Protein 9A8G (pdb70)

Foldseek 3Di:
DCLVVLCVVLVVLLCVLVVQQVVVVVVVGSVPRSVVRSVVSVVVSVPPQFKKFKAFPVPRHTFGICVQWDDDDPVQQKTWGLDTDPQKDWAPDWDADPDPPFHRWIWIWIAGNPPRHTFGIATCDGDPVCVSRHNIDIGHNVRIDIDGDDQDDPDPVRHVVHVVVVVVVVVVVVVVVVVVVVVVVVVD/DDLQLKKFKAFPPPRHTWAIPVFFDDDCCPPQQWTKGLDTDPQKDWDPDWDADCDDPRHRWIWTFIAGNVPGHTFFIATDGDDPVCPVRHNITTGRQQRIWMQRRPVRDIGRSSPDPSDCVVVVVVVVVVVVVVVVVVVVVVVVVVVVVPDDD/DPPDDPPPDADPVLDDPPDDDDPVCCVVRRVVVPPVVVVVVVVVVVVVVVVPDD/DCLVVLCVVLVVLLCVLVVQQVVVVVVVGSVPRSVVRSVVSVVVSVVQLFKKFKAFPVPRHGFGICVQWDDADPVQQKTWGLDTDPQKDWAPDWDADPDPPFHGWIWIWIAGNVPRHTFGIATCDGDPVCVSRHNIDIGHNVRIDMDGDDQDDPDPVRHVVHVVVVVVVVVVVVVVVVVVVVVVVVVD/DVVVVVVVVVVVVVLVVVLVVLLVVLVVCLVVLLVVVVVLLVVVVVVCLFKKFKAFPVPRHTFGICVQWDDADPPQQKTWGLDTDPQKDWAPDWDQDPDVPFHRWIWIWIAGNPPRHTFGIATCDGDPVCVSRHRTDIGHNVRIDIDGDGVSVPVSVVSSVVSNVVSVVVSVVSVVVVVVVVVVVVVVVVD/DVVVVVVVVVVVVVLVVVLVVLLVCLLPCLVVVVVVVVVVCCVVLVVLHFKKFKAFPVPRHTWGISVQWDDADPPQQKTWGLDTDPQKDWAPDWDQDPDVPFHRWIWIWIAGNPPRHTFGIATCDGDPVCVSRHRTDIGHNVRIDIDGDDVPVPVVVVSSVVSNVVSVVVSVVSVVVVVVVVVVVVVVVVD/DDLQLKKFKAFPPPRHGWAIPVQFDDDCCPPQQWTKGLDTDPQKDWDPDWDADCDDPRHRWIWTFIAGNVPGHTFFIATDGDDPVCPVRHNITTGRQQRIWMQGGPVRDIGRSSPDPSDCVVVVVVVVVVVVVVVVVVVVVVVVVVVVVPDDD/DPPDDPQPDADPVLDDPPDDDDPVCCNVRRVVVDDVVVVVVVVVVVVVVVVPDD

Secondary structure (DSSP, 8-state):
--GGGGSHHHHHHHHHHHHHHHHHHHSTTHHHHHHHHHHHHHHHHH---PPEEEEETTT--EEEEGGGEEEEEGGGTEEEES---TTEEEEEEEEEE-STT-TT-EEEEEEETTT--EEEEEEEEEEGGGGGGBTSEEEEGGGEEEEE-----SSHHHHHHHHHHHHHHHHHHHHHHHHHHHHHHTT-/--GGG-EEEEETTT--EEEEGGGEEEEETTTTSEEEES---TTEEE-S--EEESSGGGBT-EEEEEEETTT--EEEEEEEEE-TTTGGGTTSEEEEGGGEEEEETTT--EEETTT-----TTHHHHHHHHHHHHHHHHHHHHHHHHHHTT---/--------EEEGGGSPTT-EEEGGGGGGGS----HHHHHHHHHHHHHHHHHH--/--GGGGSHHHHHHHHHHHHHHHHHHHSTTHHHHHHHHHHHHHHHHH---PPEEEEETTT--EEEEGGGEEEEEGGGTEEEES---TTEEEEEEEEEE-STT-TTEEEEEEEETTT--EEEEEEEEEEGGGGGGBTSEEEEGGGEEEEE-----SSHHHHHHHHHHHHHHHHHHHHHHHHHHHHHHTT-/-HHHHHHHHHHHHHHHHHHHHHHHHHHHHHHHHHHHHHHHHHHHHHH--PPEEEEETTT--EEEEGGGEEEEETTTTEEEES---TTEEEEEEEEE--STT-TT-EEEEEEETTT--EEEEEEEE--GGGGGGBTSEEEEGGGEEEEE---HHHHHHHHHHHHHHHHHHHHHHHHHHHHHHHHHHHHHHT-/-HHHHHHHHHHHHHHHHHHHHHHHHHHHHHHHHHHHHHHHHHHHHHH--PPEEEEETTT--EEEEGGGEEEEETTTTEEEES---TTEEEEEEEEE--STT-TT-EEEEEEETTT--EEEEEEEE--GGGGGGBTSEEEEGGGEEEEE---HHHHHHHHHHHHHHHHHHHHHHHHHHHHHHHHHHHHHHT-/--GGG-EEEEETTT--EEEEGGGEEEEEHHHHSEEEES---TTEEE-S--EEESSGGGBT-EEEEEEETTT--EEEEEEEEE-GGGGGGTTSEEEEGGGEEEEETTT--EEETTT-----TTHHHHHHHHHHHHHHHHHHHHHHHHHHTT---/-TT---SSEEEGGGSPTT-EEEGGGGGGGS----HHHHHHHHHHHHHHHHHH--

Structure (mmCIF, N/CA/C/O backbone):
data_9A8G
#
_entry.id   9A8G
#
loop_
_entity.id
_entity.type
_entity.pdbx_description
1 polymer 'Protein Mis18-alpha'
2 polymer 'Protein Mis18-beta'
3 polymer 'Mis18-binding protein 1'
#
loop_
_atom_site.group_PDB
_atom_site.id
_atom_site.type_symbol
_atom_site.label_atom_id
_atom_site.label_alt_id
_atom_site.label_comp_id
_atom_site.label_asym_id
_atom_site.label_entity_id
_atom_site.label_seq_id
_atom_site.pdbx_PDB_ins_code
_atom_site.Cartn_x
_atom_site.Cartn_y
_atom_site.Cartn_z
_atom_site.occupancy
_atom_site.B_iso_or_equiv
_atom_site.auth_seq_id
_atom_site.auth_comp_id
_atom_site.auth_asym_id
_atom_site.auth_atom_id
_atom_site.pdbx_PDB_model_num
ATOM 1 N N . LEU A 1 30 ? 214.613 203.122 225.904 1.000 0 32 LEU A N 1
ATOM 2 C CA . LEU A 1 30 ? 214.178 203.837 227.103 1.000 0 32 LEU A CA 1
ATOM 3 C C . LEU A 1 30 ? 213.408 205.095 226.739 1.000 0 32 LEU A C 1
ATOM 4 O O . LEU A 1 30 ? 212.775 205.714 227.599 1.000 0 32 LEU A O 1
ATOM 9 N N . LEU A 1 31 ? 213.657 205.650 225.603 1.000 0 33 LEU A N 1
ATOM 10 C CA . LEU A 1 31 ? 213.274 206.833 224.836 1.000 0 33 LEU A CA 1
ATOM 11 C C . LEU A 1 31 ? 211.793 206.797 224.489 1.000 0 33 LEU A C 1
ATOM 12 O O . LEU A 1 31 ? 211.308 207.655 223.754 1.000 0 33 LEU A O 1
ATOM 17 N N . GLY A 1 32 ? 211.366 205.607 224.334 1.000 0 34 GLY A N 1
ATOM 18 C CA . GLY A 1 32 ? 210.145 205.362 223.588 1.000 0 34 GLY A CA 1
ATOM 19 C C . GLY A 1 32 ? 208.939 206.085 224.159 1.000 0 34 GLY A C 1
ATOM 20 O O . GLY A 1 32 ? 207.888 206.159 223.517 1.000 0 34 GLY A O 1
ATOM 21 N N . LYS A 1 33 ? 208.822 205.872 225.448 1.000 0 35 LYS A N 1
ATOM 22 C CA . LYS A 1 33 ? 207.648 206.028 226.301 1.000 0 35 LYS A CA 1
ATOM 23 C C . LYS A 1 33 ? 207.244 207.498 226.412 1.000 0 35 LYS A C 1
ATOM 24 O O . LYS A 1 33 ? 206.426 207.851 227.257 1.000 0 35 LYS A O 1
ATOM 30 N N . ARG A 1 34 ? 208.039 208.261 225.846 1.000 0 36 ARG A N 1
ATOM 31 C CA . ARG A 1 34 ? 208.167 209.702 225.823 1.000 0 36 ARG A CA 1
ATOM 32 C C . ARG A 1 34 ? 206.899 210.363 225.277 1.000 0 36 ARG A C 1
ATOM 33 O O . ARG A 1 34 ? 206.824 211.591 225.160 1.000 0 36 ARG A O 1
ATOM 41 N N . LEU A 1 35 ? 206.351 209.684 224.505 1.000 0 37 LEU A N 1
ATOM 42 C CA . LEU A 1 35 ? 205.318 210.139 223.580 1.000 0 37 LEU A CA 1
ATOM 43 C C . LEU A 1 35 ? 204.056 210.558 224.328 1.000 0 37 LEU A C 1
ATOM 44 O O . LEU A 1 35 ? 203.204 211.262 223.779 1.000 0 37 LEU A O 1
ATOM 49 N N . SER A 1 36 ? 203.840 209.674 225.392 1.000 0 38 SER A N 1
ATOM 50 C CA . SER A 1 36 ? 202.490 209.750 225.938 1.000 0 38 SER A CA 1
ATOM 51 C C . SER A 1 36 ? 202.271 211.052 226.689 1.000 0 38 SER A C 1
ATOM 52 O O . SER A 1 36 ? 201.137 211.390 227.039 1.000 0 38 SER A O 1
ATOM 55 N N . GLU A 1 37 ? 203.344 211.407 227.320 1.000 0 39 GLU A N 1
ATOM 56 C CA . GLU A 1 37 ? 203.283 212.533 228.245 1.000 0 39 GLU A CA 1
ATOM 57 C C . GLU A 1 37 ? 202.762 213.782 227.550 1.000 0 39 GLU A C 1
ATOM 58 O O . GLU A 1 37 ? 202.233 214.681 228.202 1.000 0 39 GLU A O 1
ATOM 64 N N . ASP A 1 38 ? 203.328 213.769 226.469 1.000 0 40 ASP A N 1
ATOM 65 C CA . ASP A 1 38 ? 202.918 214.783 225.504 1.000 0 40 ASP A CA 1
ATOM 66 C C . ASP A 1 38 ? 201.405 214.749 225.273 1.000 0 40 ASP A C 1
ATOM 67 O O . ASP A 1 38 ? 200.834 215.679 224.701 1.000 0 40 ASP A O 1
ATOM 72 N N . SER A 1 39 ? 200.991 213.445 225.472 1.000 0 41 SER A N 1
ATOM 73 C CA . SER A 1 39 ? 199.551 213.316 225.288 1.000 0 41 SER A CA 1
ATOM 74 C C . SER A 1 39 ? 198.793 214.174 226.295 1.000 0 41 SER A C 1
ATOM 75 O O . SER A 1 39 ? 197.736 214.726 225.978 1.000 0 41 SER A O 1
ATOM 78 N N . SER A 1 40 ? 199.208 213.969 227.386 1.000 0 42 SER A N 1
ATOM 79 C CA . SER A 1 40 ? 198.561 214.769 228.418 1.000 0 42 SER A CA 1
ATOM 80 C C . SER A 1 40 ? 198.762 216.260 228.165 1.000 0 42 SER A C 1
ATOM 81 O O . SER A 1 40 ? 197.944 217.084 228.584 1.000 0 42 SER A O 1
ATOM 84 N N . ARG A 1 41 ? 200.002 216.414 227.701 1.000 0 43 ARG A N 1
ATOM 85 C CA . ARG A 1 41 ? 200.309 217.768 227.243 1.000 0 43 ARG A CA 1
ATOM 86 C C . ARG A 1 41 ? 199.312 218.227 226.184 1.000 0 43 ARG A C 1
ATOM 87 O O . ARG A 1 41 ? 198.863 219.374 226.203 1.000 0 43 ARG A O 1
ATOM 95 N N . HIS A 1 42 ? 199.223 217.301 225.255 1.000 0 44 HIS A N 1
ATOM 96 C CA . HIS A 1 42 ? 198.247 217.549 224.200 1.000 0 44 HIS A CA 1
ATOM 97 C C . HIS A 1 42 ? 196.829 217.603 224.763 1.000 0 44 HIS A C 1
ATOM 98 O O . HIS A 1 42 ? 196.005 218.398 224.307 1.000 0 44 HIS A O 1
ATOM 105 N N . GLN A 1 43 ? 196.538 216.735 225.701 1.000 0 45 GLN A N 1
ATOM 106 C CA . GLN A 1 43 ? 195.203 216.743 226.287 1.000 0 45 GLN A CA 1
ATOM 107 C C . GLN A 1 43 ? 194.979 217.993 227.139 1.000 0 45 GLN A C 1
ATOM 108 O O . GLN A 1 43 ? 193.875 218.544 227.169 1.000 0 45 GLN A O 1
ATOM 114 N N . LEU A 1 44 ? 196.013 218.135 227.999 1.000 0 46 LEU A N 1
ATOM 115 C CA . LEU A 1 44 ? 195.857 219.431 228.656 1.000 0 46 LEU A CA 1
ATOM 116 C C . LEU A 1 44 ? 195.746 220.552 227.628 1.000 0 46 LEU A C 1
ATOM 117 O O . LEU A 1 44 ? 194.948 221.476 227.795 1.000 0 46 LEU A O 1
ATOM 122 N N . LEU A 1 45 ? 196.738 220.456 226.539 1.000 0 47 LEU A N 1
ATOM 123 C CA . LEU A 1 45 ? 196.551 221.346 225.400 1.000 0 47 LEU A CA 1
ATOM 124 C C . LEU A 1 45 ? 195.182 221.126 224.761 1.000 0 47 LEU A C 1
ATOM 125 O O . LEU A 1 45 ? 194.493 222.088 224.412 1.000 0 47 LEU A O 1
ATOM 130 N N . GLN A 1 46 ? 194.781 219.881 224.587 1.000 0 48 GLN A N 1
ATOM 131 C CA . GLN A 1 46 ? 193.461 219.600 224.026 1.000 0 48 GLN A CA 1
ATOM 132 C C . GLN A 1 46 ? 192.357 219.939 225.028 1.000 0 48 GLN A C 1
ATOM 133 O O . GLN A 1 46 ? 191.310 220.473 224.649 1.000 0 48 GLN A O 1
ATOM 139 N N . LYS A 1 47 ? 192.486 219.408 226.335 1.000 0 49 LYS A N 1
ATOM 140 C CA . LYS A 1 47 ? 191.467 219.694 227.338 1.000 0 49 LYS A CA 1
ATOM 141 C C . LYS A 1 47 ? 191.499 221.167 227.747 1.000 0 49 LYS A C 1
ATOM 142 O O . LYS A 1 47 ? 190.453 221.769 228.006 1.000 0 49 LYS A O 1
ATOM 148 N N . TRP A 1 48 ? 192.631 221.654 227.936 1.000 0 50 TRP A N 1
ATOM 149 C CA . TRP A 1 48 ? 192.897 223.083 228.080 1.000 0 50 TRP A CA 1
ATOM 150 C C . TRP A 1 48 ? 192.372 223.855 226.874 1.000 0 50 TRP A C 1
ATOM 151 O O . TRP A 1 48 ? 191.747 224.908 227.031 1.000 0 50 TRP A O 1
ATOM 162 N N . ALA A 1 49 ? 192.715 223.295 225.742 1.000 0 51 ALA A N 1
ATOM 163 C CA . ALA A 1 49 ? 192.053 223.710 224.504 1.000 0 51 ALA A CA 1
ATOM 164 C C . ALA A 1 49 ? 190.540 223.580 224.624 1.000 0 51 ALA A C 1
ATOM 165 O O . ALA A 1 49 ? 189.794 224.426 224.121 1.000 0 51 ALA A O 1
ATOM 167 N N . SER A 1 50 ? 190.069 222.566 225.258 1.000 0 52 SER A N 1
ATOM 168 C CA . SER A 1 50 ? 188.626 222.392 225.429 1.000 0 52 SER A CA 1
ATOM 169 C C . SER A 1 50 ? 188.076 223.361 226.468 1.000 0 52 SER A C 1
ATOM 170 O O . SER A 1 50 ? 186.925 223.790 226.375 1.000 0 52 SER A O 1
ATOM 173 N N . MET A 1 51 ? 188.695 223.482 227.592 1.000 0 53 MET A N 1
ATOM 174 C CA . MET A 1 51 ? 188.231 224.532 228.494 1.000 0 53 MET A CA 1
ATOM 175 C C . MET A 1 51 ? 188.193 225.882 227.783 1.000 0 53 MET A C 1
ATOM 176 O O . MET A 1 51 ? 187.266 226.667 227.984 1.000 0 53 MET A O 1
ATOM 181 N N . TRP A 1 52 ? 189.214 226.147 227.075 1.000 0 54 TRP A N 1
ATOM 182 C CA . TRP A 1 52 ? 189.140 227.272 226.149 1.000 0 54 TRP A CA 1
ATOM 183 C C . TRP A 1 52 ? 187.967 227.113 225.188 1.000 0 54 TRP A C 1
ATOM 184 O O . TRP A 1 52 ? 187.300 228.094 224.854 1.000 0 54 TRP A O 1
ATOM 195 N N . SER A 1 53 ? 187.700 226.168 224.521 1.000 0 55 SER A N 1
ATOM 196 C CA . SER A 1 53 ? 186.553 225.908 223.657 1.000 0 55 SER A CA 1
ATOM 197 C C . SER A 1 53 ? 185.244 226.029 224.427 1.000 0 55 SER A C 1
ATOM 198 O O . SER A 1 53 ? 184.249 226.531 223.898 1.000 0 55 SER A O 1
ATOM 201 N N . SER A 1 54 ? 184.941 225.425 225.425 1.000 0 56 SER A N 1
ATOM 202 C CA . SER A 1 54 ? 183.667 225.551 226.127 1.000 0 56 SER A CA 1
ATOM 203 C C . SER A 1 54 ? 183.472 226.968 226.662 1.000 0 56 SER A C 1
ATOM 204 O O . SER A 1 54 ? 182.334 227.411 226.850 1.000 0 56 SER A O 1
ATOM 207 N N . MET A 1 55 ? 184.139 227.584 227.315 1.000 0 57 MET A N 1
ATOM 208 C CA . MET A 1 55 ? 183.923 229.011 227.537 1.000 0 57 MET A CA 1
ATOM 209 C C . MET A 1 55 ? 183.803 229.753 226.209 1.000 0 57 MET A C 1
ATOM 210 O O . MET A 1 55 ? 183.124 230.779 226.125 1.000 0 57 MET A O 1
ATOM 215 N N . SER A 1 56 ? 184.455 229.623 225.123 1.000 0 58 SER A N 1
ATOM 216 C CA . SER A 1 56 ? 183.872 229.834 223.808 1.000 0 58 SER A CA 1
ATOM 217 C C . SER A 1 56 ? 182.775 228.810 223.516 1.000 0 58 SER A C 1
ATOM 218 O O . SER A 1 56 ? 182.896 227.643 223.894 1.000 0 58 SER A O 1
ATOM 221 N N . GLU A 1 57 ? 181.427 228.907 223.134 1.000 0 59 GLU A N 1
ATOM 222 C CA . GLU A 1 57 ? 180.505 227.878 222.650 1.000 0 59 GLU A CA 1
ATOM 223 C C . GLU A 1 57 ? 181.268 226.712 222.029 1.000 0 59 GLU A C 1
ATOM 224 O O . GLU A 1 57 ? 180.949 225.548 222.287 1.000 0 59 GLU A O 1
ATOM 230 N N . ASP A 1 58 ? 181.979 226.812 220.753 1.000 0 60 ASP A N 1
ATOM 231 C CA . ASP A 1 58 ? 182.503 225.911 219.729 1.000 0 60 ASP A CA 1
ATOM 232 C C . ASP A 1 58 ? 183.768 225.197 220.231 1.000 0 60 ASP A C 1
ATOM 233 O O . ASP A 1 58 ? 184.375 224.426 219.486 1.000 0 60 ASP A O 1
ATOM 238 N N . ALA A 1 59 ? 184.310 225.422 220.966 1.000 0 61 ALA A N 1
ATOM 239 C CA . ALA A 1 59 ? 185.603 224.820 221.290 1.000 0 61 ALA A CA 1
ATOM 240 C C . ALA A 1 59 ? 185.430 223.402 221.820 1.000 0 61 ALA A C 1
ATOM 241 O O . ALA A 1 59 ? 186.396 222.779 222.275 1.000 0 61 ALA A O 1
ATOM 243 N N . SER A 1 60 ? 184.415 222.893 222.337 1.000 0 62 SER A N 1
ATOM 244 C CA . SER A 1 60 ? 184.127 221.476 222.527 1.000 0 62 SER A CA 1
ATOM 245 C C . SER A 1 60 ? 184.747 220.631 221.417 1.000 0 62 SER A C 1
ATOM 246 O O . SER A 1 60 ? 185.069 219.459 221.627 1.000 0 62 SER A O 1
ATOM 249 N N . VAL A 1 61 ? 184.431 220.911 220.121 1.000 0 63 VAL A N 1
ATOM 250 C CA . VAL A 1 61 ? 184.770 220.044 219.000 1.000 0 63 VAL A CA 1
ATOM 251 C C . VAL A 1 61 ? 186.291 219.881 218.919 1.000 0 63 VAL A C 1
ATOM 252 O O . VAL A 1 61 ? 186.786 218.800 218.594 1.000 0 63 VAL A O 1
ATOM 256 N N . ALA A 1 62 ? 187.109 220.924 219.142 1.000 0 64 ALA A N 1
ATOM 257 C CA . ALA A 1 62 ? 188.501 220.746 218.743 1.000 0 64 ALA A CA 1
ATOM 258 C C . ALA A 1 62 ? 189.291 220.009 219.819 1.000 0 64 ALA A C 1
ATOM 259 O O . ALA A 1 62 ? 190.280 219.334 219.518 1.000 0 64 ALA A O 1
ATOM 261 N N . ASP A 1 63 ? 189.153 220.160 220.932 1.000 0 65 ASP A N 1
ATOM 262 C CA . ASP A 1 63 ? 190.004 219.377 221.826 1.000 0 65 ASP A CA 1
ATOM 263 C C . ASP A 1 63 ? 189.585 217.906 221.840 1.000 0 65 ASP A C 1
ATOM 264 O O . ASP A 1 63 ? 190.407 217.019 222.078 1.000 0 65 ASP A O 1
ATOM 269 N N . MET A 1 64 ? 188.513 217.614 221.780 1.000 0 66 MET A N 1
ATOM 270 C CA . MET A 1 64 ? 188.166 216.226 221.496 1.000 0 66 MET A CA 1
ATOM 271 C C . MET A 1 64 ? 188.782 215.764 220.173 1.000 0 66 MET A C 1
ATOM 272 O O . MET A 1 64 ? 189.143 214.596 220.025 1.000 0 66 MET A O 1
ATOM 277 N N . GLU A 1 65 ? 188.864 216.551 219.205 1.000 0 67 GLU A N 1
ATOM 278 C CA . GLU A 1 65 ? 189.569 216.182 217.984 1.000 0 67 GLU A CA 1
ATOM 279 C C . GLU A 1 65 ? 191.079 216.199 218.184 1.000 0 67 GLU A C 1
ATOM 280 O O . GLU A 1 65 ? 191.798 215.371 217.621 1.000 0 67 GLU A O 1
ATOM 286 N N . ARG A 1 66 ? 191.606 216.945 218.941 1.000 0 68 ARG A N 1
ATOM 287 C CA . ARG A 1 66 ? 193.050 216.952 219.128 1.000 0 68 ARG A CA 1
ATOM 288 C C . ARG A 1 66 ? 193.482 215.876 220.117 1.000 0 68 ARG A C 1
ATOM 289 O O . ARG A 1 66 ? 194.536 215.250 219.950 1.000 0 68 ARG A O 1
ATOM 297 N N . ALA A 1 67 ? 192.872 215.663 221.103 1.000 0 69 ALA A N 1
ATOM 298 C CA . ALA A 1 67 ? 193.129 214.437 221.843 1.000 0 69 ALA A CA 1
ATOM 299 C C . ALA A 1 67 ? 192.916 213.200 220.964 1.000 0 69 ALA A C 1
ATOM 300 O O . ALA A 1 67 ? 193.545 212.171 221.165 1.000 0 69 ALA A O 1
ATOM 302 N N . GLN A 1 68 ? 192.090 213.203 220.201 1.000 0 70 GLN A N 1
ATOM 303 C CA . GLN A 1 68 ? 192.017 212.146 219.187 1.000 0 70 GLN A CA 1
ATOM 304 C C . GLN A 1 68 ? 193.259 212.164 218.304 1.000 0 70 GLN A C 1
ATOM 305 O O . GLN A 1 68 ? 193.748 211.100 217.897 1.000 0 70 GLN A O 1
ATOM 311 N N . LEU A 1 69 ? 193.585 213.330 218.008 1.000 0 71 LEU A N 1
ATOM 312 C CA . LEU A 1 69 ? 194.768 213.383 217.165 1.000 0 71 LEU A CA 1
ATOM 313 C C . LEU A 1 69 ? 196.030 213.099 217.978 1.000 0 71 LEU A C 1
ATOM 314 O O . LEU A 1 69 ? 196.964 212.478 217.490 1.000 0 71 LEU A O 1
ATOM 319 N N . GLU A 1 70 ? 196.056 213.534 219.142 1.000 0 72 GLU A N 1
ATOM 320 C CA . GLU A 1 70 ? 197.257 213.148 219.888 1.000 0 72 GLU A CA 1
ATOM 321 C C . GLU A 1 70 ? 197.241 211.668 220.248 1.000 0 72 GLU A C 1
ATOM 322 O O . GLU A 1 70 ? 198.293 211.024 220.310 1.000 0 72 GLU A O 1
ATOM 328 N N . GLU A 1 71 ? 196.214 211.289 220.621 1.000 0 73 GLU A N 1
ATOM 329 C CA . GLU A 1 71 ? 196.105 209.840 220.737 1.000 0 73 GLU A CA 1
ATOM 330 C C . GLU A 1 71 ? 196.417 209.161 219.412 1.000 0 73 GLU A C 1
ATOM 331 O O . GLU A 1 71 ? 197.058 208.110 219.385 1.000 0 73 GLU A O 1
ATOM 337 N N . GLU A 1 72 ? 195.977 209.610 218.445 1.000 0 74 GLU A N 1
ATOM 338 C CA . GLU A 1 72 ? 196.326 208.995 217.171 1.000 0 74 GLU A CA 1
ATOM 339 C C . GLU A 1 72 ? 197.818 209.128 216.876 1.000 0 74 GLU A C 1
ATOM 340 O O . GLU A 1 72 ? 198.444 208.205 216.347 1.000 0 74 GLU A O 1
ATOM 346 N N . ALA A 1 73 ? 198.405 210.204 217.337 1.000 0 75 ALA A N 1
ATOM 347 C CA . ALA A 1 73 ? 199.832 210.298 217.033 1.000 0 75 ALA A CA 1
ATOM 348 C C . ALA A 1 73 ? 200.662 209.476 218.020 1.000 0 75 ALA A C 1
ATOM 349 O O . ALA A 1 73 ? 201.705 208.922 217.657 1.000 0 75 ALA A O 1
ATOM 351 N N . ALA A 1 74 ? 200.220 209.366 219.285 1.000 0 76 ALA A N 1
ATOM 352 C CA . ALA A 1 74 ? 201.036 208.501 220.128 1.000 0 76 ALA A CA 1
ATOM 353 C C . ALA A 1 74 ? 200.811 207.030 219.776 1.000 0 76 ALA A C 1
ATOM 354 O O . ALA A 1 74 ? 201.617 206.168 220.131 1.000 0 76 ALA A O 1
ATOM 356 N N . ALA A 1 75 ? 199.720 206.713 219.380 1.000 0 77 ALA A N 1
ATOM 357 C CA . ALA A 1 75 ? 199.626 205.312 218.955 1.000 0 77 ALA A CA 1
ATOM 358 C C . ALA A 1 75 ? 200.472 205.054 217.708 1.000 0 77 ALA A C 1
ATOM 359 O O . ALA A 1 75 ? 200.913 203.933 217.471 1.000 0 77 ALA A O 1
ATOM 361 N N . ALA A 1 76 ? 200.666 206.061 216.824 1.000 0 78 ALA A N 1
ATOM 362 C CA . ALA A 1 76 ? 201.417 205.700 215.627 1.000 0 78 ALA A CA 1
ATOM 363 C C . ALA A 1 76 ? 202.891 205.499 215.947 1.000 0 78 ALA A C 1
ATOM 364 O O . ALA A 1 76 ? 203.651 205.023 215.101 1.000 0 78 ALA A O 1
ATOM 366 N N . GLU A 1 77 ? 203.375 205.557 217.104 1.000 0 79 GLU A N 1
ATOM 367 C CA . GLU A 1 77 ? 204.577 204.749 217.192 1.000 0 79 GLU A CA 1
ATOM 368 C C . GLU A 1 77 ? 204.242 203.294 217.504 1.000 0 79 GLU A C 1
ATOM 369 O O . GLU A 1 77 ? 203.341 203.011 218.294 1.000 0 79 GLU A O 1
ATOM 375 N N . GLU A 1 78 ? 206.679 201.844 211.397 1.000 0 80 GLU A N 1
ATOM 376 C CA . GLU A 1 78 ? 206.738 200.374 211.540 1.000 0 80 GLU A CA 1
ATOM 377 C C . GLU A 1 78 ? 208.133 199.968 212.008 1.000 0 80 GLU A C 1
ATOM 378 O O . GLU A 1 78 ? 209.075 200.701 211.714 1.000 0 80 GLU A O 1
ATOM 384 N N . ARG A 1 79 ? 208.281 198.894 212.798 1.000 0 81 ARG A N 1
ATOM 385 C CA . ARG A 1 79 ? 209.603 198.468 213.295 1.000 0 81 ARG A CA 1
ATOM 386 C C . ARG A 1 79 ? 210.303 197.620 212.222 1.000 0 81 ARG A C 1
ATOM 387 O O . ARG A 1 79 ? 209.646 196.742 211.671 1.000 0 81 ARG A O 1
ATOM 395 N N . PRO A 1 80 ? 211.592 197.851 211.916 1.000 0 82 PRO A N 1
ATOM 396 C CA . PRO A 1 80 ? 212.277 197.102 210.868 1.000 0 82 PRO A CA 1
ATOM 397 C C . PRO A 1 80 ? 212.311 195.591 211.125 1.000 0 82 PRO A C 1
ATOM 398 O O . PRO A 1 80 ? 212.472 195.152 212.268 1.000 0 82 PRO A O 1
ATOM 402 N N . LEU A 1 81 ? 212.204 194.817 210.046 1.000 0 83 LEU A N 1
ATOM 403 C CA . LEU A 1 81 ? 212.327 193.361 210.050 1.000 0 83 LEU A CA 1
ATOM 404 C C . LEU A 1 81 ? 213.727 192.960 209.597 1.000 0 83 LEU A C 1
ATOM 405 O O . LEU A 1 81 ? 214.225 193.481 208.601 1.000 0 83 LEU A O 1
ATOM 410 N N . VAL A 1 82 ? 214.331 191.989 210.275 1.000 0 84 VAL A N 1
ATOM 411 C CA . VAL A 1 82 ? 215.503 191.258 209.779 1.000 0 84 VAL A CA 1
ATOM 412 C C . VAL A 1 82 ? 215.030 189.910 209.257 1.000 0 84 VAL A C 1
ATOM 413 O O . VAL A 1 82 ? 214.451 189.133 210.013 1.000 0 84 VAL A O 1
ATOM 417 N N . PHE A 1 83 ? 215.285 189.621 207.983 1.000 0 85 PHE A N 1
ATOM 418 C CA . PHE A 1 83 ? 214.981 188.333 207.369 1.000 0 85 PHE A CA 1
ATOM 419 C C . PHE A 1 83 ? 216.133 187.360 207.615 1.000 0 85 PHE A C 1
ATOM 420 O O . PHE A 1 83 ? 217.298 187.687 207.387 1.000 0 85 PHE A O 1
ATOM 428 N N . LEU A 1 84 ? 215.820 186.157 208.072 1.000 0 86 LEU A N 1
ATOM 429 C CA . LEU A 1 84 ? 216.766 185.113 208.448 1.000 0 86 LEU A CA 1
ATOM 430 C C . LEU A 1 84 ? 216.514 183.879 207.574 1.000 0 86 LEU A C 1
ATOM 431 O O . LEU A 1 84 ? 215.380 183.598 207.225 1.000 0 86 LEU A O 1
ATOM 436 N N . CYS A 1 85 ? 217.536 183.096 207.246 1.000 0 87 CYS A N 1
ATOM 437 C CA . CYS A 1 85 ? 217.337 181.803 206.582 1.000 0 87 CYS A CA 1
ATOM 438 C C . CYS A 1 85 ? 216.534 180.850 207.484 1.000 0 87 CYS A C 1
ATOM 439 O O . CYS A 1 85 ? 216.950 180.626 208.622 1.000 0 87 CYS A O 1
ATOM 442 N N . SER A 1 86 ? 215.457 180.229 206.992 1.000 0 88 SER A N 1
ATOM 443 C CA . SER A 1 86 ? 214.662 179.284 207.799 1.000 0 88 SER A CA 1
ATOM 444 C C . SER A 1 86 ? 215.461 178.039 208.211 1.000 0 88 SER A C 1
ATOM 445 O O . SER A 1 86 ? 215.276 177.504 209.303 1.000 0 88 SER A O 1
ATOM 448 N N . GLY A 1 87 ? 216.445 177.634 207.399 1.000 0 89 GLY A N 1
ATOM 449 C CA . GLY A 1 87 ? 217.324 176.500 207.697 1.000 0 89 GLY A CA 1
ATOM 450 C C . GLY A 1 87 ? 218.344 176.777 208.806 1.000 0 89 GLY A C 1
ATOM 451 O O . GLY A 1 87 ? 218.440 176.033 209.779 1.000 0 89 GLY A O 1
ATOM 452 N N . CYS A 1 88 ? 219.144 177.843 208.675 1.000 0 90 CYS A N 1
ATOM 453 C CA . CYS A 1 88 ? 220.282 178.084 209.575 1.000 0 90 CYS A CA 1
ATOM 454 C C . CYS A 1 88 ? 220.222 179.400 210.366 1.000 0 90 CYS A C 1
ATOM 455 O O . CYS A 1 88 ? 221.147 179.707 211.121 1.000 0 90 CYS A O 1
ATOM 458 N N . ARG A 1 89 ? 219.159 180.190 210.208 1.000 0 91 ARG A N 1
ATOM 459 C CA . ARG A 1 89 ? 218.924 181.479 210.884 1.000 0 91 ARG A CA 1
ATOM 460 C C . ARG A 1 89 ? 219.998 182.550 210.651 1.000 0 91 ARG A C 1
ATOM 461 O O . ARG A 1 89 ? 220.079 183.508 211.408 1.000 0 91 ARG A O 1
ATOM 469 N N . ARG A 1 90 ? 220.843 182.413 209.618 1.000 0 92 ARG A N 1
ATOM 470 C CA . ARG A 1 90 ? 221.744 183.503 209.198 1.000 0 92 ARG A CA 1
ATOM 471 C C . ARG A 1 90 ? 220.909 184.668 208.656 1.000 0 92 ARG A C 1
ATOM 472 O O . ARG A 1 90 ? 220.033 184.394 207.834 1.000 0 92 ARG A O 1
ATOM 480 N N . PRO A 1 91 ? 221.185 185.923 209.050 1.000 0 93 PRO A N 1
ATOM 481 C CA . PRO A 1 91 ? 220.554 187.090 208.447 1.000 0 93 PRO A CA 1
ATOM 482 C C . PRO A 1 91 ? 220.807 187.137 206.946 1.000 0 93 PRO A C 1
ATOM 483 O O . PRO A 1 91 ? 221.949 187.018 206.511 1.000 0 93 PRO A O 1
ATOM 487 N N . LEU A 1 92 ? 219.744 187.265 206.162 1.000 0 94 LEU A N 1
ATOM 488 C CA . LEU A 1 92 ? 219.773 187.330 204.704 1.000 0 94 LEU A CA 1
ATOM 489 C C . LEU A 1 92 ? 219.664 188.765 204.213 1.000 0 94 LEU A C 1
ATOM 490 O O . LEU A 1 92 ? 220.322 189.104 203.240 1.000 0 94 LEU A O 1
ATOM 495 N N . GLY A 1 93 ? 218.891 189.593 204.903 1.000 0 95 GLY A N 1
ATOM 496 C CA . GLY A 1 93 ? 218.690 191.004 204.612 1.000 0 95 GLY A CA 1
ATOM 497 C C . GLY A 1 93 ? 217.685 191.595 205.590 1.000 0 95 GLY A C 1
ATOM 498 O O . GLY A 1 93 ? 217.320 190.953 206.575 1.000 0 95 GLY A O 1
ATOM 499 N N . ASP A 1 94 ? 217.209 192.803 205.321 1.000 0 96 ASP A N 1
ATOM 500 C CA . ASP A 1 94 ? 216.241 193.482 206.178 1.000 0 96 ASP A CA 1
ATOM 501 C C . ASP A 1 94 ? 215.275 194.358 205.377 1.000 0 96 ASP A C 1
ATOM 502 O O . ASP A 1 94 ? 215.466 194.624 204.185 1.000 0 96 ASP A O 1
ATOM 507 N N . SER A 1 95 ? 214.208 194.797 206.040 1.000 0 97 SER A N 1
ATOM 508 C CA . SER A 1 95 ? 213.131 195.569 205.418 1.000 0 97 SER A CA 1
ATOM 509 C C . SER A 1 95 ? 213.543 196.972 204.965 1.000 0 97 SER A C 1
ATOM 510 O O . SER A 1 95 ? 212.758 197.616 204.276 1.000 0 97 SER A O 1
ATOM 513 N N . LEU A 1 96 ? 214.749 197.468 205.283 1.000 0 98 LEU A N 1
ATOM 514 C CA . LEU A 1 96 ? 215.232 198.740 204.720 1.000 0 98 LEU A CA 1
ATOM 515 C C . LEU A 1 96 ? 215.552 198.616 203.226 1.000 0 98 LEU A C 1
ATOM 516 O O . LEU A 1 96 ? 215.567 199.615 202.511 1.000 0 98 LEU A O 1
ATOM 521 N N . SER A 1 97 ? 215.781 197.389 202.749 1.000 0 99 SER A N 1
ATOM 522 C CA . SER A 1 97 ? 215.979 197.078 201.331 1.000 0 99 SER A CA 1
ATOM 523 C C . SER A 1 97 ? 214.691 196.638 200.628 1.000 0 99 SER A C 1
ATOM 524 O O . SER A 1 97 ? 214.752 196.217 199.473 1.000 0 99 SER A O 1
ATOM 527 N N . TRP A 1 98 ? 213.540 196.703 201.306 1.000 0 100 TRP A N 1
ATOM 528 C CA . TRP A 1 98 ? 212.254 196.260 200.772 1.000 0 100 TRP A CA 1
ATOM 529 C C . TRP A 1 98 ? 211.829 197.074 199.547 1.000 0 100 TRP A C 1
ATOM 530 O O . TRP A 1 98 ? 211.843 198.305 199.571 1.000 0 100 TRP A O 1
ATOM 541 N N . VAL A 1 99 ? 211.421 196.382 198.480 1.000 0 101 VAL A N 1
ATOM 542 C CA . VAL A 1 99 ? 210.850 197.000 197.272 1.000 0 101 VAL A CA 1
ATOM 543 C C . VAL A 1 99 ? 209.366 196.702 197.159 1.000 0 101 VAL A C 1
ATOM 544 O O . VAL A 1 99 ? 208.570 197.621 196.996 1.000 0 101 VAL A O 1
ATOM 548 N N . ALA A 1 100 ? 209.004 195.421 197.222 1.000 0 102 ALA A N 1
ATOM 549 C CA . ALA A 1 100 ? 207.640 194.939 197.049 1.000 0 102 ALA A CA 1
ATOM 550 C C . ALA A 1 100 ? 207.495 193.507 197.591 1.000 0 102 ALA A C 1
ATOM 551 O O . ALA A 1 100 ? 208.487 192.810 197.803 1.000 0 102 ALA A O 1
ATOM 553 N N . SER A 1 101 ? 206.259 193.048 197.762 1.000 0 103 SER A N 1
ATOM 554 C CA . SER A 1 101 ? 205.905 191.641 197.974 1.000 0 103 SER A CA 1
ATOM 555 C C . SER A 1 101 ? 204.978 191.154 196.866 1.000 0 103 SER A C 1
ATOM 556 O O . SER A 1 101 ? 204.322 191.940 196.185 1.000 0 103 SER A O 1
ATOM 559 N N . GLN A 1 102 ? 204.938 189.842 196.692 1.000 0 104 GLN A N 1
ATOM 560 C CA . GLN A 1 102 ? 204.009 189.136 195.823 1.000 0 104 GLN A CA 1
ATOM 561 C C . GLN A 1 102 ? 203.358 188.016 196.627 1.000 0 104 GLN A C 1
ATOM 562 O O . GLN A 1 102 ? 203.950 186.951 196.811 1.000 0 104 GLN A O 1
ATOM 568 N N . GLU A 1 103 ? 202.160 188.279 197.139 1.000 0 105 GLU A N 1
ATOM 569 C CA . GLU A 1 103 ? 201.401 187.315 197.948 1.000 0 105 GLU A CA 1
ATOM 570 C C . GLU A 1 103 ? 200.952 186.096 197.133 1.000 0 105 GLU A C 1
ATOM 571 O O . GLU A 1 103 ? 200.912 184.989 197.651 1.000 0 105 GLU A O 1
ATOM 577 N N . ASP A 1 104 ? 200.691 186.266 195.835 1.000 0 106 ASP A N 1
ATOM 578 C CA . ASP A 1 104 ? 200.305 185.182 194.926 1.000 0 106 ASP A CA 1
ATOM 579 C C . ASP A 1 104 ? 201.411 184.132 194.735 1.000 0 106 ASP A C 1
ATOM 580 O O . ASP A 1 104 ? 201.124 182.955 194.525 1.000 0 106 ASP A O 1
ATOM 585 N N . THR A 1 105 ? 202.676 184.553 194.825 1.000 0 107 THR A N 1
ATOM 586 C CA . THR A 1 105 ? 203.858 183.683 194.702 1.000 0 107 THR A CA 1
ATOM 587 C C . THR A 1 105 ? 204.617 183.502 196.018 1.000 0 107 THR A C 1
ATOM 588 O O . THR A 1 105 ? 205.694 182.905 196.015 1.000 0 107 THR A O 1
ATOM 592 N N . ASN A 1 106 ? 204.073 183.993 197.140 1.000 0 108 ASN A N 1
ATOM 593 C CA . ASN A 1 106 ? 204.705 183.971 198.463 1.000 0 108 ASN A CA 1
ATOM 594 C C . ASN A 1 106 ? 206.172 184.428 198.422 1.000 0 108 ASN A C 1
ATOM 595 O O . ASN A 1 106 ? 207.062 183.754 198.947 1.000 0 108 ASN A O 1
ATOM 600 N N . CYS A 1 107 ? 206.444 185.557 197.766 1.000 0 109 CYS A N 1
ATOM 601 C CA . CYS A 1 107 ? 207.797 186.086 197.605 1.000 0 109 CYS A CA 1
ATOM 602 C C . CYS A 1 107 ? 207.904 187.547 198.057 1.000 0 109 CYS A C 1
ATOM 603 O O . CYS A 1 107 ? 206.980 188.342 197.891 1.000 0 109 CYS A O 1
ATOM 606 N N . ILE A 1 108 ? 209.070 187.923 198.577 1.000 0 110 ILE A N 1
ATOM 607 C CA . ILE A 1 108 ? 209.450 189.307 198.879 1.000 0 110 ILE A CA 1
ATOM 608 C C . ILE A 1 108 ? 210.586 189.741 197.950 1.000 0 110 ILE A C 1
ATOM 609 O O . ILE A 1 108 ? 211.441 188.935 197.582 1.000 0 110 ILE A O 1
ATOM 614 N N . LEU A 1 109 ? 210.600 191.011 197.561 1.000 0 111 LEU A N 1
ATOM 615 C CA . LEU A 1 109 ? 211.597 191.593 196.666 1.000 0 111 LEU A CA 1
ATOM 616 C C . LEU A 1 109 ? 212.470 192.575 197.448 1.000 0 111 LEU A C 1
ATOM 617 O O . LEU A 1 109 ? 211.980 193.597 197.937 1.000 0 111 LEU A O 1
ATOM 622 N N . LEU A 1 110 ? 213.768 192.280 197.532 1.000 0 112 LEU A N 1
ATOM 623 C CA . LEU A 1 110 ? 214.766 193.149 198.154 1.000 0 112 LEU A CA 1
ATOM 624 C C . LEU A 1 110 ? 215.718 193.735 197.103 1.000 0 112 LEU A C 1
ATOM 625 O O . LEU A 1 110 ? 216.145 193.045 196.177 1.000 0 112 LEU A O 1
ATOM 630 N N . ARG A 1 111 ? 216.090 195.008 197.277 1.000 0 113 ARG A N 1
ATOM 631 C CA . ARG A 1 111 ? 217.159 195.682 196.511 1.000 0 113 ARG A CA 1
ATOM 632 C C . ARG A 1 111 ? 218.542 195.141 196.853 1.000 0 113 ARG A C 1
ATOM 633 O O . ARG A 1 111 ? 219.363 194.960 195.960 1.000 0 113 ARG A O 1
ATOM 641 N N . CYS A 1 112 ? 218.778 194.893 198.139 1.000 0 114 CYS A N 1
ATOM 642 C CA . CYS A 1 112 ? 220.058 194.452 198.672 1.000 0 114 CYS A CA 1
ATOM 643 C C . CYS A 1 112 ? 219.868 193.282 199.635 1.000 0 114 CYS A C 1
ATOM 644 O O . CYS A 1 112 ? 218.872 193.201 200.357 1.000 0 114 CYS A O 1
ATOM 647 N N . VAL A 1 113 ? 220.865 192.404 199.667 1.000 0 115 VAL A N 1
ATOM 648 C CA . VAL A 1 113 ? 220.962 191.283 200.608 1.000 0 115 VAL A CA 1
ATOM 649 C C . VAL A 1 113 ? 222.363 191.225 201.214 1.000 0 115 VAL A C 1
ATOM 650 O O . VAL A 1 113 ? 223.307 191.870 200.758 1.000 0 115 VAL A O 1
ATOM 654 N N . SER A 1 114 ? 222.511 190.461 202.283 1.000 0 116 SER A N 1
ATOM 655 C CA . SER A 1 114 ? 223.790 190.204 202.932 1.000 0 116 SER A CA 1
ATOM 656 C C . SER A 1 114 ? 224.663 189.234 202.126 1.000 0 116 SER A C 1
ATOM 657 O O . SER A 1 114 ? 224.215 188.537 201.209 1.000 0 116 SER A O 1
ATOM 660 N N . CYS A 1 115 ? 225.922 189.095 202.543 1.000 0 117 CYS A N 1
ATOM 661 C CA . CYS A 1 115 ? 226.831 188.083 202.009 1.000 0 117 CYS A CA 1
ATOM 662 C C . CYS A 1 115 ? 226.363 186.632 202.251 1.000 0 117 CYS A C 1
ATOM 663 O O . CYS A 1 115 ? 226.862 185.732 201.575 1.000 0 117 CYS A O 1
ATOM 666 N N . ASN A 1 116 ? 225.378 186.401 203.134 1.000 0 118 ASN A N 1
ATOM 667 C CA . ASN A 1 116 ? 224.790 185.081 203.377 1.000 0 118 ASN A CA 1
ATOM 668 C C . ASN A 1 116 ? 223.861 184.603 202.245 1.000 0 118 ASN A C 1
ATOM 669 O O . ASN A 1 116 ? 223.367 183.477 202.316 1.000 0 118 ASN A O 1
ATOM 674 N N . VAL A 1 117 ? 223.620 185.420 201.213 1.000 0 119 VAL A N 1
ATOM 675 C CA . VAL A 1 117 ? 222.935 185.017 199.978 1.000 0 119 VAL A CA 1
ATOM 676 C C . VAL A 1 117 ? 223.969 184.800 198.872 1.000 0 119 VAL A C 1
ATOM 677 O O . VAL A 1 117 ? 224.758 185.693 198.554 1.000 0 119 VAL A O 1
ATOM 681 N N . SER A 1 118 ? 223.962 183.617 198.268 1.000 0 120 SER A N 1
ATOM 682 C CA . SER A 1 118 ? 224.776 183.241 197.109 1.000 0 120 SER A CA 1
ATOM 683 C C . SER A 1 118 ? 223.911 183.195 195.853 1.000 0 120 SER A C 1
ATOM 684 O O . SER A 1 118 ? 222.791 182.694 195.904 1.000 0 120 SER A O 1
ATOM 687 N N . VAL A 1 119 ? 224.440 183.696 194.735 1.000 0 121 VAL A N 1
ATOM 688 C CA . VAL A 1 119 ? 223.782 183.660 193.421 1.000 0 121 VAL A CA 1
ATOM 689 C C . VAL A 1 119 ? 224.459 182.584 192.576 1.000 0 121 VAL A C 1
ATOM 690 O O . VAL A 1 119 ? 225.667 182.658 192.339 1.000 0 121 VAL A O 1
ATOM 694 N N . ASP A 1 120 ? 223.699 181.582 192.149 1.000 0 122 ASP A N 1
ATOM 695 C CA . ASP A 1 120 ? 224.140 180.590 191.174 1.000 0 122 ASP A CA 1
ATOM 696 C C . ASP A 1 120 ? 224.181 181.232 189.782 1.000 0 122 ASP A C 1
ATOM 697 O O . ASP A 1 120 ? 223.145 181.636 189.253 1.000 0 122 ASP A O 1
ATOM 702 N N . LYS A 1 121 ? 225.384 181.333 189.202 1.000 0 123 LYS A N 1
ATOM 703 C CA . LYS A 1 121 ? 225.617 181.971 187.896 1.000 0 123 LYS A CA 1
ATOM 704 C C . LYS A 1 121 ? 225.051 181.166 186.718 1.000 0 123 LYS A C 1
ATOM 705 O O . LYS A 1 121 ? 225.066 181.664 185.592 1.000 0 123 LYS A O 1
ATOM 711 N N . GLU A 1 122 ? 224.589 179.930 186.923 1.000 0 124 GLU A N 1
ATOM 712 C CA . GLU A 1 122 ? 223.914 179.184 185.858 1.000 0 124 GLU A CA 1
ATOM 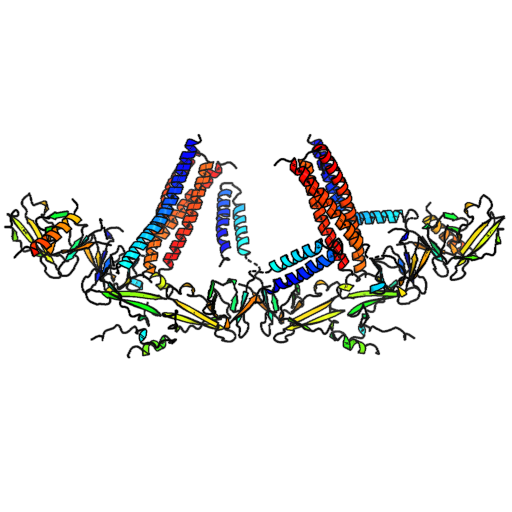713 C C . GLU A 1 122 ? 222.540 179.804 185.550 1.000 0 124 GLU A C 1
ATOM 714 O O . GLU A 1 122 ? 221.576 179.659 186.306 1.000 0 124 GLU A O 1
ATOM 720 N N . GLN A 1 123 ? 222.451 180.472 184.397 1.000 0 125 GLN A N 1
ATOM 721 C CA . GLN A 1 123 ? 221.217 181.065 183.894 1.000 0 125 GLN A CA 1
ATOM 722 C C . GLN A 1 123 ? 220.255 180.007 183.342 1.000 0 125 GLN A C 1
ATOM 723 O O . GLN A 1 123 ? 220.636 179.124 182.564 1.000 0 125 GLN A O 1
ATOM 729 N N . LYS A 1 124 ? 218.977 180.129 183.715 1.000 0 126 LYS A N 1
ATOM 730 C CA . LYS A 1 124 ? 217.906 179.188 183.357 1.000 0 126 LYS A CA 1
ATOM 731 C C . LYS A 1 124 ? 216.765 179.946 182.682 1.000 0 126 LYS A C 1
ATOM 732 O O . LYS A 1 124 ? 216.263 180.918 183.242 1.000 0 126 LYS A O 1
ATOM 738 N N . LEU A 1 125 ? 216.340 179.506 181.496 1.000 0 127 LEU A N 1
ATOM 739 C CA . LEU A 1 125 ? 215.173 180.073 180.812 1.000 0 127 LEU A CA 1
ATOM 740 C C . LEU A 1 125 ? 213.889 179.497 181.427 1.000 0 127 LEU A C 1
ATOM 741 O O . LEU A 1 125 ? 213.752 178.277 181.550 1.000 0 127 LEU A O 1
ATOM 746 N N . SER A 1 126 ? 212.950 180.365 181.796 1.000 0 128 SER A N 1
ATOM 747 C CA . SER A 1 126 ? 211.649 179.983 182.335 1.000 0 128 SER A CA 1
ATOM 748 C C . SER A 1 126 ? 210.626 179.805 181.213 1.000 0 128 SER A C 1
ATOM 749 O O . SER A 1 126 ? 210.359 180.726 180.435 1.000 0 128 SER A O 1
ATOM 752 N N . LYS A 1 127 ? 210.025 178.612 181.158 1.000 0 129 LYS A N 1
ATOM 753 C CA . LYS A 1 127 ? 208.745 178.353 180.479 1.000 0 129 LYS A CA 1
ATOM 754 C C . LYS A 1 127 ? 207.609 178.153 181.495 1.000 0 129 LYS A C 1
ATOM 755 O O . LYS A 1 127 ? 206.639 177.452 181.209 1.000 0 129 LYS A O 1
ATOM 761 N N . ARG A 1 128 ? 207.759 178.691 182.718 1.000 0 130 ARG A N 1
ATOM 762 C CA . ARG A 1 128 ? 206.695 178.685 183.731 1.000 0 130 ARG A CA 1
ATOM 763 C C . ARG A 1 128 ? 205.594 179.659 183.323 1.000 0 130 ARG A C 1
ATOM 764 O O . ARG A 1 128 ? 205.851 180.683 182.688 1.000 0 130 ARG A O 1
ATOM 772 N N . GLU A 1 129 ? 204.366 179.347 183.722 1.000 0 131 GLU A N 1
ATOM 773 C CA . GLU A 1 129 ? 203.212 180.203 183.465 1.000 0 131 GLU A CA 1
ATOM 774 C C . GLU A 1 129 ? 203.476 181.636 183.960 1.000 0 131 GLU A C 1
ATOM 775 O O . GLU A 1 129 ? 204.044 181.831 185.031 1.000 0 131 GLU A O 1
ATOM 781 N N . LYS A 1 130 ? 203.089 182.641 183.165 1.000 0 132 LYS A N 1
ATOM 782 C CA . LYS A 1 130 ? 203.313 184.080 183.421 1.000 0 132 LYS A CA 1
ATOM 783 C C . LYS A 1 130 ? 204.778 184.542 183.467 1.000 0 132 LYS A C 1
ATOM 784 O O . LYS A 1 130 ? 205.001 185.745 183.531 1.000 0 132 LYS A O 1
ATOM 790 N N . GLU A 1 131 ? 205.755 183.643 183.355 1.000 0 133 GLU A N 1
ATOM 791 C CA . GLU A 1 131 ? 207.198 183.946 183.335 1.000 0 133 GLU A CA 1
ATOM 792 C C . GLU A 1 131 ? 207.871 183.557 182.013 1.000 0 133 GLU A C 1
ATOM 793 O O . GLU A 1 131 ? 209.097 183.469 181.931 1.000 0 133 GLU A O 1
ATOM 799 N N . ASN A 1 132 ? 207.078 183.288 180.974 1.000 0 134 ASN A N 1
ATOM 800 C CA . ASN A 1 132 ? 207.584 182.856 179.678 1.000 0 134 ASN A CA 1
ATOM 801 C C . ASN A 1 132 ? 208.639 183.827 179.133 1.000 0 134 ASN A C 1
ATOM 802 O O . ASN A 1 132 ? 208.377 185.016 178.943 1.000 0 134 ASN A O 1
ATOM 807 N N . GLY A 1 133 ? 209.828 183.296 178.857 1.000 0 135 GLY A N 1
ATOM 808 C CA . GLY A 1 133 ? 210.944 184.072 178.319 1.000 0 135 GLY A CA 1
ATOM 809 C C . GLY A 1 133 ? 211.763 184.816 179.376 1.000 0 135 GLY A C 1
ATOM 810 O O . GLY A 1 133 ? 212.684 185.548 179.009 1.000 0 135 GLY A O 1
ATOM 811 N N . CYS A 1 134 ? 211.470 184.655 180.672 1.000 0 136 CYS A N 1
ATOM 812 C CA . CYS A 1 134 ? 212.345 185.144 181.732 1.000 0 136 CYS A CA 1
ATOM 813 C C . CYS A 1 134 ? 213.615 184.300 181.840 1.000 0 136 CYS A C 1
ATOM 814 O O . CYS A 1 134 ? 213.569 183.078 181.711 1.000 0 136 CYS A O 1
ATOM 817 N N . VAL A 1 135 ? 214.737 184.943 182.152 1.000 0 137 VAL A N 1
ATOM 818 C CA . VAL A 1 135 ? 215.993 184.257 182.486 1.000 0 137 VAL A CA 1
ATOM 819 C C . VAL A 1 135 ? 216.269 184.452 183.969 1.000 0 137 VAL A C 1
ATOM 820 O O . VAL A 1 135 ? 216.238 185.580 184.453 1.000 0 137 VAL A O 1
ATOM 824 N N . LEU A 1 136 ? 216.502 183.350 184.680 1.000 0 138 LEU A N 1
ATOM 825 C CA . LEU A 1 136 ? 216.583 183.288 186.136 1.000 0 138 LEU A CA 1
ATOM 826 C C . LEU A 1 136 ? 217.961 182.807 186.598 1.000 0 138 LEU A C 1
ATOM 827 O O . LEU A 1 136 ? 218.534 181.896 185.998 1.000 0 138 LEU A O 1
ATOM 832 N N . GLU A 1 137 ? 218.430 183.342 187.721 1.000 0 139 GLU A N 1
ATOM 833 C CA . GLU A 1 137 ? 219.564 182.828 188.502 1.000 0 139 GLU A CA 1
ATOM 834 C C . GLU A 1 137 ? 219.066 182.401 189.888 1.000 0 139 GLU A C 1
ATOM 835 O O . GLU A 1 137 ? 218.180 183.039 190.458 1.000 0 139 GLU A O 1
ATOM 841 N N . THR A 1 138 ? 219.581 181.290 190.426 1.000 0 140 THR A N 1
ATOM 842 C CA . THR A 1 138 ? 219.075 180.722 191.694 1.000 0 140 THR A CA 1
ATOM 843 C C . THR A 1 138 ? 219.745 181.386 192.895 1.000 0 140 THR A C 1
ATOM 844 O O . THR A 1 138 ? 220.963 181.556 192.912 1.000 0 140 THR A O 1
ATOM 848 N N . LEU A 1 139 ? 218.959 181.741 193.913 1.000 0 141 LEU A N 1
ATOM 849 C CA . LEU A 1 139 ? 219.452 182.251 195.190 1.000 0 141 LEU A CA 1
ATOM 850 C C . LEU A 1 139 ? 219.541 181.114 196.205 1.000 0 141 LEU A C 1
ATOM 851 O O . LEU A 1 139 ? 218.559 180.419 196.448 1.000 0 141 LEU A O 1
ATOM 856 N N . CYS A 1 140 ? 220.695 180.962 196.847 1.000 0 142 CYS A N 1
ATOM 857 C CA . CYS A 1 140 ? 220.920 179.955 197.883 1.000 0 142 CYS A CA 1
ATOM 858 C C . CYS A 1 140 ? 221.496 180.593 199.147 1.000 0 142 CYS A C 1
ATOM 859 O O . CYS A 1 140 ? 222.269 181.548 199.086 1.000 0 142 CYS A O 1
ATOM 862 N N . CYS A 1 141 ? 221.175 180.041 200.313 1.000 0 143 CYS A N 1
ATOM 863 C CA . CYS A 1 141 ? 221.817 180.445 201.555 1.000 0 143 CYS A CA 1
ATOM 864 C C . CYS A 1 141 ? 223.280 179.987 201.550 1.000 0 143 CYS A C 1
ATOM 865 O O . CYS A 1 141 ? 223.552 178.792 201.503 1.000 0 143 CYS A O 1
ATOM 868 N N . ALA A 1 142 ? 224.229 180.909 201.693 1.000 0 144 ALA A N 1
ATOM 869 C CA . ALA A 1 142 ? 225.657 180.596 201.766 1.000 0 144 ALA A CA 1
ATOM 870 C C . ALA A 1 142 ? 226.029 179.723 202.983 1.000 0 144 ALA A C 1
ATOM 871 O O . ALA A 1 142 ? 227.095 179.118 203.004 1.000 0 144 ALA A O 1
ATOM 873 N N . GLY A 1 143 ? 225.171 179.666 204.012 1.000 0 145 GLY A N 1
ATOM 874 C CA . GLY A 1 143 ? 225.431 178.906 205.237 1.000 0 145 GLY A CA 1
ATOM 875 C C . GLY A 1 143 ? 224.945 177.458 205.238 1.000 0 145 GLY A C 1
ATOM 876 O O . GLY A 1 143 ? 225.586 176.625 205.865 1.000 0 145 GLY A O 1
ATOM 877 N N . CYS A 1 144 ? 223.806 177.156 204.609 1.000 0 146 CYS A N 1
ATOM 878 C CA . CYS A 1 144 ? 223.223 175.803 204.600 1.000 0 146 CYS A CA 1
ATOM 879 C C . CYS A 1 144 ? 222.747 175.342 203.218 1.000 0 146 CYS A C 1
ATOM 880 O O . CYS A 1 144 ? 222.065 174.328 203.118 1.000 0 146 CYS A O 1
ATOM 883 N N . SER A 1 145 ? 223.056 176.105 202.168 1.000 0 147 SER A N 1
ATOM 884 C CA . SER A 1 145 ? 222.698 175.822 200.773 1.000 0 147 SER A CA 1
ATOM 885 C C . SER A 1 145 ? 221.196 175.682 200.499 1.000 0 147 SER A C 1
ATOM 886 O O . SER A 1 145 ? 220.813 175.215 199.432 1.000 0 147 SER A O 1
ATOM 889 N N . LEU A 1 146 ? 220.337 176.115 201.434 1.000 0 148 LEU A N 1
ATOM 890 C CA . LEU A 1 146 ? 218.887 176.159 201.240 1.000 0 148 LEU A CA 1
ATOM 891 C C . LEU A 1 146 ? 218.562 177.061 200.045 1.000 0 148 LEU A C 1
ATOM 892 O O . LEU A 1 146 ? 219.090 178.170 199.970 1.000 0 148 LEU A O 1
ATOM 897 N N . ASN A 1 147 ? 217.690 176.605 199.143 1.000 0 149 ASN A N 1
ATOM 898 C CA . ASN A 1 147 ? 217.169 177.438 198.062 1.000 0 149 ASN A CA 1
ATOM 899 C C . ASN A 1 147 ? 216.292 178.547 198.661 1.000 0 149 ASN A C 1
ATOM 900 O O . ASN A 1 147 ? 215.337 178.262 199.379 1.000 0 149 ASN A O 1
ATOM 905 N N . LEU A 1 148 ? 216.652 179.796 198.389 1.000 0 150 LEU A N 1
ATOM 906 C CA . LEU A 1 148 ? 215.989 180.983 198.913 1.000 0 150 LEU A CA 1
ATOM 907 C C . LEU A 1 148 ? 215.042 181.627 197.897 1.000 0 150 LEU A C 1
ATOM 908 O O . LEU A 1 148 ? 214.169 182.381 198.312 1.000 0 150 LEU A O 1
ATOM 913 N N . GLY A 1 149 ? 215.219 181.389 196.594 1.000 0 151 GLY A N 1
ATOM 914 C CA . GLY A 1 149 ? 214.449 182.048 195.538 1.000 0 151 GLY A CA 1
ATOM 915 C C . GLY A 1 149 ? 215.266 182.331 194.275 1.000 0 151 GLY A C 1
ATOM 916 O O . GLY A 1 149 ? 216.130 181.533 193.901 1.000 0 151 GLY A O 1
ATOM 917 N N . TYR A 1 150 ? 214.996 183.450 193.597 1.000 0 152 TYR A N 1
ATOM 918 C CA . TYR A 1 150 ? 215.567 183.751 192.275 1.000 0 152 TYR A CA 1
ATOM 919 C C . TYR A 1 150 ? 215.889 185.235 192.053 1.000 0 152 TYR A C 1
ATOM 920 O O . TYR A 1 150 ? 215.324 186.124 192.688 1.000 0 152 TYR A O 1
ATOM 929 N N . VAL A 1 151 ? 216.767 185.493 191.083 1.000 0 153 VAL A N 1
ATOM 930 C CA . VAL A 1 151 ? 216.966 186.801 190.441 1.000 0 153 VAL A CA 1
ATOM 931 C C . VAL A 1 151 ? 216.491 186.702 188.998 1.000 0 153 VAL A C 1
ATOM 932 O O . VAL A 1 151 ? 216.887 185.779 188.286 1.000 0 153 VAL A O 1
ATOM 936 N N . TYR A 1 152 ? 215.689 187.668 188.551 1.000 0 154 TYR A N 1
ATOM 937 C CA . TYR A 1 152 ? 215.235 187.767 187.163 1.000 0 154 TYR A CA 1
ATOM 938 C C . TYR A 1 152 ? 216.186 188.678 186.377 1.000 0 154 TYR A C 1
ATOM 939 O O . TYR A 1 152 ? 216.297 189.860 186.690 1.000 0 154 TYR A O 1
ATOM 948 N N . ARG A 1 153 ? 216.861 188.135 185.362 1.000 0 155 ARG A N 1
ATOM 949 C CA . ARG A 1 153 ? 217.846 188.836 184.514 1.000 0 155 ARG A CA 1
ATOM 950 C C . ARG A 1 153 ? 217.248 189.360 183.214 1.000 0 155 ARG A C 1
ATOM 951 O O . ARG A 1 153 ? 217.428 190.524 182.869 1.000 0 155 ARG A O 1
ATOM 959 N N . CYS A 1 154 ? 216.507 188.503 182.515 1.000 0 156 CYS A N 1
ATOM 960 C CA . CYS A 1 154 ? 215.688 188.905 181.375 1.000 0 156 CYS A CA 1
ATOM 961 C C . CYS A 1 154 ? 214.230 188.918 181.795 1.000 0 156 CYS A C 1
ATOM 962 O O . CYS A 1 154 ? 213.757 187.957 182.412 1.000 0 156 CYS A O 1
ATOM 965 N N . THR A 1 155 ? 213.516 189.970 181.418 1.000 0 157 THR A N 1
ATOM 966 C CA . THR A 1 155 ? 212.086 190.100 181.695 1.000 0 157 THR A CA 1
ATOM 967 C C . THR A 1 155 ? 211.345 190.689 180.496 1.000 0 157 THR A C 1
ATOM 968 O O . THR A 1 155 ? 211.863 191.583 179.812 1.000 0 157 THR A O 1
ATOM 972 N N . PRO A 1 156 ? 210.106 190.233 180.241 1.000 0 158 PRO A N 1
ATOM 973 C CA . PRO A 1 156 ? 209.149 191.007 179.466 1.000 0 158 PRO A CA 1
ATOM 974 C C . PRO A 1 156 ? 208.705 192.252 180.259 1.000 0 158 PRO A C 1
ATOM 975 O O . PRO A 1 156 ? 208.853 192.317 181.482 1.000 0 158 PRO A O 1
ATOM 979 N N . LYS A 1 157 ? 208.110 193.240 179.573 1.000 0 159 LYS A N 1
ATOM 980 C CA . LYS A 1 157 ? 207.748 194.555 180.156 1.000 0 159 LYS A CA 1
ATOM 981 C C . LYS A 1 157 ? 206.888 194.465 181.424 1.000 0 159 LYS A C 1
ATOM 982 O O . LYS A 1 157 ? 207.054 195.267 182.334 1.000 0 159 LYS A O 1
ATOM 988 N N . ASN A 1 158 ? 205.988 193.487 181.510 1.000 0 160 ASN A N 1
ATOM 989 C CA . ASN A 1 158 ? 205.109 193.272 182.666 1.000 0 160 ASN A CA 1
ATOM 990 C C . ASN A 1 158 ? 205.822 192.699 183.907 1.000 0 160 ASN A C 1
ATOM 991 O O . ASN A 1 158 ? 205.220 192.675 184.978 1.000 0 160 ASN A O 1
ATOM 996 N N . LEU A 1 159 ? 207.076 192.251 183.786 1.000 0 161 LEU A N 1
ATOM 997 C CA . LEU A 1 159 ? 207.888 191.715 184.883 1.000 0 161 LEU A CA 1
ATOM 998 C C . LEU A 1 159 ? 209.142 192.549 185.175 1.000 0 161 LEU A C 1
ATOM 999 O O . LEU A 1 159 ? 209.921 192.176 186.047 1.000 0 161 LEU A O 1
ATOM 1004 N N . ASP A 1 160 ? 209.317 193.696 184.512 1.000 0 162 ASP A N 1
ATOM 1005 C CA . ASP A 1 160 ? 210.464 194.588 184.738 1.000 0 162 ASP A CA 1
ATOM 1006 C C . ASP A 1 160 ? 210.582 195.037 186.205 1.000 0 162 ASP A C 1
ATOM 1007 O O . ASP A 1 160 ? 211.687 195.276 186.679 1.000 0 162 ASP A O 1
ATOM 1012 N N . TYR A 1 161 ? 209.476 195.062 186.960 1.000 0 163 TYR A N 1
ATOM 1013 C CA . TYR A 1 161 ? 209.483 195.371 188.395 1.000 0 163 TYR A CA 1
ATOM 1014 C C . TYR A 1 161 ? 210.212 194.326 189.261 1.000 0 163 TYR A C 1
ATOM 1015 O O . TYR A 1 161 ? 210.568 194.638 190.392 1.000 0 163 TYR A O 1
ATOM 1024 N N . LYS A 1 162 ? 210.417 193.096 188.760 1.000 0 164 LYS A N 1
ATOM 1025 C CA . LYS A 1 162 ? 211.202 192.042 189.431 1.000 0 164 LYS A CA 1
ATOM 1026 C C . LYS A 1 162 ? 212.663 192.008 188.983 1.000 0 164 LYS A C 1
ATOM 1027 O O . LYS A 1 162 ? 213.470 191.318 189.608 1.000 0 164 LYS A O 1
ATOM 1033 N N . ARG A 1 163 ? 212.980 192.650 187.857 1.000 0 165 ARG A N 1
ATOM 1034 C CA . ARG A 1 163 ? 214.282 192.517 187.201 1.000 0 165 ARG A CA 1
ATOM 1035 C C . ARG A 1 163 ? 215.386 193.050 188.111 1.000 0 165 ARG A C 1
ATOM 1036 O O . ARG A 1 163 ? 215.241 194.126 188.684 1.000 0 165 ARG A O 1
ATOM 1044 N N . ASP A 1 164 ? 216.466 192.283 188.230 1.000 0 166 ASP A N 1
ATOM 1045 C CA . ASP A 1 164 ? 217.639 192.597 189.053 1.000 0 166 ASP A CA 1
ATOM 1046 C C . ASP A 1 164 ? 217.310 192.925 190.527 1.000 0 166 ASP A C 1
ATOM 1047 O O . ASP A 1 164 ? 218.022 193.677 191.194 1.000 0 166 ASP A O 1
ATOM 1052 N N . LEU A 1 165 ? 216.251 192.312 191.064 1.000 0 167 LEU A N 1
ATOM 1053 C CA . LEU A 1 165 ? 215.942 192.281 192.493 1.000 0 167 LEU A CA 1
ATOM 1054 C C . LEU A 1 165 ? 216.133 190.872 193.059 1.000 0 167 LEU A C 1
ATOM 1055 O O . LEU A 1 165 ? 215.999 189.867 192.358 1.000 0 167 LEU A O 1
ATOM 1060 N N . PHE A 1 166 ? 216.399 190.794 194.362 1.000 0 168 PHE A N 1
ATOM 1061 C CA . PHE A 1 166 ? 216.441 189.528 195.086 1.000 0 168 PHE A CA 1
ATOM 1062 C C . PHE A 1 166 ? 215.017 189.105 195.447 1.000 0 168 PHE A C 1
ATOM 1063 O O . PHE A 1 166 ? 214.422 189.657 196.374 1.000 0 168 PHE A O 1
ATOM 1071 N N . CYS A 1 167 ? 214.469 188.137 194.713 1.000 0 169 CYS A N 1
ATOM 1072 C CA . CYS A 1 167 ? 213.154 187.558 194.975 1.000 0 169 CYS A CA 1
ATOM 1073 C C . CYS A 1 167 ? 213.312 186.372 195.934 1.000 0 169 CYS A C 1
ATOM 1074 O O . CYS A 1 167 ? 213.737 185.293 195.518 1.000 0 169 CYS A O 1
ATOM 1077 N N . LEU A 1 168 ? 213.022 186.584 197.220 1.000 0 170 LEU A N 1
ATOM 1078 C CA . LEU A 1 168 ? 213.137 185.577 198.278 1.000 0 170 LEU A CA 1
ATOM 1079 C C . LEU A 1 168 ? 211.767 184.958 198.582 1.000 0 170 LEU A C 1
ATOM 1080 O O . LEU A 1 168 ? 210.795 185.683 198.770 1.000 0 170 LEU A O 1
ATOM 1085 N N . SER A 1 169 ? 211.698 183.632 198.678 1.000 0 171 SER A N 1
ATOM 1086 C CA . SER A 1 169 ? 210.490 182.902 199.076 1.000 0 171 SER A CA 1
ATOM 1087 C C . SER A 1 169 ? 210.238 183.041 200.577 1.000 0 171 SER A C 1
ATOM 1088 O O . SER A 1 169 ? 211.144 182.815 201.383 1.000 0 171 SER A O 1
ATOM 1091 N N . VAL A 1 170 ? 208.997 183.354 200.951 1.000 0 172 VAL A N 1
ATOM 1092 C CA . VAL A 1 170 ? 208.543 183.470 202.345 1.000 0 172 VAL A CA 1
ATOM 1093 C C . VAL A 1 170 ? 208.714 182.148 203.102 1.000 0 172 VAL A C 1
ATOM 1094 O O . VAL A 1 170 ? 209.066 182.167 204.274 1.000 0 172 VAL A O 1
ATOM 1098 N N . GLU A 1 171 ? 208.571 180.996 202.441 1.000 0 173 GLU A N 1
ATOM 1099 C CA . GLU A 1 171 ? 208.774 179.675 203.066 1.000 0 173 GLU A CA 1
ATOM 1100 C C . GLU A 1 171 ? 210.250 179.395 203.419 1.000 0 173 GLU A C 1
ATOM 1101 O O . GLU A 1 171 ? 210.559 178.601 204.313 1.000 0 173 GLU A O 1
ATOM 1107 N N . ALA A 1 172 ? 211.189 180.048 202.727 1.000 0 174 ALA A N 1
ATOM 1108 C CA . ALA A 1 172 ? 212.627 179.867 202.928 1.000 0 174 ALA A CA 1
ATOM 1109 C C . ALA A 1 172 ? 213.231 180.843 203.955 1.000 0 174 ALA A C 1
ATOM 1110 O O . ALA A 1 172 ? 214.436 180.779 204.241 1.000 0 174 ALA A O 1
ATOM 1112 N N . ILE A 1 173 ? 212.422 181.751 204.508 1.000 0 175 ILE A N 1
ATOM 1113 C CA . ILE A 1 173 ? 212.873 182.805 205.417 1.000 0 175 ILE A CA 1
ATOM 1114 C C . ILE A 1 173 ? 212.034 182.856 206.696 1.000 0 175 ILE A C 1
ATOM 1115 O O . ILE A 1 173 ? 210.845 182.588 206.711 1.000 0 175 ILE A O 1
ATOM 1120 N N . GLU A 1 174 ? 212.685 183.242 207.779 1.000 0 176 GLU A N 1
ATOM 1121 C CA . GLU A 1 174 ? 212.078 183.649 209.044 1.000 0 176 GLU A CA 1
ATOM 1122 C C . GLU A 1 174 ? 212.269 185.161 209.209 1.000 0 176 GLU A C 1
ATOM 1123 O O . GLU A 1 174 ? 213.093 185.764 208.514 1.000 0 176 GLU A O 1
ATOM 1129 N N . SER A 1 175 ? 211.561 185.798 210.143 1.000 0 177 SER A N 1
ATOM 1130 C CA . SER A 1 175 ? 211.759 187.227 210.424 1.000 0 177 SER A CA 1
ATOM 1131 C C . SER A 1 175 ? 211.932 187.527 211.914 1.000 0 177 SER A C 1
ATOM 1132 O O . SER A 1 175 ? 211.384 186.841 212.775 1.000 0 177 SER A O 1
ATOM 1135 N N . TYR A 1 176 ? 212.719 188.556 212.222 1.000 0 178 TYR A N 1
ATOM 1136 C CA . TYR A 1 176 ? 212.831 189.151 213.553 1.000 0 178 TYR A CA 1
ATOM 1137 C C . TYR A 1 176 ? 212.399 190.616 213.502 1.000 0 178 TYR A C 1
ATOM 1138 O O . TYR A 1 176 ? 212.982 191.405 212.757 1.000 0 178 TYR A O 1
ATOM 1147 N N . VAL A 1 177 ? 211.402 190.982 214.312 1.000 0 179 VAL A N 1
ATOM 1148 C CA . VAL A 1 177 ? 210.934 192.367 214.461 1.000 0 179 VAL A CA 1
ATOM 1149 C C . VAL A 1 177 ? 211.801 193.067 215.502 1.000 0 179 VAL A C 1
ATOM 1150 O O . VAL A 1 177 ? 211.830 192.662 216.665 1.000 0 179 VAL A O 1
ATOM 1154 N N . LEU A 1 178 ? 212.480 194.144 215.121 1.000 0 180 LEU A N 1
ATOM 1155 C CA . LEU A 1 178 ? 213.289 194.919 216.059 1.000 0 180 LEU A CA 1
ATOM 1156 C C . LEU A 1 178 ? 212.433 195.450 217.232 1.000 0 180 LEU A C 1
ATOM 1157 O O . LEU A 1 178 ? 211.313 195.907 217.015 1.000 0 180 LEU A O 1
ATOM 1162 N N . GLY A 1 179 ? 212.926 195.396 218.473 1.000 0 181 GLY A N 1
ATOM 1163 C CA . GLY A 1 179 ? 212.221 195.862 219.676 1.000 0 181 GLY A CA 1
ATOM 1164 C C . GLY A 1 179 ? 211.096 194.942 220.173 1.000 0 181 GLY A C 1
ATOM 1165 O O . GLY A 1 179 ? 210.319 195.348 221.035 1.000 0 181 GLY A O 1
ATOM 1166 N N . PHE A 1 193 ? 204.174 238.340 239.202 1.000 0 195 PHE A N 1
ATOM 1167 C CA . PHE A 1 193 ? 202.756 238.170 239.656 1.000 0 195 PHE A CA 1
ATOM 1168 C C . PHE A 1 193 ? 202.025 239.509 239.756 1.000 0 195 PHE A C 1
ATOM 1169 O O . PHE A 1 193 ? 201.770 239.976 240.871 1.000 0 195 PHE A O 1
ATOM 1177 N N . ASN A 1 194 ? 201.711 240.114 238.598 1.000 0 196 ASN A N 1
ATOM 1178 C CA . ASN A 1 194 ? 200.971 241.403 238.505 1.000 0 196 ASN A CA 1
ATOM 1179 C C . ASN A 1 194 ? 199.531 241.152 238.123 1.000 0 196 ASN A C 1
ATOM 1180 O O . ASN A 1 194 ? 199.259 240.284 237.301 1.000 0 196 ASN A O 1
ATOM 1185 N N . LEU A 1 195 ? 198.624 241.928 238.717 1.000 0 197 LEU A N 1
ATOM 1186 C CA . LEU A 1 195 ? 197.172 241.746 238.567 1.000 0 197 LEU A CA 1
ATOM 1187 C C . LEU A 1 195 ? 196.476 243.071 238.145 1.000 0 197 LEU A C 1
ATOM 1188 O O . LEU A 1 195 ? 195.246 243.251 238.283 1.000 0 197 LEU A O 1
ATOM 1193 N N . GLU A 1 196 ? 197.281 243.962 237.561 1.000 0 198 GLU A N 1
ATOM 1194 C CA . GLU A 1 196 ? 196.869 245.327 237.245 1.000 0 198 GLU A CA 1
ATOM 1195 C C . GLU A 1 196 ? 196.089 245.380 235.928 1.000 0 198 GLU A C 1
ATOM 1196 O O . GLU A 1 196 ? 195.160 246.185 235.783 1.000 0 198 GLU A O 1
ATOM 1202 N N . SER A 1 197 ? 196.494 244.537 234.973 1.000 0 199 SER A N 1
ATOM 1203 C CA . SER A 1 197 ? 195.825 244.399 233.681 1.000 0 199 SER A CA 1
ATOM 1204 C C . SER A 1 197 ? 195.461 242.960 233.416 1.000 0 199 SER A C 1
ATOM 1205 O O . SER A 1 197 ? 196.058 242.062 233.986 1.000 0 199 SER A O 1
ATOM 1208 N N . ARG A 1 198 ? 194.480 242.762 232.534 1.000 0 200 ARG A N 1
ATOM 1209 C CA . ARG A 1 198 ? 194.054 241.426 232.059 1.000 0 200 ARG A CA 1
ATOM 1210 C C . ARG A 1 198 ? 195.219 240.635 231.506 1.000 0 200 ARG A C 1
ATOM 1211 O O . ARG A 1 198 ? 195.331 239.449 231.770 1.000 0 200 ARG A O 1
ATOM 1219 N N . VAL A 1 199 ? 196.043 241.309 230.706 1.000 0 201 VAL A N 1
ATOM 1220 C CA . VAL A 1 199 ? 197.265 240.746 230.156 1.000 0 201 VAL A CA 1
ATOM 1221 C C . VAL A 1 199 ? 198.070 240.090 231.270 1.000 0 201 VAL A C 1
ATOM 1222 O O . VAL A 1 199 ? 198.346 238.879 231.217 1.000 0 201 VAL A O 1
ATOM 1226 N N . GLU A 1 200 ? 198.428 240.904 232.267 1.000 0 202 GLU A N 1
ATOM 1227 C CA . GLU A 1 200 ? 199.298 240.463 233.344 1.000 0 202 GLU A CA 1
ATOM 1228 C C . GLU A 1 200 ? 198.670 239.323 234.095 1.000 0 202 GLU A C 1
ATOM 1229 O O . GLU A 1 200 ? 199.325 238.325 234.368 1.000 0 202 GLU A O 1
ATOM 1235 N N . ILE A 1 201 ? 197.385 239.433 234.357 1.000 0 203 ILE A N 1
ATOM 1236 C CA . ILE A 1 201 ? 196.688 238.358 235.009 1.000 0 203 ILE A CA 1
ATOM 1237 C C . ILE A 1 201 ? 196.808 237.080 234.193 1.000 0 203 ILE A C 1
ATOM 1238 O O . ILE A 1 201 ? 196.986 236.022 234.779 1.000 0 203 ILE A O 1
ATOM 1243 N N . GLU A 1 202 ? 196.721 237.173 232.861 1.000 0 204 GLU A N 1
ATOM 1244 C CA . GLU A 1 202 ? 196.760 235.990 232.002 1.000 0 204 GLU A CA 1
ATOM 1245 C C . GLU A 1 202 ? 198.133 235.287 232.119 1.000 0 204 GLU A C 1
ATOM 1246 O O . GLU A 1 202 ? 198.181 234.082 232.398 1.000 0 204 GLU A O 1
ATOM 1252 N N . LYS A 1 203 ? 199.226 236.042 231.977 1.000 0 205 LYS A N 1
ATOM 1253 C CA . LYS A 1 203 ? 200.562 235.505 232.247 1.000 0 205 LYS A CA 1
ATOM 1254 C C . LYS A 1 203 ? 200.509 234.790 233.581 1.000 0 205 LYS A C 1
ATOM 1255 O O . LYS A 1 203 ? 200.589 233.559 233.628 1.000 0 205 LYS A O 1
ATOM 1261 N N . SER A 1 204 ? 200.276 235.560 234.651 1.000 0 206 SER A N 1
ATOM 1262 C CA . SER A 1 204 ? 200.325 235.076 236.041 1.000 0 206 SER A CA 1
ATOM 1263 C C . SER A 1 204 ? 199.686 233.711 236.293 1.000 0 206 SER A C 1
ATOM 1264 O O . SER A 1 204 ? 200.167 232.939 237.115 1.000 0 206 SER A O 1
ATOM 1267 N N . LEU A 1 205 ? 198.601 233.432 235.588 1.000 0 207 LEU A N 1
ATOM 1268 C CA . LEU A 1 205 ? 197.855 232.204 235.771 1.000 0 207 LEU A CA 1
ATOM 1269 C C . LEU A 1 205 ? 198.498 231.052 235.059 1.000 0 207 LEU A C 1
ATOM 1270 O O . LEU A 1 205 ? 198.407 229.922 235.535 1.000 0 207 LEU A O 1
ATOM 1275 N N . THR A 1 206 ? 199.132 231.312 233.917 1.000 0 208 THR A N 1
ATOM 1276 C CA . THR A 1 206 ? 199.927 230.274 233.275 1.000 0 208 THR A CA 1
ATOM 1277 C C . THR A 1 206 ? 201.222 230.016 234.064 1.000 0 208 THR A C 1
ATOM 1278 O O . THR A 1 206 ? 201.598 228.865 234.251 1.000 0 208 THR A O 1
ATOM 1282 N N . GLN A 1 207 ? 201.886 231.057 234.563 1.000 0 209 GLN A N 1
ATOM 1283 C CA . GLN A 1 207 ? 203.012 230.833 235.500 1.000 0 209 GLN A CA 1
ATOM 1284 C C . GLN A 1 207 ? 202.568 229.913 236.654 1.000 0 209 GLN A C 1
ATOM 1285 O O . GLN A 1 207 ? 203.229 228.933 236.980 1.000 0 209 GLN A O 1
ATOM 1291 N N . MET A 1 208 ? 201.399 230.203 237.207 1.000 0 210 MET A N 1
ATOM 1292 C CA . MET A 1 208 ? 200.761 229.348 238.217 1.000 0 210 MET A CA 1
ATOM 1293 C C . MET A 1 208 ? 200.545 227.946 237.741 1.000 0 210 MET A C 1
ATOM 1294 O O . MET A 1 208 ? 200.776 227.027 238.482 1.000 0 210 MET A O 1
ATOM 1299 N N . GLU A 1 209 ? 200.074 227.781 236.518 1.000 0 211 GLU A N 1
ATOM 1300 C CA . GLU A 1 209 ? 199.809 226.441 235.998 1.000 0 211 GLU A CA 1
ATOM 1301 C C . GLU A 1 209 ? 201.104 225.652 235.816 1.000 0 211 GLU A C 1
ATOM 1302 O O . GLU A 1 209 ? 201.205 224.513 236.274 1.000 0 211 GLU A O 1
ATOM 1308 N N . ASP A 1 210 ? 202.096 226.269 235.176 1.000 0 212 ASP A N 1
ATOM 1309 C CA . ASP A 1 210 ? 203.419 225.655 235.016 1.000 0 212 ASP A CA 1
ATOM 1310 C C . ASP A 1 210 ? 204.017 225.162 236.338 1.000 0 212 ASP A C 1
ATOM 1311 O O . ASP A 1 210 ? 204.653 224.096 236.401 1.000 0 212 ASP A O 1
ATOM 1316 N N . VAL A 1 211 ? 203.792 225.954 237.373 1.000 0 213 VAL A N 1
ATOM 1317 C CA . VAL A 1 211 ? 204.187 225.618 238.722 1.000 0 213 VAL A CA 1
ATOM 1318 C C . VAL A 1 211 ? 203.421 224.409 239.307 1.000 0 213 VAL A C 1
ATOM 1319 O O . VAL A 1 211 ? 204.018 223.524 239.918 1.000 0 213 VAL A O 1
ATOM 1323 N N . LEU A 1 212 ? 202.117 224.357 239.145 1.000 0 214 LEU A N 1
ATOM 1324 C CA . LEU A 1 212 ? 201.383 223.217 239.665 1.000 0 214 LEU A CA 1
ATOM 1325 C C . LEU A 1 212 ? 201.722 221.990 238.898 1.000 0 214 LEU A C 1
ATOM 1326 O O . LEU A 1 212 ? 201.615 220.917 239.449 1.000 0 214 LEU A O 1
ATOM 1331 N N . LYS A 1 213 ? 202.050 222.137 237.616 1.000 0 215 LYS A N 1
ATOM 1332 C CA . LYS A 1 213 ? 202.377 220.980 236.771 1.000 0 215 LYS A CA 1
ATOM 1333 C C . LYS A 1 213 ? 203.691 220.389 237.243 1.000 0 215 LYS A C 1
ATOM 1334 O O . LYS A 1 213 ? 203.808 219.157 237.389 1.000 0 215 LYS A O 1
ATOM 1340 N N . ALA A 1 214 ? 204.669 221.275 237.469 1.000 0 216 ALA A N 1
ATOM 1341 C CA . ALA A 1 214 ? 205.911 220.939 238.183 1.000 0 216 ALA A CA 1
ATOM 1342 C C . ALA A 1 214 ? 205.655 220.336 239.584 1.000 0 216 ALA A C 1
ATOM 1343 O O . ALA A 1 214 ? 206.314 219.386 240.000 1.000 0 216 ALA A O 1
ATOM 1345 N N . LEU A 1 215 ? 204.694 220.870 240.304 1.000 0 217 LEU A N 1
ATOM 1346 C CA . LEU A 1 215 ? 204.246 220.198 241.520 1.000 0 217 LEU A CA 1
ATOM 1347 C C . LEU A 1 215 ? 203.681 218.794 241.296 1.000 0 217 LEU A C 1
ATOM 1348 O O . LEU A 1 215 ? 203.838 217.938 242.134 1.000 0 217 LEU A O 1
ATOM 1353 N N . GLN A 1 216 ? 203.020 218.548 240.189 1.000 0 218 GLN A N 1
ATOM 1354 C CA . GLN A 1 216 ? 202.467 217.204 239.944 1.000 0 218 GLN A CA 1
ATOM 1355 C C . GLN A 1 216 ? 203.608 216.187 239.854 1.000 0 218 GLN A C 1
ATOM 1356 O O . GLN A 1 216 ? 203.514 215.102 240.452 1.000 0 218 GLN A O 1
ATOM 1362 N N . MET A 1 217 ? 204.665 216.545 239.108 1.000 0 219 MET A N 1
ATOM 1363 C CA . MET A 1 217 ? 205.786 215.639 238.893 1.000 0 219 MET A CA 1
ATOM 1364 C C . MET A 1 217 ? 206.505 215.349 240.201 1.000 0 219 MET A C 1
ATOM 1365 O O . MET A 1 217 ? 206.897 214.210 240.475 1.000 0 219 MET A O 1
ATOM 1370 N N . LYS A 1 218 ? 206.635 216.387 241.020 1.000 0 220 LYS A N 1
ATOM 1371 C CA . LYS A 1 218 ? 207.359 216.293 242.282 1.000 0 220 LYS A CA 1
ATOM 1372 C C . LYS A 1 218 ? 206.631 215.392 243.273 1.000 0 220 LYS A C 1
ATOM 1373 O O . LYS A 1 218 ? 207.267 214.647 244.021 1.000 0 220 LYS A O 1
ATOM 1379 N N . LEU A 1 219 ? 205.303 215.424 243.231 1.000 0 221 LEU A N 1
ATOM 1380 C CA . LEU A 1 219 ? 204.495 214.510 244.015 1.000 0 221 LEU A CA 1
ATOM 1381 C C . LEU A 1 219 ? 204.723 213.123 243.604 1.000 0 221 LEU A C 1
ATOM 1382 O O . LEU A 1 219 ? 204.926 212.278 244.435 1.000 0 221 LEU A O 1
ATOM 1387 N N . TRP A 1 220 ? 204.621 212.877 242.302 1.000 0 222 TRP A N 1
ATOM 1388 C CA . TRP A 1 220 ? 204.766 211.533 241.771 1.000 0 222 TRP A CA 1
ATOM 1389 C C . TRP A 1 220 ? 206.111 210.910 242.099 1.000 0 222 TRP A C 1
ATOM 1390 O O . TRP A 1 220 ? 206.169 209.751 242.454 1.000 0 222 TRP A O 1
ATOM 1401 N N . GLU A 1 221 ? 207.171 211.693 241.948 1.000 0 223 GLU A N 1
ATOM 1402 C CA . GLU A 1 221 ? 208.502 211.321 242.409 1.000 0 223 GLU A CA 1
ATOM 1403 C C . GLU A 1 221 ? 208.509 210.847 243.870 1.000 0 223 GLU A C 1
ATOM 1404 O O . GLU A 1 221 ? 209.030 209.778 244.185 1.000 0 223 GLU A O 1
ATOM 1410 N N . ALA A 1 222 ? 207.891 211.608 244.750 1.000 0 224 ALA A N 1
ATOM 1411 C CA . ALA A 1 222 ? 207.659 211.135 246.122 1.000 0 224 ALA A CA 1
ATOM 1412 C C . ALA A 1 222 ? 206.849 209.846 246.217 1.000 0 224 ALA A C 1
ATOM 1413 O O . ALA A 1 222 ? 207.206 208.980 247.002 1.000 0 224 ALA A O 1
ATOM 1415 N N . GLU A 1 223 ? 205.779 209.699 245.436 1.000 0 225 GLU A N 1
ATOM 1416 C CA . GLU A 1 223 ? 204.999 208.442 245.446 1.000 0 225 GLU A CA 1
ATOM 1417 C C . GLU A 1 223 ? 205.923 207.247 245.191 1.000 0 225 GLU A C 1
ATOM 1418 O O . GLU A 1 223 ? 205.775 206.188 245.816 1.000 0 225 GLU A O 1
ATOM 1424 N N . SER A 1 224 ? 206.890 207.448 244.293 1.000 0 226 SER A N 1
ATOM 1425 C CA . SER A 1 224 ? 207.782 206.395 243.831 1.000 0 226 SER A CA 1
ATOM 1426 C C . SER A 1 224 ? 208.795 206.098 244.908 1.000 0 226 SER A C 1
ATOM 1427 O O . SER A 1 224 ? 208.786 205.004 245.478 1.000 0 226 SER A O 1
ATOM 1430 N N . LYS A 1 225 ? 209.628 207.084 245.238 1.000 0 227 LYS A N 1
ATOM 1431 C CA . LYS A 1 225 ? 210.606 206.925 246.322 1.000 0 227 LYS A CA 1
ATOM 1432 C C . LYS A 1 225 ? 210.028 206.135 247.482 1.000 0 227 LYS A C 1
ATOM 1433 O O . LYS A 1 225 ? 210.569 205.090 247.871 1.000 0 227 LYS A O 1
ATOM 1439 N N . LEU A 1 226 ? 208.904 206.631 247.995 1.000 0 228 LEU A N 1
ATOM 1440 C CA . LEU A 1 226 ? 208.174 205.948 249.086 1.000 0 228 LEU A CA 1
ATOM 1441 C C . LEU A 1 226 ? 207.740 204.490 248.821 1.000 0 228 LEU A C 1
ATOM 1442 O O . LEU A 1 226 ? 207.892 203.640 249.699 1.000 0 228 LEU A O 1
ATOM 1447 N N . SER A 1 227 ? 207.171 204.201 247.656 1.000 0 229 SER A N 1
ATOM 1448 C CA . SER A 1 227 ? 206.731 202.838 247.365 1.000 0 229 SER A CA 1
ATOM 1449 C C . SER A 1 227 ? 207.946 201.945 247.387 1.000 0 229 SER A C 1
ATOM 1450 O O . SER A 1 227 ? 207.932 200.860 247.964 1.000 0 229 SER A O 1
ATOM 1453 N N . PHE A 1 228 ? 209.023 202.456 246.814 1.000 0 230 PHE A N 1
ATOM 1454 C CA . PHE A 1 228 ? 210.274 201.731 246.725 1.000 0 230 PHE A CA 1
ATOM 1455 C C . PHE A 1 228 ? 211.066 201.654 248.029 1.000 0 230 PHE A C 1
ATOM 1456 O O . PHE A 1 228 ? 212.212 201.217 248.002 1.000 0 230 PHE A O 1
ATOM 1464 N N . ALA A 1 229 ? 210.497 202.104 249.157 1.000 0 231 ALA A N 1
ATOM 1465 C CA . ALA A 1 229 ? 211.028 201.816 250.494 1.000 0 231 ALA A CA 1
ATOM 1466 C C . ALA A 1 229 ? 209.932 201.180 251.338 1.000 0 231 ALA A C 1
ATOM 1467 O O . ALA A 1 229 ? 209.571 201.702 252.382 1.000 0 231 ALA A O 1
ATOM 1469 N N . THR A 1 230 ? 209.394 200.046 250.891 1.000 0 232 THR A N 1
ATOM 1470 C CA . THR A 1 230 ? 208.258 199.409 251.578 1.000 0 232 THR A CA 1
ATOM 1471 C C . THR A 1 230 ? 208.321 197.882 251.441 1.000 0 232 THR A C 1
ATOM 1472 O O . THR A 1 230 ? 209.018 197.218 252.213 1.000 0 232 THR A O 1
ATOM 1476 N N . LEU B 2 70 ? 213.015 218.130 162.012 1.000 0 72 LEU B N 1
ATOM 1477 C CA . LEU B 2 70 ? 213.495 217.319 160.901 1.000 0 72 LEU B CA 1
ATOM 1478 C C . LEU B 2 70 ? 213.692 218.190 159.660 1.000 0 72 LEU B C 1
ATOM 1479 O O . LEU B 2 70 ? 212.756 218.500 158.926 1.000 0 72 LEU B O 1
ATOM 1484 N N . GLN B 2 71 ? 214.943 218.565 159.412 1.000 0 73 GLN B N 1
ATOM 1485 C CA . GLN B 2 71 ? 215.309 219.303 158.208 1.000 0 73 GLN B CA 1
ATOM 1486 C C . GLN B 2 71 ? 215.142 218.426 156.948 1.000 0 73 GLN B C 1
ATOM 1487 O O . GLN B 2 71 ? 215.479 217.236 156.985 1.000 0 73 GLN B O 1
ATOM 1493 N N . PRO B 2 72 ? 214.677 218.979 155.808 1.000 0 74 PRO B N 1
ATOM 1494 C CA . PRO B 2 72 ? 214.553 218.243 154.543 1.000 0 74 PRO B CA 1
ATOM 1495 C C . PRO B 2 72 ? 215.856 217.571 154.078 1.000 0 74 PRO B C 1
ATOM 1496 O O . PRO B 2 72 ? 215.823 216.535 153.415 1.000 0 74 PRO B O 1
ATOM 1500 N N . GLU B 2 73 ? 217.007 218.136 154.446 1.000 0 75 GLU B N 1
ATOM 1501 C CA . GLU B 2 73 ? 218.353 217.617 154.179 1.000 0 75 GLU B CA 1
ATOM 1502 C C . GLU B 2 73 ? 218.622 216.278 154.874 1.000 0 75 GLU B C 1
ATOM 1503 O O . GLU B 2 73 ? 219.430 215.489 154.389 1.000 0 75 GLU B O 1
ATOM 1509 N N . ARG B 2 74 ? 217.927 216.014 155.986 1.000 0 76 ARG B N 1
ATOM 1510 C CA . ARG B 2 74 ? 218.057 214.795 156.798 1.000 0 76 ARG B CA 1
ATOM 1511 C C . ARG B 2 74 ? 216.935 213.792 156.551 1.000 0 76 ARG B C 1
ATOM 1512 O O . ARG B 2 74 ? 216.860 212.761 157.211 1.000 0 76 ARG B O 1
ATOM 1520 N N . CYS B 2 75 ? 216.053 214.095 155.605 1.000 0 77 CYS B N 1
ATOM 1521 C CA . CYS B 2 75 ? 214.980 213.196 155.235 1.000 0 77 CYS B CA 1
ATOM 1522 C C . CYS B 2 75 ? 215.510 212.046 154.383 1.000 0 77 CYS B C 1
ATOM 1523 O O . CYS B 2 75 ? 216.105 212.274 153.325 1.000 0 77 CYS B O 1
ATOM 1526 N N . ALA B 2 76 ? 215.234 210.817 154.810 1.000 0 78 ALA B N 1
ATOM 1527 C CA . ALA B 2 76 ? 215.581 209.619 154.065 1.000 0 78 ALA B CA 1
ATOM 1528 C C . ALA B 2 76 ? 214.448 208.598 154.053 1.000 0 78 ALA B C 1
ATOM 1529 O O . ALA B 2 76 ? 213.674 208.495 155.004 1.000 0 78 ALA B O 1
ATOM 1531 N N . VAL B 2 77 ? 214.380 207.826 152.975 1.000 0 79 VAL B N 1
ATOM 1532 C CA . VAL B 2 77 ? 213.482 206.679 152.821 1.000 0 79 VAL B CA 1
ATOM 1533 C C . VAL B 2 77 ? 214.313 205.405 152.826 1.000 0 79 VAL B C 1
ATOM 1534 O O . VAL B 2 77 ? 215.240 205.271 152.032 1.000 0 79 VAL B O 1
ATOM 1538 N N . PHE B 2 78 ? 213.958 204.461 153.689 1.000 0 80 PHE B N 1
ATOM 1539 C CA . PHE B 2 78 ? 214.603 203.159 153.806 1.000 0 80 PHE B CA 1
ATOM 1540 C C . PHE B 2 78 ? 213.827 202.146 152.977 1.000 0 80 PHE B C 1
ATOM 1541 O O . PHE B 2 78 ? 212.612 201.995 153.129 1.000 0 80 PHE B O 1
ATOM 1549 N N . GLN B 2 79 ? 214.514 201.439 152.091 1.000 0 81 GLN B N 1
ATOM 1550 C CA . GLN B 2 79 ? 213.930 200.449 151.199 1.000 0 81 GLN B CA 1
ATOM 1551 C C . GLN B 2 79 ? 214.628 199.102 151.366 1.000 0 81 GLN B C 1
ATOM 1552 O O . GLN B 2 79 ? 215.822 199.049 151.631 1.000 0 81 GLN B O 1
ATOM 1558 N N . CYS B 2 80 ? 213.908 198.005 151.147 1.000 0 82 CYS B N 1
ATOM 1559 C CA . CYS B 2 80 ? 214.487 196.667 151.096 1.000 0 82 CYS B CA 1
ATOM 1560 C C . CYS B 2 80 ? 215.602 196.610 150.041 1.000 0 82 CYS B C 1
ATOM 1561 O O . CYS B 2 80 ? 215.359 196.935 148.877 1.000 0 82 CYS B O 1
ATOM 1564 N N . ALA B 2 81 ? 216.798 196.153 150.417 1.000 0 83 ALA B N 1
ATOM 1565 C CA . ALA B 2 81 ? 217.953 196.106 149.520 1.000 0 83 ALA B CA 1
ATOM 1566 C C . ALA B 2 81 ? 217.746 195.184 148.303 1.000 0 83 ALA B C 1
ATOM 1567 O O . ALA B 2 81 ? 218.350 195.403 147.257 1.000 0 83 ALA B O 1
ATOM 1569 N N . GLN B 2 82 ? 216.868 194.177 148.413 1.000 0 84 GLN B N 1
ATOM 1570 C CA . GLN B 2 82 ? 216.613 193.216 147.336 1.000 0 84 GLN B CA 1
ATOM 1571 C C . GLN B 2 82 ? 215.532 193.673 146.344 1.000 0 84 GLN B C 1
ATOM 1572 O O . GLN B 2 82 ? 215.694 193.488 145.142 1.000 0 84 GLN B O 1
ATOM 1578 N N . CYS B 2 83 ? 214.410 194.224 146.821 1.000 0 85 CYS B N 1
ATOM 1579 C CA . CYS B 2 83 ? 213.261 194.557 145.960 1.000 0 85 CYS B CA 1
ATOM 1580 C C . CYS B 2 83 ? 212.855 196.038 145.969 1.000 0 85 CYS B C 1
ATOM 1581 O O . CYS B 2 83 ? 211.842 196.397 145.365 1.000 0 85 CYS B O 1
ATOM 1584 N N . HIS B 2 84 ? 213.596 196.891 146.680 1.000 0 86 HIS B N 1
ATOM 1585 C CA . HIS B 2 84 ? 213.356 198.331 146.804 1.000 0 86 HIS B CA 1
ATOM 1586 C C . HIS B 2 84 ? 211.968 198.720 147.348 1.000 0 86 HIS B C 1
ATOM 1587 O O . HIS B 2 84 ? 211.535 199.862 147.208 1.000 0 86 HIS B O 1
ATOM 1594 N N . ALA B 2 85 ? 211.245 197.799 147.996 1.000 0 87 ALA B N 1
ATOM 1595 C CA . ALA B 2 85 ? 210.018 198.143 148.712 1.000 0 87 ALA B CA 1
ATOM 1596 C C . ALA B 2 85 ? 210.349 199.099 149.865 1.000 0 87 ALA B C 1
ATOM 1597 O O . ALA B 2 85 ? 211.233 198.794 150.661 1.000 0 87 ALA B O 1
ATOM 1599 N N . VAL B 2 86 ? 209.651 200.234 149.966 1.000 0 88 VAL B N 1
ATOM 1600 C CA . VAL B 2 86 ? 209.828 201.182 151.078 1.000 0 88 VAL B CA 1
ATOM 1601 C C . VAL B 2 86 ? 209.433 200.497 152.380 1.000 0 88 VAL B C 1
ATOM 1602 O O . VAL B 2 86 ? 208.296 200.041 152.484 1.000 0 88 VAL B O 1
ATOM 1606 N N . LEU B 2 87 ? 210.352 200.397 153.339 1.000 0 89 LEU B N 1
ATOM 1607 C CA . LEU B 2 87 ? 210.155 199.756 154.643 1.000 0 89 LEU B CA 1
ATOM 1608 C C . LEU B 2 87 ? 209.901 200.776 155.751 1.000 0 89 LEU B C 1
ATOM 1609 O O . LEU B 2 87 ? 209.093 200.511 156.632 1.000 0 89 LEU B O 1
ATOM 1614 N N . ALA B 2 88 ? 210.575 201.922 155.709 1.000 0 90 ALA B N 1
ATOM 1615 C CA . ALA B 2 88 ? 210.452 202.984 156.702 1.000 0 90 ALA B CA 1
ATOM 1616 C C . ALA B 2 88 ? 210.982 204.308 156.130 1.000 0 90 ALA B C 1
ATOM 1617 O O . ALA B 2 88 ? 211.478 204.365 155.002 1.000 0 90 ALA B O 1
ATOM 1619 N N . ASP B 2 89 ? 210.924 205.374 156.919 1.000 0 91 ASP B N 1
ATOM 1620 C CA . ASP B 2 89 ? 211.570 206.649 156.626 1.000 0 91 ASP B CA 1
ATOM 1621 C C . ASP B 2 89 ? 212.098 207.302 157.914 1.000 0 91 ASP B C 1
ATOM 1622 O O . ASP B 2 89 ? 211.846 206.838 159.027 1.000 0 91 ASP B O 1
ATOM 1627 N N . SER B 2 90 ? 212.870 208.370 157.757 1.000 0 92 SER B N 1
ATOM 1628 C CA . SER B 2 90 ? 213.542 209.066 158.857 1.000 0 92 SER B CA 1
ATOM 1629 C C . SER B 2 90 ? 212.601 209.786 159.829 1.000 0 92 SER B C 1
ATOM 1630 O O . SER B 2 90 ? 213.062 210.194 160.892 1.000 0 92 SER B O 1
ATOM 1633 N N . VAL B 2 91 ? 211.313 209.977 159.504 1.000 0 93 VAL B N 1
ATOM 1634 C CA . VAL B 2 91 ? 210.353 210.642 160.409 1.000 0 93 VAL B CA 1
ATOM 1635 C C . VAL B 2 91 ? 210.117 209.797 161.659 1.000 0 93 VAL B C 1
ATOM 1636 O O . VAL B 2 91 ? 209.935 210.344 162.743 1.000 0 93 VAL B O 1
ATOM 1640 N N . HIS B 2 92 ? 210.167 208.471 161.509 1.000 0 94 HIS B N 1
ATOM 1641 C CA . HIS B 2 92 ? 209.916 207.497 162.575 1.000 0 94 HIS B CA 1
ATOM 1642 C C . HIS B 2 92 ? 211.185 206.773 163.032 1.000 0 94 HIS B C 1
ATOM 1643 O O . HIS B 2 92 ? 211.109 205.717 163.659 1.000 0 94 HIS B O 1
ATOM 1650 N N . LEU B 2 93 ? 212.364 207.303 162.703 1.000 0 95 LEU B N 1
ATOM 1651 C CA . LEU B 2 93 ? 213.627 206.751 163.175 1.000 0 95 LEU B CA 1
ATOM 1652 C C . LEU B 2 93 ? 213.800 207.070 164.662 1.000 0 95 LEU B C 1
ATOM 1653 O O . LEU B 2 93 ? 213.912 208.230 165.054 1.000 0 95 LEU B O 1
ATOM 1658 N N . ALA B 2 94 ? 213.838 206.026 165.483 1.000 0 96 ALA B N 1
ATOM 1659 C CA . ALA B 2 94 ? 213.996 206.142 166.926 1.000 0 96 ALA B CA 1
ATOM 1660 C C . ALA B 2 94 ? 215.476 206.122 167.327 1.000 0 96 ALA B C 1
ATOM 1661 O O . ALA B 2 94 ? 215.926 207.031 168.024 1.000 0 96 ALA B O 1
ATOM 1663 N N . TRP B 2 95 ? 216.234 205.126 166.847 1.000 0 97 TRP B N 1
ATOM 1664 C CA . TRP B 2 95 ? 217.645 204.928 167.198 1.000 0 97 TRP B CA 1
ATOM 1665 C C . TRP B 2 95 ? 218.433 204.390 166.005 1.000 0 97 TRP B C 1
ATOM 1666 O O . TRP B 2 95 ? 218.030 203.410 165.385 1.000 0 97 TRP B O 1
ATOM 1677 N N . ASP B 2 96 ? 219.582 204.988 165.702 1.000 0 98 ASP B N 1
ATOM 1678 C CA . ASP B 2 96 ? 220.547 204.377 164.788 1.000 0 98 ASP B CA 1
ATOM 1679 C C . ASP B 2 96 ? 221.551 203.550 165.595 1.000 0 98 ASP B C 1
ATOM 1680 O O . ASP B 2 96 ? 222.410 204.085 166.297 1.000 0 98 ASP B O 1
ATOM 1685 N N . LEU B 2 97 ? 221.390 202.231 165.504 1.000 0 99 LEU B N 1
ATOM 1686 C CA . LEU B 2 97 ? 222.168 201.222 166.219 1.000 0 99 LEU B CA 1
ATOM 1687 C C . LEU B 2 97 ? 222.898 200.322 165.212 1.000 0 99 LEU B C 1
ATOM 1688 O O . LEU B 2 97 ? 223.206 199.163 165.499 1.000 0 99 LEU B O 1
ATOM 1693 N N . SER B 2 98 ? 223.165 200.851 164.013 1.000 0 100 SER B N 1
ATOM 1694 C CA . SER B 2 98 ? 223.847 200.148 162.921 1.000 0 100 SER B CA 1
ATOM 1695 C C . SER B 2 98 ? 225.223 199.635 163.344 1.000 0 100 SER B C 1
ATOM 1696 O O . SER B 2 98 ? 225.605 198.525 162.988 1.000 0 100 SER B O 1
ATOM 1699 N N . ARG B 2 99 ? 225.944 200.397 164.174 1.000 0 101 ARG B N 1
ATOM 1700 C CA . ARG B 2 99 ? 227.272 200.019 164.680 1.000 0 101 ARG B CA 1
ATOM 1701 C C . ARG B 2 99 ? 227.232 199.001 165.822 1.000 0 101 ARG B C 1
ATOM 1702 O O . ARG B 2 99 ? 228.119 198.158 165.885 1.000 0 101 ARG B O 1
ATOM 1710 N N . SER B 2 100 ? 226.246 199.071 166.719 1.000 0 102 SER B N 1
ATOM 1711 C CA . SER B 2 100 ? 226.206 198.238 167.935 1.000 0 102 SER B CA 1
ATOM 1712 C C . SER B 2 100 ? 225.339 196.983 167.817 1.000 0 102 SER B C 1
ATOM 1713 O O . SER B 2 100 ? 225.714 195.934 168.340 1.000 0 102 SER B O 1
ATOM 1716 N N . LEU B 2 101 ? 224.200 197.058 167.121 1.000 0 103 LEU B N 1
ATOM 1717 C CA . LEU B 2 101 ? 223.308 195.914 166.886 1.000 0 103 LEU B CA 1
ATOM 1718 C C . LEU B 2 101 ? 223.159 195.529 165.410 1.000 0 103 LEU B C 1
ATOM 1719 O O . LEU B 2 101 ? 222.426 194.587 165.113 1.000 0 103 LEU B O 1
ATOM 1724 N N . GLY B 2 102 ? 223.798 196.246 164.479 1.000 0 104 GLY B N 1
ATOM 1725 C CA . GLY B 2 102 ? 223.577 196.025 163.046 1.000 0 104 GLY B CA 1
ATOM 1726 C C . GLY B 2 102 ? 222.159 196.392 162.602 1.000 0 104 GLY B C 1
ATOM 1727 O O . GLY B 2 102 ? 221.667 195.845 161.615 1.000 0 104 GLY B O 1
ATOM 1728 N N . ALA B 2 103 ? 221.467 197.262 163.348 1.000 0 105 ALA B N 1
ATOM 1729 C CA . ALA B 2 103 ? 220.060 197.570 163.124 1.000 0 105 ALA B CA 1
ATOM 1730 C C . ALA B 2 103 ? 219.759 199.068 163.258 1.000 0 105 ALA B C 1
ATOM 1731 O O . ALA B 2 103 ? 220.253 199.741 164.153 1.000 0 105 ALA B O 1
ATOM 1733 N N . VAL B 2 104 ? 218.886 199.579 162.400 1.000 0 106 VAL B N 1
ATOM 1734 C CA . VAL B 2 104 ? 218.252 200.891 162.550 1.000 0 106 VAL B CA 1
ATOM 1735 C C . VAL B 2 104 ? 216.861 200.663 163.123 1.000 0 106 VAL B C 1
ATOM 1736 O O . VAL B 2 104 ? 216.097 199.826 162.639 1.000 0 106 VAL B O 1
ATOM 1740 N N . VAL B 2 105 ? 216.545 201.375 164.195 1.000 0 107 VAL B N 1
ATOM 1741 C CA . VAL B 2 105 ? 215.337 201.162 164.985 1.000 0 107 VAL B CA 1
ATOM 1742 C C . VAL B 2 105 ? 214.305 202.220 164.640 1.000 0 107 VAL B C 1
ATOM 1743 O O . VAL B 2 105 ? 214.574 203.418 164.741 1.000 0 107 VAL B O 1
ATOM 1747 N N . PHE B 2 106 ? 213.109 201.771 164.281 1.000 0 108 PHE B N 1
ATOM 1748 C CA . PHE B 2 106 ? 211.986 202.625 163.907 1.000 0 108 PHE B CA 1
ATOM 1749 C C . PHE B 2 106 ? 210.812 202.434 164.866 1.000 0 108 PHE B C 1
ATOM 1750 O O . PHE B 2 106 ? 210.504 201.310 165.264 1.000 0 108 PHE B O 1
ATOM 1758 N N . SER B 2 107 ? 210.131 203.522 165.220 1.000 0 109 SER B N 1
ATOM 1759 C CA . SER B 2 107 ? 208.873 203.471 165.978 1.000 0 109 SER B CA 1
ATOM 1760 C C . SER B 2 107 ? 207.698 203.038 165.097 1.000 0 109 SER B C 1
ATOM 1761 O O . SER B 2 107 ? 206.782 202.365 165.569 1.000 0 109 SER B O 1
ATOM 1764 N N . ARG B 2 108 ? 207.747 203.370 163.800 1.000 0 110 ARG B N 1
ATOM 1765 C CA . ARG B 2 108 ? 206.774 202.955 162.785 1.000 0 110 ARG B CA 1
ATOM 1766 C C . ARG B 2 108 ? 207.458 202.533 161.497 1.000 0 110 ARG B C 1
ATOM 1767 O O . ARG B 2 108 ? 208.484 203.087 161.108 1.000 0 110 ARG B O 1
ATOM 1775 N N . VAL B 2 109 ? 206.846 201.577 160.815 1.000 0 111 VAL B N 1
ATOM 1776 C CA . VAL B 2 109 ? 207.286 201.051 159.516 1.000 0 111 VAL B CA 1
ATOM 1777 C C . VAL B 2 109 ? 206.118 201.052 158.531 1.000 0 111 VAL B C 1
ATOM 1778 O O . VAL B 2 109 ? 204.966 201.300 158.894 1.000 0 111 VAL B O 1
ATOM 1782 N N . THR B 2 110 ? 206.388 200.812 157.254 1.000 0 112 THR B N 1
ATOM 1783 C CA . THR B 2 110 ? 205.335 200.673 156.248 1.000 0 112 THR B CA 1
ATOM 1784 C C . THR B 2 110 ? 204.675 199.298 156.314 1.000 0 112 THR B C 1
ATOM 1785 O O . THR B 2 110 ? 205.185 198.340 156.901 1.000 0 112 THR B O 1
ATOM 1789 N N . ASN B 2 111 ? 203.572 199.157 155.581 1.000 0 113 ASN B N 1
ATOM 1790 C CA . ASN B 2 111 ? 202.877 197.886 155.403 1.000 0 113 ASN B CA 1
ATOM 1791 C C . ASN B 2 111 ? 203.739 196.786 154.754 1.000 0 113 ASN B C 1
ATOM 1792 O O . ASN B 2 111 ? 203.398 195.611 154.897 1.000 0 113 ASN B O 1
ATOM 1797 N N . ASN B 2 112 ? 204.872 197.139 154.131 1.000 0 114 ASN B N 1
ATOM 1798 C CA . ASN B 2 112 ? 205.829 196.197 153.544 1.000 0 114 ASN B CA 1
ATOM 1799 C C . ASN B 2 112 ? 206.699 195.471 154.580 1.000 0 114 ASN B C 1
ATOM 1800 O O . ASN B 2 112 ? 207.479 194.611 154.183 1.000 0 114 ASN B O 1
ATOM 1805 N N . VAL B 2 113 ? 206.601 195.791 155.872 1.000 0 115 VAL B N 1
ATOM 1806 C CA . VAL B 2 113 ? 207.230 195.008 156.943 1.000 0 115 VAL B CA 1
ATOM 1807 C C . VAL B 2 113 ? 206.189 194.075 157.561 1.000 0 115 VAL B C 1
ATOM 1808 O O . VAL B 2 113 ? 205.098 194.501 157.951 1.000 0 115 VAL B O 1
ATOM 1812 N N . VAL B 2 114 ? 206.513 192.787 157.632 1.000 0 116 VAL B N 1
ATOM 1813 C CA . VAL B 2 114 ? 205.649 191.732 158.180 1.000 0 116 VAL B CA 1
ATOM 1814 C C . VAL B 2 114 ? 206.354 191.099 159.373 1.000 0 116 VAL B C 1
ATOM 1815 O O . VAL B 2 114 ? 207.492 190.664 159.246 1.000 0 116 VAL B O 1
ATOM 1819 N N . LEU B 2 115 ? 205.693 191.074 160.530 1.000 0 117 LEU B N 1
ATOM 1820 C CA . LEU B 2 115 ? 206.175 190.372 161.717 1.000 0 117 LEU B CA 1
ATOM 1821 C C . LEU B 2 115 ? 205.672 188.929 161.676 1.000 0 117 LEU B C 1
ATOM 1822 O O . LEU B 2 115 ? 204.472 188.707 161.539 1.000 0 117 LEU B O 1
ATOM 1827 N N . GLU B 2 116 ? 206.582 187.971 161.803 1.000 0 118 GLU B N 1
ATOM 1828 C CA . GLU B 2 116 ? 206.230 186.553 161.898 1.000 0 118 GLU B CA 1
ATOM 1829 C C . GLU B 2 116 ? 205.948 186.157 163.350 1.000 0 118 GLU B C 1
ATOM 1830 O O . GLU B 2 116 ? 206.701 186.499 164.262 1.000 0 118 GLU B O 1
ATOM 1836 N N . ALA B 2 117 ? 204.867 185.406 163.560 1.000 0 119 ALA B N 1
ATOM 1837 C CA . ALA B 2 117 ? 204.357 185.044 164.882 1.000 0 119 ALA B CA 1
ATOM 1838 C C . ALA B 2 117 ? 205.301 184.224 165.796 1.000 0 119 ALA B C 1
ATOM 1839 O O . ALA B 2 117 ? 205.261 184.459 167.006 1.000 0 119 ALA B O 1
ATOM 1841 N N . PRO B 2 118 ? 206.119 183.260 165.317 1.000 0 120 PRO B N 1
ATOM 1842 C CA . PRO B 2 118 ? 206.900 182.421 166.220 1.000 0 120 PRO B CA 1
ATOM 1843 C C . PRO B 2 118 ? 207.939 183.235 166.989 1.000 0 120 PRO B C 1
ATOM 1844 O O . PRO B 2 118 ? 208.700 184.017 166.415 1.000 0 120 PRO B O 1
ATOM 1848 N N . PHE B 2 119 ? 207.981 183.004 168.300 1.000 0 121 PHE B N 1
ATOM 1849 C CA . PHE B 2 119 ? 209.049 183.505 169.147 1.000 0 121 PHE B CA 1
ATOM 1850 C C . PHE B 2 119 ? 210.306 182.656 168.969 1.000 0 121 PHE B C 1
ATOM 1851 O O . PHE B 2 119 ? 210.279 181.424 169.043 1.000 0 121 PHE B O 1
ATOM 1859 N N . LEU B 2 120 ? 211.420 183.344 168.773 1.000 0 122 LEU B N 1
ATOM 1860 C CA . LEU B 2 120 ? 212.762 182.790 168.761 1.000 0 122 LEU B CA 1
ATOM 1861 C C . LEU B 2 120 ? 213.478 183.217 170.034 1.000 0 122 LEU B C 1
ATOM 1862 O O . LEU B 2 120 ? 213.222 184.297 170.569 1.000 0 122 LEU B O 1
ATOM 1867 N N . VAL B 2 121 ? 214.399 182.377 170.493 1.000 0 123 VAL B N 1
ATOM 1868 C CA . VAL B 2 121 ? 215.307 182.707 171.593 1.000 0 123 VAL B CA 1
ATOM 1869 C C . VAL B 2 121 ? 216.720 182.747 171.038 1.000 0 123 VAL B C 1
ATOM 1870 O O . VAL B 2 121 ? 217.183 181.769 170.445 1.000 0 123 VAL B O 1
ATOM 1874 N N . GLY B 2 122 ? 217.408 183.872 171.235 1.000 0 124 GLY B N 1
ATOM 1875 C CA . GLY B 2 122 ? 218.809 183.995 170.853 1.000 0 124 GLY B CA 1
ATOM 1876 C C . GLY B 2 122 ? 219.675 183.094 171.729 1.000 0 124 GLY B C 1
ATOM 1877 O O . GLY B 2 122 ? 219.683 183.236 172.955 1.000 0 124 GLY B O 1
ATOM 1878 N N . ILE B 2 123 ? 220.413 182.173 171.116 1.000 0 125 ILE B N 1
ATOM 1879 C CA . ILE B 2 123 ? 221.380 181.309 171.819 1.000 0 125 ILE B CA 1
ATOM 1880 C C . ILE B 2 123 ? 222.796 181.907 171.811 1.000 0 125 ILE B C 1
ATOM 1881 O O . ILE B 2 123 ? 223.590 181.624 172.711 1.000 0 125 ILE B O 1
ATOM 1886 N N . GLU B 2 124 ? 223.082 182.796 170.857 1.000 0 126 GLU B N 1
ATOM 1887 C CA . GLU B 2 124 ? 224.370 183.468 170.679 1.000 0 126 GLU B CA 1
ATOM 1888 C C . GLU B 2 124 ? 224.195 184.908 170.141 1.000 0 126 GLU B C 1
ATOM 1889 O O . GLU B 2 124 ? 223.089 185.334 169.802 1.000 0 126 GLU B O 1
ATOM 1895 N N . GLY B 2 125 ? 225.282 185.686 170.112 1.000 0 127 GLY B N 1
ATOM 1896 C CA . GLY B 2 125 ? 225.306 187.065 169.612 1.000 0 127 GLY B CA 1
ATOM 1897 C C . GLY B 2 125 ? 224.669 188.097 170.552 1.000 0 127 GLY B C 1
ATOM 1898 O O . GLY B 2 125 ? 224.405 187.830 171.725 1.000 0 127 GLY B O 1
ATOM 1899 N N . SER B 2 126 ? 224.410 189.301 170.031 1.000 0 128 SER B N 1
ATOM 1900 C CA . SER B 2 126 ? 223.865 190.436 170.802 1.000 0 128 SER B CA 1
ATOM 1901 C C . SER B 2 126 ? 222.446 190.210 171.334 1.000 0 128 SER B C 1
ATOM 1902 O O . SER B 2 126 ? 222.000 190.941 172.211 1.000 0 128 SER B O 1
ATOM 1905 N N . LEU B 2 127 ? 221.730 189.208 170.812 1.000 0 129 LEU B N 1
ATOM 1906 C CA . LEU B 2 127 ? 220.377 188.839 171.241 1.000 0 129 LEU B CA 1
ATOM 1907 C C . LEU B 2 127 ? 220.354 187.602 172.150 1.000 0 129 LEU B C 1
ATOM 1908 O O . LEU B 2 127 ? 219.274 187.077 172.431 1.000 0 129 LEU B O 1
ATOM 1913 N N . LYS B 2 128 ? 221.513 187.124 172.616 1.000 0 130 LYS B N 1
ATOM 1914 C CA . LYS B 2 128 ? 221.594 185.973 173.521 1.000 0 130 LYS B CA 1
ATOM 1915 C C . LYS B 2 128 ? 220.691 186.172 174.743 1.000 0 130 LYS B C 1
ATOM 1916 O O . LYS B 2 128 ? 220.712 187.224 175.372 1.000 0 130 LYS B O 1
ATOM 1922 N N . GLY B 2 129 ? 219.870 185.171 175.049 1.000 0 131 GLY B N 1
ATOM 1923 C CA . GLY B 2 129 ? 218.907 185.209 176.156 1.000 0 131 GLY B CA 1
ATOM 1924 C C . GLY B 2 129 ? 217.678 186.092 175.914 1.000 0 131 GLY B C 1
ATOM 1925 O O . GLY B 2 129 ? 216.735 186.034 176.702 1.000 0 131 GLY B O 1
ATOM 1926 N N . SER B 2 130 ? 217.645 186.871 174.830 1.000 0 132 SER B N 1
ATOM 1927 C CA . SER B 2 130 ? 216.467 187.646 174.441 1.000 0 132 SER B CA 1
ATOM 1928 C C . SER B 2 130 ? 215.498 186.784 173.640 1.000 0 132 SER B C 1
ATOM 1929 O O . SER B 2 130 ? 215.897 185.922 172.855 1.000 0 132 SER B O 1
ATOM 1932 N N . THR B 2 131 ? 214.207 187.043 173.823 1.000 0 133 THR B N 1
ATOM 1933 C CA . THR B 2 131 ? 213.132 186.447 173.022 1.000 0 133 THR B CA 1
ATOM 1934 C C . THR B 2 131 ? 212.623 187.487 172.031 1.000 0 133 THR B C 1
ATOM 1935 O O . THR B 2 131 ? 212.362 188.625 172.431 1.000 0 133 THR B O 1
ATOM 1939 N N . TYR B 2 132 ? 212.493 187.131 170.756 1.000 0 134 TYR B N 1
ATOM 1940 C CA . TYR B 2 132 ? 212.130 188.064 169.685 1.000 0 134 TYR B CA 1
ATOM 1941 C C . TYR B 2 132 ? 211.370 187.379 168.544 1.000 0 134 TYR B C 1
ATOM 1942 O O . TYR B 2 132 ? 211.406 186.160 168.395 1.000 0 134 TYR B O 1
ATOM 1951 N N . ASN B 2 133 ? 210.697 188.180 167.723 1.000 0 135 ASN B N 1
ATOM 1952 C CA . ASN B 2 133 ? 210.110 187.767 166.449 1.000 0 135 ASN B CA 1
ATOM 1953 C C . ASN B 2 133 ? 210.963 188.284 165.289 1.000 0 135 ASN B C 1
ATOM 1954 O O . ASN B 2 133 ? 211.621 189.318 165.416 1.000 0 135 ASN B O 1
ATOM 1959 N N . LEU B 2 134 ? 210.928 187.609 164.140 1.000 0 136 LEU B N 1
ATOM 1960 C CA . LEU B 2 134 ? 211.572 188.102 162.920 1.000 0 136 LEU B CA 1
ATOM 1961 C C . LEU B 2 134 ? 210.645 189.036 162.137 1.000 0 136 LEU B C 1
ATOM 1962 O O . LEU B 2 134 ? 209.425 188.854 162.102 1.000 0 136 LEU B O 1
ATOM 1967 N N . LEU B 2 135 ? 211.249 190.022 161.480 1.000 0 137 LEU B N 1
ATOM 1968 C CA . LEU B 2 135 ? 210.597 190.922 160.536 1.000 0 137 LEU B CA 1
ATOM 1969 C C . LEU B 2 135 ? 211.024 190.555 159.115 1.000 0 137 LEU B C 1
ATOM 1970 O O . LEU B 2 135 ? 212.212 190.383 158.843 1.000 0 137 LEU B O 1
ATOM 1975 N N . PHE B 2 136 ? 210.067 190.497 158.194 1.000 0 138 PHE B N 1
ATOM 1976 C CA . PHE B 2 136 ? 210.273 190.155 156.791 1.000 0 138 PHE B CA 1
ATOM 1977 C C . PHE B 2 136 ? 209.798 191.272 155.868 1.000 0 138 PHE B C 1
ATOM 1978 O O . PHE B 2 136 ? 208.851 192.002 156.168 1.000 0 138 PHE B O 1
ATOM 1986 N N . CYS B 2 137 ? 210.436 191.392 154.705 1.000 0 139 CYS B N 1
ATOM 1987 C CA . CYS B 2 137 ? 209.918 192.223 153.628 1.000 0 139 CYS B CA 1
ATOM 1988 C C . CYS B 2 137 ? 208.705 191.533 152.988 1.000 0 139 CYS B C 1
ATOM 1989 O O . CYS B 2 137 ? 208.859 190.518 152.317 1.000 0 139 CYS B O 1
ATOM 1992 N N . GLY B 2 138 ? 207.518 192.120 153.100 1.000 0 140 GLY B N 1
ATOM 1993 C CA . GLY B 2 138 ? 206.281 191.610 152.505 1.000 0 140 GLY B CA 1
ATOM 1994 C C . GLY B 2 138 ? 206.289 191.541 150.973 1.000 0 140 GLY B C 1
ATOM 1995 O O . GLY B 2 138 ? 205.464 190.847 150.397 1.000 0 140 GLY B O 1
ATOM 1996 N N . SER B 2 139 ? 207.226 192.220 150.297 1.000 0 141 SER B N 1
ATOM 1997 C CA . SER B 2 139 ? 207.360 192.161 148.833 1.000 0 141 SER B CA 1
ATOM 1998 C C . SER B 2 139 ? 208.222 191.000 148.325 1.000 0 141 SER B C 1
ATOM 1999 O O . SER B 2 139 ? 207.919 190.456 147.269 1.000 0 141 SER B O 1
ATOM 2002 N N . CYS B 2 140 ? 209.314 190.640 149.009 1.000 0 142 CYS B N 1
ATOM 2003 C CA . CYS B 2 140 ? 210.242 189.601 148.527 1.000 0 142 CYS B CA 1
ATOM 2004 C C . CYS B 2 140 ? 210.529 188.477 149.528 1.000 0 142 CYS B C 1
ATOM 2005 O O . CYS B 2 140 ? 211.302 187.576 149.216 1.000 0 142 CYS B O 1
ATOM 2008 N N . GLY B 2 141 ? 209.941 188.530 150.723 1.000 0 143 GLY B N 1
ATOM 2009 C CA . GLY B 2 141 ? 210.001 187.470 151.728 1.000 0 143 GLY B CA 1
ATOM 2010 C C . GLY B 2 141 ? 211.343 187.300 152.443 1.000 0 143 GLY B C 1
ATOM 2011 O O . GLY B 2 141 ? 211.502 186.325 153.167 1.000 0 143 GLY B O 1
ATOM 2012 N N . ILE B 2 142 ? 212.319 188.200 152.264 1.000 0 144 ILE B N 1
ATOM 2013 C CA . ILE B 2 142 ? 213.596 188.108 152.994 1.000 0 144 ILE B CA 1
ATOM 2014 C C . ILE B 2 142 ? 213.454 188.635 154.425 1.000 0 144 ILE B C 1
ATOM 2015 O O . ILE B 2 142 ? 212.684 189.580 154.632 1.000 0 144 ILE B O 1
ATOM 2020 N N . PRO B 2 143 ? 214.207 188.096 155.399 1.000 0 145 PRO B N 1
ATOM 2021 C CA . PRO B 2 143 ? 214.301 188.696 156.722 1.000 0 145 PRO B CA 1
ATOM 2022 C C . PRO B 2 143 ? 214.991 190.060 156.616 1.000 0 145 PRO B C 1
ATOM 2023 O O . PRO B 2 143 ? 216.036 190.194 155.976 1.000 0 145 PRO B O 1
ATOM 2027 N N . VAL B 2 144 ? 214.383 191.073 157.227 1.000 0 146 VAL B N 1
ATOM 2028 C CA . VAL B 2 144 ? 214.854 192.465 157.246 1.000 0 146 VAL B CA 1
ATOM 2029 C C . VAL B 2 144 ? 215.085 192.995 158.656 1.000 0 146 VAL B C 1
ATOM 2030 O O . VAL B 2 144 ? 215.482 194.144 158.790 1.000 0 146 VAL B O 1
ATOM 2034 N N . GLY B 2 145 ? 214.821 192.213 159.706 1.000 0 147 GLY B N 1
ATOM 2035 C CA . GLY B 2 145 ? 214.994 192.672 161.081 1.000 0 147 GLY B CA 1
ATOM 2036 C C . GLY B 2 145 ? 214.353 191.768 162.128 1.000 0 147 GLY B C 1
ATOM 2037 O O . GLY B 2 145 ? 214.018 190.612 161.857 1.000 0 147 GLY B O 1
ATOM 2038 N N . PHE B 2 146 ? 214.148 192.314 163.322 1.000 0 148 PHE B N 1
ATOM 2039 C CA . PHE B 2 146 ? 213.509 191.640 164.450 1.000 0 148 PHE B CA 1
ATOM 2040 C C . PHE B 2 146 ? 212.728 192.618 165.342 1.000 0 148 PHE B C 1
ATOM 2041 O O . PHE B 2 146 ? 212.923 193.835 165.306 1.000 0 148 PHE B O 1
ATOM 2049 N N . HIS B 2 147 ? 211.842 192.066 166.165 1.000 0 149 HIS B N 1
ATOM 2050 C CA . HIS B 2 147 ? 211.096 192.775 167.199 1.000 0 149 HIS B CA 1
ATOM 2051 C C . HIS B 2 147 ? 211.294 192.082 168.552 1.000 0 149 HIS B C 1
ATOM 2052 O O . HIS B 2 147 ? 211.039 190.886 168.677 1.000 0 149 HIS B O 1
ATOM 2059 N N . LEU B 2 148 ? 211.758 192.824 169.560 1.000 0 150 LEU B N 1
ATOM 2060 C CA . LEU B 2 148 ? 212.128 192.287 170.875 1.000 0 150 LEU B CA 1
ATOM 2061 C C . LEU B 2 148 ? 210.916 192.140 171.807 1.000 0 150 LEU B C 1
ATOM 2062 O O . LEU B 2 148 ? 210.149 193.088 171.979 1.000 0 150 LEU B O 1
ATOM 2067 N N . TYR B 2 149 ? 210.811 190.989 172.480 1.000 0 151 TYR B N 1
ATOM 2068 C CA . TYR B 2 149 ? 209.746 190.665 173.440 1.000 0 151 TYR B CA 1
ATOM 2069 C C . TYR B 2 149 ? 210.232 190.607 174.896 1.000 0 151 TYR B C 1
ATOM 2070 O O . TYR B 2 149 ? 209.709 191.326 175.749 1.000 0 151 TYR B O 1
ATOM 2079 N N . SER B 2 150 ? 211.247 189.787 175.180 1.000 0 152 SER B N 1
ATOM 2080 C CA . SER B 2 150 ? 211.886 189.670 176.502 1.000 0 152 SER B CA 1
ATOM 2081 C C . SER B 2 150 ? 213.372 189.947 176.358 1.000 0 152 SER B C 1
ATOM 2082 O O . SER B 2 150 ? 213.995 189.439 175.424 1.000 0 152 SER B O 1
ATOM 2085 N N . THR B 2 151 ? 213.928 190.777 177.240 1.000 0 153 THR B N 1
ATOM 2086 C CA . THR B 2 151 ? 215.294 191.294 177.096 1.000 0 153 THR B CA 1
ATOM 2087 C C . THR B 2 151 ? 215.976 191.521 178.441 1.000 0 153 THR B C 1
ATOM 2088 O O . THR B 2 151 ? 215.309 191.698 179.465 1.000 0 153 THR B O 1
ATOM 2092 N N . HIS B 2 152 ? 217.308 191.616 178.410 1.000 0 154 HIS B N 1
ATOM 2093 C CA . HIS B 2 152 ? 218.099 192.265 179.461 1.000 0 154 HIS B CA 1
ATOM 2094 C C . HIS B 2 152 ? 217.758 193.763 179.579 1.000 0 154 HIS B C 1
ATOM 2095 O O . HIS B 2 152 ? 217.077 194.326 178.706 1.000 0 154 HIS B O 1
ATOM 2102 N N . ALA B 2 153 ? 218.234 194.413 180.646 1.000 0 155 ALA B N 1
ATOM 2103 C CA . ALA B 2 153 ? 217.972 195.825 180.913 1.000 0 155 ALA B CA 1
ATOM 2104 C C . ALA B 2 153 ? 218.497 196.745 179.796 1.000 0 155 ALA B C 1
ATOM 2105 O O . ALA B 2 153 ? 217.720 197.572 179.314 1.000 0 155 ALA B O 1
ATOM 2107 N N . ALA B 2 154 ? 219.716 196.526 179.284 1.000 0 156 ALA B N 1
ATOM 2108 C CA . ALA B 2 154 ? 220.271 197.292 178.155 1.000 0 156 ALA B CA 1
ATOM 2109 C C . ALA B 2 154 ? 219.361 197.334 176.912 1.000 0 156 ALA B C 1
ATOM 2110 O O . ALA B 2 154 ? 219.246 198.359 176.246 1.000 0 156 ALA B O 1
ATOM 2112 N N . LEU B 2 155 ? 218.680 196.231 176.599 1.000 0 157 LEU B N 1
ATOM 2113 C CA . LEU B 2 155 ? 217.820 196.100 175.416 1.000 0 157 LEU B CA 1
ATOM 2114 C C . LEU B 2 155 ? 216.357 196.490 175.683 1.000 0 157 LEU B C 1
ATOM 2115 O O . LEU B 2 155 ? 215.546 196.522 174.754 1.000 0 157 LEU B O 1
ATOM 2120 N N . ALA B 2 156 ? 215.996 196.795 176.932 1.000 0 158 ALA B N 1
ATOM 2121 C CA . ALA B 2 156 ? 214.607 197.010 177.334 1.000 0 158 ALA B CA 1
ATOM 2122 C C . ALA B 2 156 ? 213.943 198.188 176.611 1.000 0 158 ALA B C 1
ATOM 2123 O O . ALA B 2 156 ? 212.766 198.102 176.265 1.000 0 158 ALA B O 1
ATOM 2125 N N . ALA B 2 157 ? 214.703 199.250 176.333 1.000 0 159 ALA B N 1
ATOM 2126 C CA . ALA B 2 157 ? 214.213 200.435 175.634 1.000 0 159 ALA B CA 1
ATOM 2127 C C . ALA B 2 157 ? 213.873 200.182 174.152 1.000 0 159 ALA B C 1
ATOM 2128 O O . ALA B 2 157 ? 213.128 200.956 173.556 1.000 0 159 ALA B O 1
ATOM 2130 N N . LEU B 2 158 ? 214.380 199.095 173.559 1.000 0 160 LEU B N 1
ATOM 2131 C CA . LEU B 2 158 ? 214.069 198.728 172.177 1.000 0 160 LEU B CA 1
ATOM 2132 C C . LEU B 2 158 ? 212.773 197.926 172.038 1.000 0 160 LEU B C 1
ATOM 2133 O O . LEU B 2 158 ? 212.250 197.784 170.930 1.000 0 160 LEU B O 1
ATOM 2138 N N . ARG B 2 159 ? 212.226 197.399 173.139 1.000 0 161 ARG B N 1
ATOM 2139 C CA . ARG B 2 159 ? 210.928 196.715 173.109 1.000 0 161 ARG B CA 1
ATOM 2140 C C . ARG B 2 159 ? 209.850 197.679 172.614 1.000 0 161 ARG B C 1
ATOM 2141 O O . ARG B 2 159 ? 209.823 198.842 173.002 1.000 0 161 ARG B O 1
ATOM 2149 N N . GLY B 2 160 ? 208.963 197.198 171.747 1.000 0 162 GLY B N 1
ATOM 2150 C CA . GLY B 2 160 ? 207.931 198.027 171.106 1.000 0 162 GLY B CA 1
ATOM 2151 C C . GLY B 2 160 ? 208.345 198.669 169.774 1.000 0 162 GLY B C 1
ATOM 2152 O O . GLY B 2 160 ? 207.466 199.083 169.023 1.000 0 162 GLY B O 1
ATOM 2153 N N . HIS B 2 161 ? 209.638 198.684 169.445 1.000 0 163 HIS B N 1
ATOM 2154 C CA . HIS B 2 161 ? 210.150 199.220 168.185 1.000 0 163 HIS B CA 1
ATOM 2155 C C . HIS B 2 161 ? 210.425 198.117 167.148 1.000 0 163 HIS B C 1
ATOM 2156 O O . HIS B 2 161 ? 210.453 196.923 167.467 1.000 0 163 HIS B O 1
ATOM 2163 N N . PHE B 2 162 ? 210.645 198.521 165.899 1.000 0 164 PHE B N 1
ATOM 2164 C CA . PHE B 2 162 ? 211.083 197.651 164.808 1.000 0 164 PHE B CA 1
ATOM 2165 C C . PHE B 2 162 ? 212.584 197.824 164.591 1.000 0 164 PHE B C 1
ATOM 2166 O O . PHE B 2 162 ? 213.023 198.887 164.151 1.000 0 164 PHE B O 1
ATOM 2174 N N . CYS B 2 163 ? 213.372 196.790 164.867 1.000 0 165 CYS B N 1
ATOM 2175 C CA . CYS B 2 163 ? 214.810 196.807 164.624 1.000 0 165 CYS B CA 1
ATOM 2176 C C . CYS B 2 163 ? 215.077 196.246 163.223 1.000 0 165 CYS B C 1
ATOM 2177 O O . CYS B 2 163 ? 215.090 195.028 163.044 1.000 0 165 CYS B O 1
ATOM 2180 N N . LEU B 2 164 ? 215.254 197.112 162.224 1.000 0 166 LEU B N 1
ATOM 2181 C CA . LEU B 2 164 ? 215.530 196.706 160.843 1.000 0 166 LEU B CA 1
ATOM 2182 C C . LEU B 2 164 ? 217.038 196.617 160.597 1.000 0 166 LEU B C 1
ATOM 2183 O O . LEU B 2 164 ? 217.767 197.575 160.839 1.000 0 166 LEU B O 1
ATOM 2188 N N . SER B 2 165 ? 217.512 195.484 160.094 1.000 0 167 SER B N 1
ATOM 2189 C CA . SER B 2 165 ? 218.927 195.220 159.841 1.000 0 167 SER B CA 1
ATOM 2190 C C . SER B 2 165 ? 219.496 196.170 158.785 1.000 0 167 SER B C 1
ATOM 2191 O O . SER B 2 165 ? 218.966 196.287 157.676 1.000 0 167 SER B O 1
ATOM 2194 N N . SER B 2 166 ? 220.594 196.849 159.116 1.000 0 168 SER B N 1
ATOM 2195 C CA . SER B 2 166 ? 221.194 197.881 158.264 1.000 0 168 SER B CA 1
ATOM 2196 C C . SER B 2 166 ? 221.796 197.327 156.966 1.000 0 168 SER B C 1
ATOM 2197 O O . SER B 2 166 ? 221.895 198.053 155.985 1.000 0 168 SER B O 1
ATOM 2200 N N . ASP B 2 167 ? 222.156 196.043 156.923 1.000 0 169 ASP B N 1
ATOM 2201 C CA . ASP B 2 167 ? 222.646 195.346 155.723 1.000 0 169 ASP B CA 1
ATOM 2202 C C . ASP B 2 167 ? 221.512 194.870 154.787 1.000 0 169 ASP B C 1
ATOM 2203 O O . ASP B 2 167 ? 221.767 194.413 153.672 1.000 0 169 ASP B O 1
ATOM 2208 N N . LYS B 2 168 ? 220.246 194.951 155.230 1.000 0 170 LYS B N 1
ATOM 2209 C CA . LYS B 2 168 ? 219.055 194.567 154.446 1.000 0 170 LYS B CA 1
ATOM 2210 C C . LYS B 2 168 ? 218.320 195.759 153.846 1.000 0 170 LYS B C 1
ATOM 2211 O O . LYS B 2 168 ? 217.272 195.576 153.218 1.000 0 170 LYS B O 1
ATOM 2217 N N . MET B 2 169 ? 218.857 196.966 154.010 1.000 0 171 MET B N 1
ATOM 2218 C CA . MET B 2 169 ? 218.221 198.201 153.575 1.000 0 171 MET B CA 1
ATOM 2219 C C . MET B 2 169 ? 219.151 199.083 152.752 1.000 0 171 MET B C 1
ATOM 2220 O O . MET B 2 169 ? 220.331 199.222 153.047 1.000 0 171 MET B O 1
ATOM 2225 N N . VAL B 2 170 ? 218.580 199.749 151.753 1.000 0 172 VAL B N 1
ATOM 2226 C CA . VAL B 2 170 ? 219.190 200.886 151.059 1.000 0 172 VAL B CA 1
ATOM 2227 C C . VAL B 2 170 ? 218.405 202.150 151.393 1.000 0 172 VAL B C 1
ATOM 2228 O O . VAL B 2 170 ? 217.180 202.111 151.513 1.000 0 172 VAL B O 1
ATOM 2232 N N . CYS B 2 171 ? 219.097 203.271 151.535 1.000 0 173 CYS B N 1
ATOM 2233 C CA . CYS B 2 171 ? 218.518 204.554 151.904 1.000 0 173 CYS B CA 1
ATOM 2234 C C . CYS B 2 171 ? 218.543 205.513 150.725 1.000 0 173 CYS B C 1
ATOM 2235 O O . CYS B 2 171 ? 219.588 205.702 150.106 1.000 0 173 CYS B O 1
ATOM 2238 N N . TYR B 2 172 ? 217.421 206.172 150.459 1.000 0 174 TYR B N 1
ATOM 2239 C CA . TYR B 2 172 ? 217.339 207.311 149.553 1.000 0 174 TYR B CA 1
ATOM 2240 C C . TYR B 2 172 ? 217.270 208.610 150.349 1.000 0 174 TYR B C 1
ATOM 2241 O O . TYR B 2 172 ? 216.285 208.840 151.049 1.000 0 174 TYR B O 1
ATOM 2250 N N . LEU B 2 173 ? 218.291 209.456 150.229 1.000 0 175 LEU B N 1
ATOM 2251 C CA . LEU B 2 173 ? 218.327 210.776 150.854 1.000 0 175 LEU B CA 1
ATOM 2252 C C . LEU B 2 173 ? 217.653 211.797 149.936 1.000 0 175 LEU B C 1
ATOM 2253 O O . LEU B 2 173 ? 218.096 211.992 148.803 1.000 0 175 LEU B O 1
ATOM 2258 N N . LEU B 2 174 ? 216.612 212.478 150.426 1.000 0 176 LEU B N 1
ATOM 2259 C CA . LEU B 2 174 ? 215.785 213.366 149.602 1.000 0 176 LEU B CA 1
ATOM 2260 C C . LEU B 2 174 ? 216.609 214.506 148.996 1.000 0 176 LEU B C 1
ATOM 2261 O O . LEU B 2 174 ? 216.818 214.554 147.790 1.000 0 176 LEU B O 1
ATOM 2266 N N . LYS B 2 175 ? 217.136 215.442 149.792 1.000 0 177 LYS B N 1
ATOM 2267 C CA . LYS B 2 175 ? 217.766 216.660 149.246 1.000 0 177 LYS B CA 1
ATOM 2268 C C . LYS B 2 175 ? 218.860 216.371 148.208 1.000 0 177 LYS B C 1
ATOM 2269 O O . LYS B 2 175 ? 218.847 216.986 147.142 1.000 0 177 LYS B O 1
ATOM 2275 N N . THR B 2 176 ? 219.751 215.425 148.496 1.000 0 178 THR B N 1
ATOM 2276 C CA . THR B 2 176 ? 220.908 215.072 147.656 1.000 0 178 THR B CA 1
ATOM 2277 C C . THR B 2 176 ? 220.589 214.056 146.560 1.000 0 178 THR B C 1
ATOM 2278 O O . THR B 2 176 ? 221.411 213.871 145.665 1.000 0 178 THR B O 1
ATOM 2282 N N . LYS B 2 177 ? 219.417 213.407 146.602 1.000 0 179 LYS B N 1
ATOM 2283 C CA . LYS B 2 177 ? 219.016 212.314 145.698 1.000 0 179 LYS B CA 1
ATOM 2284 C C . LYS B 2 177 ? 219.951 211.092 145.761 1.000 0 179 LYS B C 1
ATOM 2285 O O . LYS B 2 177 ? 219.906 210.248 144.863 1.000 0 179 LYS B O 1
ATOM 2291 N N . ALA B 2 178 ? 220.804 211.013 146.786 1.000 0 180 ALA B N 1
ATOM 2292 C CA . ALA B 2 178 ? 221.809 209.969 146.941 1.000 0 180 ALA B CA 1
ATOM 2293 C C . ALA B 2 178 ? 221.174 208.658 147.419 1.000 0 180 ALA B C 1
ATOM 2294 O O . ALA B 2 178 ? 220.222 208.667 148.199 1.000 0 180 ALA B O 1
ATOM 2296 N N . ILE B 2 179 ? 221.722 207.533 146.954 1.000 0 181 ILE B N 1
ATOM 2297 C CA . ILE B 2 179 ? 221.324 206.188 147.377 1.000 0 181 ILE B CA 1
ATOM 2298 C C . ILE B 2 179 ? 222.538 205.533 148.016 1.000 0 181 ILE B C 1
ATOM 2299 O O . ILE B 2 179 ? 223.553 205.357 147.346 1.000 0 181 ILE B O 1
ATOM 2304 N N . VAL B 2 180 ? 222.433 205.196 149.296 1.000 0 182 VAL B N 1
ATOM 2305 C CA . VAL B 2 180 ? 223.519 204.605 150.091 1.000 0 182 VAL B CA 1
ATOM 2306 C C . VAL B 2 180 ? 223.026 203.350 150.797 1.000 0 182 VAL B C 1
ATOM 2307 O O . VAL B 2 180 ? 221.820 203.166 150.974 1.000 0 182 VAL B O 1
ATOM 2311 N N . ASN B 2 181 ? 223.937 202.472 151.204 1.000 0 183 ASN B N 1
ATOM 2312 C CA . ASN B 2 181 ? 223.565 201.354 152.066 1.000 0 183 ASN B CA 1
ATOM 2313 C C . ASN B 2 181 ? 223.151 201.888 153.444 1.000 0 183 ASN B C 1
ATOM 2314 O O . ASN B 2 181 ? 223.764 202.838 153.933 1.000 0 183 ASN B O 1
ATOM 2319 N N . ALA B 2 182 ? 222.145 201.303 154.095 1.000 0 184 ALA B N 1
ATOM 2320 C CA . ALA B 2 182 ? 221.726 201.805 155.408 1.000 0 184 ALA B CA 1
ATOM 2321 C C . ALA B 2 182 ? 222.828 201.644 156.468 1.000 0 184 ALA B C 1
ATOM 2322 O O . ALA B 2 182 ? 222.884 202.434 157.404 1.000 0 184 ALA B O 1
ATOM 2324 N N . SER B 2 183 ? 223.738 200.682 156.289 1.000 0 185 SER B N 1
ATOM 2325 C CA . SER B 2 183 ? 224.947 200.512 157.108 1.000 0 185 SER B CA 1
ATOM 2326 C C . SER B 2 183 ? 226.002 201.608 156.921 1.000 0 185 SER B C 1
ATOM 2327 O O . SER B 2 183 ? 226.868 201.767 157.773 1.000 0 185 SER B O 1
ATOM 2330 N N . GLU B 2 184 ? 225.965 202.330 155.801 1.000 0 186 GLU B N 1
ATOM 2331 C CA . GLU B 2 184 ? 226.906 203.408 155.459 1.000 0 186 GLU B CA 1
ATOM 2332 C C . GLU B 2 184 ? 226.293 204.793 155.676 1.000 0 186 GLU B C 1
ATOM 2333 O O . GLU B 2 184 ? 226.975 205.811 155.556 1.000 0 186 GLU B O 1
ATOM 2339 N N . MET B 2 185 ? 224.991 204.849 155.961 1.000 0 187 MET B N 1
ATOM 2340 C CA . MET B 2 185 ? 224.288 206.103 156.117 1.000 0 187 MET B CA 1
ATOM 2341 C C . MET B 2 185 ? 224.646 206.728 157.463 1.000 0 187 MET B C 1
ATOM 2342 O O . MET B 2 185 ? 224.244 206.238 158.515 1.000 0 187 MET B O 1
ATOM 2347 N N . ASP B 2 186 ? 225.325 207.869 157.424 1.000 0 188 ASP B N 1
ATOM 2348 C CA . ASP B 2 186 ? 225.426 208.738 158.589 1.000 0 188 ASP B CA 1
ATOM 2349 C C . ASP B 2 186 ? 224.127 209.544 158.718 1.000 0 188 ASP B C 1
ATOM 2350 O O . ASP B 2 186 ? 224.014 210.696 158.297 1.000 0 188 ASP B O 1
ATOM 2355 N N . ILE B 2 187 ? 223.081 208.879 159.218 1.000 0 189 ILE B N 1
ATOM 2356 C CA . ILE B 2 187 ? 221.800 209.533 159.521 1.000 0 189 ILE B CA 1
ATOM 2357 C C . ILE B 2 187 ? 221.970 210.471 160.719 1.000 0 189 ILE B C 1
ATOM 2358 O O . ILE B 2 187 ? 221.125 211.336 160.964 1.000 0 189 ILE B O 1
ATOM 2363 N N . GLN B 2 188 ? 223.009 210.243 161.532 1.000 0 190 GLN B N 1
ATOM 2364 C CA . GLN B 2 188 ? 223.105 210.815 162.857 1.000 0 190 GLN B CA 1
ATOM 2365 C C . GLN B 2 188 ? 223.283 212.332 162.780 1.000 0 190 GLN B C 1
ATOM 2366 O O . GLN B 2 188 ? 224.338 212.887 162.499 1.000 0 190 GLN B O 1
ATOM 2372 N N . VAL B 2 190 ? 224.454 210.911 169.839 1.000 0 192 VAL B N 1
ATOM 2373 C CA . VAL B 2 190 ? 225.437 211.880 170.420 1.000 0 192 VAL B CA 1
ATOM 2374 C C . VAL B 2 190 ? 224.907 213.328 170.270 1.000 0 192 VAL B C 1
ATOM 2375 O O . VAL B 2 190 ? 224.732 213.996 171.284 1.000 0 192 VAL B O 1
ATOM 2379 N N . PRO B 2 191 ? 224.591 213.800 169.044 1.000 0 193 PRO B N 1
ATOM 2380 C CA . PRO B 2 191 ? 223.817 215.058 168.988 1.000 0 193 PRO B CA 1
ATOM 2381 C C . PRO B 2 191 ? 222.412 215.067 169.621 1.000 0 193 PRO B C 1
ATOM 2382 O O . PRO B 2 191 ? 221.551 215.804 169.169 1.000 0 193 PRO B O 1
ATOM 2386 N N . LEU B 2 192 ? 222.162 214.210 170.604 1.000 0 194 LEU B N 1
ATOM 2387 C CA . LEU B 2 192 ? 221.282 214.531 171.719 1.000 0 194 LEU B CA 1
ATOM 2388 C C . LEU B 2 192 ? 222.147 214.826 172.946 1.000 0 194 LEU B C 1
ATOM 2389 O O . LEU B 2 192 ? 221.838 215.724 173.714 1.000 0 194 LEU B O 1
ATOM 2394 N N . SER B 2 193 ? 223.213 214.062 173.148 1.000 0 195 SER B N 1
ATOM 2395 C CA . SER B 2 193 ? 224.105 214.295 174.276 1.000 0 195 SER B CA 1
ATOM 2396 C C . SER B 2 193 ? 225.012 215.489 174.096 1.000 0 195 SER B C 1
ATOM 2397 O O . SER B 2 193 ? 225.648 215.895 175.044 1.000 0 195 SER B O 1
ATOM 2400 N N . GLU B 2 194 ? 225.142 216.018 172.887 1.000 0 196 GLU B N 1
ATOM 2401 C CA . GLU B 2 194 ? 225.840 217.277 172.716 1.000 0 196 GLU B CA 1
ATOM 2402 C C . GLU B 2 194 ? 224.824 218.345 173.001 1.000 0 196 GLU B C 1
ATOM 2403 O O . GLU B 2 194 ? 225.175 219.320 173.619 1.000 0 196 GLU B O 1
ATOM 2409 N N . LYS B 2 195 ? 223.569 218.166 172.575 1.000 0 197 LYS B N 1
ATOM 2410 C CA . LYS B 2 195 ? 222.502 219.115 172.940 1.000 0 197 LYS B CA 1
ATOM 2411 C C . LYS B 2 195 ? 222.393 219.324 174.471 1.000 0 197 LYS B C 1
ATOM 2412 O O . LYS B 2 195 ? 222.226 220.470 174.901 1.000 0 197 LYS B O 1
ATOM 2418 N N . ILE B 2 196 ? 222.536 218.257 175.280 1.000 0 198 ILE B N 1
ATOM 2419 C CA . ILE B 2 196 ? 222.449 218.357 176.770 1.000 0 198 ILE B CA 1
ATOM 2420 C C . ILE B 2 196 ? 223.605 219.143 177.411 1.000 0 198 ILE B C 1
ATOM 2421 O O . ILE B 2 196 ? 223.399 219.860 178.383 1.000 0 198 ILE B O 1
ATOM 2426 N N . ALA B 2 197 ? 224.817 218.997 176.874 1.000 0 199 ALA B N 1
ATOM 2427 C CA . ALA B 2 197 ? 226.004 219.652 177.433 1.000 0 199 ALA B CA 1
ATOM 2428 C C . ALA B 2 197 ? 225.972 221.140 177.122 1.000 0 199 ALA B C 1
ATOM 2429 O O . ALA B 2 197 ? 226.315 221.973 177.972 1.000 0 199 ALA B O 1
ATOM 2431 N N . GLU B 2 198 ? 225.556 221.434 175.889 1.000 0 200 GLU B N 1
ATOM 2432 C CA . GLU B 2 198 ? 225.297 222.775 175.397 1.000 0 200 GLU B CA 1
ATOM 2433 C C . GLU B 2 198 ? 224.280 223.478 176.269 1.000 0 200 GLU B C 1
ATOM 2434 O O . GLU B 2 198 ? 224.470 224.631 176.659 1.000 0 200 GLU B O 1
ATOM 2440 N N . LEU B 2 199 ? 223.194 222.789 176.566 1.000 0 201 LEU B N 1
ATOM 2441 C CA . LEU B 2 199 ? 222.150 223.360 177.415 1.000 0 201 LEU B CA 1
ATOM 2442 C C . LEU B 2 199 ? 222.583 223.497 178.887 1.000 0 201 LEU B C 1
ATOM 2443 O O . LEU B 2 199 ? 222.100 224.371 179.607 1.000 0 201 LEU B O 1
ATOM 2448 N N . LYS B 2 200 ? 223.467 222.619 179.337 1.000 0 202 LYS B N 1
ATOM 2449 C CA . LYS B 2 200 ? 223.949 222.659 180.705 1.000 0 202 LYS B CA 1
ATOM 2450 C C . LYS B 2 200 ? 224.674 223.974 180.890 1.000 0 202 LYS B C 1
ATOM 2451 O O . LYS B 2 200 ? 224.382 224.751 181.800 1.000 0 202 LYS B O 1
ATOM 2457 N N . GLU B 2 201 ? 225.597 224.215 179.970 1.000 0 203 GLU B N 1
ATOM 2458 C CA . GLU B 2 201 ? 226.410 225.415 179.959 1.000 0 203 GLU B CA 1
ATOM 2459 C C . GLU B 2 201 ? 225.493 226.613 180.013 1.000 0 203 GLU B C 1
ATOM 2460 O O . GLU B 2 201 ? 225.650 227.460 180.843 1.000 0 203 GLU B O 1
ATOM 2466 N N . LYS B 2 202 ? 224.492 226.648 179.166 1.000 0 204 LYS B N 1
ATOM 2467 C CA . LYS B 2 202 ? 223.604 227.799 179.134 1.000 0 204 LYS B CA 1
ATOM 2468 C C . LYS B 2 202 ? 222.931 228.049 180.481 1.000 0 204 LYS B C 1
ATOM 2469 O O . LYS B 2 202 ? 222.967 229.170 181.000 1.000 0 204 LYS B O 1
ATOM 2475 N N . ILE B 2 203 ? 222.357 226.997 181.064 1.000 0 205 ILE B N 1
ATOM 2476 C CA . ILE B 2 203 ? 221.645 227.128 182.330 1.000 0 205 ILE B CA 1
ATOM 2477 C C . ILE B 2 203 ? 222.585 227.630 183.402 1.000 0 205 ILE B C 1
ATOM 2478 O O . ILE B 2 203 ? 222.200 228.483 184.182 1.000 0 205 ILE B O 1
ATOM 2483 N N . VAL B 2 204 ? 223.812 227.119 183.426 1.000 0 206 VAL B N 1
ATOM 2484 C CA . VAL B 2 204 ? 224.836 227.633 184.335 1.000 0 206 VAL B CA 1
ATOM 2485 C C . VAL B 2 204 ? 225.056 229.150 184.121 1.000 0 206 VAL B C 1
ATOM 2486 O O . VAL B 2 204 ? 224.912 229.952 185.055 1.000 0 206 VAL B O 1
ATOM 2490 N N . LEU B 2 205 ? 225.397 229.544 182.900 1.000 0 207 LEU B N 1
ATOM 2491 C CA . LEU B 2 205 ? 225.701 230.957 182.607 1.000 0 207 LEU B CA 1
ATOM 2492 C C . LEU B 2 205 ? 224.558 231.845 182.997 1.000 0 207 LEU B C 1
ATOM 2493 O O . LEU B 2 205 ? 224.748 232.880 183.616 1.000 0 207 LEU B O 1
ATOM 2498 N N . THR B 2 206 ? 223.362 231.425 182.630 1.000 0 208 THR B N 1
ATOM 2499 C CA . THR B 2 206 ? 222.181 232.213 182.940 1.000 0 208 THR B CA 1
ATOM 2500 C C . THR B 2 206 ? 221.965 232.365 184.449 1.000 0 208 THR B C 1
ATOM 2501 O O . THR B 2 206 ? 221.565 233.421 184.914 1.000 0 208 THR B O 1
ATOM 2505 N N . HIS B 2 207 ? 222.233 231.290 185.181 1.000 0 209 HIS B N 1
ATOM 2506 C CA . HIS B 2 207 ? 222.188 231.252 186.658 1.000 0 209 HIS B CA 1
ATOM 2507 C C . HIS B 2 207 ? 223.223 232.207 187.277 1.000 0 209 HIS B C 1
ATOM 2508 O O . HIS B 2 207 ? 222.924 232.927 188.236 1.000 0 209 HIS B O 1
ATOM 2515 N N . ASN B 2 208 ? 224.421 232.235 186.695 1.000 0 210 ASN B N 1
ATOM 2516 C CA . ASN B 2 208 ? 225.433 233.195 187.089 1.000 0 210 ASN B CA 1
ATOM 2517 C C . ASN B 2 208 ? 224.996 234.623 186.846 1.000 0 210 ASN B C 1
ATOM 2518 O O . ASN B 2 208 ? 225.010 235.399 187.806 1.000 0 210 ASN B O 1
ATOM 2523 N N . ARG B 2 209 ? 224.572 234.973 185.622 1.000 0 211 ARG B N 1
ATOM 2524 C CA . ARG B 2 209 ? 224.005 236.316 185.365 1.000 0 211 ARG B CA 1
ATOM 2525 C C . ARG B 2 209 ? 223.005 236.664 186.486 1.000 0 211 ARG B C 1
ATOM 2526 O O . ARG B 2 209 ? 223.091 237.718 187.111 1.000 0 211 ARG B O 1
ATOM 2534 N N . LEU B 2 210 ? 222.091 235.746 186.755 1.000 0 212 LEU B N 1
ATOM 2535 C CA . LEU B 2 210 ? 221.077 235.929 187.784 1.000 0 212 LEU B CA 1
ATOM 2536 C C . LEU B 2 210 ? 221.670 236.102 189.196 1.000 0 212 LEU B C 1
ATOM 2537 O O . LEU B 2 210 ? 221.185 236.925 189.971 1.000 0 212 LEU B O 1
ATOM 2542 N N . LYS B 2 211 ? 222.699 235.327 189.534 1.000 0 213 LYS B N 1
ATOM 2543 C CA . LYS B 2 211 ? 223.321 235.439 190.861 1.000 0 213 LYS B CA 1
ATOM 2544 C C . LYS B 2 211 ? 223.956 236.839 191.064 1.000 0 213 LYS B C 1
ATOM 2545 O O . LYS B 2 211 ? 223.624 237.568 192.031 1.000 0 213 LYS B O 1
ATOM 2551 N N . SER B 2 212 ? 224.838 237.185 190.116 1.000 0 214 SER B N 1
ATOM 2552 C CA . SER B 2 212 ? 225.513 238.475 190.064 1.000 0 214 SER B CA 1
ATOM 2553 C C . SER B 2 212 ? 224.531 239.572 190.186 1.000 0 214 SER B C 1
ATOM 2554 O O . SER B 2 212 ? 224.707 240.500 190.966 1.000 0 214 SER B O 1
ATOM 2557 N N . LEU B 2 213 ? 223.493 239.460 189.388 1.000 0 215 LEU B N 1
ATOM 2558 C CA . LEU B 2 213 ? 222.428 240.451 189.374 1.000 0 215 LEU B CA 1
ATOM 2559 C C . LEU B 2 213 ? 221.733 240.526 190.717 1.000 0 215 LEU B C 1
ATOM 2560 O O . LEU B 2 213 ? 221.305 241.589 191.095 1.000 0 215 LEU B O 1
ATOM 2565 N N . MET B 2 214 ? 221.633 239.407 191.432 1.000 0 216 MET B N 1
ATOM 2566 C CA . MET B 2 214 ? 220.994 239.370 192.764 1.000 0 216 MET B CA 1
ATOM 2567 C C . MET B 2 214 ? 221.745 240.161 193.819 1.000 0 216 MET B C 1
ATOM 2568 O O . MET B 2 214 ? 221.124 240.791 194.673 1.000 0 216 MET B O 1
ATOM 2573 N N . LYS B 2 215 ? 223.072 240.073 193.766 1.000 0 217 LYS B N 1
ATOM 2574 C CA . LYS B 2 215 ? 223.940 240.829 194.659 1.000 0 217 LYS B CA 1
ATOM 2575 C C . LYS B 2 215 ? 223.621 242.299 194.465 1.000 0 217 LYS B C 1
ATOM 2576 O O . LYS B 2 215 ? 223.166 242.988 195.380 1.000 0 217 LYS B O 1
ATOM 2582 N N . ILE B 2 216 ? 223.824 242.737 193.237 1.000 0 218 ILE B N 1
ATOM 2583 C CA . ILE B 2 216 ? 223.556 244.097 192.838 1.000 0 218 ILE B CA 1
ATOM 2584 C C . ILE B 2 216 ? 222.216 244.567 193.422 1.000 0 218 ILE B C 1
ATOM 2585 O O . ILE B 2 216 ? 222.177 245.540 194.151 1.000 0 218 ILE B O 1
ATOM 2590 N N . LEU B 2 217 ? 221.132 243.846 193.165 1.000 0 219 LEU B N 1
ATOM 2591 C CA . LEU B 2 217 ? 219.841 244.246 193.717 1.000 0 219 LEU B CA 1
ATOM 2592 C C . LEU B 2 217 ? 219.893 244.342 195.249 1.000 0 219 LEU B C 1
ATOM 2593 O O . LEU B 2 217 ? 219.370 245.281 195.825 1.000 0 219 LEU B O 1
ATOM 2598 N N . SER B 2 218 ? 220.539 243.389 195.898 1.000 0 220 SER B N 1
ATOM 2599 C CA . SER B 2 218 ? 220.623 243.377 197.372 1.000 0 220 SER B CA 1
ATOM 2600 C C . SER B 2 218 ? 221.351 244.596 197.985 1.000 0 220 SER B C 1
ATOM 2601 O O . SER B 2 218 ? 220.954 245.086 199.048 1.000 0 220 SER B O 1
ATOM 2604 N N . GLU B 2 219 ? 222.388 245.088 197.306 1.000 0 221 GLU B N 1
ATOM 2605 C CA . GLU B 2 219 ? 223.068 246.322 197.724 1.000 0 221 GLU B CA 1
ATOM 2606 C C . GLU B 2 219 ? 222.146 247.568 197.786 1.000 0 221 GLU B C 1
ATOM 2607 O O . GLU B 2 219 ? 222.557 248.589 198.300 1.000 0 221 GLU B O 1
ATOM 2613 N N . VAL B 2 220 ? 220.926 247.501 197.263 1.000 0 222 VAL B N 1
ATOM 2614 C CA . VAL B 2 220 ? 219.996 248.637 197.294 1.000 0 222 VAL B CA 1
ATOM 2615 C C . VAL B 2 220 ? 218.609 248.350 197.892 1.000 0 222 VAL B C 1
ATOM 2616 O O . VAL B 2 220 ? 217.724 249.207 197.791 1.000 0 222 VAL B O 1
ATOM 2620 N N . THR B 2 221 ? 218.407 247.169 198.494 1.000 0 223 THR B N 1
ATOM 2621 C CA . THR B 2 221 ? 217.088 246.800 199.020 1.000 0 223 THR B CA 1
ATOM 2622 C C . THR B 2 221 ? 217.006 246.963 200.543 1.000 0 223 THR B C 1
ATOM 2623 O O . THR B 2 221 ? 218.027 246.919 201.232 1.000 0 223 THR B O 1
ATOM 2627 N N . PRO B 2 222 ? 215.784 247.174 201.065 1.000 0 224 PRO B N 1
ATOM 2628 C CA . PRO B 2 222 ? 215.511 247.255 202.505 1.000 0 224 PRO B CA 1
ATOM 2629 C C . PRO B 2 222 ? 215.254 245.871 203.140 1.000 0 224 PRO B C 1
ATOM 2630 O O . PRO B 2 222 ? 215.606 244.845 202.545 1.000 0 224 PRO B O 1
ATOM 2634 N N . ASP B 2 223 ? 214.670 245.855 204.344 1.000 0 225 ASP B N 1
ATOM 2635 C CA . ASP B 2 223 ? 214.321 244.614 205.059 1.000 0 225 ASP B CA 1
ATOM 2636 C C . ASP B 2 223 ? 213.355 243.727 204.260 1.000 0 225 ASP B C 1
ATOM 2637 O O . ASP B 2 223 ? 213.655 242.561 203.977 1.000 0 225 ASP B O 1
ATOM 2642 N N . GLN C 3 20 ? 213.353 172.217 150.537 1.000 22.840 1 GLN C N 1
ATOM 2643 C CA . GLN C 3 20 ? 213.865 173.541 150.115 1.000 22.840 1 GLN C CA 1
ATOM 2644 C C . GLN C 3 20 ? 214.241 174.457 151.279 1.000 22.840 1 GLN C C 1
ATOM 2645 O O . GLN C 3 20 ? 215.229 175.154 151.125 1.000 22.840 1 GLN C O 1
ATOM 2651 N N . ARG C 3 21 ? 213.508 174.455 152.412 1.000 25.330 2 ARG C N 1
ATOM 2652 C CA . ARG C 3 21 ? 213.724 175.292 153.624 1.000 25.330 2 ARG C CA 1
ATOM 2653 C C . ARG C 3 21 ? 215.094 175.124 154.342 1.000 25.330 2 ARG C C 1
ATOM 2654 O O . ARG C 3 21 ? 215.162 175.249 155.551 1.000 25.330 2 ARG C O 1
ATOM 2662 N N . ARG C 3 22 ? 216.169 174.764 153.631 1.000 28.560 3 ARG C N 1
ATOM 2663 C CA . ARG C 3 22 ? 217.436 174.288 154.210 1.000 28.560 3 ARG C CA 1
ATOM 2664 C C . ARG C 3 22 ? 218.293 175.406 154.817 1.000 28.560 3 ARG C C 1
ATOM 2665 O O . ARG C 3 22 ? 218.667 175.301 155.971 1.000 28.560 3 ARG C O 1
ATOM 2673 N N . ASN C 3 23 ? 218.625 176.442 154.040 1.000 33.480 4 ASN C N 1
ATOM 2674 C CA . ASN C 3 23 ? 219.711 177.386 154.361 1.000 33.480 4 ASN C CA 1
ATOM 2675 C C . ASN C 3 23 ? 219.264 178.599 155.200 1.000 33.480 4 ASN C C 1
ATOM 2676 O O . ASN C 3 23 ? 219.643 179.725 154.882 1.000 33.480 4 ASN C O 1
ATOM 2681 N N . LEU C 3 24 ? 218.459 178.428 156.251 1.000 40.450 5 LEU C N 1
ATOM 2682 C CA . LEU C 3 24 ? 218.458 179.485 157.271 1.000 40.450 5 LEU C CA 1
ATOM 2683 C C . LEU C 3 24 ? 219.786 179.365 158.042 1.000 40.450 5 LEU C C 1
ATOM 2684 O O . LEU C 3 24 ? 220.142 178.251 158.427 1.000 40.450 5 LEU C O 1
ATOM 2689 N N . PRO C 3 25 ? 220.532 180.456 158.273 1.000 42.540 6 PRO C N 1
ATOM 2690 C CA . PRO C 3 25 ? 221.615 180.450 159.249 1.000 42.540 6 PRO C CA 1
ATOM 2691 C C . PRO C 3 25 ? 220.977 180.292 160.641 1.000 42.540 6 PRO C C 1
ATOM 2692 O O . PRO C 3 25 ? 220.486 181.260 161.217 1.000 42.540 6 PRO C O 1
ATOM 2696 N N . MET C 3 26 ? 220.833 179.052 161.116 1.000 46.360 7 MET C N 1
ATOM 2697 C CA . MET C 3 26 ? 220.024 178.720 162.298 1.000 46.360 7 MET C CA 1
ATOM 2698 C C . MET C 3 26 ? 220.805 178.911 163.609 1.000 46.360 7 MET C C 1
ATOM 2699 O O . MET C 3 26 ? 220.928 177.968 164.381 1.000 46.360 7 MET C O 1
ATOM 2704 N N . ASP C 3 27 ? 221.292 180.114 163.917 1.000 66.300 8 ASP C N 1
ATOM 2705 C CA . ASP C 3 27 ? 221.876 180.429 165.242 1.000 66.300 8 ASP C CA 1
ATOM 2706 C C . ASP C 3 27 ? 220.786 180.701 166.310 1.000 66.300 8 ASP C C 1
ATOM 2707 O O . ASP C 3 27 ? 220.963 181.493 167.234 1.000 66.300 8 ASP C O 1
ATOM 2712 N N . ALA C 3 28 ? 219.609 180.087 166.168 1.000 72.670 9 ALA C N 1
ATOM 2713 C CA . ALA C 3 28 ? 218.467 180.178 167.075 1.000 72.670 9 ALA C CA 1
ATOM 2714 C C . ALA C 3 28 ? 217.660 178.873 167.018 1.000 72.670 9 ALA C C 1
ATOM 2715 O O . ALA C 3 28 ? 217.699 178.152 166.021 1.000 72.670 9 ALA C O 1
ATOM 2717 N N . ILE C 3 29 ? 216.900 178.589 168.077 1.000 81.180 10 ILE C N 1
ATOM 2718 C CA . ILE C 3 29 ? 215.969 177.453 168.136 1.000 81.180 10 ILE C CA 1
ATOM 2719 C C . ILE C 3 29 ? 214.526 177.949 168.274 1.000 81.180 10 ILE C C 1
ATOM 2720 O O . ILE C 3 29 ? 214.270 179.018 168.836 1.000 81.180 10 ILE C O 1
ATOM 2725 N N . PHE C 3 30 ? 213.568 177.162 167.779 1.000 78.070 11 PHE C N 1
ATOM 2726 C CA . PHE C 3 30 ? 212.148 177.449 167.968 1.000 78.070 11 PHE C CA 1
ATOM 2727 C C . PHE C 3 30 ? 211.750 177.245 169.432 1.000 78.070 11 PHE C C 1
ATOM 2728 O O . PHE C 3 30 ? 212.039 176.206 170.026 1.000 78.070 11 PHE C O 1
ATOM 2736 N N . PHE C 3 31 ? 211.044 178.223 170.008 1.000 79.240 12 PHE C N 1
ATOM 2737 C CA . PHE C 3 31 ? 210.605 178.152 171.402 1.000 79.240 12 PHE C CA 1
ATOM 2738 C C . PHE C 3 31 ? 209.693 176.943 171.667 1.000 79.240 12 PHE C C 1
ATOM 2739 O O . PHE C 3 31 ? 209.796 176.322 172.727 1.000 79.240 12 PHE C O 1
ATOM 2747 N N . ASP C 3 32 ? 208.853 176.567 170.699 1.000 80.050 13 ASP C N 1
ATOM 2748 C CA . ASP C 3 32 ? 207.893 175.457 170.809 1.000 80.050 13 ASP C CA 1
ATOM 2749 C C . ASP C 3 32 ? 208.541 174.065 170.763 1.000 80.050 13 ASP C C 1
ATOM 2750 O O . ASP C 3 32 ? 207.936 173.098 171.220 1.000 80.050 13 ASP C O 1
ATOM 2755 N N . SER C 3 33 ? 209.792 173.953 170.303 1.000 78.470 14 SER C N 1
ATOM 2756 C CA . SER C 3 33 ? 210.552 172.694 170.352 1.000 78.470 14 SER C CA 1
ATOM 2757 C C . SER C 3 33 ? 210.987 172.319 171.776 1.000 78.470 14 SER C C 1
ATOM 2758 O O . SER C 3 33 ? 211.347 171.172 172.037 1.000 78.470 14 SER C O 1
ATOM 2761 N N . ILE C 3 34 ? 210.960 173.273 172.715 1.000 81.330 15 ILE C N 1
ATOM 2762 C CA . ILE C 3 34 ? 211.313 173.051 174.122 1.000 81.330 15 ILE C CA 1
ATOM 2763 C C . ILE C 3 34 ? 210.057 172.575 174.881 1.000 81.330 15 ILE C C 1
ATOM 2764 O O . ILE C 3 34 ? 209.048 173.289 174.849 1.000 81.330 15 ILE C O 1
ATOM 2769 N N . PRO C 3 35 ? 210.093 171.440 175.609 1.000 80.570 16 PRO C N 1
ATOM 2770 C CA . PRO C 3 35 ? 208.949 170.927 176.370 1.000 80.570 16 PRO C CA 1
ATOM 2771 C C . PRO C 3 35 ? 208.320 171.977 177.298 1.000 80.570 16 PRO C C 1
ATOM 2772 O O . PRO C 3 35 ? 209.012 172.806 177.885 1.000 80.570 16 PRO C O 1
ATOM 2776 N N . SER C 3 36 ? 206.993 171.963 177.429 1.000 78.110 17 SER C N 1
ATOM 2777 C CA . SER C 3 36 ? 206.279 172.930 178.276 1.000 78.110 17 SER C CA 1
ATOM 2778 C C . SER C 3 36 ? 206.470 172.632 179.771 1.000 78.110 17 SER C C 1
ATOM 2779 O O . SER C 3 36 ? 206.627 171.475 180.156 1.000 78.110 17 SER C O 1
ATOM 2782 N N . GLY C 3 37 ? 206.455 173.665 180.625 1.000 78.300 18 GLY C N 1
ATOM 2783 C CA . GLY C 3 37 ? 206.600 173.529 182.084 1.000 78.300 18 GLY C CA 1
ATOM 2784 C C . GLY C 3 37 ? 208.021 173.237 182.592 1.000 78.300 18 GLY C C 1
ATOM 2785 O O . GLY C 3 37 ? 208.199 173.001 183.787 1.000 78.300 18 GLY C O 1
ATOM 2786 N N . THR C 3 38 ? 209.040 173.254 181.728 1.000 79.190 19 THR C N 1
ATOM 2787 C CA . THR C 3 38 ? 210.433 172.975 182.112 1.000 79.190 19 THR C CA 1
ATOM 2788 C C . THR C 3 38 ? 211.238 174.248 182.386 1.000 79.190 19 THR C C 1
ATOM 2789 O O . THR C 3 38 ? 210.970 175.314 181.830 1.000 79.190 19 THR C O 1
ATOM 2793 N N . LEU C 3 39 ? 212.275 174.130 183.226 1.000 79.670 20 LEU C N 1
ATOM 2794 C CA . LEU C 3 39 ? 213.440 175.018 183.166 1.000 79.670 20 LEU C CA 1
ATOM 2795 C C . LEU C 3 39 ? 214.559 174.279 182.447 1.000 79.670 20 LEU C C 1
ATOM 2796 O O . LEU C 3 39 ? 215.000 173.228 182.909 1.000 79.670 20 LEU C O 1
ATOM 2801 N N . THR C 3 40 ? 215.029 174.845 181.343 1.000 78.510 21 THR C N 1
ATOM 2802 C CA . THR C 3 40 ? 216.071 174.234 180.516 1.000 78.510 21 THR C CA 1
ATOM 2803 C C . THR C 3 40 ? 217.364 175.048 180.652 1.000 78.510 21 THR C C 1
ATOM 2804 O O . THR C 3 40 ? 217.334 176.257 180.402 1.000 78.510 21 THR C O 1
ATOM 2808 N N . PRO C 3 41 ? 218.499 174.439 181.050 1.000 75.910 22 PRO C N 1
ATOM 2809 C CA . PRO C 3 41 ? 219.792 175.123 181.062 1.000 75.910 22 PRO C CA 1
ATOM 2810 C C . PRO C 3 41 ? 220.164 175.641 179.665 1.000 75.910 22 PRO C C 1
ATOM 2811 O O . PRO C 3 41 ? 220.034 174.915 178.681 1.000 75.910 22 PRO C O 1
ATOM 2815 N N . VAL C 3 42 ? 220.684 176.868 179.560 1.000 73.750 23 VAL C N 1
ATOM 2816 C CA . VAL C 3 42 ? 220.981 177.498 178.252 1.000 73.750 23 VAL C CA 1
ATOM 2817 C C . VAL C 3 42 ? 222.009 176.701 177.428 1.000 73.750 23 VAL C C 1
ATOM 2818 O O . VAL C 3 42 ? 221.868 176.582 176.214 1.000 73.750 23 VAL C O 1
ATOM 2822 N N . LYS C 3 43 ? 223.003 176.079 178.079 1.000 73.610 24 LYS C N 1
ATOM 2823 C CA . LYS C 3 43 ? 224.031 175.234 177.429 1.000 73.610 24 LYS C CA 1
ATOM 2824 C C . LYS C 3 43 ? 223.459 174.009 176.704 1.000 73.610 24 LYS C C 1
ATOM 2825 O O . LYS C 3 43 ? 224.069 173.486 175.778 1.000 73.610 24 LYS C O 1
ATOM 2831 N N . ASP C 3 44 ? 222.277 173.572 177.126 1.000 79.250 25 ASP C N 1
ATOM 2832 C CA . ASP C 3 44 ? 221.600 172.392 176.610 1.000 79.250 25 ASP C CA 1
ATOM 2833 C C . ASP C 3 44 ? 220.652 172.719 175.447 1.000 79.250 25 ASP C C 1
ATOM 2834 O O . ASP C 3 44 ? 220.097 171.804 174.842 1.000 79.250 25 ASP C O 1
ATOM 2839 N N . LEU C 3 45 ? 220.466 174.001 175.108 1.000 77.990 26 LEU C N 1
ATOM 2840 C CA . LEU C 3 45 ? 219.541 174.418 174.052 1.000 77.990 26 LEU C CA 1
ATOM 2841 C C . LEU C 3 45 ? 219.976 173.952 172.655 1.000 77.990 26 LEU C C 1
ATOM 2842 O O . LEU C 3 45 ? 219.124 173.692 171.812 1.000 77.990 26 LEU C O 1
ATOM 2847 N N . VAL C 3 46 ? 221.279 173.746 172.427 1.000 77.520 27 VAL C N 1
ATOM 2848 C CA . VAL C 3 46 ? 221.822 173.219 171.159 1.000 77.520 27 VAL C CA 1
ATOM 2849 C C . VAL C 3 46 ? 221.208 171.868 170.751 1.000 77.520 27 VAL C C 1
ATOM 2850 O O . VAL C 3 46 ? 221.110 171.550 169.569 1.000 77.520 27 VAL C O 1
ATOM 2854 N N . LYS C 3 47 ? 220.715 171.081 171.721 1.000 78.920 28 LYS C N 1
ATOM 2855 C CA . LYS C 3 47 ? 220.061 169.779 171.493 1.000 78.920 28 LYS C CA 1
ATOM 2856 C C . LYS C 3 47 ? 218.812 169.887 170.608 1.000 78.920 28 LYS C C 1
ATOM 2857 O O . LYS C 3 47 ? 218.461 168.911 169.952 1.000 78.920 28 LYS C O 1
ATOM 2863 N N . TYR C 3 48 ? 218.154 171.046 170.594 1.000 74.970 29 TYR C N 1
ATOM 2864 C CA . TYR C 3 48 ? 216.893 171.294 169.885 1.000 74.970 29 TYR C CA 1
ATOM 2865 C C . TYR C 3 48 ? 217.085 171.857 168.463 1.000 74.970 29 TYR C C 1
ATOM 2866 O O . TYR C 3 48 ? 216.134 172.368 167.878 1.000 74.970 29 TYR C O 1
ATOM 2875 N N . GLN C 3 49 ? 218.306 171.816 167.911 1.000 66.230 30 GLN C N 1
ATOM 2876 C CA . GLN C 3 49 ? 218.630 172.425 166.613 1.000 66.230 30 GLN C CA 1
ATOM 2877 C C . GLN C 3 49 ? 218.464 171.474 165.399 1.000 66.230 30 GLN C C 1
ATOM 2878 O O . GLN C 3 49 ? 218.139 171.949 164.317 1.000 66.230 30 GLN C O 1
ATOM 2884 N N . ASN C 3 50 ? 218.694 170.155 165.553 1.000 57.990 31 ASN C N 1
ATOM 2885 C CA . ASN C 3 50 ? 218.666 169.146 164.460 1.000 57.990 31 ASN C CA 1
ATOM 2886 C C . ASN C 3 50 ? 217.354 168.349 164.341 1.000 57.990 31 ASN C C 1
ATOM 2887 O O . ASN C 3 50 ? 217.167 167.608 163.370 1.000 57.990 31 ASN C O 1
ATOM 2892 N N . SER C 3 51 ? 216.509 168.405 165.363 1.000 45.640 32 SER C N 1
ATOM 2893 C CA . SER C 3 51 ? 215.148 167.823 165.336 1.000 45.640 32 SER C CA 1
ATOM 2894 C C . SER C 3 51 ? 214.177 168.461 164.283 1.000 45.640 32 SER C C 1
ATOM 2895 O O . SER C 3 51 ? 213.451 169.251 163.651 1.000 45.640 32 SER C O 1
ATOM 2899 N N . GLU C 3 109 ? 194.340 225.432 142.928 1.000 0 90 GLU C N 1
ATOM 2900 C CA . GLU C 3 109 ? 194.446 224.025 143.370 1.000 0 90 GLU C CA 1
ATOM 2901 C C . GLU C 3 109 ? 195.898 223.590 143.639 1.000 0 90 GLU C C 1
ATOM 2902 O O . GLU C 3 109 ? 196.829 224.031 142.975 1.000 0 90 GLU C O 1
ATOM 2908 N N . SER C 3 110 ? 196.096 222.707 144.624 1.000 0 91 SER C N 1
ATOM 2909 C CA . SER C 3 110 ? 197.412 222.239 145.104 1.000 0 91 SER C CA 1
ATOM 2910 C C . SER C 3 110 ? 198.019 221.090 144.271 1.000 0 91 SER C C 1
ATOM 2911 O O . SER C 3 110 ? 197.253 220.233 143.823 1.000 0 91 SER C O 1
ATOM 2914 N N . PRO C 3 111 ? 199.360 220.934 144.201 1.000 0 92 PRO C N 1
ATOM 2915 C CA . PRO C 3 111 ? 200.034 219.861 143.454 1.000 0 92 PRO C CA 1
ATOM 2916 C C . PRO C 3 111 ? 199.588 218.427 143.771 1.000 0 92 PRO C C 1
ATOM 2917 O O . PRO C 3 111 ? 199.365 217.653 142.845 1.000 0 92 PRO C O 1
ATOM 2921 N N . GLY C 3 112 ? 199.410 218.053 145.045 1.000 0 93 GLY C N 1
ATOM 2922 C CA . GLY C 3 112 ? 198.948 216.702 145.399 1.000 0 93 GLY C CA 1
ATOM 2923 C C . GLY C 3 112 ? 197.566 216.374 144.815 1.000 0 93 GLY C C 1
ATOM 2924 O O . GLY C 3 112 ? 197.353 215.295 144.266 1.000 0 93 GLY C O 1
ATOM 2925 N N . LYS C 3 113 ? 196.648 217.351 144.841 1.000 0 94 LYS C N 1
ATOM 2926 C CA . LYS C 3 113 ? 195.322 217.249 144.202 1.000 0 94 LYS C CA 1
ATOM 2927 C C . LYS C 3 113 ? 195.411 217.188 142.678 1.000 0 94 LYS C C 1
ATOM 2928 O O . LYS C 3 113 ? 194.638 216.468 142.051 1.000 0 94 LYS C O 1
ATOM 2934 N N . ILE C 3 114 ? 196.345 217.936 142.095 1.000 0 95 ILE C N 1
ATOM 2935 C CA . ILE C 3 114 ? 196.622 217.927 140.656 1.000 0 95 ILE C CA 1
ATOM 2936 C C . ILE C 3 114 ? 197.110 216.531 140.228 1.000 0 95 ILE C C 1
ATOM 2937 O O . ILE C 3 114 ? 196.534 215.920 139.332 1.000 0 95 ILE C O 1
ATOM 2942 N N . PHE C 3 115 ? 198.116 215.981 140.917 1.000 0 96 PHE C N 1
ATOM 2943 C CA . PHE C 3 115 ? 198.672 214.662 140.609 1.000 0 96 PHE C CA 1
ATOM 2944 C C . PHE C 3 115 ? 197.632 213.541 140.745 1.000 0 96 PHE C C 1
ATOM 2945 O O . PHE C 3 115 ? 197.523 212.705 139.847 1.000 0 96 PHE C O 1
ATOM 2953 N N . LEU C 3 116 ? 196.829 213.540 141.816 1.000 0 97 LEU C N 1
ATOM 2954 C CA . LEU C 3 116 ? 195.756 212.555 142.007 1.000 0 97 LEU C CA 1
ATOM 2955 C C . LEU C 3 116 ? 194.737 212.582 140.865 1.000 0 97 LEU C C 1
ATOM 2956 O O . LEU C 3 116 ? 194.417 211.536 140.308 1.000 0 97 LEU C O 1
ATOM 2961 N N . ARG C 3 117 ? 194.295 213.771 140.444 1.000 0 98 ARG C N 1
ATOM 2962 C CA . ARG C 3 117 ? 193.334 213.919 139.345 1.000 0 98 ARG C CA 1
ATOM 2963 C C . ARG C 3 117 ? 193.878 213.424 138.015 1.000 0 98 ARG C C 1
ATOM 2964 O O . ARG C 3 117 ? 193.149 212.762 137.275 1.000 0 98 ARG C O 1
ATOM 2972 N N . MET C 3 118 ? 195.145 213.715 137.713 1.000 0 99 MET C N 1
ATOM 2973 C CA . MET C 3 118 ? 195.801 213.155 136.527 1.000 0 99 MET C CA 1
ATOM 2974 C C . MET C 3 118 ? 195.808 211.627 136.585 1.000 0 99 MET C C 1
ATOM 2975 O O . MET C 3 118 ? 195.436 210.968 135.617 1.000 0 99 MET C O 1
ATOM 2980 N N . LYS C 3 119 ? 196.186 211.056 137.734 1.000 0 100 LYS C N 1
ATOM 2981 C CA . LYS C 3 119 ? 196.254 209.602 137.930 1.000 0 100 LYS C CA 1
ATOM 2982 C C . LYS C 3 119 ? 194.875 208.946 137.766 1.000 0 100 LYS C C 1
ATOM 2983 O O . LYS C 3 119 ? 194.757 207.940 137.071 1.000 0 100 LYS C O 1
ATOM 2989 N N . GLU C 3 120 ? 193.826 209.553 138.320 1.000 0 101 GLU C N 1
ATOM 2990 C CA . GLU C 3 120 ? 192.430 209.125 138.157 1.000 0 101 GLU C CA 1
ATOM 2991 C C . GLU C 3 120 ? 191.931 209.257 136.712 1.000 0 101 GLU C C 1
ATOM 2992 O O . GLU C 3 120 ? 191.187 208.401 136.235 1.000 0 101 GLU C O 1
ATOM 2998 N N . LYS C 3 121 ? 192.320 210.320 135.998 1.000 0 102 LYS C N 1
ATOM 2999 C CA . LYS C 3 121 ? 191.992 210.500 134.575 1.000 0 102 LYS C CA 1
ATOM 3000 C C . LYS C 3 121 ? 192.626 209.396 133.733 1.000 0 102 LYS C C 1
ATOM 3001 O O . LYS C 3 121 ? 191.928 208.735 132.979 1.000 0 102 LYS C O 1
ATOM 3007 N N . VAL C 3 122 ? 193.921 209.153 133.912 1.000 0 103 VAL C N 1
ATOM 3008 C CA . VAL C 3 122 ? 194.658 208.089 133.217 1.000 0 103 VAL C CA 1
ATOM 3009 C C . VAL C 3 122 ? 194.029 206.710 133.453 1.000 0 103 VAL C C 1
ATOM 3010 O O . VAL C 3 122 ? 193.914 205.913 132.523 1.000 0 103 VAL C O 1
ATOM 3014 N N . LEU C 3 123 ? 193.618 206.422 134.691 1.000 0 104 LEU C N 1
ATOM 3015 C CA . LEU C 3 123 ? 192.946 205.165 135.037 1.000 0 104 LEU C CA 1
ATOM 3016 C C . LEU C 3 123 ? 191.576 205.029 134.355 1.000 0 104 LEU C C 1
ATOM 3017 O O . LEU C 3 123 ? 191.247 203.935 133.902 1.000 0 104 LEU C O 1
ATOM 3022 N N . ARG C 3 124 ? 190.805 206.122 134.247 1.000 0 105 ARG C N 1
ATOM 3023 C CA . ARG C 3 124 ? 189.515 206.142 133.534 1.000 0 105 ARG C CA 1
ATOM 3024 C C . ARG C 3 124 ? 189.676 205.970 132.029 1.000 0 105 ARG C C 1
ATOM 3025 O O . ARG C 3 124 ? 189.018 205.110 131.452 1.000 0 105 ARG C O 1
ATOM 3033 N N . ASP C 3 125 ? 190.596 206.711 131.417 1.000 0 106 ASP C N 1
ATOM 3034 C CA . ASP C 3 125 ? 190.830 206.669 129.970 1.000 0 106 ASP C CA 1
ATOM 3035 C C . ASP C 3 125 ? 191.222 205.250 129.502 1.000 0 106 ASP C C 1
ATOM 3036 O O . ASP C 3 125 ? 190.861 204.827 128.407 1.000 0 106 ASP C O 1
ATOM 3041 N N . LYS C 3 126 ? 191.913 204.473 130.354 1.000 0 107 LYS C N 1
ATOM 3042 C CA . LYS C 3 126 ? 192.252 203.064 130.085 1.000 0 107 LYS C CA 1
ATOM 3043 C C . LYS C 3 126 ? 191.071 202.094 130.148 1.000 0 107 LYS C C 1
ATOM 3044 O O . LYS C 3 126 ? 191.177 201.019 129.572 1.000 0 107 LYS C O 1
ATOM 3050 N N . GLN C 3 127 ? 189.994 202.422 130.861 1.000 0 108 GLN C N 1
ATOM 3051 C CA . GLN C 3 127 ? 188.802 201.569 130.959 1.000 0 108 GLN C CA 1
ATOM 3052 C C . GLN C 3 127 ? 187.792 201.825 129.835 1.000 0 108 GLN C C 1
ATOM 3053 O O . GLN C 3 127 ? 187.035 200.921 129.498 1.000 0 108 GLN C O 1
ATOM 3059 N N . GLU C 3 128 ? 187.767 203.036 129.264 1.000 0 109 GLU C N 1
ATOM 3060 C CA . GLU C 3 128 ? 186.811 203.407 128.208 1.000 0 109 GLU C CA 1
ATOM 3061 C C . GLU C 3 128 ? 187.250 203.014 126.787 1.000 0 109 GLU C C 1
ATOM 3062 O O . GLU C 3 128 ? 186.415 203.030 125.882 1.000 0 109 GLU C O 1
ATOM 3068 N N . GLN C 3 129 ? 188.522 202.672 126.546 1.000 0 110 GLN C N 1
ATOM 3069 C CA . GLN C 3 129 ? 188.935 202.209 125.215 1.000 0 110 GLN C CA 1
ATOM 3070 C C . GLN C 3 129 ? 188.381 200.793 124.91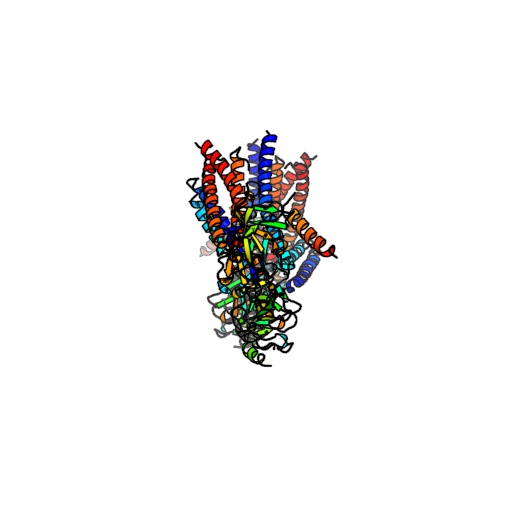7 1.000 0 110 GLN C C 1
ATOM 3071 O O . GLN C 3 129 ? 188.684 199.887 125.697 1.000 0 110 GLN C O 1
ATOM 3077 N N . PRO C 3 130 ? 187.585 200.600 123.831 1.000 0 111 PRO C N 1
ATOM 3078 C CA . PRO C 3 130 ? 186.959 199.315 123.486 1.000 0 111 PRO C CA 1
ATOM 3079 C C . PRO C 3 130 ? 187.906 198.187 123.056 1.000 0 111 PRO C C 1
ATOM 3080 O O . PRO C 3 130 ? 189.010 198.436 122.533 1.000 0 111 PRO C O 1
ATOM 3085 N N . LEU D 1 30 ? 229.601 194.516 213.596 1.000 0 32 LEU D N 1
ATOM 3086 C CA . LEU D 1 30 ? 230.933 194.665 213.014 1.000 0 32 LEU D CA 1
ATOM 3087 C C . LEU D 1 30 ? 230.848 195.058 211.549 1.000 0 32 LEU D C 1
ATOM 3088 O O . LEU D 1 30 ? 231.853 195.441 210.942 1.000 0 32 LEU D O 1
ATOM 3093 N N . LEU D 1 31 ? 229.791 194.720 210.892 1.000 0 33 LEU D N 1
ATOM 3094 C CA . LEU D 1 31 ? 229.259 194.786 209.533 1.000 0 33 LEU D CA 1
ATOM 3095 C C . LEU D 1 31 ? 229.062 196.232 209.099 1.000 0 33 LEU D C 1
ATOM 3096 O O . LEU D 1 31 ? 228.521 196.488 208.025 1.000 0 33 LEU D O 1
ATOM 3101 N N . GLY D 1 32 ? 228.768 196.990 210.078 1.000 0 34 GLY D N 1
ATOM 3102 C CA . GLY D 1 32 ? 228.120 198.268 209.843 1.000 0 34 GLY D CA 1
ATOM 3103 C C . GLY D 1 32 ? 228.913 199.182 208.929 1.000 0 34 GLY D C 1
ATOM 3104 O O . GLY D 1 32 ? 228.399 200.199 208.457 1.000 0 34 GLY D O 1
ATOM 3105 N N . LYS D 1 33 ? 230.159 199.288 209.327 1.000 0 35 LYS D N 1
ATOM 3106 C CA . LYS D 1 33 ? 231.139 200.322 209.008 1.000 0 35 LYS D CA 1
ATOM 3107 C C . LYS D 1 33 ? 231.517 200.280 207.527 1.000 0 35 LYS D C 1
ATOM 3108 O O . LYS D 1 33 ? 232.483 200.916 207.118 1.000 0 35 LYS D O 1
ATOM 3114 N N . ARG D 1 34 ? 230.998 199.329 206.924 1.000 0 36 ARG D N 1
ATOM 3115 C CA . ARG D 1 34 ? 231.186 198.792 205.593 1.000 0 36 ARG D CA 1
ATOM 3116 C C . ARG D 1 34 ? 230.880 199.844 204.524 1.000 0 36 ARG D C 1
ATOM 3117 O O . ARG D 1 34 ? 230.962 199.570 203.321 1.000 0 36 ARG D O 1
ATOM 3125 N N . LEU D 1 35 ? 230.071 200.605 204.879 1.000 0 37 LEU D N 1
ATOM 3126 C CA . LEU D 1 35 ? 229.334 201.510 204.001 1.000 0 37 LEU D CA 1
ATOM 3127 C C . LEU D 1 35 ? 230.261 202.557 203.391 1.000 0 37 LEU D C 1
ATOM 3128 O O . LEU D 1 35 ? 229.917 203.198 202.396 1.000 0 37 LEU D O 1
ATOM 3133 N N . SER D 1 36 ? 231.192 202.962 204.355 1.000 0 38 SER D N 1
ATOM 3134 C CA . SER D 1 36 ? 231.875 204.203 204.011 1.000 0 38 SER D CA 1
ATOM 3135 C C . SER D 1 36 ? 232.839 204.000 202.851 1.000 0 38 SER D C 1
ATOM 3136 O O . SER D 1 36 ? 233.348 204.968 202.283 1.000 0 38 SER D O 1
ATOM 3139 N N . GLU D 1 37 ? 233.405 202.837 202.924 1.000 0 39 GLU D N 1
ATOM 3140 C CA . GLU D 1 37 ? 234.495 202.523 202.006 1.000 0 39 GLU D CA 1
ATOM 3141 C C . GLU D 1 37 ? 234.057 202.700 200.559 1.000 0 39 GLU D C 1
ATOM 3142 O O . GLU D 1 37 ? 234.891 202.912 199.680 1.000 0 39 GLU D O 1
ATOM 3148 N N . ASP D 1 38 ? 232.936 202.219 200.535 1.000 0 40 ASP D N 1
ATOM 3149 C CA . ASP D 1 38 ? 232.186 202.370 199.293 1.000 0 40 ASP D CA 1
ATOM 3150 C C . ASP D 1 38 ? 232.106 203.837 198.869 1.000 0 40 ASP D C 1
ATOM 3151 O O . ASP D 1 38 ? 231.744 204.147 197.732 1.000 0 40 ASP D O 1
ATOM 3156 N N . SER D 1 39 ? 232.141 204.599 200.024 1.000 0 41 SER D N 1
ATOM 3157 C CA . SER D 1 39 ? 232.085 206.021 199.716 1.000 0 41 SER D CA 1
ATOM 3158 C C . SER D 1 39 ? 233.282 206.448 198.877 1.000 0 41 SER D C 1
ATOM 3159 O O . SER D 1 39 ? 233.163 207.316 198.009 1.000 0 41 SER D O 1
ATOM 3162 N N . SER D 1 40 ? 234.283 206.053 199.378 1.000 0 42 SER D N 1
ATOM 3163 C CA . SER D 1 40 ? 235.483 206.388 198.627 1.000 0 42 SER D CA 1
ATOM 3164 C C . SER D 1 40 ? 235.447 205.779 197.226 1.000 0 42 SER D C 1
ATOM 3165 O O . SER D 1 40 ? 236.069 206.303 196.299 1.000 0 42 SER D O 1
ATOM 3168 N N . ARG D 1 41 ? 234.891 204.574 197.340 1.000 0 43 ARG D N 1
ATOM 3169 C CA . ARG D 1 41 ? 234.618 203.914 196.063 1.000 0 43 ARG D CA 1
ATOM 3170 C C . ARG D 1 41 ? 233.749 204.792 195.169 1.000 0 43 ARG D C 1
ATOM 3171 O O . ARG D 1 41 ? 233.989 204.890 193.964 1.000 0 43 ARG D O 1
ATOM 3179 N N . HIS D 1 42 ? 232.701 205.192 195.855 1.000 0 44 HIS D N 1
ATOM 3180 C CA . HIS D 1 42 ? 231.801 206.109 195.166 1.000 0 44 HIS D CA 1
ATOM 3181 C C . HIS D 1 42 ? 232.506 207.420 194.825 1.000 0 44 HIS D C 1
ATOM 3182 O O . HIS D 1 42 ? 232.263 208.003 193.767 1.000 0 44 HIS D O 1
ATOM 3189 N N . GLN D 1 43 ? 233.322 207.899 195.732 1.000 0 45 GLN D N 1
ATOM 3190 C CA . GLN D 1 43 ? 234.032 209.142 195.463 1.000 0 45 GLN D CA 1
ATOM 3191 C C . GLN D 1 43 ? 235.085 208.953 194.370 1.000 0 45 GLN D C 1
ATOM 3192 O O . GLN D 1 43 ? 235.311 209.848 193.551 1.000 0 45 GLN D O 1
ATOM 3198 N N . LEU D 1 44 ? 235.851 207.878 194.671 1.000 0 46 LEU D N 1
ATOM 3199 C CA . LEU D 1 44 ? 236.712 207.620 193.520 1.000 0 46 LEU D CA 1
ATOM 3200 C C . LEU D 1 44 ? 235.886 207.458 192.247 1.000 0 46 LEU D C 1
ATOM 3201 O O . LEU D 1 44 ? 236.274 207.946 191.185 1.000 0 46 LEU D O 1
ATOM 3206 N N . LEU D 1 45 ? 234.702 206.593 192.419 1.000 0 47 LEU D N 1
ATOM 3207 C CA . LEU D 1 45 ? 233.738 206.576 191.324 1.000 0 47 LEU D CA 1
ATOM 3208 C C . LEU D 1 45 ? 233.213 207.982 191.043 1.000 0 47 LEU D C 1
ATOM 3209 O O . LEU D 1 45 ? 233.088 208.383 189.883 1.000 0 47 LEU D O 1
ATOM 3214 N N . GLN D 1 46 ? 232.891 208.732 192.079 1.000 0 48 GLN D N 1
ATOM 3215 C CA . GLN D 1 46 ? 232.428 210.105 191.883 1.000 0 48 GLN D CA 1
ATOM 3216 C C . GLN D 1 46 ? 233.575 211.011 191.436 1.000 0 48 GLN D C 1
ATOM 3217 O O . GLN D 1 46 ? 233.391 211.879 190.577 1.000 0 48 GLN D O 1
ATOM 3223 N N . LYS D 1 47 ? 234.766 210.972 192.205 1.000 0 49 LYS D N 1
ATOM 3224 C CA . LYS D 1 47 ? 235.898 211.812 191.832 1.000 0 49 LYS D CA 1
ATOM 3225 C C . LYS D 1 47 ? 236.523 211.336 190.522 1.000 0 49 LYS D C 1
ATOM 3226 O O . LYS D 1 47 ? 236.976 212.149 189.711 1.000 0 49 LYS D O 1
ATOM 3232 N N . TRP D 1 48 ? 236.672 210.104 190.406 1.000 0 50 TRP D N 1
ATOM 3233 C CA . TRP D 1 48 ? 237.007 209.432 189.153 1.000 0 50 TRP D CA 1
ATOM 3234 C C . TRP D 1 48 ? 235.995 209.774 188.066 1.000 0 50 TRP D C 1
ATOM 3235 O O . TRP D 1 48 ? 236.375 210.061 186.927 1.000 0 50 TRP D O 1
ATOM 3246 N N . ALA D 1 49 ? 234.761 209.666 188.489 1.000 0 51 ALA D N 1
ATOM 3247 C CA . ALA D 1 49 ? 233.675 210.245 187.696 1.000 0 51 ALA D CA 1
ATOM 3248 C C . ALA D 1 49 ? 233.925 211.723 187.426 1.000 0 51 ALA D C 1
ATOM 3249 O O . ALA D 1 49 ? 233.636 212.219 186.331 1.000 0 51 ALA D O 1
ATOM 3251 N N . SER D 1 50 ? 234.438 212.432 188.366 1.000 0 52 SER D N 1
ATOM 3252 C CA . SER D 1 50 ? 234.723 213.853 188.165 1.000 0 52 SER D CA 1
ATOM 3253 C C . SER D 1 50 ? 235.950 214.047 187.282 1.000 0 52 SER D C 1
ATOM 3254 O O . SER D 1 50 ? 236.040 215.028 186.544 1.000 0 52 SER D O 1
ATOM 3257 N N . MET D 1 51 ? 237.011 213.361 187.537 1.000 0 53 MET D N 1
ATOM 3258 C CA . MET D 1 51 ? 238.107 213.454 186.575 1.000 0 53 MET D CA 1
ATOM 3259 C C . MET D 1 51 ? 237.622 213.140 185.165 1.000 0 53 MET D C 1
ATOM 3260 O O . MET D 1 51 ? 238.033 213.789 184.203 1.000 0 53 MET D O 1
ATOM 3265 N N . TRP D 1 52 ? 236.865 212.125 185.069 1.000 0 54 TRP D N 1
ATOM 3266 C CA . TRP D 1 52 ? 236.135 211.920 183.821 1.000 0 54 TRP D CA 1
ATOM 3267 C C . TRP D 1 52 ? 235.284 213.138 183.479 1.000 0 54 TRP D C 1
ATOM 3268 O O . TRP D 1 52 ? 235.174 213.511 182.311 1.000 0 54 TRP D O 1
ATOM 3279 N N . SER D 1 53 ? 234.510 213.700 184.181 1.000 0 55 SER D N 1
ATOM 3280 C CA . SER D 1 53 ? 233.734 214.916 183.959 1.000 0 55 SER D CA 1
ATOM 3281 C C . SER D 1 53 ? 234.641 216.094 183.621 1.000 0 55 SER D C 1
ATOM 3282 O O . SER D 1 53 ? 234.298 216.930 182.780 1.000 0 55 SER D O 1
ATOM 3285 N N . SER D 1 54 ? 235.559 216.505 184.285 1.000 0 56 SER D N 1
ATOM 3286 C CA . SER D 1 54 ? 236.396 217.650 183.941 1.000 0 56 SER D CA 1
ATOM 3287 C C . SER D 1 54 ? 237.160 217.401 182.643 1.000 0 56 SER D C 1
ATOM 3288 O O . SER D 1 54 ? 237.528 218.353 181.945 1.000 0 56 SER D O 1
ATOM 3291 N N . MET D 1 55 ? 237.831 216.551 182.360 1.000 0 57 MET D N 1
ATOM 3292 C CA . MET D 1 55 ? 238.291 216.337 180.990 1.000 0 57 MET D CA 1
ATOM 3293 C C . MET D 1 55 ? 237.115 216.307 180.021 1.000 0 57 MET D C 1
ATOM 3294 O O . MET D 1 55 ? 237.259 216.667 178.850 1.000 0 57 MET D O 1
ATOM 3299 N N . SER D 1 56 ? 235.961 215.778 180.130 1.000 0 58 SER D N 1
ATOM 3300 C CA . SER D 1 56 ? 234.760 216.344 179.538 1.000 0 58 SER D CA 1
ATOM 3301 C C . SER D 1 56 ? 234.425 217.702 180.154 1.000 0 58 SER D C 1
ATOM 3302 O O . SER D 1 56 ? 234.602 217.902 181.357 1.000 0 58 SER D O 1
ATOM 3305 N N . GLU D 1 57 ? 234.199 218.984 179.625 1.000 0 59 GLU D N 1
ATOM 3306 C CA . GLU D 1 57 ? 233.656 220.188 180.259 1.000 0 59 GLU D CA 1
ATOM 3307 C C . GLU D 1 57 ? 232.788 219.825 181.461 1.000 0 59 GLU D C 1
ATOM 3308 O O . GLU D 1 57 ? 232.894 220.451 182.519 1.000 0 59 GLU D O 1
ATOM 3314 N N . ASP D 1 58 ? 231.479 219.182 181.335 1.000 0 60 ASP D N 1
ATOM 3315 C CA . ASP D 1 58 ? 230.280 218.994 182.150 1.000 0 60 ASP D CA 1
ATOM 3316 C C . ASP D 1 58 ? 230.537 217.964 183.261 1.000 0 60 ASP D C 1
ATOM 3317 O O . ASP D 1 58 ? 229.623 217.644 184.024 1.000 0 60 ASP D O 1
ATOM 3322 N N . ALA D 1 59 ? 231.239 217.342 183.327 1.000 0 61 ALA D N 1
ATOM 3323 C CA . ALA D 1 59 ? 231.336 216.262 184.307 1.000 0 61 ALA D CA 1
ATOM 3324 C C . ALA D 1 59 ? 231.654 216.807 185.694 1.000 0 61 ALA D C 1
ATOM 3325 O O . ALA D 1 59 ? 231.907 216.038 186.630 1.000 0 61 ALA D O 1
ATOM 3327 N N . SER D 1 60 ? 232.185 217.898 185.989 1.000 0 62 SER D N 1
ATOM 3328 C CA . SER D 1 60 ? 232.180 218.571 187.282 1.000 0 62 SER D CA 1
ATOM 3329 C C . SER D 1 60 ? 230.898 218.279 188.055 1.000 0 62 SER D C 1
ATOM 3330 O O . SER D 1 60 ? 230.889 218.296 189.288 1.000 0 62 SER D O 1
ATOM 3333 N N . VAL D 1 61 ? 229.698 218.566 187.473 1.000 0 63 VAL D N 1
ATOM 3334 C CA . VAL D 1 61 ? 228.428 218.552 188.188 1.000 0 63 VAL D CA 1
ATOM 3335 C C . VAL D 1 61 ? 228.170 217.148 188.746 1.000 0 63 VAL D C 1
ATOM 3336 O O . VAL D 1 61 ? 227.633 217.004 189.846 1.000 0 63 VAL D O 1
ATOM 3340 N N . ALA D 1 62 ? 228.469 216.054 188.023 1.000 0 64 ALA D N 1
ATOM 3341 C CA . ALA D 1 62 ? 227.910 214.794 188.503 1.000 0 64 ALA D CA 1
ATOM 3342 C C . ALA D 1 62 ? 228.774 214.194 189.607 1.000 0 64 ALA D C 1
ATOM 3343 O O . ALA D 1 62 ? 228.275 213.459 190.462 1.000 0 64 ALA D O 1
ATOM 3345 N N . ASP D 1 63 ? 229.906 214.225 189.624 1.000 0 65 ASP D N 1
ATOM 3346 C CA . ASP D 1 63 ? 230.576 213.589 190.757 1.000 0 65 ASP D CA 1
ATOM 3347 C C . ASP D 1 63 ? 230.406 214.413 192.033 1.000 0 65 ASP D C 1
ATOM 3348 O O . ASP D 1 63 ? 230.420 213.870 193.139 1.000 0 65 ASP D O 1
ATOM 3353 N N . MET D 1 64 ? 230.409 215.525 192.004 1.000 0 66 MET D N 1
ATOM 3354 C CA . MET D 1 64 ? 229.950 216.272 193.172 1.000 0 66 MET D CA 1
ATOM 3355 C C . MET D 1 64 ? 228.517 215.885 193.543 1.000 0 66 MET D C 1
ATOM 3356 O O . MET D 1 64 ? 228.152 215.882 194.720 1.000 0 66 MET D O 1
ATOM 3361 N N . GLU D 1 65 ? 227.678 215.630 192.650 1.000 0 67 GLU D N 1
ATOM 3362 C CA . GLU D 1 65 ? 226.351 215.125 192.977 1.000 0 67 GLU D CA 1
ATOM 3363 C C . GLU D 1 65 ? 226.398 213.666 193.410 1.000 0 67 GLU D C 1
ATOM 3364 O O . GLU D 1 65 ? 225.644 213.246 194.290 1.000 0 67 GLU D O 1
ATOM 3370 N N . ARG D 1 66 ? 227.205 212.909 192.984 1.000 0 68 ARG D N 1
ATOM 3371 C CA . ARG D 1 66 ? 227.245 211.515 193.407 1.000 0 68 ARG D CA 1
ATOM 3372 C C . ARG D 1 66 ? 228.006 211.361 194.717 1.000 0 68 ARG D C 1
ATOM 3373 O O . ARG D 1 66 ? 227.640 210.541 195.568 1.000 0 68 ARG D O 1
ATOM 3381 N N . ALA D 1 67 ? 229.005 211.953 194.925 1.000 0 69 ALA D N 1
ATOM 3382 C CA . ALA D 1 67 ? 229.516 212.022 196.286 1.000 0 69 ALA D CA 1
ATOM 3383 C C . ALA D 1 67 ? 228.482 212.626 197.241 1.000 0 69 ALA D C 1
ATOM 3384 O O . ALA D 1 67 ? 228.457 212.311 198.422 1.000 0 69 ALA D O 1
ATOM 3386 N N . GLN D 1 68 ? 227.816 213.456 196.876 1.000 0 70 GLN D N 1
ATOM 3387 C CA . GLN D 1 68 ? 226.663 213.883 197.676 1.000 0 70 GLN D CA 1
ATOM 3388 C C . GLN D 1 68 ? 225.672 212.736 197.844 1.000 0 70 GLN D C 1
ATOM 3389 O O . GLN D 1 68 ? 225.059 212.595 198.911 1.000 0 70 GLN D O 1
ATOM 3395 N N . LEU D 1 69 ? 225.530 212.105 196.779 1.000 0 71 LEU D N 1
ATOM 3396 C CA . LEU D 1 69 ? 224.591 211.001 196.903 1.000 0 71 LEU D CA 1
ATOM 3397 C C . LEU D 1 69 ? 225.220 209.835 197.662 1.000 0 71 LEU D C 1
ATOM 3398 O O . LEU D 1 69 ? 224.549 209.145 198.419 1.000 0 71 LEU D O 1
ATOM 3403 N N . GLU D 1 70 ? 226.428 209.623 197.465 1.000 0 72 GLU D N 1
ATOM 3404 C CA . GLU D 1 70 ? 226.981 208.547 198.292 1.000 0 72 GLU D CA 1
ATOM 3405 C C . GLU D 1 70 ? 227.107 208.969 199.749 1.000 0 72 GLU D C 1
ATOM 3406 O O . GLU D 1 70 ? 226.962 208.145 200.658 1.000 0 72 GLU D O 1
ATOM 3412 N N . GLU D 1 71 ? 227.518 210.041 199.892 1.000 0 73 GLU D N 1
ATOM 3413 C CA . GLU D 1 71 ? 227.418 210.556 201.251 1.000 0 73 GLU D CA 1
ATOM 3414 C C . GLU D 1 71 ? 225.979 210.521 201.745 1.000 0 73 GLU D C 1
ATOM 3415 O O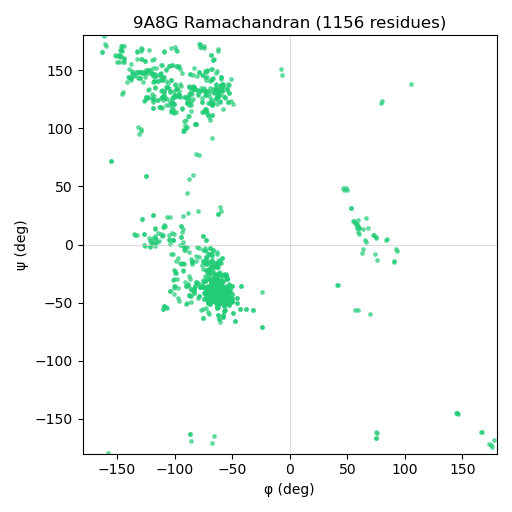 . GLU D 1 71 ? 225.726 210.212 202.910 1.000 0 73 GLU D O 1
ATOM 3421 N N . GLU D 1 72 ? 225.144 210.864 201.028 1.000 0 74 GLU D N 1
ATOM 3422 C CA . GLU D 1 72 ? 223.762 210.773 201.480 1.000 0 74 GLU D CA 1
ATOM 3423 C C . GLU D 1 72 ? 223.342 209.324 201.713 1.000 0 74 GLU D C 1
ATOM 3424 O O . GLU D 1 72 ? 222.617 209.018 202.663 1.000 0 74 GLU D O 1
ATOM 3430 N N . ALA D 1 73 ? 223.903 208.429 200.939 1.000 0 75 ALA D N 1
ATOM 3431 C CA . ALA D 1 73 ? 223.476 207.054 201.186 1.000 0 75 ALA D CA 1
ATOM 3432 C C . ALA D 1 73 ? 224.236 206.444 202.366 1.000 0 75 ALA D C 1
ATOM 3433 O O . ALA D 1 73 ? 223.688 205.626 203.112 1.000 0 75 ALA D O 1
ATOM 3435 N N . ALA D 1 74 ? 225.507 206.832 202.572 1.000 0 76 ALA D N 1
ATOM 3436 C CA . ALA D 1 74 ? 226.118 206.258 203.764 1.000 0 76 ALA D CA 1
ATOM 3437 C C . ALA D 1 74 ? 225.567 206.913 205.029 1.000 0 76 ALA D C 1
ATOM 3438 O O . ALA D 1 74 ? 225.702 206.371 206.129 1.000 0 76 ALA D O 1
ATOM 3440 N N . ALA D 1 75 ? 225.240 208.069 204.960 1.000 0 77 ALA D N 1
ATOM 3441 C CA . ALA D 1 75 ? 224.613 208.584 206.183 1.000 0 77 ALA D CA 1
ATOM 3442 C C . ALA D 1 75 ? 223.262 207.914 206.439 1.000 0 77 ALA D C 1
ATOM 3443 O O . ALA D 1 75 ? 222.812 207.827 207.578 1.000 0 77 ALA D O 1
ATOM 3445 N N . ALA D 1 76 ? 222.530 207.485 205.384 1.000 0 78 ALA D N 1
ATOM 3446 C CA . ALA D 1 76 ? 221.222 206.933 205.719 1.000 0 78 ALA D CA 1
ATOM 3447 C C . ALA D 1 76 ? 221.358 205.565 206.371 1.000 0 78 ALA D C 1
ATOM 3448 O O . ALA D 1 76 ? 220.377 205.018 206.879 1.000 0 78 ALA D O 1
ATOM 3450 N N . GLU D 1 77 ? 222.455 205.024 206.653 1.000 0 79 GLU D N 1
ATOM 3451 C CA . GLU D 1 77 ? 222.296 204.102 207.763 1.000 0 79 GLU D CA 1
ATOM 3452 C C . GLU D 1 77 ? 222.411 204.826 209.100 1.000 0 79 GLU D C 1
ATOM 3453 O O . GLU D 1 77 ? 223.235 205.727 209.260 1.000 0 79 GLU D O 1
ATOM 3459 N N . GLU D 1 78 ? 222.939 205.945 215.080 1.000 0 80 GLU D N 1
ATOM 3460 C CA . GLU D 1 78 ? 223.579 204.619 214.949 1.000 0 80 GLU D CA 1
ATOM 3461 C C . GLU D 1 78 ? 222.538 203.599 214.496 1.000 0 80 GLU D C 1
ATOM 3462 O O . GLU D 1 78 ? 221.363 203.806 214.794 1.000 0 80 GLU D O 1
ATOM 3468 N N . ARG D 1 79 ? 222.908 202.576 213.713 1.000 0 81 ARG D N 1
ATOM 3469 C CA . ARG D 1 79 ? 221.938 201.577 213.229 1.000 0 81 ARG D CA 1
ATOM 3470 C C . ARG D 1 79 ? 221.724 200.505 214.308 1.000 0 81 ARG D C 1
ATOM 3471 O O . ARG D 1 79 ? 222.719 200.053 214.868 1.000 0 81 ARG D O 1
ATOM 3479 N N . PRO D 1 80 ? 220.480 200.096 214.612 1.000 0 82 PRO D N 1
ATOM 3480 C CA . PRO D 1 80 ? 220.231 199.116 215.666 1.000 0 82 PRO D CA 1
ATOM 3481 C C . PRO D 1 80 ? 220.926 197.773 215.421 1.000 0 82 PRO D C 1
ATOM 3482 O O . PRO D 1 80 ? 220.997 197.302 214.283 1.000 0 82 PRO D O 1
ATOM 3486 N N . LEU D 1 81 ? 221.388 197.152 216.504 1.000 0 83 LEU D N 1
ATOM 3487 C CA . LEU D 1 81 ? 221.973 195.813 216.506 1.000 0 83 LEU D CA 1
ATOM 3488 C C . LEU D 1 81 ? 220.935 194.794 216.969 1.000 0 83 LEU D C 1
ATOM 3489 O O . LEU D 1 81 ? 220.242 195.031 217.957 1.000 0 83 LEU D O 1
ATOM 3494 N N . VAL D 1 82 ? 220.878 193.639 216.315 1.000 0 84 VAL D N 1
ATOM 3495 C CA . VAL D 1 82 ? 220.190 192.445 216.825 1.000 0 84 VAL D CA 1
ATOM 3496 C C . VAL D 1 82 ? 221.240 191.482 217.358 1.000 0 84 VAL D C 1
ATOM 3497 O O . VAL D 1 82 ? 222.121 191.065 216.608 1.000 0 84 VAL D O 1
ATOM 3501 N N . PHE D 1 83 ? 221.145 191.114 218.633 1.000 0 85 PHE D N 1
ATOM 3502 C CA . PHE D 1 83 ? 222.024 190.135 219.265 1.000 0 85 PHE D CA 1
ATOM 3503 C C . PHE D 1 83 ? 221.476 188.727 219.039 1.000 0 85 PHE D C 1
ATOM 3504 O O . PHE D 1 83 ? 220.299 188.450 219.281 1.000 0 85 PHE D O 1
ATOM 3512 N N . LEU D 1 84 ? 222.328 187.818 218.585 1.000 0 86 LEU D N 1
ATOM 3513 C CA . LEU D 1 84 ? 221.999 186.443 218.222 1.000 0 86 LEU D CA 1
ATOM 3514 C C . LEU D 1 84 ? 222.810 185.491 219.104 1.000 0 86 LEU D C 1
ATOM 3515 O O . LEU D 1 84 ? 223.946 185.784 219.439 1.000 0 86 LEU D O 1
ATOM 3520 N N . CYS D 1 85 ? 222.288 184.320 219.453 1.000 0 87 CYS D N 1
ATOM 3521 C CA . CYS D 1 85 ? 223.093 183.293 220.126 1.000 0 87 CYS D CA 1
ATOM 3522 C C . CYS D 1 85 ? 224.247 182.829 219.220 1.000 0 87 CYS D C 1
ATOM 3523 O O . CYS D 1 85 ? 223.977 182.418 218.092 1.000 0 87 CYS D O 1
ATOM 3526 N N . SER D 1 86 ? 225.494 182.798 219.702 1.000 0 88 SER D N 1
ATOM 3527 C CA . SER D 1 86 ? 226.636 182.329 218.895 1.000 0 88 SER D CA 1
ATOM 3528 C C . SER D 1 86 ? 226.520 180.849 218.501 1.000 0 88 SER D C 1
ATOM 3529 O O . SER D 1 86 ? 226.928 180.453 217.411 1.000 0 88 SER D O 1
ATOM 3532 N N . GLY D 1 87 ? 225.854 180.035 219.331 1.000 0 89 GLY D N 1
ATOM 3533 C CA . GLY D 1 87 ? 225.604 178.618 219.051 1.000 0 89 GLY D CA 1
ATOM 3534 C C . GLY D 1 87 ? 224.584 178.382 217.933 1.000 0 89 GLY D C 1
ATOM 3535 O O . GLY D 1 87 ? 224.876 177.719 216.941 1.000 0 89 GLY D O 1
ATOM 3536 N N . CYS D 1 88 ? 223.359 178.901 218.078 1.000 0 90 CYS D N 1
ATOM 3537 C CA . CYS D 1 88 ? 222.261 178.573 217.160 1.000 0 90 CYS D CA 1
ATOM 3538 C C . CYS D 1 88 ? 221.712 179.764 216.356 1.000 0 90 CYS D C 1
ATOM 3539 O O . CYS D 1 88 ? 220.759 179.599 215.597 1.000 0 90 CYS D O 1
ATOM 3542 N N . ARG D 1 89 ? 222.257 180.969 216.518 1.000 0 91 ARG D N 1
ATOM 3543 C CA . ARG D 1 89 ? 221.832 182.208 215.836 1.000 0 91 ARG D CA 1
ATOM 3544 C C . ARG D 1 89 ? 220.372 182.621 216.071 1.000 0 91 ARG D C 1
ATOM 3545 O O . ARG D 1 89 ? 219.804 183.360 215.277 1.000 0 91 ARG D O 1
ATOM 3553 N N . ARG D 1 90 ? 219.728 182.147 217.149 1.000 0 92 ARG D N 1
ATOM 3554 C CA . ARG D 1 90 ? 218.402 182.658 217.560 1.000 0 92 ARG D CA 1
ATOM 3555 C C . ARG D 1 90 ? 218.558 184.094 218.080 1.000 0 92 ARG D C 1
ATOM 3556 O O . ARG D 1 90 ? 219.459 184.295 218.893 1.000 0 92 ARG D O 1
ATOM 3564 N N . PRO D 1 91 ? 217.695 185.047 217.687 1.000 0 93 PRO D N 1
ATOM 3565 C CA . PRO D 1 91 ? 217.694 186.391 218.260 1.000 0 93 PRO D CA 1
ATOM 3566 C C . PRO D 1 91 ? 217.427 186.367 219.762 1.000 0 93 PRO D C 1
ATOM 3567 O O . PRO D 1 91 ? 216.418 185.819 220.209 1.000 0 93 PRO D O 1
ATOM 3571 N N . LEU D 1 92 ? 218.336 186.941 220.541 1.000 0 94 LEU D N 1
ATOM 3572 C CA . LEU D 1 92 ? 218.280 187.020 222.003 1.000 0 94 LEU D CA 1
ATOM 3573 C C . LEU D 1 92 ? 217.740 188.362 222.483 1.000 0 94 LEU D C 1
ATOM 3574 O O . LEU D 1 92 ? 217.129 188.424 223.540 1.000 0 94 LEU D O 1
ATOM 3579 N N . GLY D 1 93 ? 217.964 189.420 221.716 1.000 0 95 GLY D N 1
ATOM 3580 C CA . GLY D 1 93 ? 217.548 190.775 222.039 1.000 0 95 GLY D CA 1
ATOM 3581 C C . GLY D 1 93 ? 218.116 191.752 221.022 1.000 0 95 GLY D C 1
ATOM 3582 O O . GLY D 1 93 ? 218.718 191.347 220.029 1.000 0 95 GLY D O 1
ATOM 3583 N N . ASP D 1 94 ? 217.958 193.041 221.277 1.000 0 96 ASP D N 1
ATOM 3584 C CA . ASP D 1 94 ? 218.478 194.090 220.405 1.000 0 96 ASP D CA 1
ATOM 3585 C C . ASP D 1 94 ? 218.907 195.328 221.193 1.000 0 96 ASP D C 1
ATOM 3586 O O . ASP D 1 94 ? 218.626 195.478 222.387 1.000 0 96 ASP D O 1
ATOM 3591 N N . SER D 1 95 ? 219.624 196.223 220.515 1.000 0 97 SER D N 1
ATOM 3592 C CA . SER D 1 95 ? 220.206 197.418 221.125 1.000 0 97 SER D CA 1
ATOM 3593 C C . SER D 1 95 ? 219.172 198.453 221.580 1.000 0 97 SER D C 1
ATOM 3594 O O . SER D 1 95 ? 219.556 199.398 222.260 1.000 0 97 SER D O 1
ATOM 3597 N N . LEU D 1 96 ? 217.875 198.307 221.270 1.000 0 98 LEU D N 1
ATOM 3598 C CA . LEU D 1 96 ? 216.842 199.196 221.830 1.000 0 98 LEU D CA 1
ATOM 3599 C C . LEU D 1 96 ? 216.624 198.944 223.328 1.000 0 98 LEU D C 1
ATOM 3600 O O . LEU D 1 96 ? 216.147 199.824 224.038 1.000 0 98 LEU D O 1
ATOM 3605 N N . SER D 1 97 ? 217.002 197.757 223.811 1.000 0 99 SER D N 1
ATOM 3606 C CA . SER D 1 97 ? 216.989 197.404 225.234 1.000 0 99 SER D CA 1
ATOM 3607 C C . SER D 1 97 ? 218.337 197.630 225.923 1.000 0 99 SER D C 1
ATOM 3608 O O . SER D 1 97 ? 218.493 197.240 227.081 1.000 0 99 SER D O 1
ATOM 3611 N N . TRP D 1 98 ? 219.316 198.226 225.234 1.000 0 100 TRP D N 1
ATOM 3612 C CA . TRP D 1 98 ? 220.658 198.458 225.763 1.000 0 100 TRP D CA 1
ATOM 3613 C C . TRP D 1 98 ? 220.645 199.387 226.979 1.000 0 100 TRP D C 1
ATOM 3614 O O . TRP D 1 98 ? 220.046 200.462 226.947 1.000 0 100 TRP D O 1
ATOM 3625 N N . VAL D 1 99 ? 221.336 198.982 228.048 1.000 0 101 VAL D N 1
ATOM 3626 C CA . VAL D 1 99 ? 221.550 199.811 229.244 1.000 0 101 VAL D CA 1
ATOM 3627 C C . VAL D 1 99 ? 222.997 200.262 229.343 1.000 0 101 VAL D C 1
ATOM 3628 O O . VAL D 1 99 ? 223.255 201.449 229.499 1.000 0 101 VAL D O 1
ATOM 3632 N N . ALA D 1 100 ? 223.930 199.311 229.280 1.000 0 102 ALA D N 1
ATOM 3633 C CA . ALA D 1 100 ? 225.360 199.547 229.437 1.000 0 102 ALA D CA 1
ATOM 3634 C C . ALA D 1 100 ? 226.173 198.353 228.910 1.000 0 102 ALA D C 1
ATOM 3635 O O . ALA D 1 100 ? 225.640 197.257 228.733 1.000 0 102 ALA D O 1
ATOM 3637 N N . SER D 1 101 ? 227.474 198.546 228.714 1.000 0 103 SER D N 1
ATOM 3638 C CA . SER D 1 101 ? 228.461 197.479 228.511 1.000 0 103 SER D CA 1
ATOM 3639 C C . SER D 1 101 ? 229.503 197.496 229.625 1.000 0 103 SER D C 1
ATOM 3640 O O . SER D 1 101 ? 229.684 198.492 230.325 1.000 0 103 SER D O 1
ATOM 3643 N N . GLN D 1 102 ? 230.181 196.370 229.791 1.000 0 104 GLN D N 1
ATOM 3644 C CA . GLN D 1 102 ? 231.325 196.194 230.670 1.000 0 104 GLN D CA 1
ATOM 3645 C C . GLN D 1 102 ? 232.436 195.515 229.878 1.000 0 104 GLN D C 1
ATOM 3646 O O . GLN D 1 102 ? 232.441 194.294 229.727 1.000 0 104 GLN D O 1
ATOM 3652 N N . GLU D 1 103 ? 233.346 196.318 229.338 1.000 0 105 GLU D N 1
ATOM 3653 C CA . GLU D 1 103 ? 234.471 195.830 228.530 1.000 0 105 GLU D CA 1
ATOM 3654 C C . GLU D 1 103 ? 235.458 194.992 229.352 1.000 0 105 GLU D C 1
ATOM 3655 O O . GLU D 1 103 ? 236.028 194.035 228.846 1.000 0 105 GLU D O 1
ATOM 3661 N N . ASP D 1 104 ? 235.606 195.283 230.646 1.000 0 106 ASP D N 1
ATOM 3662 C CA . ASP D 1 104 ? 236.471 194.533 231.564 1.000 0 106 ASP D CA 1
ATOM 3663 C C . ASP D 1 104 ? 236.008 193.083 231.779 1.000 0 106 ASP D C 1
ATOM 3664 O O . ASP D 1 104 ? 236.830 192.194 231.998 1.000 0 106 ASP D O 1
ATOM 3669 N N . THR D 1 105 ? 234.697 192.841 231.703 1.000 0 107 THR D N 1
ATOM 3670 C CA . THR D 1 105 ? 234.085 191.510 231.851 1.000 0 107 THR D CA 1
ATOM 3671 C C . THR D 1 105 ? 233.502 190.967 230.546 1.000 0 107 THR D C 1
ATOM 3672 O O . THR D 1 105 ? 232.836 189.931 230.569 1.000 0 107 THR D O 1
ATOM 3676 N N . ASN D 1 106 ? 233.739 191.641 229.412 1.000 0 108 ASN D N 1
ATOM 3677 C CA . ASN D 1 106 ? 233.180 191.306 228.099 1.000 0 108 ASN D CA 1
ATOM 3678 C C . ASN D 1 106 ? 231.669 191.026 228.149 1.000 0 108 ASN D C 1
ATOM 3679 O O . ASN D 1 106 ? 231.190 190.030 227.606 1.000 0 108 ASN D O 1
ATOM 3684 N N . CYS D 1 107 ? 230.907 191.886 228.828 1.000 0 109 CYS D N 1
ATOM 3685 C CA . CYS D 1 107 ? 229.466 191.718 229.001 1.000 0 109 CYS D CA 1
ATOM 3686 C C . CYS D 1 107 ? 228.674 192.931 228.498 1.000 0 109 CYS D C 1
ATOM 3687 O O . CYS D 1 107 ? 229.102 194.075 228.635 1.000 0 109 CYS D O 1
ATOM 3690 N N . ILE D 1 108 ? 227.468 192.687 227.986 1.000 0 110 ILE D N 1
ATOM 3691 C CA . ILE D 1 108 ? 226.466 193.716 227.683 1.000 0 110 ILE D CA 1
ATOM 3692 C C . ILE D 1 108 ? 225.268 193.562 228.622 1.000 0 110 ILE D C 1
ATOM 3693 O O . ILE D 1 108 ? 224.918 192.451 229.018 1.000 0 110 ILE D O 1
ATOM 3698 N N . LEU D 1 109 ? 224.636 194.673 228.988 1.000 0 111 LEU D N 1
ATOM 3699 C CA . LEU D 1 109 ? 223.483 194.716 229.884 1.000 0 111 LEU D CA 1
ATOM 3700 C C . LEU D 1 109 ? 222.243 195.151 229.101 1.000 0 111 LEU D C 1
ATOM 3701 O O . LEU D 1 109 ? 222.187 196.276 228.592 1.000 0 111 LEU D O 1
ATOM 3706 N N . LEU D 1 110 ? 221.241 194.274 229.041 1.000 0 112 LEU D N 1
ATOM 3707 C CA . LEU D 1 110 ? 219.944 194.551 228.423 1.000 0 112 LEU D CA 1
ATOM 3708 C C . LEU D 1 110 ? 218.833 194.625 229.476 1.000 0 112 LEU D C 1
ATOM 3709 O O . LEU D 1 110 ? 218.797 193.830 230.415 1.000 0 112 LEU D O 1
ATOM 3714 N N . ARG D 1 111 ? 217.895 195.562 229.295 1.000 0 113 ARG D N 1
ATOM 3715 C CA . ARG D 1 111 ? 216.635 195.649 230.060 1.000 0 113 ARG D CA 1
ATOM 3716 C C . ARG D 1 111 ? 215.682 194.507 229.728 1.000 0 113 ARG D C 1
ATOM 3717 O O . ARG D 1 111 ? 215.068 193.947 230.628 1.000 0 113 ARG D O 1
ATOM 3725 N N . CYS D 1 112 ? 215.579 194.180 228.441 1.000 0 114 CYS D N 1
ATOM 3726 C CA . CYS D 1 112 ? 214.676 193.165 227.920 1.000 0 114 CYS D CA 1
ATOM 3727 C C . CYS D 1 112 ? 215.406 192.225 226.962 1.000 0 114 CYS D C 1
ATOM 3728 O O . CYS D 1 112 ? 216.324 192.626 226.243 1.000 0 114 CYS D O 1
ATOM 3731 N N . VAL D 1 113 ? 214.954 190.976 226.937 1.000 0 115 VAL D N 1
ATOM 3732 C CA . VAL D 1 113 ? 215.417 189.929 226.018 1.000 0 115 VAL D CA 1
ATOM 3733 C C . VAL D 1 113 ? 214.224 189.204 225.399 1.000 0 115 VAL D C 1
ATOM 3734 O O . VAL D 1 113 ? 213.079 189.346 225.830 1.000 0 115 VAL D O 1
ATOM 3738 N N . SER D 1 114 ? 214.475 188.428 224.356 1.000 0 116 SER D N 1
ATOM 3739 C CA . SER D 1 114 ? 213.459 187.616 223.700 1.000 0 116 SER D CA 1
ATOM 3740 C C . SER D 1 114 ? 213.134 186.356 224.511 1.000 0 116 SER D C 1
ATOM 3741 O O . SER D 1 114 ? 213.845 185.957 225.441 1.000 0 116 SER D O 1
ATOM 3744 N N . CYS D 1 115 ? 212.080 185.647 224.106 1.000 0 117 CYS D N 1
ATOM 3745 C CA . CYS D 1 115 ? 211.749 184.338 224.666 1.000 0 117 CYS D CA 1
ATOM 3746 C C . CYS D 1 115 ? 212.846 183.275 224.445 1.000 0 117 CYS D C 1
ATOM 3747 O O . CYS D 1 115 ? 212.816 182.242 225.113 1.000 0 117 CYS D O 1
ATOM 3750 N N . ASN D 1 116 ? 213.830 183.529 223.566 1.000 0 118 ASN D N 1
ATOM 3751 C CA . ASN D 1 116 ? 214.975 182.642 223.345 1.000 0 118 ASN D CA 1
ATOM 3752 C C . ASN D 1 116 ? 216.006 182.684 224.489 1.000 0 118 ASN D C 1
ATOM 3753 O O . ASN D 1 116 ? 216.955 181.904 224.454 1.000 0 118 ASN D O 1
ATOM 3758 N N . VAL D 1 117 ? 215.838 183.543 225.498 1.000 0 119 VAL D N 1
ATOM 3759 C CA . VAL D 1 117 ? 216.629 183.520 226.738 1.000 0 119 VAL D CA 1
ATOM 3760 C C . VAL D 1 117 ? 215.828 182.833 227.846 1.000 0 119 VAL D C 1
ATOM 3761 O O . VAL D 1 117 ? 214.688 183.204 228.136 1.000 0 119 VAL D O 1
ATOM 3765 N N . SER D 1 118 ? 216.423 181.824 228.477 1.000 0 120 SER D N 1
ATOM 3766 C CA . SER D 1 118 ? 215.895 181.119 229.650 1.000 0 120 SER D CA 1
ATOM 3767 C C . SER D 1 118 ? 216.685 181.506 230.895 1.000 0 120 SER D C 1
ATOM 3768 O O . SER D 1 118 ? 217.904 181.642 230.822 1.000 0 120 SER D O 1
ATOM 3771 N N . VAL D 1 119 ? 215.993 181.670 232.025 1.000 0 121 VAL D N 1
ATOM 3772 C CA . VAL D 1 119 ? 216.597 181.980 233.328 1.000 0 121 VAL D CA 1
ATOM 3773 C C . VAL D 1 119 ? 216.520 180.727 234.197 1.000 0 121 VAL D C 1
ATOM 3774 O O . VAL D 1 119 ? 215.424 180.223 234.452 1.000 0 121 VAL D O 1
ATOM 3778 N N . ASP D 1 120 ? 217.670 180.221 234.624 1.000 0 122 ASP D N 1
ATOM 3779 C CA . ASP D 1 120 ? 217.763 179.155 235.619 1.000 0 122 ASP D CA 1
ATOM 3780 C C . ASP D 1 120 ? 217.431 179.728 237.004 1.000 0 122 ASP D C 1
ATOM 3781 O O . ASP D 1 120 ? 218.135 180.607 237.500 1.000 0 122 ASP D O 1
ATOM 3786 N N . LYS D 1 121 ? 216.345 179.239 237.614 1.000 0 123 LYS D N 1
ATOM 3787 C CA . LYS D 1 121 ? 215.850 179.719 238.915 1.000 0 123 LYS D CA 1
ATOM 3788 C C . LYS D 1 121 ? 216.744 179.309 240.093 1.000 0 123 LYS D C 1
ATOM 3789 O O . LYS D 1 121 ? 216.497 179.758 241.211 1.000 0 123 LYS D O 1
ATOM 3795 N N . GLU D 1 122 ? 217.747 178.449 239.895 1.000 0 124 GLU D N 1
ATOM 3796 C CA . GLU D 1 122 ? 218.706 178.130 240.955 1.000 0 124 GLU D CA 1
ATOM 3797 C C . GLU D 1 122 ? 219.619 179.336 241.246 1.000 0 124 GLU D C 1
ATOM 3798 O O . GLU D 1 122 ? 220.508 179.684 240.465 1.000 0 124 GLU D O 1
ATOM 3804 N N . GLN D 1 123 ? 219.416 179.952 242.414 1.000 0 125 GLN D N 1
ATOM 3805 C CA . GLN D 1 123 ? 220.216 181.080 242.888 1.000 0 125 GLN D CA 1
ATOM 3806 C C . GLN D 1 123 ? 221.578 180.637 243.435 1.000 0 125 GLN D C 1
ATOM 3807 O O . GLN D 1 123 ? 221.677 179.707 244.243 1.000 0 125 GLN D O 1
ATOM 3813 N N . LYS D 1 124 ? 222.634 181.350 243.033 1.000 0 126 LYS D N 1
ATOM 3814 C CA . LYS D 1 124 ? 224.031 181.046 243.383 1.000 0 126 LYS D CA 1
ATOM 3815 C C . LYS D 1 124 ? 224.686 182.268 244.027 1.000 0 126 LYS D C 1
ATOM 3816 O O . LYS D 1 124 ? 224.660 183.351 243.447 1.000 0 126 LYS D O 1
ATOM 3822 N N . LEU D 1 125 ? 225.289 182.108 245.208 1.000 0 127 LEU D N 1
ATOM 3823 C CA . LEU D 1 125 ? 226.048 183.176 245.872 1.000 0 127 LEU D CA 1
ATOM 3824 C C . LEU D 1 125 ? 227.448 183.287 245.247 1.000 0 127 LEU D C 1
ATOM 3825 O O . LEU D 1 125 ? 228.168 182.289 245.151 1.000 0 127 LEU D O 1
ATOM 3830 N N . SER D 1 126 ? 227.841 184.493 244.846 1.000 0 128 SER D N 1
ATOM 3831 C CA . SER D 1 126 ? 229.162 184.784 244.294 1.000 0 128 SER D CA 1
ATOM 3832 C C . SER D 1 126 ? 230.151 185.144 245.405 1.000 0 128 SER D C 1
ATOM 3833 O O . SER D 1 126 ? 229.961 186.112 246.148 1.000 0 128 SER D O 1
ATOM 3836 N N . LYS D 1 127 ? 231.240 184.371 245.492 1.000 0 129 LYS D N 1
ATOM 3837 C CA . LYS D 1 127 ? 232.500 184.768 246.147 1.000 0 129 LYS D CA 1
ATOM 3838 C C . LYS D 1 127 ? 233.580 185.123 245.111 1.000 0 129 LYS D C 1
ATOM 3839 O O . LYS D 1 127 ? 234.772 184.976 245.390 1.000 0 129 LYS D O 1
ATOM 3845 N N . ARG D 1 128 ? 233.180 185.500 243.886 1.000 0 130 ARG D N 1
ATOM 3846 C CA . ARG D 1 128 ? 234.112 185.988 242.860 1.000 0 130 ARG D CA 1
ATOM 3847 C C . ARG D 1 128 ? 234.609 187.378 243.240 1.000 0 130 ARG D C 1
ATOM 3848 O O . ARG D 1 128 ? 233.903 188.156 243.882 1.000 0 130 ARG D O 1
ATOM 3856 N N . GLU D 1 129 ? 235.830 187.688 242.821 1.000 0 131 GLU D N 1
ATOM 3857 C CA . GLU D 1 129 ? 236.430 188.998 243.049 1.000 0 131 GLU D CA 1
ATOM 3858 C C . GLU D 1 129 ? 235.502 190.115 242.541 1.000 0 131 GLU D C 1
ATOM 3859 O O . GLU D 1 129 ? 234.881 189.980 241.490 1.000 0 131 GLU D O 1
ATOM 3865 N N . LYS D 1 130 ? 235.374 191.205 243.308 1.000 0 132 LYS D N 1
ATOM 3866 C CA . LYS D 1 130 ? 234.478 192.351 243.038 1.000 0 132 LYS D CA 1
ATOM 3867 C C . LYS D 1 130 ? 232.970 192.049 243.023 1.000 0 132 LYS D C 1
ATOM 3868 O O . LYS D 1 130 ? 232.195 192.996 243.018 1.000 0 132 LYS D O 1
ATOM 3874 N N . GLU D 1 131 ? 232.548 190.789 243.106 1.000 0 133 GLU D N 1
ATOM 3875 C CA . GLU D 1 131 ? 231.140 190.360 243.160 1.000 0 133 GLU D CA 1
ATOM 3876 C C . GLU D 1 131 ? 230.743 189.757 244.515 1.000 0 133 GLU D C 1
ATOM 3877 O O . GLU D 1 131 ? 229.656 189.193 244.650 1.000 0 133 GLU D O 1
ATOM 3883 N N . ASN D 1 132 ? 231.612 189.859 245.523 1.000 0 134 ASN D N 1
ATOM 3884 C CA . ASN D 1 132 ? 231.384 189.285 246.848 1.000 0 134 ASN D CA 1
ATOM 3885 C C . ASN D 1 132 ? 230.002 189.655 247.408 1.000 0 134 ASN D C 1
ATOM 3886 O O . ASN D 1 132 ? 229.682 190.832 247.593 1.000 0 134 ASN D O 1
ATOM 3891 N N . GLY D 1 133 ? 229.203 188.630 247.704 1.000 0 135 GLY D N 1
ATOM 3892 C CA . GLY D 1 133 ? 227.859 188.786 248.260 1.000 0 135 GLY D CA 1
ATOM 3893 C C . GLY D 1 133 ? 226.763 189.019 247.215 1.000 0 135 GLY D C 1
ATOM 3894 O O . GLY D 1 133 ? 225.617 189.256 247.600 1.000 0 135 GLY D O 1
ATOM 3895 N N . CYS D 1 134 ? 227.069 188.960 245.915 1.000 0 136 CYS D N 1
ATOM 3896 C CA . CYS D 1 134 ? 226.042 188.967 244.871 1.000 0 136 CYS D CA 1
ATOM 3897 C C . CYS D 1 134 ? 225.340 187.613 244.785 1.000 0 136 CYS D C 1
ATOM 3898 O O . CYS D 1 134 ? 225.974 186.569 244.932 1.000 0 136 CYS D O 1
ATOM 3901 N N . VAL D 1 135 ? 224.050 187.626 244.465 1.000 0 137 VAL D N 1
ATOM 3902 C CA . VAL D 1 135 ? 223.283 186.408 244.159 1.000 0 137 VAL D CA 1
ATOM 3903 C C . VAL D 1 135 ? 222.926 186.420 242.680 1.000 0 137 VAL D C 1
ATOM 3904 O O . VAL D 1 135 ? 222.388 187.412 242.192 1.000 0 137 VAL D O 1
ATOM 3908 N N . LEU D 1 136 ? 223.250 185.336 241.980 1.000 0 138 LEU D N 1
ATOM 3909 C CA . LEU D 1 136 ? 223.185 185.218 240.526 1.000 0 138 LEU D CA 1
ATOM 3910 C C . LEU D 1 136 ? 222.202 184.125 240.095 1.000 0 138 LEU D C 1
ATOM 3911 O O . LEU D 1 136 ? 222.136 183.071 240.728 1.000 0 138 LEU D O 1
ATOM 3916 N N . GLU D 1 137 ? 221.530 184.340 238.968 1.000 0 139 GLU D N 1
ATOM 3917 C CA . GLU D 1 137 ? 220.777 183.326 238.212 1.000 0 139 GLU D CA 1
ATOM 3918 C C . GLU D 1 137 ? 221.403 183.173 236.819 1.000 0 139 GLU D C 1
ATOM 3919 O O . GLU D 1 137 ? 221.852 184.155 236.226 1.000 0 139 GLU D O 1
ATOM 3925 N N . THR D 1 138 ? 221.488 181.947 236.296 1.000 0 140 THR D N 1
ATOM 3926 C CA . THR D 1 138 ? 222.169 181.677 235.015 1.000 0 140 THR D CA 1
ATOM 3927 C C . THR D 1 138 ? 221.238 181.927 233.827 1.000 0 140 THR D C 1
ATOM 3928 O O . THR D 1 138 ? 220.084 181.504 233.832 1.000 0 140 THR D O 1
ATOM 3932 N N . LEU D 1 139 ? 221.750 182.589 232.788 1.000 0 141 LEU D N 1
ATOM 3933 C CA . LEU D 1 139 ? 221.060 182.781 231.515 1.000 0 141 LEU D CA 1
ATOM 3934 C C . LEU D 1 139 ? 221.509 181.723 230.509 1.000 0 141 LEU D C 1
ATOM 3935 O O . LEU D 1 139 ? 222.702 181.557 230.266 1.000 0 141 LEU D O 1
ATOM 3940 N N . CYS D 1 140 ? 220.556 181.050 229.869 1.000 0 142 CYS D N 1
ATOM 3941 C CA . CYS D 1 140 ? 220.818 180.043 228.843 1.000 0 142 CYS D CA 1
ATOM 3942 C C . CYS D 1 140 ? 220.003 180.312 227.576 1.000 0 142 CYS D C 1
ATOM 3943 O O . CYS D 1 140 ? 218.864 180.776 227.634 1.000 0 142 CYS D O 1
ATOM 3946 N N . CYS D 1 141 ? 220.553 179.971 226.414 1.000 0 143 CYS D N 1
ATOM 3947 C CA . CYS D 1 141 ? 219.803 179.987 225.164 1.000 0 143 CYS D CA 1
ATOM 3948 C C . CYS D 1 141 ? 218.731 178.891 225.198 1.000 0 143 CYS D C 1
ATOM 3949 O O . CYS D 1 141 ? 219.056 177.712 225.287 1.000 0 143 CYS D O 1
ATOM 3952 N N . ALA D 1 142 ? 217.458 179.248 225.044 1.000 0 144 ALA D N 1
ATOM 3953 C CA . ALA D 1 142 ? 216.347 178.296 224.983 1.000 0 144 ALA D CA 1
ATOM 3954 C C . ALA D 1 142 ? 216.436 177.338 223.776 1.000 0 144 ALA D C 1
ATOM 3955 O O . ALA D 1 142 ? 215.781 176.303 223.758 1.000 0 144 ALA D O 1
ATOM 3957 N N . GLY D 1 143 ? 217.218 177.690 222.746 1.000 0 145 GLY D N 1
ATOM 3958 C CA . GLY D 1 143 ? 217.356 176.888 221.531 1.000 0 145 GLY D CA 1
ATOM 3959 C C . GLY D 1 143 ? 218.471 175.841 221.552 1.000 0 145 GLY D C 1
ATOM 3960 O O . GLY D 1 143 ? 218.305 174.797 220.933 1.000 0 145 GLY D O 1
ATOM 3961 N N . CYS D 1 144 ? 219.611 176.122 222.190 1.000 0 146 CYS D N 1
ATOM 3962 C CA . CYS D 1 144 ? 220.769 175.214 222.210 1.000 0 146 CYS D CA 1
ATOM 3963 C C . CYS D 1 144 ? 221.413 175.059 223.592 1.000 0 146 CYS D C 1
ATOM 3964 O O . CYS D 1 144 ? 222.503 174.506 223.697 1.000 0 146 CYS D O 1
ATOM 3967 N N . SER D 1 145 ? 220.778 175.594 224.637 1.000 0 147 SER D N 1
ATOM 3968 C CA . SER D 1 145 ? 221.232 175.538 226.031 1.000 0 147 SER D CA 1
ATOM 3969 C C . SER D 1 145 ? 222.615 176.146 226.298 1.000 0 147 SER D C 1
ATOM 3970 O O . SER D 1 145 ? 223.170 175.951 227.374 1.000 0 147 SER D O 1
ATOM 3973 N N . LEU D 1 146 ? 223.164 176.920 225.351 1.000 0 148 LEU D N 1
ATOM 3974 C CA . LEU D 1 146 ? 224.420 177.651 225.533 1.000 0 148 LEU D CA 1
ATOM 3975 C C . LEU D 1 146 ? 224.290 178.612 226.721 1.000 0 148 LEU D C 1
ATOM 3976 O O . LEU D 1 146 ? 223.293 179.330 226.806 1.000 0 148 LEU D O 1
ATOM 3981 N N . ASN D 1 147 ? 225.287 178.644 227.607 1.000 0 149 ASN D N 1
ATOM 3982 C CA . ASN D 1 147 ? 225.358 179.636 228.676 1.000 0 149 ASN D CA 1
ATOM 3983 C C . ASN D 1 147 ? 225.593 181.025 228.063 1.000 0 149 ASN D C 1
ATOM 3984 O O . ASN D 1 147 ? 226.572 181.232 227.352 1.000 0 149 ASN D O 1
ATOM 3989 N N . LEU D 1 148 ? 224.667 181.945 228.314 1.000 0 150 LEU D N 1
ATOM 3990 C CA . LEU D 1 148 ? 224.678 183.298 227.775 1.000 0 150 LEU D CA 1
ATOM 3991 C C . LEU D 1 148 ? 225.216 184.324 228.773 1.000 0 150 LEU D C 1
ATOM 3992 O O . LEU D 1 148 ? 225.633 185.391 228.341 1.000 0 150 LEU D O 1
ATOM 3997 N N . GLY D 1 149 ? 225.179 184.048 230.080 1.000 0 151 GLY D N 1
ATOM 3998 C CA . GLY D 1 149 ? 225.544 185.012 231.119 1.000 0 151 GLY D CA 1
ATOM 3999 C C . GLY D 1 149 ? 224.707 184.874 232.392 1.000 0 151 GLY D C 1
ATOM 4000 O O . GLY D 1 149 ? 224.342 183.763 232.780 1.000 0 151 GLY D O 1
ATOM 4001 N N . TYR D 1 150 ? 224.413 185.993 233.065 1.000 0 152 TYR D N 1
ATOM 4002 C CA . TYR D 1 150 ? 223.765 185.989 234.385 1.000 0 152 TYR D CA 1
ATOM 4003 C C . TYR D 1 150 ? 222.777 187.145 234.597 1.000 0 152 TYR D C 1
ATOM 4004 O O . TYR D 1 150 ? 222.851 188.187 233.949 1.000 0 152 TYR D O 1
ATOM 4013 N N . VAL D 1 151 ? 221.889 186.965 235.571 1.000 0 153 VAL D N 1
ATOM 4014 C CA . VAL D 1 151 ? 221.093 188.027 236.204 1.000 0 153 VAL D CA 1
ATOM 4015 C C . VAL D 1 151 ? 221.574 188.197 237.638 1.000 0 153 VAL D C 1
ATOM 4016 O O . VAL D 1 151 ? 221.693 187.211 238.363 1.000 0 153 VAL D O 1
ATOM 4020 N N . TYR D 1 152 ? 221.804 189.437 238.061 1.000 0 154 TYR D N 1
ATOM 4021 C CA . TYR D 1 152 ? 222.172 189.768 239.438 1.000 0 154 TYR D CA 1
ATOM 4022 C C . TYR D 1 152 ? 220.913 190.117 240.238 1.000 0 154 TYR D C 1
ATOM 4023 O O . TYR D 1 152 ? 220.242 191.097 239.930 1.000 0 154 TYR D O 1
ATOM 4032 N N . ARG D 1 153 ? 220.597 189.328 241.268 1.000 0 155 ARG D N 1
ATOM 4033 C CA . ARG D 1 153 ? 219.404 189.477 242.122 1.000 0 155 ARG D CA 1
ATOM 4034 C C . ARG D 1 153 ? 219.679 190.232 243.416 1.000 0 155 ARG D C 1
ATOM 4035 O O . ARG D 1 153 ? 218.922 191.124 243.792 1.000 0 155 ARG D O 1
ATOM 4043 N N . CYS D 1 154 ? 220.771 189.877 244.089 1.000 0 156 CYS D N 1
ATOM 4044 C CA . CYS D 1 154 ? 221.308 190.645 245.211 1.000 0 156 CYS D CA 1
ATOM 4045 C C . CYS D 1 154 ? 222.579 191.341 244.767 1.000 0 156 CYS D C 1
ATOM 4046 O O . CYS D 1 154 ? 223.429 190.704 244.139 1.000 0 156 CYS D O 1
ATOM 4049 N N . THR D 1 155 ? 222.717 192.609 245.134 1.000 0 157 THR D N 1
ATOM 4050 C CA . THR D 1 155 ? 223.903 193.405 244.826 1.000 0 157 THR D CA 1
ATOM 4051 C C . THR D 1 155 ? 224.276 194.306 246.004 1.000 0 157 THR D C 1
ATOM 4052 O O . THR D 1 155 ? 223.394 194.850 246.686 1.000 0 157 THR D O 1
ATOM 4056 N N . PRO D 1 156 ? 225.582 194.519 246.242 1.000 0 158 PRO D N 1
ATOM 4057 C CA . PRO D 1 156 ? 226.049 195.676 246.991 1.000 0 158 PRO D CA 1
ATOM 4058 C C . PRO D 1 156 ? 225.819 196.969 246.183 1.000 0 158 PRO D C 1
ATOM 4059 O O . PRO D 1 156 ? 225.632 196.936 244.965 1.000 0 158 PRO D O 1
ATOM 4063 N N . LYS D 1 157 ? 225.873 198.133 246.849 1.000 0 159 LYS D N 1
ATOM 4064 C CA . LYS D 1 157 ? 225.543 199.448 246.249 1.000 0 159 LYS D CA 1
ATOM 4065 C C . LYS D 1 157 ? 226.331 199.765 244.970 1.000 0 159 LYS D C 1
ATOM 4066 O O . LYS D 1 157 ? 225.786 200.363 244.051 1.000 0 159 LYS D O 1
ATOM 4072 N N . ASN D 1 158 ? 227.593 199.346 244.884 1.000 0 160 ASN D N 1
ATOM 4073 C CA . ASN D 1 158 ? 228.456 199.562 243.714 1.000 0 160 ASN D CA 1
ATOM 4074 C C . ASN D 1 158 ? 228.096 198.694 242.494 1.000 0 160 ASN D C 1
ATOM 4075 O O . ASN D 1 158 ? 228.613 198.952 241.411 1.000 0 160 ASN D O 1
ATOM 4080 N N . LEU D 1 159 ? 227.224 197.692 242.645 1.000 0 161 LEU D N 1
ATOM 4081 C CA . LEU D 1 159 ? 226.770 196.802 241.570 1.000 0 161 LEU D CA 1
ATOM 4082 C C . LEU D 1 159 ? 225.268 196.915 241.284 1.000 0 161 LEU D C 1
ATOM 4083 O O . LEU D 1 159 ? 224.761 196.196 240.426 1.000 0 161 LEU D O 1
ATOM 4088 N N . ASP D 1 160 ? 224.561 197.844 241.938 1.000 0 162 ASP D N 1
ATOM 4089 C CA . ASP D 1 160 ? 223.125 198.064 241.718 1.000 0 162 ASP D CA 1
ATOM 4090 C C . ASP D 1 160 ? 222.793 198.375 240.247 1.000 0 162 ASP D C 1
ATOM 4091 O O . ASP D 1 160 ? 221.707 198.039 239.787 1.000 0 162 ASP D O 1
ATOM 4096 N N . TYR D 1 161 ? 223.742 198.922 239.478 1.000 0 163 TYR D N 1
ATOM 4097 C CA . TYR D 1 161 ? 223.583 199.162 238.039 1.000 0 163 TYR D CA 1
ATOM 4098 C C . TYR D 1 161 ? 223.447 197.881 237.197 1.000 0 163 TYR D C 1
ATOM 4099 O O . TYR D 1 161 ? 222.991 197.967 236.059 1.000 0 163 TYR D O 1
ATOM 4108 N N . LYS D 1 162 ? 223.849 196.711 237.718 1.000 0 164 LYS D N 1
ATOM 4109 C CA . LYS D 1 162 ? 223.659 195.399 237.069 1.000 0 164 LYS D CA 1
ATOM 4110 C C . LYS D 1 162 ? 222.401 194.673 237.548 1.000 0 164 LYS D C 1
ATOM 4111 O O . LYS D 1 162 ? 222.020 193.668 236.946 1.000 0 164 LYS D O 1
ATOM 4117 N N . ARG D 1 163 ? 221.819 195.103 238.672 1.000 0 165 ARG D N 1
ATOM 4118 C CA . ARG D 1 163 ? 220.745 194.370 239.347 1.000 0 165 ARG D CA 1
ATOM 4119 C C . ARG D 1 163 ? 219.512 194.291 238.454 1.000 0 165 ARG D C 1
ATOM 4120 O O . ARG D 1 163 ? 219.112 195.294 237.873 1.000 0 165 ARG D O 1
ATOM 4128 N N . ASP D 1 164 ? 218.927 193.100 238.368 1.000 0 166 ASP D N 1
ATOM 4129 C CA . ASP D 1 164 ? 217.733 192.801 237.571 1.000 0 166 ASP D CA 1
ATOM 4130 C C . ASP D 1 164 ? 217.850 193.225 236.086 1.000 0 166 ASP D C 1
ATOM 4131 O O . ASP D 1 164 ? 216.861 193.541 235.427 1.000 0 166 ASP D O 1
ATOM 4136 N N . LEU D 1 165 ? 219.071 193.179 235.534 1.000 0 167 LEU D N 1
ATOM 4137 C CA . LEU D 1 165 ? 219.344 193.286 234.098 1.000 0 167 LEU D CA 1
ATOM 4138 C C . LEU D 1 165 ? 219.856 191.955 233.541 1.000 0 167 LEU D C 1
ATOM 4139 O O . LEU D 1 165 ? 220.470 191.151 234.248 1.000 0 167 LEU D O 1
ATOM 4144 N N . PHE D 1 166 ? 219.652 191.742 232.242 1.000 0 168 PHE D N 1
ATOM 4145 C CA . PHE D 1 166 ? 220.219 190.605 231.527 1.000 0 168 PHE D CA 1
ATOM 4146 C C . PHE D 1 166 ? 221.669 190.913 231.151 1.000 0 168 PHE D C 1
ATOM 4147 O O . PHE D 1 166 ? 221.922 191.671 230.214 1.000 0 168 PHE D O 1
ATOM 4155 N N . CYS D 1 167 ? 222.620 190.333 231.883 1.000 0 169 CYS D N 1
ATOM 4156 C CA . CYS D 1 167 ? 224.049 190.466 231.614 1.000 0 169 CYS D CA 1
ATOM 4157 C C . CYS D 1 167 ? 224.487 189.337 230.672 1.000 0 169 CYS D C 1
ATOM 4158 O O . CYS D 1 167 ? 224.673 188.203 231.118 1.000 0 169 CYS D O 1
ATOM 4161 N N . LEU D 1 168 ? 224.621 189.633 229.378 1.000 0 170 LEU D N 1
ATOM 4162 C CA . LEU D 1 168 ? 225.015 188.674 228.341 1.000 0 170 LEU D CA 1
ATOM 4163 C C . LEU D 1 168 ? 226.516 188.785 228.042 1.000 0 170 LEU D C 1
ATOM 4164 O O . LEU D 1 168 ? 227.023 189.889 227.860 1.000 0 170 LEU D O 1
ATOM 4169 N N . SER D 1 169 ? 227.213 187.653 227.953 1.000 0 171 SER D N 1
ATOM 4170 C CA . SER D 1 169 ? 228.618 187.580 227.540 1.000 0 171 SER D CA 1
ATOM 4171 C C . SER D 1 169 ? 228.754 187.815 226.037 1.000 0 171 SER D C 1
ATOM 4172 O O . SER D 1 169 ? 228.060 187.173 225.245 1.000 0 171 SER D O 1
ATOM 4175 N N . VAL D 1 170 ? 229.687 188.685 225.648 1.000 0 172 VAL D N 1
ATOM 4176 C CA . VAL D 1 170 ? 230.023 188.990 224.248 1.000 0 172 VAL D CA 1
ATOM 4177 C C . VAL D 1 170 ? 230.502 187.736 223.509 1.000 0 172 VAL D C 1
ATOM 4178 O O . VAL D 1 170 ? 230.176 187.563 222.344 1.000 0 172 VAL D O 1
ATOM 4182 N N . GLU D 1 171 ? 231.183 186.804 224.181 1.000 0 173 GLU D N 1
ATOM 4183 C CA . GLU D 1 171 ? 231.631 185.537 223.573 1.000 0 173 GLU D CA 1
ATOM 4184 C C . GLU D 1 171 ? 230.466 184.583 223.236 1.000 0 173 GLU D C 1
ATOM 4185 O O . GLU D 1 171 ? 230.575 183.716 222.365 1.000 0 173 GLU D O 1
ATOM 4191 N N . ALA D 1 172 ? 229.329 184.724 223.923 1.000 0 174 ALA D N 1
ATOM 4192 C CA . ALA D 1 172 ? 228.154 183.870 223.741 1.000 0 174 ALA D CA 1
ATOM 4193 C C . ALA D 1 172 ? 227.149 184.424 222.712 1.000 0 174 ALA D C 1
ATOM 4194 O O . ALA D 1 172 ? 226.121 183.785 222.438 1.000 0 174 ALA D O 1
ATOM 4196 N N . ILE D 1 173 ? 227.422 185.601 222.143 1.000 0 175 ILE D N 1
ATOM 4197 C CA . ILE D 1 173 ? 226.523 186.301 221.229 1.000 0 175 ILE D CA 1
ATOM 4198 C C . ILE D 1 173 ? 227.235 186.735 219.947 1.000 0 175 ILE D C 1
ATOM 4199 O O . ILE D 1 173 ? 228.411 187.059 219.928 1.000 0 175 ILE D O 1
ATOM 4204 N N . GLU D 1 174 ? 226.478 186.762 218.863 1.000 0 176 GLU D N 1
ATOM 4205 C CA . GLU D 1 174 ? 226.822 187.400 217.594 1.000 0 176 GLU D CA 1
ATOM 4206 C C . GLU D 1 174 ? 225.933 188.636 217.418 1.000 0 176 GLU D C 1
ATOM 4207 O O . GLU D 1 174 ? 224.912 188.770 218.103 1.000 0 176 GLU D O 1
ATOM 4213 N N . SER D 1 175 ? 226.259 189.534 216.489 1.000 0 177 SER D N 1
ATOM 4214 C CA . SER D 1 175 ? 225.406 190.695 216.197 1.000 0 177 SER D CA 1
ATOM 4215 C C . SER D 1 175 ? 225.114 190.862 214.707 1.000 0 177 SER D C 1
ATOM 4216 O O . SER D 1 175 ? 225.922 190.508 213.851 1.000 0 177 SER D O 1
ATOM 4219 N N . TYR D 1 176 ? 223.934 191.395 214.393 1.000 0 178 TYR D N 1
ATOM 4220 C CA . TYR D 1 176 ? 223.554 191.852 213.057 1.000 0 178 TYR D CA 1
ATOM 4221 C C . TYR D 1 176 ? 223.240 193.347 213.093 1.000 0 178 TYR D C 1
ATOM 4222 O O . TYR D 1 176 ? 222.377 193.771 213.864 1.000 0 178 TYR D O 1
ATOM 4231 N N . VAL D 1 177 ? 223.915 194.134 212.250 1.000 0 179 VAL D N 1
ATOM 4232 C CA . VAL D 1 177 ? 223.677 195.576 212.103 1.000 0 179 VAL D CA 1
ATOM 4233 C C . VAL D 1 177 ? 222.580 195.787 211.066 1.000 0 179 VAL D C 1
ATOM 4234 O O . VAL D 1 177 ? 222.733 195.429 209.900 1.000 0 179 VAL D O 1
ATOM 4238 N N . LEU D 1 178 ? 221.475 196.410 211.460 1.000 0 180 LEU D N 1
ATOM 4239 C CA . LEU D 1 178 ? 220.390 196.700 210.528 1.000 0 180 LEU D CA 1
ATOM 4240 C C . LEU D 1 178 ? 220.886 197.561 209.343 1.000 0 180 LEU D C 1
ATOM 4241 O O . LEU D 1 178 ? 221.635 198.514 209.548 1.000 0 180 LEU D O 1
ATOM 4246 N N . GLY D 1 179 ? 220.487 197.251 208.107 1.000 0 181 GLY D N 1
ATOM 4247 C CA . GLY D 1 179 ? 220.880 197.982 206.896 1.000 0 181 GLY D CA 1
ATOM 4248 C C . GLY D 1 179 ? 222.306 197.712 206.400 1.000 0 181 GLY D C 1
ATOM 4249 O O . GLY D 1 179 ? 222.778 198.423 205.514 1.000 0 181 GLY D O 1
ATOM 4250 N N . PHE D 1 193 ? 206.091 238.875 186.396 1.000 0 195 PHE D N 1
ATOM 4251 C CA . PHE D 1 193 ? 207.415 239.443 185.980 1.000 0 195 PHE D CA 1
ATOM 4252 C C . PHE D 1 193 ? 207.366 240.966 185.854 1.000 0 195 PHE D C 1
ATOM 4253 O O . PHE D 1 193 ? 207.387 241.482 184.731 1.000 0 195 PHE D O 1
ATOM 4261 N N . ASN D 1 194 ? 207.287 241.665 187.000 1.000 0 196 ASN D N 1
ATOM 4262 C CA . ASN D 1 194 ? 207.265 243.153 187.070 1.000 0 196 ASN D CA 1
ATOM 4263 C C . ASN D 1 194 ? 208.618 243.677 187.493 1.000 0 196 ASN D C 1
ATOM 4264 O O . ASN D 1 194 ? 209.264 243.078 188.347 1.000 0 196 ASN D O 1
ATOM 4269 N N . LEU D 1 195 ? 209.026 244.796 186.895 1.000 0 197 LEU D N 1
ATOM 4270 C CA . LEU D 1 195 ? 210.363 245.381 187.084 1.000 0 197 LEU D CA 1
ATOM 4271 C C . LEU D 1 195 ? 210.271 246.882 187.480 1.000 0 197 LEU D C 1
ATOM 4272 O O . LEU D 1 195 ? 211.245 247.661 187.364 1.000 0 197 LEU D O 1
ATOM 4277 N N . GLU D 1 196 ? 209.106 247.249 188.018 1.000 0 198 GLU D N 1
ATOM 4278 C CA . GLU D 1 196 ? 208.755 248.636 188.300 1.000 0 198 GLU D CA 1
ATOM 4279 C C . GLU D 1 196 ? 209.353 249.100 189.632 1.000 0 198 GLU D C 1
ATOM 4280 O O . GLU D 1 196 ? 209.738 250.268 189.773 1.000 0 198 GLU D O 1
ATOM 4286 N N . SER D 1 197 ? 209.398 248.182 190.604 1.000 0 199 SER D N 1
ATOM 4287 C CA . SER D 1 197 ? 209.997 248.425 191.914 1.000 0 199 SER D CA 1
ATOM 4288 C C . SER D 1 197 ? 211.033 247.375 192.233 1.000 0 199 SER D C 1
ATOM 4289 O O . SER D 1 197 ? 210.995 246.289 191.678 1.000 0 199 SER D O 1
ATOM 4292 N N . ARG D 1 198 ? 211.946 247.717 193.142 1.000 0 200 ARG D N 1
ATOM 4293 C CA . ARG D 1 198 ? 212.976 246.792 193.670 1.000 0 200 ARG D CA 1
ATOM 4294 C C . ARG D 1 198 ? 212.356 245.528 194.220 1.000 0 200 ARG D C 1
ATOM 4295 O O . ARG D 1 198 ? 212.872 244.445 193.990 1.000 0 200 ARG D O 1
ATOM 4303 N N . VAL D 1 199 ? 211.276 245.700 194.978 1.000 0 201 VAL D N 1
ATOM 4304 C CA . VAL D 1 199 ? 210.490 244.602 195.518 1.000 0 201 VAL D CA 1
ATOM 4305 C C . VAL D 1 199 ? 210.170 243.611 194.408 1.000 0 201 VAL D C 1
ATOM 4306 O O . VAL D 1 199 ? 210.547 242.428 194.491 1.000 0 201 VAL D O 1
ATOM 4310 N N . GLU D 1 200 ? 209.485 244.113 193.377 1.000 0 202 GLU D N 1
ATOM 4311 C CA . GLU D 1 200 ? 208.998 243.274 192.295 1.000 0 202 GLU D CA 1
ATOM 4312 C C . GLU D 1 200 ? 210.146 242.602 191.594 1.000 0 202 GLU D C 1
ATOM 4313 O O . GLU D 1 200 ? 210.099 241.405 191.338 1.000 0 202 GLU D O 1
ATOM 4319 N N . ILE D 1 201 ? 211.205 243.346 191.360 1.000 0 203 ILE D N 1
ATOM 4320 C CA . ILE D 1 201 ? 212.373 242.765 190.756 1.000 0 203 ILE D CA 1
ATOM 4321 C C . ILE D 1 201 ? 212.890 241.618 191.609 1.000 0 203 ILE D C 1
ATOM 4322 O O . ILE D 1 201 ? 213.296 240.610 191.054 1.000 0 203 ILE D O 1
ATOM 4327 N N . GLU D 1 202 ? 212.871 241.762 192.941 1.000 0 204 GLU D N 1
ATOM 4328 C CA . GLU D 1 202 ? 213.407 240.739 193.834 1.000 0 204 GLU D CA 1
ATOM 4329 C C . GLU D 1 202 ? 212.588 239.431 193.707 1.000 0 204 GLU D C 1
ATOM 4330 O O . GLU D 1 202 ? 213.169 238.365 193.465 1.000 0 204 GLU D O 1
ATOM 4336 N N . LYS D 1 203 ? 211.260 239.526 193.802 1.000 0 205 LYS D N 1
ATOM 4337 C CA . LYS D 1 203 ? 210.392 238.381 193.516 1.000 0 205 LYS D CA 1
ATOM 4338 C C . LYS D 1 203 ? 210.850 237.771 192.208 1.000 0 205 LYS D C 1
ATOM 4339 O O . LYS D 1 203 ? 211.408 236.672 192.198 1.000 0 205 LYS D O 1
ATOM 4345 N N . SER D 1 204 ? 210.697 238.536 191.121 1.000 0 206 SER D N 1
ATOM 4346 C CA . SER D 1 204 ? 210.949 238.075 189.746 1.000 0 206 SER D CA 1
ATOM 4347 C C . SER D 1 204 ? 212.202 237.221 189.551 1.000 0 206 SER D C 1
ATOM 4348 O O . SER D 1 204 ? 212.210 236.298 188.743 1.000 0 206 SER D O 1
ATOM 4351 N N . LEU D 1 205 ? 213.254 237.545 190.289 1.000 0 207 LEU D N 1
ATOM 4352 C CA . LEU D 1 205 ? 214.525 236.864 190.161 1.000 0 207 LEU D CA 1
ATOM 4353 C C . LEU D 1 205 ? 214.532 235.557 190.894 1.000 0 207 LEU D C 1
ATOM 4354 O O . LEU D 1 205 ? 215.203 234.622 190.456 1.000 0 207 LEU D O 1
ATOM 4359 N N . THR D 1 206 ? 213.814 235.475 192.012 1.000 0 208 THR D N 1
ATOM 4360 C CA . THR D 1 206 ? 213.633 234.187 192.668 1.000 0 208 THR D CA 1
ATOM 4361 C C . THR D 1 206 ? 212.680 233.293 191.859 1.000 0 208 THR D C 1
ATOM 4362 O O . THR D 1 206 ? 212.948 232.107 191.699 1.000 0 208 THR D O 1
ATOM 4366 N N . GLN D 1 207 ? 211.597 233.843 191.313 1.000 0 209 GLN D N 1
ATOM 4367 C CA . GLN D 1 207 ? 210.774 233.063 190.357 1.000 0 209 GLN D CA 1
ATOM 4368 C C . GLN D 1 207 ? 211.667 232.480 189.242 1.000 0 209 GLN D C 1
ATOM 4369 O O . GLN D 1 207 ? 211.608 231.294 188.934 1.000 0 209 GLN D O 1
ATOM 4375 N N . MET D 1 208 ? 212.545 233.316 188.708 1.000 0 210 MET D N 1
ATOM 4376 C CA . MET D 1 208 ? 213.564 232.889 187.740 1.000 0 210 MET D CA 1
ATOM 4377 C C . MET D 1 208 ? 214.446 231.799 188.265 1.000 0 210 MET D C 1
ATOM 4378 O O . MET D 1 208 ? 214.742 230.879 187.548 1.000 0 210 MET D O 1
ATOM 4383 N N . GLU D 1 209 ? 214.892 231.916 189.503 1.000 0 211 GLU D N 1
ATOM 4384 C CA . GLU D 1 209 ? 215.783 230.906 190.070 1.000 0 211 GLU D CA 1
ATOM 4385 C C . GLU D 1 209 ? 215.063 229.572 190.248 1.000 0 211 GLU D C 1
ATOM 4386 O O . GLU D 1 209 ? 215.571 228.532 189.823 1.000 0 211 GLU D O 1
ATOM 4392 N N . ASP D 1 210 ? 213.873 229.607 190.845 1.000 0 212 ASP D N 1
ATOM 4393 C CA . ASP D 1 210 ? 213.041 228.408 190.994 1.000 0 212 ASP D CA 1
ATOM 4394 C C . ASP D 1 210 ? 212.824 227.659 189.675 1.000 0 212 ASP D C 1
ATOM 4395 O O . ASP D 1 210 ? 212.820 226.415 189.631 1.000 0 212 ASP D O 1
ATOM 4400 N N . VAL D 1 211 ? 212.652 228.439 188.621 1.000 0 213 VAL D N 1
ATOM 4401 C CA . VAL D 1 211 ? 212.531 227.928 187.274 1.000 0 213 VAL D CA 1
ATOM 4402 C C . VAL D 1 211 ? 213.825 227.269 186.745 1.000 0 213 VAL D C 1
ATOM 4403 O O . VAL D 1 211 ? 213.784 226.192 186.149 1.000 0 213 VAL D O 1
ATOM 4407 N N . LEU D 1 212 ? 214.968 227.890 186.940 1.000 0 214 LEU D N 1
ATOM 4408 C CA . LEU D 1 212 ? 216.197 227.275 186.473 1.000 0 214 LEU D CA 1
ATOM 4409 C C . LEU D 1 212 ? 216.502 226.057 187.268 1.000 0 214 LEU D C 1
ATOM 4410 O O . LEU D 1 212 ? 217.160 225.180 186.753 1.000 0 214 LEU D O 1
ATOM 4415 N N . LYS D 1 213 ? 216.100 226.038 188.538 1.000 0 215 LYS D N 1
ATOM 4416 C CA . LYS D 1 213 ? 216.376 224.888 189.411 1.000 0 215 LYS D CA 1
ATOM 4417 C C . LYS D 1 213 ? 215.562 223.702 188.927 1.000 0 215 LYS D C 1
ATOM 4418 O O . LYS D 1 213 ? 216.094 222.581 188.819 1.000 0 215 LYS D O 1
ATOM 4424 N N . ALA D 1 214 ? 214.278 223.963 188.652 1.000 0 216 ALA D N 1
ATOM 4425 C CA . ALA D 1 214 ? 213.406 223.031 187.920 1.000 0 216 ALA D CA 1
ATOM 4426 C C . ALA D 1 214 ? 213.984 222.622 186.544 1.000 0 216 ALA D C 1
ATOM 4427 O O . ALA D 1 214 ? 213.913 221.461 186.144 1.000 0 216 ALA D O 1
ATOM 4429 N N . LEU D 1 215 ? 214.564 223.558 185.831 1.000 0 217 LEU D N 1
ATOM 4430 C CA . LEU D 1 215 ? 215.335 223.191 184.648 1.000 0 217 LEU D CA 1
ATOM 4431 C C . LEU D 1 215 ? 216.526 222.274 184.928 1.000 0 217 LEU D C 1
ATOM 4432 O O . LEU D 1 215 ? 216.857 221.443 184.114 1.000 0 217 LEU D O 1
ATOM 4437 N N . GLN D 1 216 ? 217.181 222.415 186.057 1.000 0 218 GLN D N 1
ATOM 4438 C CA . GLN D 1 216 ? 218.332 221.544 186.356 1.000 0 218 GLN D CA 1
ATOM 4439 C C . GLN D 1 216 ? 217.864 220.089 186.452 1.000 0 218 GLN D C 1
ATOM 4440 O O . GLN D 1 216 ? 218.517 219.194 185.891 1.000 0 218 GLN D O 1
ATOM 4446 N N . MET D 1 217 ? 216.745 219.872 187.161 1.000 0 219 MET D N 1
ATOM 4447 C CA . MET D 1 217 ? 216.233 218.523 187.380 1.000 0 219 MET D CA 1
ATOM 4448 C C . MET D 1 217 ? 215.810 217.887 186.065 1.000 0 219 MET D C 1
ATOM 4449 O O . MET D 1 217 ? 216.062 216.703 185.819 1.000 0 219 MET D O 1
ATOM 4454 N N . LYS D 1 218 ? 215.200 218.703 185.211 1.000 0 220 LYS D N 1
ATOM 4455 C CA . LYS D 1 218 ? 214.669 218.232 183.936 1.000 0 220 LYS D CA 1
ATOM 4456 C C . LYS D 1 218 ? 215.790 217.814 182.993 1.000 0 220 LYS D C 1
ATOM 4457 O O . LYS D 1 218 ? 215.647 216.837 182.252 1.000 0 220 LYS D O 1
ATOM 4463 N N . LEU D 1 219 ? 216.914 218.518 183.063 1.000 0 221 LEU D N 1
ATOM 4464 C CA . LEU D 1 219 ? 218.102 218.131 182.327 1.000 0 221 LEU D CA 1
ATOM 4465 C C . LEU D 1 219 ? 218.595 216.826 182.776 1.000 0 221 LEU D C 1
ATOM 4466 O O . LEU D 1 219 ? 218.880 215.984 181.969 1.000 0 221 LEU D O 1
ATOM 4471 N N . TRP D 1 220 ? 218.761 216.687 184.086 1.000 0 222 TRP D N 1
ATOM 4472 C CA . TRP D 1 220 ? 219.302 215.464 184.655 1.000 0 222 TRP D CA 1
ATOM 4473 C C . TRP D 1 220 ? 218.473 214.239 184.317 1.000 0 222 TRP D C 1
ATOM 4474 O O . TRP D 1 220 ? 219.024 213.207 183.997 1.000 0 222 TRP D O 1
ATOM 4485 N N . GLU D 1 221 ? 217.157 214.376 184.420 1.000 0 223 GLU D N 1
ATOM 4486 C CA . GLU D 1 221 ? 216.217 213.371 183.939 1.000 0 223 GLU D CA 1
ATOM 4487 C C . GLU D 1 221 ? 216.505 212.936 182.494 1.000 0 223 GLU D C 1
ATOM 4488 O O . GLU D 1 221 ? 216.612 211.746 182.201 1.000 0 223 GLU D O 1
ATOM 4494 N N . ALA D 1 222 ? 216.681 213.893 181.606 1.000 0 224 ALA D N 1
ATOM 4495 C CA . ALA D 1 222 ? 217.171 213.583 180.255 1.000 0 224 ALA D CA 1
ATOM 4496 C C . ALA D 1 222 ? 218.526 212.885 180.218 1.000 0 224 ALA D C 1
ATOM 4497 O O . ALA D 1 222 ? 218.687 211.947 179.454 1.000 0 224 ALA D O 1
ATOM 4499 N N . GLU D 1 223 ? 219.493 213.315 181.029 1.000 0 225 GLU D N 1
ATOM 4500 C CA . GLU D 1 223 ? 220.804 212.629 181.075 1.000 0 225 GLU D CA 1
ATOM 4501 C C . GLU D 1 223 ? 220.606 211.135 181.346 1.000 0 225 GLU D C 1
ATOM 4502 O O . GLU D 1 223 ? 221.296 210.290 180.758 1.000 0 225 GLU D O 1
ATOM 4508 N N . SER D 1 224 ? 219.641 210.830 182.216 1.000 0 226 SER D N 1
ATOM 4509 C CA . SER D 1 224 ? 219.393 209.476 182.689 1.000 0 226 SER D CA 1
ATOM 4510 C C . SER D 1 224 ? 218.710 208.689 181.599 1.000 0 226 SER D C 1
ATOM 4511 O O . SER D 1 224 ? 219.294 207.744 181.066 1.000 0 226 SER D O 1
ATOM 4514 N N . LYS D 1 225 ? 217.504 209.108 181.221 1.000 0 227 LYS D N 1
ATOM 4515 C CA . LYS D 1 225 ? 216.782 208.456 180.120 1.000 0 227 LYS D CA 1
ATOM 4516 C C . LYS D 1 225 ? 217.722 208.054 178.998 1.000 0 227 LYS D C 1
ATOM 4517 O O . LYS D 1 225 ? 217.803 206.873 178.630 1.000 0 227 LYS D O 1
ATOM 4523 N N . LEU D 1 226 ? 218.456 209.044 178.495 1.000 0 228 LEU D N 1
ATOM 4524 C CA . LEU D 1 226 ? 219.469 208.811 177.444 1.000 0 228 LEU D CA 1
ATOM 4525 C C . LEU D 1 226 ? 220.575 207.782 177.763 1.000 0 228 LEU D C 1
ATOM 4526 O O . LEU D 1 226 ? 220.908 206.960 176.910 1.000 0 228 LEU D O 1
ATOM 4531 N N . SER D 1 227 ? 221.170 207.842 178.949 1.000 0 229 SER D N 1
ATOM 4532 C CA . SER D 1 227 ? 222.230 206.897 179.294 1.000 0 229 SER D CA 1
ATOM 4533 C C . SER D 1 227 ? 221.640 205.509 179.273 1.000 0 229 SER D C 1
ATOM 4534 O O . SER D 1 227 ? 222.225 204.574 178.730 1.000 0 229 SER D O 1
ATOM 4537 N N . PHE D 1 228 ? 220.433 205.410 179.805 1.000 0 230 PHE D N 1
ATOM 4538 C CA . PHE D 1 228 ? 219.722 204.149 179.888 1.000 0 230 PHE D CA 1
ATOM 4539 C C . PHE D 1 228 ? 219.127 203.660 178.568 1.000 0 230 PHE D C 1
ATOM 4540 O O . PHE D 1 228 ? 218.363 202.703 178.581 1.000 0 230 PHE D O 1
ATOM 4548 N N . ALA D 1 229 ? 219.428 204.319 177.441 1.000 0 231 ALA D N 1
ATOM 4549 C CA . ALA D 1 229 ? 219.166 203.782 176.101 1.000 0 231 ALA D CA 1
ATOM 4550 C C . ALA D 1 229 ? 220.462 203.779 175.302 1.000 0 231 ALA D C 1
ATOM 4551 O O . ALA D 1 229 ? 220.544 204.395 174.251 1.000 0 231 ALA D O 1
ATOM 4553 N N . THR D 1 230 ? 221.485 203.083 175.798 1.000 0 232 THR D N 1
ATOM 4554 C CA . THR D 1 230 ? 222.811 203.103 175.157 1.000 0 232 THR D CA 1
ATOM 4555 C C . THR D 1 230 ? 223.528 201.760 175.340 1.000 0 232 THR D C 1
ATOM 4556 O O . THR D 1 230 ? 223.294 200.823 174.573 1.000 0 232 THR D O 1
ATOM 4560 N N . LEU E 1 30 ? 205.127 255.721 234.965 1.000 0 32 LEU E N 1
ATOM 4561 C CA . LEU E 1 30 ? 204.367 254.514 234.631 1.000 0 32 LEU E CA 1
ATOM 4562 C C . LEU E 1 30 ? 205.283 253.297 234.555 1.000 0 32 LEU E C 1
ATOM 4563 O O . LEU E 1 30 ? 204.909 252.203 234.985 1.000 0 32 LEU E O 1
ATOM 4568 N N . LEU E 1 31 ? 206.636 253.381 234.171 1.000 0 33 LEU E N 1
ATOM 4569 C CA . LEU E 1 31 ? 207.695 252.371 234.211 1.000 0 33 LEU E CA 1
ATOM 4570 C C . LEU E 1 31 ? 208.004 251.961 235.647 1.000 0 33 LEU E C 1
ATOM 4571 O O . LEU E 1 31 ? 208.317 250.796 235.908 1.000 0 33 LEU E O 1
ATOM 4576 N N . GLY E 1 32 ? 207.894 252.766 236.639 1.000 0 34 GLY E N 1
ATOM 4577 C CA . GLY E 1 32 ? 208.235 252.440 238.012 1.000 0 34 GLY E CA 1
ATOM 4578 C C . GLY E 1 32 ? 207.280 251.465 238.658 1.000 0 34 GLY E C 1
ATOM 4579 O O . GLY E 1 32 ? 207.693 250.597 239.435 1.000 0 34 GLY E O 1
ATOM 4580 N N . LYS E 1 33 ? 205.936 251.617 238.483 1.000 0 35 LYS E N 1
ATOM 4581 C CA . LYS E 1 33 ? 204.950 250.693 239.023 1.000 0 35 LYS E CA 1
ATOM 4582 C C . LYS E 1 33 ? 205.030 249.340 238.326 1.000 0 35 LYS E C 1
ATOM 4583 O O . LYS E 1 33 ? 204.842 248.297 238.957 1.000 0 35 LYS E O 1
ATOM 4589 N N . ARG E 1 34 ? 205.263 249.272 236.925 1.000 0 36 ARG E N 1
ATOM 4590 C CA . ARG E 1 34 ? 205.498 247.999 236.239 1.000 0 36 ARG E CA 1
ATOM 4591 C C . ARG E 1 34 ? 206.764 247.329 236.763 1.000 0 36 ARG E C 1
ATOM 4592 O O . ARG E 1 34 ? 206.819 246.103 236.890 1.000 0 36 ARG E O 1
ATOM 4600 N N . LEU E 1 35 ? 207.830 248.160 237.102 1.000 0 37 LEU E N 1
ATOM 4601 C CA . LEU E 1 35 ? 209.070 247.624 237.642 1.000 0 37 LEU E CA 1
ATOM 4602 C C . LEU E 1 35 ? 208.851 247.036 239.033 1.000 0 37 LEU E C 1
ATOM 4603 O O . LEU E 1 35 ? 209.364 245.959 239.345 1.000 0 37 LEU E O 1
ATOM 4608 N N . SER E 1 36 ? 208.048 247.727 239.879 1.000 0 38 SER E N 1
ATOM 4609 C CA . SER E 1 36 ? 207.797 247.217 241.223 1.000 0 38 SER E CA 1
ATOM 4610 C C . SER E 1 36 ? 206.902 245.986 241.193 1.000 0 38 SER E C 1
ATOM 4611 O O . SER E 1 36 ? 207.146 245.015 241.915 1.000 0 38 SER E O 1
ATOM 4614 N N . GLU E 1 37 ? 205.847 245.993 240.364 1.000 0 39 GLU E N 1
ATOM 4615 C CA . GLU E 1 37 ? 204.989 244.812 240.237 1.000 0 39 GLU E CA 1
ATOM 4616 C C . GLU E 1 37 ? 205.758 243.634 239.653 1.000 0 39 GLU E C 1
ATOM 4617 O O . GLU E 1 37 ? 205.603 242.499 240.116 1.000 0 39 GLU E O 1
ATOM 4623 N N . ASP E 1 38 ? 206.625 243.914 238.524 1.000 0 40 ASP E N 1
ATOM 4624 C CA . ASP E 1 38 ? 207.523 242.894 237.985 1.000 0 40 ASP E CA 1
ATOM 4625 C C . ASP E 1 38 ? 208.580 242.497 239.014 1.000 0 40 ASP E C 1
ATOM 4626 O O . ASP E 1 38 ? 208.928 241.323 239.129 1.000 0 40 ASP E O 1
ATOM 4631 N N . SER E 1 39 ? 209.088 243.414 239.865 1.000 0 41 SER E N 1
ATOM 4632 C CA . SER E 1 39 ? 210.014 243.089 240.943 1.000 0 41 SER E CA 1
ATOM 4633 C C . SER E 1 39 ? 209.331 242.256 242.024 1.000 0 41 SER E C 1
ATOM 4634 O O . SER E 1 39 ? 209.927 241.324 242.569 1.000 0 41 SER E O 1
ATOM 4637 N N . SER E 1 40 ? 208.145 242.704 242.316 1.000 0 42 SER E N 1
ATOM 4638 C CA . SER E 1 40 ? 207.388 241.924 243.291 1.000 0 42 SER E CA 1
ATOM 4639 C C . SER E 1 40 ? 207.035 240.542 242.744 1.000 0 42 SER E C 1
ATOM 4640 O O . SER E 1 40 ? 207.128 239.541 243.457 1.000 0 42 SER E O 1
ATOM 4643 N N . ARG E 1 41 ? 206.681 240.569 241.497 1.000 0 43 ARG E N 1
ATOM 4644 C CA . ARG E 1 41 ? 206.445 239.285 240.825 1.000 0 43 ARG E CA 1
ATOM 4645 C C . ARG E 1 41 ? 207.735 238.478 240.733 1.000 0 43 ARG E C 1
ATOM 4646 O O . ARG E 1 41 ? 207.740 237.273 241.016 1.000 0 43 ARG E O 1
ATOM 4654 N N . HIS E 1 42 ? 208.825 239.112 240.306 1.000 0 44 HIS E N 1
ATOM 4655 C CA . HIS E 1 42 ? 210.123 238.450 240.264 1.000 0 44 HIS E CA 1
ATOM 4656 C C . HIS E 1 42 ? 210.575 238.032 241.661 1.000 0 44 HIS E C 1
ATOM 4657 O O . HIS E 1 42 ? 211.085 236.923 241.848 1.000 0 44 HIS E O 1
ATOM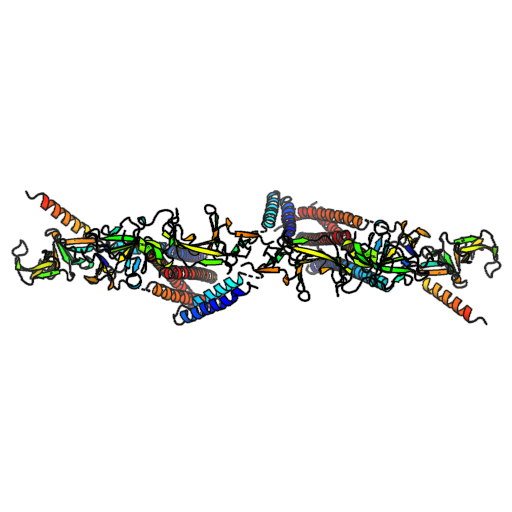 4664 N N . GLN E 1 43 ? 210.315 238.858 242.727 1.000 0 45 GLN E N 1
ATOM 4665 C CA . GLN E 1 43 ? 210.630 238.508 244.108 1.000 0 45 GLN E CA 1
ATOM 4666 C C . GLN E 1 43 ? 209.764 237.344 244.591 1.000 0 45 GLN E C 1
ATOM 4667 O O . GLN E 1 43 ? 210.252 236.448 245.279 1.000 0 45 GLN E O 1
ATOM 4673 N N . LEU E 1 44 ? 208.473 237.375 244.262 1.000 0 46 LEU E N 1
ATOM 4674 C CA . LEU E 1 44 ? 207.651 236.211 244.579 1.000 0 46 LEU E CA 1
ATOM 4675 C C . LEU E 1 44 ? 208.119 234.986 243.800 1.000 0 46 LEU E C 1
ATOM 4676 O O . LEU E 1 44 ? 208.229 233.891 244.361 1.000 0 46 LEU E O 1
ATOM 4681 N N . LEU E 1 45 ? 208.417 235.101 242.412 1.000 0 47 LEU E N 1
ATOM 4682 C CA . LEU E 1 45 ? 208.997 234.005 241.643 1.000 0 47 LEU E CA 1
ATOM 4683 C C . LEU E 1 45 ? 210.374 233.630 242.184 1.000 0 47 LEU E C 1
ATOM 4684 O O . LEU E 1 45 ? 210.698 232.450 242.305 1.000 0 47 LEU E O 1
ATOM 4689 N N . GLN E 1 46 ? 211.193 234.576 242.494 1.000 0 48 GLN E N 1
ATOM 4690 C CA . GLN E 1 46 ? 212.474 234.322 243.156 1.000 0 48 GLN E CA 1
ATOM 4691 C C . GLN E 1 46 ? 212.260 233.742 244.553 1.000 0 48 GLN E C 1
ATOM 4692 O O . GLN E 1 46 ? 212.981 232.833 244.974 1.000 0 48 GLN E O 1
ATOM 4698 N N . LYS E 1 47 ? 211.269 234.340 245.284 1.000 0 49 LYS E N 1
ATOM 4699 C CA . LYS E 1 47 ? 210.936 233.788 246.593 1.000 0 49 LYS E CA 1
ATOM 4700 C C . LYS E 1 47 ? 210.329 232.400 246.461 1.000 0 49 LYS E C 1
ATOM 4701 O O . LYS E 1 47 ? 210.666 231.493 247.229 1.000 0 49 LYS E O 1
ATOM 4707 N N . TRP E 1 48 ? 209.467 232.259 245.606 1.000 0 50 TRP E N 1
ATOM 4708 C CA . TRP E 1 48 ? 208.940 230.938 245.283 1.000 0 50 TRP E CA 1
ATOM 4709 C C . TRP E 1 48 ? 210.046 230.022 244.775 1.000 0 50 TRP E C 1
ATOM 4710 O O . TRP E 1 48 ? 210.136 228.858 245.189 1.000 0 50 TRP E O 1
ATOM 4721 N N . ALA E 1 49 ? 210.969 230.555 243.843 1.000 0 51 ALA E N 1
ATOM 4722 C CA . ALA E 1 49 ? 212.167 229.845 243.410 1.000 0 51 ALA E CA 1
ATOM 4723 C C . ALA E 1 49 ? 213.117 229.614 244.582 1.000 0 51 ALA E C 1
ATOM 4724 O O . ALA E 1 49 ? 213.684 228.524 244.727 1.000 0 51 ALA E O 1
ATOM 4726 N N . SER E 1 50 ? 213.250 230.690 245.369 1.000 0 52 SER E N 1
ATOM 4727 C CA . SER E 1 50 ? 214.071 230.516 246.566 1.000 0 52 SER E CA 1
ATOM 4728 C C . SER E 1 50 ? 213.411 229.565 247.553 1.000 0 52 SER E C 1
ATOM 4729 O O . SER E 1 50 ? 214.092 228.753 248.190 1.000 0 52 SER E O 1
ATOM 4732 N N . MET E 1 51 ? 212.105 229.841 247.807 1.000 0 53 MET E N 1
ATOM 4733 C CA . MET E 1 51 ? 211.395 228.866 248.630 1.000 0 53 MET E CA 1
ATOM 4734 C C . MET E 1 51 ? 211.542 227.457 248.059 1.000 0 53 MET E C 1
ATOM 4735 O O . MET E 1 51 ? 211.800 226.508 248.799 1.000 0 53 MET E O 1
ATOM 4740 N N . TRP E 1 52 ? 211.275 227.397 246.725 1.000 0 54 TRP E N 1
ATOM 4741 C CA . TRP E 1 52 ? 211.520 226.121 246.063 1.000 0 54 TRP E CA 1
ATOM 4742 C C . TRP E 1 52 ? 212.990 225.729 246.156 1.000 0 54 TRP E C 1
ATOM 4743 O O . TRP E 1 52 ? 213.315 224.577 246.438 1.000 0 54 TRP E O 1
ATOM 4754 N N . SER E 1 53 ? 213.840 226.680 245.846 1.000 0 55 SER E N 1
ATOM 4755 C CA . SER E 1 53 ? 215.266 226.423 246.042 1.000 0 55 SER E CA 1
ATOM 4756 C C . SER E 1 53 ? 215.584 226.154 247.508 1.000 0 55 SER E C 1
ATOM 4757 O O . SER E 1 53 ? 216.383 225.271 247.822 1.000 0 55 SER E O 1
ATOM 4760 N N . SER E 1 54 ? 215.041 227.071 248.357 1.000 0 56 SER E N 1
ATOM 4761 C CA . SER E 1 54 ? 215.267 226.808 249.775 1.000 0 56 SER E CA 1
ATOM 4762 C C . SER E 1 54 ? 214.579 225.518 250.212 1.000 0 56 SER E C 1
ATOM 4763 O O . SER E 1 54 ? 215.120 224.768 251.026 1.000 0 56 SER E O 1
ATOM 4766 N N . MET E 1 55 ? 213.354 225.288 249.868 1.000 0 57 MET E N 1
ATOM 4767 C CA . MET E 1 55 ? 212.746 223.972 250.044 1.000 0 57 MET E CA 1
ATOM 4768 C C . MET E 1 55 ? 213.543 222.899 249.306 1.000 0 57 MET E C 1
ATOM 4769 O O . MET E 1 55 ? 213.686 221.780 249.797 1.000 0 57 MET E O 1
ATOM 4774 N N . SER E 1 56 ? 213.910 223.341 248.080 1.000 0 58 SER E N 1
ATOM 4775 C CA . SER E 1 56 ? 214.914 222.480 247.470 1.000 0 58 SER E CA 1
ATOM 4776 C C . SER E 1 56 ? 216.246 222.570 248.208 1.000 0 58 SER E C 1
ATOM 4777 O O . SER E 1 56 ? 216.990 221.592 248.286 1.000 0 58 SER E O 1
ATOM 4780 N N . GLU E 1 57 ? 216.566 223.836 248.585 1.000 0 59 GLU E N 1
ATOM 4781 C CA . GLU E 1 57 ? 217.731 223.961 249.457 1.000 0 59 GLU E CA 1
ATOM 4782 C C . GLU E 1 57 ? 217.434 223.424 250.852 1.000 0 59 GLU E C 1
ATOM 4783 O O . GLU E 1 57 ? 218.278 222.771 251.462 1.000 0 59 GLU E O 1
ATOM 4789 N N . ASP E 1 58 ? 216.378 223.841 251.405 1.000 0 60 ASP E N 1
ATOM 4790 C CA . ASP E 1 58 ? 215.995 223.181 252.651 1.000 0 60 ASP E CA 1
ATOM 4791 C C . ASP E 1 58 ? 215.748 221.689 252.426 1.000 0 60 ASP E C 1
ATOM 4792 O O . ASP E 1 58 ? 216.132 220.862 253.246 1.000 0 60 ASP E O 1
ATOM 4797 N N . ALA E 1 59 ? 215.179 221.350 251.395 1.000 0 61 ALA E N 1
ATOM 4798 C CA . ALA E 1 59 ? 215.300 219.954 250.977 1.000 0 61 ALA E CA 1
ATOM 4799 C C . ALA E 1 59 ? 216.737 219.611 250.620 1.000 0 61 ALA E C 1
ATOM 4800 O O . ALA E 1 59 ? 217.216 218.519 250.937 1.000 0 61 ALA E O 1
ATOM 4802 N N . SER E 1 60 ? 217.373 220.571 250.056 1.000 0 62 SER E N 1
ATOM 4803 C CA . SER E 1 60 ? 218.829 220.441 250.030 1.000 0 62 SER E CA 1
ATOM 4804 C C . SER E 1 60 ? 219.430 220.646 251.424 1.000 0 62 SER E C 1
ATOM 4805 O O . SER E 1 60 ? 220.291 219.882 251.848 1.000 0 62 SER E O 1
ATOM 4808 N N . VAL E 1 61 ? 219.022 221.638 252.096 1.000 0 63 VAL E N 1
ATOM 4809 C CA . VAL E 1 61 ? 219.496 221.810 253.469 1.000 0 63 VAL E CA 1
ATOM 4810 C C . VAL E 1 61 ? 218.875 220.744 254.358 1.000 0 63 VAL E C 1
ATOM 4811 O O . VAL E 1 61 ? 219.577 220.133 255.178 1.000 0 63 VAL E O 1
ATOM 4815 N N . ALA E 1 62 ? 217.716 220.518 254.275 1.000 0 64 ALA E N 1
ATOM 4816 C CA . ALA E 1 62 ? 217.158 219.365 254.973 1.000 0 64 ALA E CA 1
ATOM 4817 C C . ALA E 1 62 ? 217.755 218.061 254.446 1.000 0 64 ALA E C 1
ATOM 4818 O O . ALA E 1 62 ? 218.054 217.147 255.217 1.000 0 64 ALA E O 1
ATOM 4820 N N . ASP E 1 63 ? 218.006 218.136 253.131 1.000 0 65 ASP E N 1
ATOM 4821 C CA . ASP E 1 63 ? 218.816 217.057 252.568 1.000 0 65 ASP E CA 1
ATOM 4822 C C . ASP E 1 63 ? 220.262 217.148 253.051 1.000 0 65 ASP E C 1
ATOM 4823 O O . ASP E 1 63 ? 220.873 216.133 253.390 1.000 0 65 ASP E O 1
ATOM 4828 N N . MET E 1 64 ? 220.581 218.354 253.092 1.000 0 66 MET E N 1
ATOM 4829 C CA . MET E 1 64 ? 221.903 218.519 253.698 1.000 0 66 MET E CA 1
ATOM 4830 C C . MET E 1 64 ? 221.837 218.311 255.202 1.000 0 66 MET E C 1
ATOM 4831 O O . MET E 1 64 ? 222.729 217.687 255.784 1.000 0 66 MET E O 1
ATOM 4836 N N . GLU E 1 65 ? 220.870 218.824 255.745 1.000 0 67 GLU E N 1
ATOM 4837 C CA . GLU E 1 65 ? 220.773 218.587 257.189 1.000 0 67 GLU E CA 1
ATOM 4838 C C . GLU E 1 65 ? 220.410 217.138 257.487 1.000 0 67 GLU E C 1
ATOM 4839 O O . GLU E 1 65 ? 220.958 216.535 258.412 1.000 0 67 GLU E O 1
ATOM 4845 N N . ARG E 1 66 ? 219.647 216.566 256.730 1.000 0 68 ARG E N 1
ATOM 4846 C CA . ARG E 1 66 ? 219.445 215.119 256.780 1.000 0 68 ARG E CA 1
ATOM 4847 C C . ARG E 1 66 ? 220.703 214.373 256.359 1.000 0 68 ARG E C 1
ATOM 4848 O O . ARG E 1 66 ? 221.070 213.369 256.982 1.000 0 68 ARG E O 1
ATOM 4856 N N . ALA E 1 67 ? 221.254 214.995 255.393 1.000 0 69 ALA E N 1
ATOM 4857 C CA . ALA E 1 67 ? 222.578 214.472 255.076 1.000 0 69 ALA E CA 1
ATOM 4858 C C . ALA E 1 67 ? 223.539 214.672 256.241 1.000 0 69 ALA E C 1
ATOM 4859 O O . ALA E 1 67 ? 224.308 213.774 256.573 1.000 0 69 ALA E O 1
ATOM 4861 N N . GLN E 1 68 ? 223.473 215.771 256.750 1.000 0 70 GLN E N 1
ATOM 4862 C CA . GLN E 1 68 ? 224.334 216.052 257.895 1.000 0 70 GLN E CA 1
ATOM 4863 C C . GLN E 1 68 ? 223.916 215.237 259.109 1.000 0 70 GLN E C 1
ATOM 4864 O O . GLN E 1 68 ? 224.768 214.692 259.824 1.000 0 70 GLN E O 1
ATOM 4870 N N . LEU E 1 69 ? 222.691 215.241 259.307 1.000 0 71 LEU E N 1
ATOM 4871 C CA . LEU E 1 69 ? 222.193 214.417 260.400 1.000 0 71 LEU E CA 1
ATOM 4872 C C . LEU E 1 69 ? 222.454 212.938 260.128 1.000 0 71 LEU E C 1
ATOM 4873 O O . LEU E 1 69 ? 222.800 212.191 261.036 1.000 0 71 LEU E O 1
ATOM 4878 N N . GLU E 1 70 ? 222.256 212.605 258.862 1.000 0 72 GLU E N 1
ATOM 4879 C CA . GLU E 1 70 ? 222.609 211.241 258.481 1.000 0 72 GLU E CA 1
ATOM 4880 C C . GLU E 1 70 ? 224.105 211.018 258.574 1.000 0 72 GLU E C 1
ATOM 4881 O O . GLU E 1 70 ? 224.553 209.962 259.040 1.000 0 72 GLU E O 1
ATOM 4887 N N . GLU E 1 71 ? 224.687 212.080 258.174 1.000 0 73 GLU E N 1
ATOM 4888 C CA . GLU E 1 71 ? 226.144 212.020 258.338 1.000 0 73 GLU E CA 1
ATOM 4889 C C . GLU E 1 71 ? 226.534 211.970 259.816 1.000 0 73 GLU E C 1
ATOM 4890 O O . GLU E 1 71 ? 227.408 211.197 260.201 1.000 0 73 GLU E O 1
ATOM 4896 N N . GLU E 1 72 ? 225.854 212.813 260.536 1.000 0 74 GLU E N 1
ATOM 4897 C CA . GLU E 1 72 ? 226.123 212.838 261.963 1.000 0 74 GLU E CA 1
ATOM 4898 C C . GLU E 1 72 ? 225.687 211.534 262.641 1.000 0 74 GLU E C 1
ATOM 4899 O O . GLU E 1 72 ? 226.398 210.987 263.469 1.000 0 74 GLU E O 1
ATOM 4905 N N . ALA E 1 73 ? 224.530 211.083 262.171 1.000 0 75 ALA E N 1
ATOM 4906 C CA . ALA E 1 73 ? 224.050 209.796 262.663 1.000 0 75 ALA E CA 1
ATOM 4907 C C . ALA E 1 73 ? 224.983 208.661 262.230 1.000 0 75 ALA E C 1
ATOM 4908 O O . ALA E 1 73 ? 225.266 207.754 262.999 1.000 0 75 ALA E O 1
ATOM 4910 N N . ALA E 1 74 ? 225.330 209.052 260.908 1.000 0 76 ALA E N 1
ATOM 4911 C CA . ALA E 1 74 ? 226.306 208.094 260.405 1.000 0 76 ALA E CA 1
ATOM 4912 C C . ALA E 1 74 ? 227.619 208.230 261.142 1.000 0 76 ALA E C 1
ATOM 4913 O O . ALA E 1 74 ? 228.308 207.223 261.410 1.000 0 76 ALA E O 1
ATOM 4915 N N . ALA E 1 75 ? 227.895 209.547 261.536 1.000 0 77 ALA E N 1
ATOM 4916 C CA . ALA E 1 75 ? 229.168 209.787 262.237 1.000 0 77 ALA E CA 1
ATOM 4917 C C . ALA E 1 75 ? 229.071 209.362 263.679 1.000 0 77 ALA E C 1
ATOM 4918 O O . ALA E 1 75 ? 230.087 208.999 264.286 1.000 0 77 ALA E O 1
ATOM 4920 N N . ALA E 1 76 ? 227.810 209.609 264.283 1.000 0 78 ALA E N 1
ATOM 4921 C CA . ALA E 1 76 ? 227.638 209.234 265.686 1.000 0 78 ALA E CA 1
ATOM 4922 C C . ALA E 1 76 ? 227.643 207.719 265.852 1.000 0 78 ALA E C 1
ATOM 4923 O O . ALA E 1 76 ? 227.731 207.213 266.969 1.000 0 78 ALA E O 1
ATOM 4925 N N . GLU E 1 77 ? 227.710 207.097 264.959 1.000 0 79 GLU E N 1
ATOM 4926 C CA . GLU E 1 77 ? 228.150 205.712 265.125 1.000 0 79 GLU E CA 1
ATOM 4927 C C . GLU E 1 77 ? 229.661 205.608 265.039 1.000 0 79 GLU E C 1
ATOM 4928 O O . GLU E 1 77 ? 230.319 206.450 264.426 1.000 0 79 GLU E O 1
ATOM 4934 N N . GLU E 1 78 ? 216.240 225.240 272.224 1.000 0 80 GLU E N 1
ATOM 4935 C CA . GLU E 1 78 ? 217.260 224.358 272.829 1.000 0 80 GLU E CA 1
ATOM 4936 C C . GLU E 1 78 ? 216.755 222.919 272.770 1.000 0 80 GLU E C 1
ATOM 4937 O O . GLU E 1 78 ? 215.554 222.719 272.951 1.000 0 80 GLU E O 1
ATOM 4943 N N . ARG E 1 79 ? 217.608 221.944 272.435 1.000 0 81 ARG E N 1
ATOM 4944 C CA . ARG E 1 79 ? 217.226 220.521 272.411 1.000 0 81 ARG E CA 1
ATOM 4945 C C . ARG E 1 79 ? 216.856 220.039 273.817 1.000 0 81 ARG E C 1
ATOM 4946 O O . ARG E 1 79 ? 217.579 220.357 274.762 1.000 0 81 ARG E O 1
ATOM 4954 N N . PRO E 1 80 ? 215.779 219.253 273.974 1.000 0 82 PRO E N 1
ATOM 4955 C CA . PRO E 1 80 ? 215.412 218.725 275.273 1.000 0 82 PRO E CA 1
ATOM 4956 C C . PRO E 1 80 ? 216.508 217.835 275.867 1.000 0 82 PRO E C 1
ATOM 4957 O O . PRO E 1 80 ? 217.059 216.966 275.192 1.000 0 82 PRO E O 1
ATOM 4961 N N . LEU E 1 81 ? 216.777 218.020 277.155 1.000 0 83 LEU E N 1
ATOM 4962 C CA . LEU E 1 81 ? 217.565 217.106 277.977 1.000 0 83 LEU E CA 1
ATOM 4963 C C . LEU E 1 81 ? 216.662 216.026 278.573 1.000 0 83 LEU E C 1
ATOM 4964 O O . LEU E 1 81 ? 215.594 216.351 279.100 1.000 0 83 LEU E O 1
ATOM 4969 N N . VAL E 1 82 ? 217.112 214.777 278.554 1.000 0 84 VAL E N 1
ATOM 4970 C CA . VAL E 1 82 ? 216.555 213.665 279.332 1.000 0 84 VAL E CA 1
ATOM 4971 C C . VAL E 1 82 ? 217.489 213.391 280.504 1.000 0 84 VAL E C 1
ATOM 4972 O O . VAL E 1 82 ? 218.672 213.126 280.305 1.000 0 84 VAL E O 1
ATOM 4976 N N . PHE E 1 83 ? 216.968 213.457 281.726 1.000 0 85 PHE E N 1
ATOM 4977 C CA . PHE E 1 83 ? 217.719 213.178 282.945 1.000 0 85 PHE E CA 1
ATOM 4978 C C . PHE E 1 83 ? 217.667 211.684 283.250 1.000 0 85 PHE E C 1
ATOM 4979 O O . PHE E 1 83 ? 216.592 211.081 283.274 1.000 0 85 PHE E O 1
ATOM 4987 N N . LEU E 1 84 ? 218.824 211.086 283.496 1.000 0 86 LEU E N 1
ATOM 4988 C CA . LEU E 1 84 ? 219.005 209.658 283.737 1.000 0 86 LEU E CA 1
ATOM 4989 C C . LEU E 1 84 ? 219.554 209.457 285.152 1.000 0 86 LEU E C 1
ATOM 4990 O O . LEU E 1 84 ? 220.333 210.270 285.634 1.000 0 86 LEU E O 1
ATOM 4995 N N . CYS E 1 85 ? 219.199 208.369 285.828 1.000 0 87 CYS E N 1
ATOM 4996 C CA . CYS E 1 85 ? 219.838 208.004 287.095 1.000 0 87 CYS E CA 1
ATOM 4997 C C . CYS E 1 85 ? 221.337 207.744 286.882 1.000 0 87 CYS E C 1
ATOM 4998 O O . CYS E 1 85 ? 221.675 206.899 286.054 1.000 0 87 CYS E O 1
ATOM 5001 N N . SER E 1 86 ? 222.228 208.355 287.668 1.000 0 88 SER E N 1
ATOM 5002 C CA . SER E 1 86 ? 223.677 208.107 287.530 1.000 0 88 SER E CA 1
ATOM 5003 C C . SER E 1 86 ? 224.073 206.659 287.861 1.000 0 88 SER E C 1
ATOM 5004 O O . SER E 1 86 ? 224.995 206.118 287.262 1.000 0 88 SER E O 1
ATOM 5007 N N . GLY E 1 87 ? 223.322 205.991 288.746 1.000 0 89 GLY E N 1
ATOM 5008 C CA . GLY E 1 87 ? 223.518 204.572 289.069 1.000 0 89 GLY E CA 1
ATOM 5009 C C . GLY E 1 87 ? 223.134 203.594 287.947 1.000 0 89 GLY E C 1
ATOM 5010 O O . GLY E 1 87 ? 223.966 202.816 287.493 1.000 0 89 GLY E O 1
ATOM 5011 N N . CYS E 1 88 ? 221.869 203.591 287.504 1.000 0 90 CYS E N 1
ATOM 5012 C CA . CYS E 1 88 ? 221.353 202.569 286.574 1.000 0 90 CYS E CA 1
ATOM 5013 C C . CYS E 1 88 ? 220.896 203.100 285.206 1.000 0 90 CYS E C 1
ATOM 5014 O O . CYS E 1 88 ? 220.279 202.358 284.443 1.000 0 90 CYS E O 1
ATOM 5017 N N . ARG E 1 89 ? 221.137 204.384 284.903 1.000 0 91 ARG E N 1
ATOM 5018 C CA . ARG E 1 89 ? 220.798 205.079 283.640 1.000 0 91 ARG E CA 1
ATOM 5019 C C . ARG E 1 89 ? 219.319 205.101 283.250 1.000 0 91 ARG E C 1
ATOM 5020 O O . ARG E 1 89 ? 218.969 205.513 282.144 1.000 0 91 ARG E O 1
ATOM 5028 N N . ARG E 1 90 ? 218.431 204.692 284.156 1.000 0 92 ARG E N 1
ATOM 5029 C CA . ARG E 1 90 ? 216.987 204.759 283.933 1.000 0 92 ARG E CA 1
ATOM 5030 C C . ARG E 1 90 ? 216.539 206.223 283.814 1.000 0 92 ARG E C 1
ATOM 5031 O O . ARG E 1 90 ? 216.944 207.021 284.662 1.000 0 92 ARG E O 1
ATOM 5039 N N . PRO E 1 91 ? 215.713 206.583 282.819 1.000 0 93 PRO E N 1
ATOM 5040 C CA . PRO E 1 91 ? 215.200 207.940 282.664 1.000 0 93 PRO E CA 1
ATOM 5041 C C . PRO E 1 91 ? 214.335 208.344 283.849 1.000 0 93 PRO E C 1
ATOM 5042 O O . PRO E 1 91 ? 213.398 207.630 284.205 1.000 0 93 PRO E O 1
ATOM 5046 N N . LEU E 1 92 ? 214.650 209.482 284.456 1.000 0 94 LEU E N 1
ATOM 5047 C CA . LEU E 1 92 ? 213.967 210.050 285.619 1.000 0 94 LEU E CA 1
ATOM 5048 C C . LEU E 1 92 ? 213.005 211.168 285.221 1.000 0 94 LEU E C 1
ATOM 5049 O O . LEU E 1 92 ? 211.997 211.382 285.885 1.000 0 94 LEU E O 1
ATOM 5054 N N . GLY E 1 93 ? 213.299 211.888 284.144 1.000 0 95 GLY E N 1
ATOM 5055 C CA . GLY E 1 93 ? 212.506 213.018 283.683 1.000 0 95 GLY E CA 1
ATOM 5056 C C . GLY E 1 93 ? 213.174 213.714 282.507 1.000 0 95 GLY E C 1
ATOM 5057 O O . GLY E 1 93 ? 214.187 213.251 281.991 1.000 0 95 GLY E O 1
ATOM 5058 N N . ASP E 1 94 ? 212.627 214.849 282.092 1.000 0 96 ASP E N 1
ATOM 5059 C CA . ASP E 1 94 ? 213.189 215.649 281.007 1.000 0 96 ASP E CA 1
ATOM 5060 C C . ASP E 1 94 ? 212.961 217.148 281.232 1.000 0 96 ASP E C 1
ATOM 5061 O O . ASP E 1 94 ? 212.116 217.574 282.025 1.000 0 96 ASP E O 1
ATOM 5066 N N . SER E 1 95 ? 213.740 217.955 280.518 1.000 0 97 SER E N 1
ATOM 5067 C CA . SER E 1 95 ? 213.709 219.421 280.577 1.000 0 97 SER E CA 1
ATOM 5068 C C . SER E 1 95 ? 212.370 220.049 280.175 1.000 0 97 SER E C 1
ATOM 5069 O O . SER E 1 95 ? 212.131 221.199 280.530 1.000 0 97 SER E O 1
ATOM 5072 N N . LEU E 1 96 ? 211.443 219.320 279.532 1.000 0 98 LEU E N 1
ATOM 5073 C CA . LEU E 1 96 ? 210.093 219.847 279.267 1.000 0 98 LEU E CA 1
ATOM 5074 C C . LEU E 1 96 ? 209.279 220.024 280.558 1.000 0 98 LEU E C 1
ATOM 5075 O O . LEU E 1 96 ? 208.220 220.649 280.548 1.000 0 98 LEU E O 1
ATOM 5080 N N . SER E 1 97 ? 209.740 219.440 281.667 1.000 0 99 SER E N 1
ATOM 5081 C CA . SER E 1 97 ? 209.179 219.624 283.008 1.000 0 99 SER E CA 1
ATOM 5082 C C . SER E 1 97 ? 210.039 220.522 283.904 1.000 0 99 SER E C 1
ATOM 5083 O O . SER E 1 97 ? 209.738 220.625 285.090 1.000 0 99 SER E O 1
ATOM 5086 N N . TRP E 1 98 ? 211.076 221.172 283.364 1.000 0 100 TRP E N 1
ATOM 5087 C CA . TRP E 1 98 ? 211.954 222.079 284.106 1.000 0 100 TRP E CA 1
ATOM 5088 C C . TRP E 1 98 ? 211.191 223.286 284.664 1.000 0 100 TRP E C 1
ATOM 5089 O O . TRP E 1 98 ? 210.464 223.963 283.937 1.000 0 100 TRP E O 1
ATOM 5100 N N . VAL E 1 99 ? 211.371 223.570 285.955 1.000 0 101 VAL E N 1
ATOM 5101 C CA . VAL E 1 99 ? 210.839 224.776 286.616 1.000 0 101 VAL E CA 1
ATOM 5102 C C . VAL E 1 99 ? 211.952 225.757 286.926 1.000 0 101 VAL E C 1
ATOM 5103 O O . VAL E 1 99 ? 211.861 226.926 286.569 1.000 0 101 VAL E O 1
ATOM 5107 N N . ALA E 1 100 ? 212.978 225.278 287.624 1.000 0 102 ALA E N 1
ATOM 5108 C CA . ALA E 1 100 ? 214.065 226.092 288.140 1.000 0 102 ALA E CA 1
ATOM 5109 C C . ALA E 1 100 ? 215.289 225.221 288.445 1.000 0 102 ALA E C 1
ATOM 5110 O O . ALA E 1 100 ? 215.211 223.991 288.466 1.000 0 102 ALA E O 1
ATOM 5112 N N . SER E 1 101 ? 216.407 225.870 288.746 1.000 0 103 SER E N 1
ATOM 5113 C CA . SER E 1 101 ? 217.617 225.256 289.282 1.000 0 103 SER E CA 1
ATOM 5114 C C . SER E 1 101 ? 218.135 226.051 290.474 1.000 0 103 SER E C 1
ATOM 5115 O O . SER E 1 101 ? 217.793 227.219 290.657 1.000 0 103 SER E O 1
ATOM 5118 N N . GLN E 1 102 ? 218.945 225.404 291.301 1.000 0 104 GLN E N 1
ATOM 5119 C CA . GLN E 1 102 ? 219.582 225.981 292.479 1.000 0 104 GLN E CA 1
ATOM 5120 C C . GLN E 1 102 ? 221.064 225.630 292.466 1.000 0 104 GLN E C 1
ATOM 5121 O O . GLN E 1 102 ? 221.444 224.503 292.782 1.000 0 104 GLN E O 1
ATOM 5127 N N . GLU E 1 103 ? 221.890 226.590 292.050 1.000 0 105 GLU E N 1
ATOM 5128 C CA . GLU E 1 103 ? 223.344 226.408 291.912 1.000 0 105 GLU E CA 1
ATOM 5129 C C . GLU E 1 103 ? 224.060 226.260 293.242 1.000 0 105 GLU E C 1
ATOM 5130 O O . GLU E 1 103 ? 225.061 225.559 293.341 1.000 0 105 GLU E O 1
ATOM 5136 N N . ASP E 1 104 ? 223.522 226.893 294.274 1.000 0 106 ASP E N 1
ATOM 5137 C CA . ASP E 1 104 ? 224.030 226.833 295.635 1.000 0 106 ASP E CA 1
ATOM 5138 C C . ASP E 1 104 ? 223.900 225.429 296.238 1.000 0 106 ASP E C 1
ATOM 5139 O O . ASP E 1 104 ? 224.804 224.970 296.935 1.000 0 106 ASP E O 1
ATOM 5144 N N . THR E 1 105 ? 222.803 224.730 295.935 1.000 0 107 THR E N 1
ATOM 5145 C CA . THR E 1 105 ? 222.518 223.377 296.446 1.000 0 107 THR E CA 1
ATOM 5146 C C . THR E 1 105 ? 222.723 222.269 295.414 1.000 0 107 THR E C 1
ATOM 5147 O O . THR E 1 105 ? 222.442 221.108 295.708 1.000 0 107 THR E O 1
ATOM 5151 N N . ASN E 1 106 ? 223.217 222.598 294.215 1.000 0 108 ASN E N 1
ATOM 5152 C CA . ASN E 1 106 ? 223.381 221.671 293.093 1.000 0 108 ASN E CA 1
ATOM 5153 C C . ASN E 1 106 ? 222.118 220.842 292.816 1.000 0 108 ASN E C 1
ATOM 5154 O O . ASN E 1 106 ? 222.175 219.616 292.704 1.000 0 108 ASN E O 1
ATOM 5159 N N . CYS E 1 107 ? 220.964 221.502 292.739 1.000 0 109 CYS E N 1
ATOM 5160 C CA . CYS E 1 107 ? 219.674 220.845 292.540 1.000 0 109 CYS E CA 1
ATOM 5161 C C . CYS E 1 107 ? 218.910 221.415 291.337 1.000 0 109 CYS E C 1
ATOM 5162 O O . CYS E 1 107 ? 218.967 222.612 291.050 1.000 0 109 CYS E O 1
ATOM 5165 N N . ILE E 1 108 ? 218.132 220.569 290.665 1.000 0 110 ILE E N 1
ATOM 5166 C CA . ILE E 1 108 ? 217.157 220.964 289.637 1.000 0 110 ILE E CA 1
ATOM 5167 C C . ILE E 1 108 ? 215.738 220.685 290.137 1.000 0 110 ILE E C 1
ATOM 5168 O O . ILE E 1 108 ? 215.521 219.725 290.875 1.000 0 110 ILE E O 1
ATOM 5173 N N . LEU E 1 109 ? 214.767 221.508 289.743 1.000 0 111 LEU E N 1
ATOM 5174 C CA . LEU E 1 109 ? 213.361 221.347 290.119 1.000 0 111 LEU E CA 1
ATOM 5175 C C . LEU E 1 109 ? 212.523 221.001 288.890 1.000 0 111 LEU E C 1
ATOM 5176 O O . LEU E 1 109 ? 212.420 221.804 287.958 1.000 0 111 LEU E O 1
ATOM 5181 N N . LEU E 1 110 ? 211.902 219.822 288.907 1.000 0 112 LEU E N 1
ATOM 5182 C CA . LEU E 1 110 ? 210.993 219.348 287.861 1.000 0 112 LEU E CA 1
ATOM 5183 C C . LEU E 1 110 ? 209.541 219.319 288.362 1.000 0 112 LEU E C 1
ATOM 5184 O O . LEU E 1 110 ? 209.284 218.973 289.515 1.000 0 112 LEU E O 1
ATOM 5189 N N . ARG E 1 111 ? 208.580 219.631 287.480 1.000 0 113 ARG E N 1
ATOM 5190 C CA . ARG E 1 111 ? 207.135 219.461 287.754 1.000 0 113 ARG E CA 1
ATOM 5191 C C . ARG E 1 111 ? 206.700 218.001 287.725 1.000 0 113 ARG E C 1
ATOM 5192 O O . ARG E 1 111 ? 205.839 217.608 288.497 1.000 0 113 ARG E O 1
ATOM 5200 N N . CYS E 1 112 ? 207.280 217.220 286.814 1.000 0 114 CYS E N 1
ATOM 5201 C CA . CYS E 1 112 ? 206.918 215.830 286.563 1.000 0 114 CYS E CA 1
ATOM 5202 C C . CYS E 1 112 ? 208.178 214.982 286.373 1.000 0 114 CYS E C 1
ATOM 5203 O O . CYS E 1 112 ? 209.143 215.426 285.746 1.000 0 114 CYS E O 1
ATOM 5206 N N . VAL E 1 113 ? 208.124 213.748 286.863 1.000 0 115 VAL E N 1
ATOM 5207 C CA . VAL E 1 113 ? 209.159 212.713 286.740 1.000 0 115 VAL E CA 1
ATOM 5208 C C . VAL E 1 113 ? 208.530 211.419 286.214 1.000 0 115 VAL E C 1
ATOM 5209 O O . VAL E 1 113 ? 207.306 211.296 286.166 1.000 0 115 VAL E O 1
ATOM 5213 N N . SER E 1 114 ? 209.351 210.470 285.779 1.000 0 116 SER E N 1
ATOM 5214 C CA . SER E 1 114 ? 208.905 209.146 285.342 1.000 0 116 SER E CA 1
ATOM 5215 C C . SER E 1 114 ? 208.585 208.234 286.534 1.000 0 116 SER E C 1
ATOM 5216 O O . SER E 1 114 ? 208.915 208.532 287.684 1.000 0 116 SER E O 1
ATOM 5219 N N . CYS E 1 115 ? 208.023 207.055 286.253 1.000 0 117 CYS E N 1
ATOM 5220 C CA . CYS E 1 115 ? 207.817 206.000 287.251 1.000 0 117 CYS E CA 1
ATOM 5221 C C . CYS E 1 115 ? 209.122 205.443 287.861 1.000 0 117 CYS E C 1
ATOM 5222 O O . CYS E 1 115 ? 209.066 204.683 288.825 1.000 0 117 CYS E O 1
ATOM 5225 N N . ASN E 1 116 ? 210.299 205.826 287.343 1.000 0 118 ASN E N 1
ATOM 5226 C CA . ASN E 1 116 ? 211.585 205.445 287.931 1.000 0 118 ASN E CA 1
ATOM 5227 C C . ASN E 1 116 ? 211.971 206.286 289.157 1.000 0 118 ASN E C 1
ATOM 5228 O O . ASN E 1 116 ? 213.013 206.021 289.753 1.000 0 118 ASN E O 1
ATOM 5233 N N . VAL E 1 117 ? 211.173 207.285 289.541 1.000 0 119 VAL E N 1
ATOM 5234 C CA . VAL E 1 117 ? 211.359 208.033 290.789 1.000 0 119 VAL E CA 1
ATOM 5235 C C . VAL E 1 117 ? 210.354 207.529 291.823 1.000 0 119 VAL E C 1
ATOM 5236 O O . VAL E 1 117 ? 209.147 207.680 291.662 1.000 0 119 VAL E O 1
ATOM 5240 N N . SER E 1 118 ? 210.857 206.921 292.894 1.000 0 120 SER E N 1
ATOM 5241 C CA . SER E 1 118 ? 210.076 206.510 294.063 1.000 0 120 SER E CA 1
ATOM 5242 C C . SER E 1 118 ? 210.141 207.581 295.146 1.000 0 120 SER E C 1
ATOM 5243 O O . SER E 1 118 ? 211.209 208.133 295.407 1.000 0 120 SER E O 1
ATOM 5246 N N . VAL E 1 119 ? 209.005 207.862 295.786 1.000 0 121 VAL E N 1
ATOM 5247 C CA . VAL E 1 119 ? 208.911 208.791 296.919 1.000 0 121 VAL E CA 1
ATOM 5248 C C . VAL E 1 119 ? 208.795 207.975 298.201 1.000 0 121 VAL E C 1
ATOM 5249 O O . VAL E 1 119 ? 207.814 207.252 298.391 1.000 0 121 VAL E O 1
ATOM 5253 N N . ASP E 1 120 ? 209.791 208.084 299.071 1.000 0 122 ASP E N 1
ATOM 5254 C CA . ASP E 1 120 ? 209.724 207.563 300.431 1.000 0 122 ASP E CA 1
ATOM 5255 C C . ASP E 1 120 ? 208.745 208.426 301.237 1.000 0 122 ASP E C 1
ATOM 5256 O O . ASP E 1 120 ? 208.999 209.609 301.477 1.000 0 122 ASP E O 1
ATOM 5261 N N . LYS E 1 121 ? 207.601 207.837 301.611 1.000 0 123 LYS E N 1
ATOM 5262 C CA . LYS E 1 121 ? 206.515 208.528 302.325 1.000 0 123 LYS E CA 1
ATOM 5263 C C . LYS E 1 121 ? 206.888 208.908 303.763 1.000 0 123 LYS E C 1
ATOM 5264 O O . LYS E 1 121 ? 206.111 209.611 304.409 1.000 0 123 LYS E O 1
ATOM 5270 N N . GLU E 1 122 ? 208.030 208.453 304.283 1.000 0 124 GLU E N 1
ATOM 5271 C CA . GLU E 1 122 ? 208.530 208.907 305.577 1.000 0 124 GLU E CA 1
ATOM 5272 C C . GLU E 1 122 ? 208.934 210.390 305.510 1.000 0 124 GLU E C 1
ATOM 5273 O O . GLU E 1 122 ? 209.912 210.781 304.862 1.000 0 124 GLU E O 1
ATOM 5279 N N . GLN E 1 123 ? 208.167 211.227 306.211 1.000 0 125 GLN E N 1
ATOM 5280 C CA . GLN E 1 123 ? 208.389 212.668 306.266 1.000 0 125 GLN E CA 1
ATOM 5281 C C . GLN E 1 123 ? 209.484 213.041 307.268 1.000 0 125 GLN E C 1
ATOM 5282 O O . GLN E 1 123 ? 209.479 212.609 308.420 1.000 0 125 GLN E O 1
ATOM 5288 N N . LYS E 1 124 ? 210.412 213.901 306.842 1.000 0 126 LYS E N 1
ATOM 5289 C CA . LYS E 1 124 ? 211.604 214.310 307.596 1.000 0 126 LYS E CA 1
ATOM 5290 C C . LYS E 1 124 ? 211.612 215.828 307.759 1.000 0 126 LYS E C 1
ATOM 5291 O O . LYS E 1 124 ? 211.525 216.560 306.776 1.000 0 126 LYS E O 1
ATOM 5297 N N . LEU E 1 125 ? 211.730 216.317 308.992 1.000 0 127 LEU E N 1
ATOM 5298 C CA . LEU E 1 125 ? 211.866 217.754 309.253 1.000 0 127 LEU E CA 1
ATOM 5299 C C . LEU E 1 125 ? 213.297 218.209 308.926 1.000 0 127 LEU E C 1
ATOM 5300 O O . LEU E 1 125 ? 214.259 217.706 309.510 1.000 0 127 LEU E O 1
ATOM 5305 N N . SER E 1 126 ? 213.448 219.176 308.024 1.000 0 128 SER E N 1
ATOM 5306 C CA . SER E 1 126 ? 214.749 219.756 307.691 1.000 0 128 SER E CA 1
ATOM 5307 C C . SER E 1 126 ? 215.252 220.654 308.822 1.000 0 128 SER E C 1
ATOM 5308 O O . SER E 1 126 ? 214.555 221.560 309.285 1.000 0 128 SER E O 1
ATOM 5311 N N . LYS E 1 127 ? 216.498 220.408 309.239 1.000 0 129 LYS E N 1
ATOM 5312 C CA . LYS E 1 127 ? 217.304 221.311 310.078 1.000 0 129 LYS E CA 1
ATOM 5313 C C . LYS E 1 127 ? 218.473 221.928 309.299 1.000 0 129 LYS E C 1
ATOM 5314 O O . LYS E 1 127 ? 219.429 222.408 309.904 1.000 0 129 LYS E O 1
ATOM 5320 N N . ARG E 1 128 ? 218.446 221.849 307.963 1.000 0 130 ARG E N 1
ATOM 5321 C CA . ARG E 1 128 ? 219.492 222.434 307.116 1.000 0 130 ARG E CA 1
ATOM 5322 C C . ARG E 1 128 ? 219.425 223.952 307.191 1.000 0 130 ARG E C 1
ATOM 5323 O O . ARG E 1 128 ? 218.359 224.536 307.399 1.000 0 130 ARG E O 1
ATOM 5331 N N . GLU E 1 129 ? 220.574 224.587 307.000 1.000 0 131 GLU E N 1
ATOM 5332 C CA . GLU E 1 129 ? 220.652 226.041 306.976 1.000 0 131 GLU E CA 1
ATOM 5333 C C . GLU E 1 129 ? 219.669 226.601 305.936 1.000 0 131 GLU E C 1
ATOM 5334 O O . GLU E 1 129 ? 219.578 226.094 304.822 1.000 0 131 GLU E O 1
ATOM 5340 N N . LYS E 1 130 ? 218.901 227.628 306.322 1.000 0 132 LYS E N 1
ATOM 5341 C CA . LYS E 1 130 ? 217.853 228.268 305.501 1.000 0 132 LYS E CA 1
ATOM 5342 C C . LYS E 1 130 ? 216.633 227.397 305.158 1.000 0 132 LYS E C 1
ATOM 5343 O O . LYS E 1 130 ? 215.724 227.908 304.513 1.000 0 132 LYS E O 1
ATOM 5349 N N . GLU E 1 131 ? 216.545 226.156 305.643 1.000 0 133 GLU E N 1
ATOM 5350 C CA . GLU E 1 131 ? 215.402 225.246 305.427 1.000 0 133 GLU E CA 1
ATOM 5351 C C . GLU E 1 131 ? 214.673 224.865 306.722 1.000 0 133 GLU E C 1
ATOM 5352 O O . GLU E 1 131 ? 213.865 223.935 306.742 1.000 0 133 GLU E O 1
ATOM 5358 N N . ASN E 1 132 ? 214.952 225.579 307.816 1.000 0 134 ASN E N 1
ATOM 5359 C CA . ASN E 1 132 ? 214.323 225.334 309.110 1.000 0 134 ASN E CA 1
ATOM 5360 C C . ASN E 1 132 ? 212.793 225.348 308.993 1.000 0 134 ASN E C 1
ATOM 5361 O O . ASN E 1 132 ? 212.194 226.342 308.583 1.000 0 134 ASN E O 1
ATOM 5366 N N . GLY E 1 133 ? 212.172 224.240 309.397 1.000 0 135 GLY E N 1
ATOM 5367 C CA . GLY E 1 133 ? 210.719 224.066 309.369 1.000 0 135 GLY E CA 1
ATOM 5368 C C . GLY E 1 133 ? 210.179 223.395 308.104 1.000 0 135 GLY E C 1
ATOM 5369 O O . GLY E 1 133 ? 208.991 223.088 308.059 1.000 0 135 GLY E O 1
ATOM 5370 N N . CYS E 1 134 ? 211.012 223.122 307.094 1.000 0 136 CYS E N 1
ATOM 5371 C CA . CYS E 1 134 ? 210.572 222.362 305.929 1.000 0 136 CYS E CA 1
ATOM 5372 C C . CYS E 1 134 ? 210.310 220.894 306.279 1.000 0 136 CYS E C 1
ATOM 5373 O O . CYS E 1 134 ? 211.104 220.278 306.987 1.000 0 136 CYS E O 1
ATOM 5376 N N . VAL E 1 135 ? 209.255 220.308 305.717 1.000 0 137 VAL E N 1
ATOM 5377 C CA . VAL E 1 135 ? 208.995 218.859 305.797 1.000 0 137 VAL E CA 1
ATOM 5378 C C . VAL E 1 135 ? 209.295 218.238 304.439 1.000 0 137 VAL E C 1
ATOM 5379 O O . VAL E 1 135 ? 208.770 218.697 303.424 1.000 0 137 VAL E O 1
ATOM 5383 N N . LEU E 1 136 ? 210.159 217.229 304.424 1.000 0 138 LEU E N 1
ATOM 5384 C CA . LEU E 1 136 ? 210.741 216.617 303.233 1.000 0 138 LEU E CA 1
ATOM 5385 C C . LEU E 1 136 ? 210.304 215.155 303.099 1.000 0 138 LEU E C 1
ATOM 5386 O O . LEU E 1 136 ? 210.249 214.442 304.096 1.000 0 138 LEU E O 1
ATOM 5391 N N . GLU E 1 137 ? 210.114 214.686 301.873 1.000 0 139 GLU E N 1
ATOM 5392 C CA . GLU E 1 137 ? 210.050 213.259 301.522 1.000 0 139 GLU E CA 1
ATOM 5393 C C . GLU E 1 137 ? 211.253 212.916 300.636 1.000 0 139 GLU E C 1
ATOM 5394 O O . GLU E 1 137 ? 211.669 213.734 299.810 1.000 0 139 GLU E O 1
ATOM 5400 N N . THR E 1 138 ? 211.862 211.741 300.827 1.000 0 140 THR E N 1
ATOM 5401 C CA . THR E 1 138 ? 213.091 211.364 300.098 1.000 0 140 THR E CA 1
ATOM 5402 C C . THR E 1 138 ? 212.744 210.805 298.721 1.000 0 140 THR E C 1
ATOM 5403 O O . THR E 1 138 ? 211.832 209.991 298.589 1.000 0 140 THR E O 1
ATOM 5407 N N . LEU E 1 139 ? 213.470 211.228 297.688 1.000 0 141 LEU E N 1
ATOM 5408 C CA . LEU E 1 139 ? 213.360 210.678 296.339 1.000 0 141 LEU E CA 1
ATOM 5409 C C . LEU E 1 139 ? 214.442 209.626 296.122 1.000 0 141 LEU E C 1
ATOM 5410 O O . LEU E 1 139 ? 215.624 209.914 296.298 1.000 0 141 LEU E O 1
ATOM 5415 N N . CYS E 1 140 ? 214.058 208.436 295.672 1.000 0 142 CYS E N 1
ATOM 5416 C CA . CYS E 1 140 ? 214.975 207.344 295.355 1.000 0 142 CYS E CA 1
ATOM 5417 C C . CYS E 1 140 ? 214.730 206.828 293.934 1.000 0 142 CYS E C 1
ATOM 5418 O O . CYS E 1 140 ? 213.603 206.832 293.438 1.000 0 142 CYS E O 1
ATOM 5421 N N . CYS E 1 141 ? 215.774 206.346 293.268 1.000 0 143 CYS E N 1
ATOM 5422 C CA . CYS E 1 141 ? 215.624 205.648 291.997 1.000 0 143 CYS E CA 1
ATOM 5423 C C . CYS E 1 141 ? 214.926 204.301 292.226 1.000 0 143 CYS E C 1
ATOM 5424 O O . CYS E 1 141 ? 215.441 203.461 292.956 1.000 0 143 CYS E O 1
ATOM 5427 N N . ALA E 1 142 ? 213.807 204.050 291.548 1.000 0 144 ALA E N 1
ATOM 5428 C CA . ALA E 1 142 ? 213.082 202.780 291.624 1.000 0 144 ALA E CA 1
ATOM 5429 C C . ALA E 1 142 ? 213.907 201.583 291.103 1.000 0 144 ALA E C 1
ATOM 5430 O O . ALA E 1 142 ? 213.594 200.437 291.403 1.000 0 144 ALA E O 1
ATOM 5432 N N . GLY E 1 143 ? 214.953 201.838 290.301 1.000 0 145 GLY E N 1
ATOM 5433 C CA . GLY E 1 143 ? 215.814 200.802 289.730 1.000 0 145 GLY E CA 1
ATOM 5434 C C . GLY E 1 143 ? 216.961 200.355 290.640 1.000 0 145 GLY E C 1
ATOM 5435 O O . GLY E 1 143 ? 217.167 199.161 290.807 1.000 0 145 GLY E O 1
ATOM 5436 N N . CYS E 1 144 ? 217.725 201.296 291.207 1.000 0 146 CYS E N 1
ATOM 5437 C CA . CYS E 1 144 ? 218.919 200.990 292.016 1.000 0 146 CYS E CA 1
ATOM 5438 C C . CYS E 1 144 ? 218.886 201.550 293.445 1.000 0 146 CYS E C 1
ATOM 5439 O O . CYS E 1 144 ? 219.885 201.462 294.150 1.000 0 146 CYS E O 1
ATOM 5442 N N . SER E 1 145 ? 217.768 202.142 293.874 1.000 0 147 SER E N 1
ATOM 5443 C CA . SER E 1 145 ? 217.595 202.768 295.195 1.000 0 147 SER E CA 1
ATOM 5444 C C . SER E 1 145 ? 218.558 203.924 295.507 1.000 0 147 SER E C 1
ATOM 5445 O O . SER E 1 145 ? 218.647 204.353 296.655 1.000 0 147 SER E O 1
ATOM 5448 N N . LEU E 1 146 ? 219.256 204.470 294.500 1.000 0 148 LEU E N 1
ATOM 5449 C CA . LEU E 1 146 ? 220.089 205.664 294.661 1.000 0 148 LEU E CA 1
ATOM 5450 C C . LEU E 1 146 ? 219.235 206.833 295.165 1.000 0 148 LEU E C 1
ATOM 5451 O O . LEU E 1 146 ? 218.180 207.104 294.591 1.000 0 148 LEU E O 1
ATOM 5456 N N . ASN E 1 147 ? 219.705 207.539 296.193 1.000 0 149 ASN E N 1
ATOM 5457 C CA . ASN E 1 147 ? 219.066 208.765 296.658 1.000 0 149 ASN E CA 1
ATOM 5458 C C . ASN E 1 147 ? 219.219 209.859 295.589 1.000 0 149 ASN E C 1
ATOM 5459 O O . ASN E 1 147 ? 220.333 210.214 295.208 1.000 0 149 ASN E O 1
ATOM 5464 N N . LEU E 1 148 ? 218.093 210.359 295.092 1.000 0 150 LEU E N 1
ATOM 5465 C CA . LEU E 1 148 ? 218.020 211.334 294.011 1.000 0 150 LEU E CA 1
ATOM 5466 C C . LEU E 1 148 ? 217.824 212.760 294.519 1.000 0 150 LEU E C 1
ATOM 5467 O O . LEU E 1 148 ? 218.151 213.693 293.794 1.000 0 150 LEU E O 1
ATOM 5472 N N . GLY E 1 149 ? 217.264 212.956 295.714 1.000 0 151 GLY E N 1
ATOM 5473 C CA . GLY E 1 149 ? 216.888 214.278 296.215 1.000 0 151 GLY E CA 1
ATOM 5474 C C . GLY E 1 149 ? 215.640 214.247 297.095 1.000 0 151 GLY E C 1
ATOM 5475 O O . GLY E 1 149 ? 215.429 213.289 297.837 1.000 0 151 GLY E O 1
ATOM 5476 N N . TYR E 1 150 ? 214.820 215.301 297.041 1.000 0 152 TYR E N 1
ATOM 5477 C CA . TYR E 1 150 ? 213.686 215.479 297.959 1.000 0 152 TYR E CA 1
ATOM 5478 C C . TYR E 1 150 ? 212.465 216.129 297.296 1.000 0 152 TYR E C 1
ATOM 5479 O O . TYR E 1 150 ? 212.589 216.873 296.321 1.000 0 152 TYR E O 1
ATOM 5488 N N . VAL E 1 151 ? 211.288 215.901 297.875 1.000 0 153 VAL E N 1
ATOM 5489 C CA . VAL E 1 151 ? 210.081 216.718 297.655 1.000 0 153 VAL E CA 1
ATOM 5490 C C . VAL E 1 151 ? 209.807 217.507 298.927 1.000 0 153 VAL E C 1
ATOM 5491 O O . VAL E 1 151 ? 209.751 216.931 300.014 1.000 0 153 VAL E O 1
ATOM 5495 N N . TYR E 1 152 ? 209.632 218.823 298.806 1.000 0 154 TYR E N 1
ATOM 5496 C CA . TYR E 1 152 ? 209.296 219.694 299.934 1.000 0 154 TYR E CA 1
ATOM 5497 C C . TYR E 1 152 ? 207.777 219.738 300.086 1.000 0 154 TYR E C 1
ATOM 5498 O O . TYR E 1 152 ? 207.092 220.309 299.241 1.000 0 154 TYR E O 1
ATOM 5507 N N . ARG E 1 153 ? 207.240 219.139 301.148 1.000 0 155 ARG E N 1
ATOM 5508 C CA . ARG E 1 153 ? 205.797 219.099 301.434 1.000 0 155 ARG E CA 1
ATOM 5509 C C . ARG E 1 153 ? 205.320 220.329 302.190 1.000 0 155 ARG E C 1
ATOM 5510 O O . ARG E 1 153 ? 204.307 220.921 301.840 1.000 0 155 ARG E O 1
ATOM 5518 N N . CYS E 1 154 ? 206.076 220.739 303.205 1.000 0 156 CYS E N 1
ATOM 5519 C CA . CYS E 1 154 ? 205.832 221.980 303.940 1.000 0 156 CYS E CA 1
ATOM 5520 C C . CYS E 1 154 ? 207.022 222.913 303.745 1.000 0 156 CYS E C 1
ATOM 5521 O O . CYS E 1 154 ? 208.166 222.470 303.847 1.000 0 156 CYS E O 1
ATOM 5524 N N . THR E 1 155 ? 206.754 224.191 303.485 1.000 0 157 THR E N 1
ATOM 5525 C CA . THR E 1 155 ? 207.768 225.221 303.245 1.000 0 157 THR E CA 1
ATOM 5526 C C . THR E 1 155 ? 207.379 226.517 303.950 1.000 0 157 THR E C 1
ATOM 5527 O O . THR E 1 155 ? 206.197 226.864 303.980 1.000 0 157 THR E O 1
ATOM 5531 N N . PRO E 1 156 ? 208.343 227.271 304.503 1.000 0 158 PRO E N 1
ATOM 5532 C CA . PRO E 1 156 ? 208.128 228.680 304.785 1.000 0 158 PRO E CA 1
ATOM 5533 C C . PRO E 1 156 ? 207.959 229.455 303.467 1.000 0 158 PRO E C 1
ATOM 5534 O O . PRO E 1 156 ? 208.426 229.024 302.413 1.000 0 158 PRO E O 1
ATOM 5538 N N . LYS E 1 157 ? 207.334 230.636 303.526 1.000 0 159 LYS E N 1
ATOM 5539 C CA . LYS E 1 157 ? 206.935 231.431 302.347 1.000 0 159 LYS E CA 1
ATOM 5540 C C . LYS E 1 157 ? 208.067 231.699 301.343 1.000 0 159 LYS E C 1
ATOM 5541 O O . LYS E 1 157 ? 207.826 231.750 300.142 1.000 0 159 LYS E O 1
ATOM 5547 N N . ASN E 1 158 ? 209.302 231.872 301.812 1.000 0 160 ASN E N 1
ATOM 5548 C CA . ASN E 1 158 ? 210.482 232.088 300.967 1.000 0 160 ASN E CA 1
ATOM 5549 C C . ASN E 1 158 ? 210.930 230.832 300.192 1.000 0 160 ASN E C 1
ATOM 5550 O O . ASN E 1 158 ? 211.732 230.949 299.271 1.000 0 160 ASN E O 1
ATOM 5555 N N . LEU E 1 159 ? 210.422 229.651 300.549 1.000 0 161 LEU E N 1
ATOM 5556 C CA . LEU E 1 159 ? 210.715 228.365 299.916 1.000 0 161 LEU E CA 1
ATOM 5557 C C . LEU E 1 159 ? 209.504 227.750 299.202 1.000 0 161 LEU E C 1
ATOM 5558 O O . LEU E 1 159 ? 209.633 226.671 298.629 1.000 0 161 LEU E O 1
ATOM 5563 N N . ASP E 1 160 ? 208.358 228.435 299.161 1.000 0 162 ASP E N 1
ATOM 5564 C CA . ASP E 1 160 ? 207.139 227.959 298.485 1.000 0 162 ASP E CA 1
ATOM 5565 C C . ASP E 1 160 ? 207.360 227.611 297.008 1.000 0 162 ASP E C 1
ATOM 5566 O O . ASP E 1 160 ? 206.684 226.736 296.478 1.000 0 162 ASP E O 1
ATOM 5571 N N . TYR E 1 161 ? 208.343 228.232 296.348 1.000 0 163 TYR E N 1
ATOM 5572 C CA . TYR E 1 161 ? 208.714 227.903 294.970 1.000 0 163 TYR E CA 1
ATOM 5573 C C . TYR E 1 161 ? 209.281 226.480 294.803 1.000 0 163 TYR E C 1
ATOM 5574 O O . TYR E 1 161 ? 209.314 225.989 293.678 1.000 0 163 TYR E O 1
ATOM 5583 N N . LYS E 1 162 ? 209.742 225.827 295.884 1.000 0 164 LYS E N 1
ATOM 5584 C CA . LYS E 1 162 ? 210.175 224.417 295.888 1.000 0 164 LYS E CA 1
ATOM 5585 C C . LYS E 1 162 ? 209.044 223.448 296.253 1.000 0 164 LYS E C 1
ATOM 5586 O O . LYS E 1 162 ? 209.213 222.241 296.066 1.000 0 164 LYS E O 1
ATOM 5592 N N . ARG E 1 163 ? 207.943 223.939 296.837 1.000 0 165 ARG E N 1
ATOM 5593 C CA . ARG E 1 163 ? 206.890 223.097 297.417 1.000 0 165 ARG E CA 1
ATOM 5594 C C . ARG E 1 163 ? 206.245 222.224 296.345 1.000 0 165 ARG E C 1
ATOM 5595 O O . ARG E 1 163 ? 205.912 222.712 295.269 1.000 0 165 ARG E O 1
ATOM 5603 N N . ASP E 1 164 ? 206.090 220.941 296.655 1.000 0 166 ASP E N 1
ATOM 5604 C CA . ASP E 1 164 ? 205.514 219.912 295.785 1.000 0 166 ASP E CA 1
ATOM 5605 C C . ASP E 1 164 ? 206.188 219.767 294.402 1.000 0 166 ASP E C 1
ATOM 5606 O O . ASP E 1 164 ? 205.612 219.191 293.481 1.000 0 166 ASP E O 1
ATOM 5611 N N . LEU E 1 165 ? 207.433 220.239 294.255 1.000 0 167 LEU E N 1
ATOM 5612 C CA . LEU E 1 165 ? 208.282 219.962 293.094 1.000 0 167 LEU E CA 1
ATOM 5613 C C . LEU E 1 165 ? 209.276 218.836 293.395 1.000 0 167 LEU E C 1
ATOM 5614 O O . LEU E 1 165 ? 209.700 218.638 294.537 1.000 0 167 LEU E O 1
ATOM 5619 N N . PHE E 1 166 ? 209.707 218.131 292.349 1.000 0 168 PHE E N 1
ATOM 5620 C CA . PHE E 1 166 ? 210.759 217.123 292.445 1.000 0 168 PHE E CA 1
ATOM 5621 C C . PHE E 1 166 ? 212.125 217.811 292.398 1.000 0 168 PHE E C 1
ATOM 5622 O O . PHE E 1 166 ? 212.568 218.240 291.330 1.000 0 168 PHE E O 1
ATOM 5630 N N . CYS E 1 167 ? 212.780 217.939 293.552 1.000 0 169 CYS E N 1
ATOM 5631 C CA . CYS E 1 167 ? 214.103 218.545 293.679 1.000 0 169 CYS E CA 1
ATOM 5632 C C . CYS E 1 167 ? 215.174 217.454 293.563 1.000 0 169 CYS E C 1
ATOM 5633 O O . CYS E 1 167 ? 215.430 216.734 294.531 1.000 0 169 CYS E O 1
ATOM 5636 N N . LEU E 1 168 ? 215.780 217.314 292.383 1.000 0 170 LEU E N 1
ATOM 5637 C CA . LEU E 1 168 ? 216.787 216.292 292.088 1.000 0 170 LEU E CA 1
ATOM 5638 C C . LEU E 1 168 ? 218.198 216.867 292.248 1.000 0 170 LEU E C 1
ATOM 5639 O O . LEU E 1 168 ? 218.499 217.930 291.706 1.000 0 170 LEU E O 1
ATOM 5644 N N . SER E 1 169 ? 219.067 216.147 292.949 1.000 0 171 SER E N 1
ATOM 5645 C CA . SER E 1 169 ? 220.490 216.452 293.052 1.000 0 171 SER E CA 1
ATOM 5646 C C . SER E 1 169 ? 221.161 216.221 291.706 1.000 0 171 SER E C 1
ATOM 5647 O O . SER E 1 169 ? 221.119 215.119 291.156 1.000 0 171 SER E O 1
ATOM 5650 N N . VAL E 1 170 ? 221.844 217.253 291.213 1.000 0 172 VAL E N 1
ATOM 5651 C CA . VAL E 1 170 ? 222.680 217.214 290.011 1.000 0 172 VAL E CA 1
ATOM 5652 C C . VAL E 1 170 ? 223.720 216.097 290.110 1.000 0 172 VAL E C 1
ATOM 5653 O O . VAL E 1 170 ? 224.121 215.536 289.098 1.000 0 172 VAL E O 1
ATOM 5657 N N . GLU E 1 171 ? 224.156 215.734 291.314 1.000 0 173 GLU E N 1
ATOM 5658 C CA . GLU E 1 171 ? 225.140 214.681 291.561 1.000 0 173 GLU E CA 1
ATOM 5659 C C . GLU E 1 171 ? 224.606 213.257 291.332 1.000 0 173 GLU E C 1
ATOM 5660 O O . GLU E 1 171 ? 225.363 212.371 290.937 1.000 0 173 GLU E O 1
ATOM 5666 N N . ALA E 1 172 ? 223.300 213.054 291.514 1.000 0 174 ALA E N 1
ATOM 5667 C CA . ALA E 1 172 ? 222.631 211.759 291.372 1.000 0 174 ALA E CA 1
ATOM 5668 C C . ALA E 1 172 ? 222.056 211.512 289.962 1.000 0 174 ALA E C 1
ATOM 5669 O O . ALA E 1 172 ? 221.466 210.459 289.700 1.000 0 174 ALA E O 1
ATOM 5671 N N . ILE E 1 173 ? 222.209 212.481 289.056 1.000 0 175 ILE E N 1
ATOM 5672 C CA . ILE E 1 173 ? 221.652 212.436 287.706 1.000 0 175 ILE E CA 1
ATOM 5673 C C . ILE E 1 173 ? 222.734 212.650 286.648 1.000 0 175 ILE E C 1
ATOM 5674 O O . ILE E 1 173 ? 223.657 213.443 286.812 1.000 0 175 ILE E O 1
ATOM 5679 N N . GLU E 1 174 ? 222.568 211.942 285.543 1.000 0 176 GLU E N 1
ATOM 5680 C CA . GLU E 1 174 ? 223.218 212.195 284.263 1.000 0 176 GLU E CA 1
ATOM 5681 C C . GLU E 1 174 ? 222.209 212.854 283.316 1.000 0 176 GLU E C 1
ATOM 5682 O O . GLU E 1 174 ? 221.003 212.881 283.590 1.000 0 176 GLU E O 1
ATOM 5688 N N . SER E 1 175 ? 222.669 213.370 282.181 1.000 0 177 SER E N 1
ATOM 5689 C CA . SER E 1 175 ? 221.782 213.939 281.161 1.000 0 177 SER E CA 1
ATOM 5690 C C . SER E 1 175 ? 222.134 213.462 279.760 1.000 0 177 SER E C 1
ATOM 5691 O O . SER E 1 175 ? 223.306 213.307 279.431 1.000 0 177 SER E O 1
ATOM 5694 N N . TYR E 1 176 ? 221.120 213.298 278.918 1.000 0 178 TYR E N 1
ATOM 5695 C CA . TYR E 1 176 ? 221.250 213.050 277.487 1.000 0 178 TYR E CA 1
ATOM 5696 C C . TYR E 1 176 ? 220.561 214.171 276.703 1.000 0 178 TYR E C 1
ATOM 5697 O O . TYR E 1 176 ? 219.409 214.496 276.988 1.000 0 178 TYR E O 1
ATOM 5706 N N . VAL E 1 177 ? 221.247 214.764 275.725 1.000 0 179 VAL E N 1
ATOM 5707 C CA . VAL E 1 177 ? 220.679 215.806 274.852 1.000 0 179 VAL E CA 1
ATOM 5708 C C . VAL E 1 177 ? 220.037 215.125 273.646 1.000 0 179 VAL E C 1
ATOM 5709 O O . VAL E 1 177 ? 220.716 214.438 272.890 1.000 0 179 VAL E O 1
ATOM 5713 N N . LEU E 1 178 ? 218.741 215.330 273.422 1.000 0 180 LEU E N 1
ATOM 5714 C CA . LEU E 1 178 ? 218.062 214.715 272.281 1.000 0 180 LEU E CA 1
ATOM 5715 C C . LEU E 1 178 ? 218.713 215.123 270.943 1.000 0 180 LEU E C 1
ATOM 5716 O O . LEU E 1 178 ? 218.998 216.302 270.728 1.000 0 180 LEU E O 1
ATOM 5721 N N . GLY E 1 179 ? 218.940 214.168 270.036 1.000 0 181 GLY E N 1
ATOM 5722 C CA . GLY E 1 179 ? 219.585 214.404 268.743 1.000 0 181 GLY E CA 1
ATOM 5723 C C . GLY E 1 179 ? 221.114 214.501 268.797 1.000 0 181 GLY E C 1
ATOM 5724 O O . GLY E 1 179 ? 221.723 214.825 267.777 1.000 0 181 GLY E O 1
ATOM 5725 N N . GLU E 1 191 ? 218.119 199.834 255.774 1.000 0 193 GLU E N 1
ATOM 5726 C CA . GLU E 1 191 ? 217.438 200.724 256.703 1.000 0 193 GLU E CA 1
ATOM 5727 C C . GLU E 1 191 ? 218.004 202.118 256.631 1.000 0 193 GLU E C 1
ATOM 5728 O O . GLU E 1 191 ? 217.242 203.073 256.736 1.000 0 193 GLU E O 1
ATOM 5734 N N . LEU E 1 192 ? 219.309 202.253 256.401 1.000 0 194 LEU E N 1
ATOM 5735 C CA . LEU E 1 192 ? 219.878 203.563 256.161 1.000 0 194 LEU E CA 1
ATOM 5736 C C . LEU E 1 192 ? 219.183 204.155 254.954 1.000 0 194 LEU E C 1
ATOM 5737 O O . LEU E 1 192 ? 218.688 205.283 254.972 1.000 0 194 LEU E O 1
ATOM 5742 N N . PHE E 1 193 ? 219.120 203.362 253.897 1.000 0 195 PHE E N 1
ATOM 5743 C CA . PHE E 1 193 ? 218.515 203.795 252.659 1.000 0 195 PHE E CA 1
ATOM 5744 C C . PHE E 1 193 ? 217.089 204.225 252.906 1.000 0 195 PHE E C 1
ATOM 5745 O O . PHE E 1 193 ? 216.746 205.331 252.549 1.000 0 195 PHE E O 1
ATOM 5753 N N . ASN E 1 194 ? 216.291 203.360 253.540 1.000 0 196 ASN E N 1
ATOM 5754 C CA . ASN E 1 194 ? 214.897 203.663 253.836 1.000 0 196 ASN E CA 1
ATOM 5755 C C . ASN E 1 194 ? 214.764 204.970 254.557 1.000 0 196 ASN E C 1
ATOM 5756 O O . ASN E 1 194 ? 213.990 205.811 254.149 1.000 0 196 ASN E O 1
ATOM 5761 N N . LEU E 1 195 ? 215.500 205.146 255.634 1.000 0 197 LEU E N 1
ATOM 5762 C CA . LEU E 1 195 ? 215.471 206.413 256.336 1.000 0 197 LEU E CA 1
ATOM 5763 C C . LEU E 1 195 ? 215.959 207.589 255.453 1.000 0 197 LEU E C 1
ATOM 5764 O O . LEU E 1 195 ? 215.329 208.668 255.436 1.000 0 197 LEU E O 1
ATOM 5769 N N . GLU E 1 196 ? 217.058 207.408 254.726 1.000 0 198 GLU E N 1
ATOM 5770 C CA . GLU E 1 196 ? 217.465 208.463 253.785 1.000 0 198 GLU E CA 1
ATOM 5771 C C . GLU E 1 196 ? 216.315 208.843 252.829 1.000 0 198 GLU E C 1
ATOM 5772 O O . GLU E 1 196 ? 216.139 210.006 252.481 1.000 0 198 GLU E O 1
ATOM 5778 N N . SER E 1 197 ? 215.562 207.842 252.403 1.000 0 199 SER E N 1
ATOM 5779 C CA . SER E 1 197 ? 214.409 208.084 251.586 1.000 0 199 SER E CA 1
ATOM 5780 C C . SER E 1 197 ? 213.456 208.926 252.389 1.000 0 199 SER E C 1
ATOM 5781 O O . SER E 1 197 ? 213.198 210.079 252.034 1.000 0 199 SER E O 1
ATOM 5784 N N . ARG E 1 198 ? 212.952 208.377 253.489 1.000 0 200 ARG E N 1
ATOM 5785 C CA . ARG E 1 198 ? 211.895 209.057 254.235 1.000 0 200 ARG E CA 1
ATOM 5786 C C . ARG E 1 198 ? 212.268 210.520 254.510 1.000 0 200 ARG E C 1
ATOM 5787 O O . ARG E 1 198 ? 211.413 211.385 254.436 1.000 0 200 ARG E O 1
ATOM 5795 N N . VAL E 1 199 ? 213.540 210.813 254.750 1.000 0 201 VAL E N 1
ATOM 5796 C CA . VAL E 1 199 ? 213.952 212.200 254.913 1.000 0 201 VAL E CA 1
ATOM 5797 C C . VAL E 1 199 ? 213.703 213.035 253.658 1.000 0 201 VAL E C 1
ATOM 5798 O O . VAL E 1 199 ? 212.950 214.002 253.741 1.000 0 201 VAL E O 1
ATOM 5802 N N . GLU E 1 200 ? 214.324 212.679 252.518 1.000 0 202 GLU E N 1
ATOM 5803 C CA . GLU E 1 200 ? 214.163 213.423 251.233 1.000 0 202 GLU E CA 1
ATOM 5804 C C . GLU E 1 200 ? 212.686 213.642 250.919 1.000 0 202 GLU E C 1
ATOM 5805 O O . GLU E 1 200 ? 212.294 214.727 250.496 1.000 0 202 GLU E O 1
ATOM 5811 N N . ILE E 1 201 ? 211.881 212.607 251.136 1.000 0 203 ILE E N 1
ATOM 5812 C CA . ILE E 1 201 ? 210.467 212.668 250.838 1.000 0 203 ILE E CA 1
ATOM 5813 C C . ILE E 1 201 ? 209.851 213.818 251.630 1.000 0 20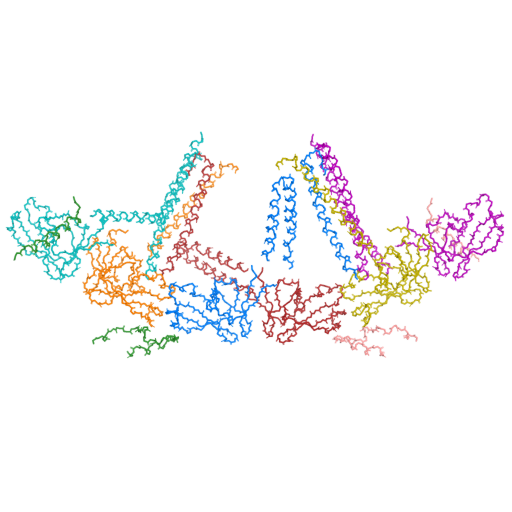3 ILE E C 1
ATOM 5814 O O . ILE E 1 201 ? 209.362 214.796 251.057 1.000 0 203 ILE E O 1
ATOM 5819 N N . GLU E 1 202 ? 209.915 213.699 252.946 1.000 0 204 GLU E N 1
ATOM 5820 C CA . GLU E 1 202 ? 209.334 214.665 253.865 1.000 0 204 GLU E CA 1
ATOM 5821 C C . GLU E 1 202 ? 209.881 216.092 253.686 1.000 0 204 GLU E C 1
ATOM 5822 O O . GLU E 1 202 ? 209.158 217.068 253.920 1.000 0 204 GLU E O 1
ATOM 5828 N N . LYS E 1 203 ? 211.141 216.214 253.275 1.000 0 205 LYS E N 1
ATOM 5829 C CA . LYS E 1 203 ? 211.722 217.525 252.971 1.000 0 205 LYS E CA 1
ATOM 5830 C C . LYS E 1 203 ? 211.070 218.096 251.731 1.000 0 205 LYS E C 1
ATOM 5831 O O . LYS E 1 203 ? 210.642 219.256 251.711 1.000 0 205 LYS E O 1
ATOM 5837 N N . SER E 1 204 ? 210.989 217.273 250.696 1.000 0 206 SER E N 1
ATOM 5838 C CA . SER E 1 204 ? 210.264 217.675 249.521 1.000 0 206 SER E CA 1
ATOM 5839 C C . SER E 1 204 ? 208.809 218.024 249.845 1.000 0 206 SER E C 1
ATOM 5840 O O . SER E 1 204 ? 208.379 219.086 249.447 1.000 0 206 SER E O 1
ATOM 5843 N N . LEU E 1 205 ? 208.065 217.160 250.542 1.000 0 207 LEU E N 1
ATOM 5844 C CA . LEU E 1 205 ? 206.632 217.424 250.799 1.000 0 207 LEU E CA 1
ATOM 5845 C C . LEU E 1 205 ? 206.413 218.804 251.353 1.000 0 207 LEU E C 1
ATOM 5846 O O . LEU E 1 205 ? 205.541 219.531 250.902 1.000 0 207 LEU E O 1
ATOM 5851 N N . THR E 1 206 ? 207.226 219.183 252.321 1.000 0 208 THR E N 1
ATOM 5852 C CA . THR E 1 206 ? 207.012 220.444 252.970 1.000 0 208 THR E CA 1
ATOM 5853 C C . THR E 1 206 ? 207.440 221.604 252.048 1.000 0 208 THR E C 1
ATOM 5854 O O . THR E 1 206 ? 206.775 222.609 252.025 1.000 0 208 THR E O 1
ATOM 5858 N N . GLN E 1 207 ? 208.498 221.473 251.258 1.000 0 209 GLN E N 1
ATOM 5859 C CA . GLN E 1 207 ? 208.772 222.488 250.230 1.000 0 209 GLN E CA 1
ATOM 5860 C C . GLN E 1 207 ? 207.542 222.683 249.329 1.000 0 209 GLN E C 1
ATOM 5861 O O . GLN E 1 207 ? 207.213 223.808 248.950 1.000 0 209 GLN E O 1
ATOM 5867 N N . MET E 1 208 ? 206.864 221.581 248.998 1.000 0 210 MET E N 1
ATOM 5868 C CA . MET E 1 208 ? 205.681 221.609 248.137 1.000 0 210 MET E CA 1
ATOM 5869 C C . MET E 1 208 ? 204.499 222.284 248.841 1.000 0 210 MET E C 1
ATOM 5870 O O . MET E 1 208 ? 203.860 223.146 248.235 1.000 0 210 MET E O 1
ATOM 5875 N N . GLU E 1 209 ? 204.235 221.924 250.108 1.000 0 211 GLU E N 1
ATOM 5876 C CA . GLU E 1 209 ? 203.254 222.633 250.991 1.000 0 211 GLU E CA 1
ATOM 5877 C C . GLU E 1 209 ? 203.419 224.141 250.927 1.000 0 211 GLU E C 1
ATOM 5878 O O . GLU E 1 209 ? 202.458 224.866 250.821 1.000 0 211 GLU E O 1
ATOM 5884 N N . ASP E 1 210 ? 204.666 224.589 251.008 1.000 0 212 ASP E N 1
ATOM 5885 C CA . ASP E 1 210 ? 205.010 225.989 250.999 1.000 0 212 ASP E CA 1
ATOM 5886 C C . ASP E 1 210 ? 204.764 226.652 249.665 1.000 0 212 ASP E C 1
ATOM 5887 O O . ASP E 1 210 ? 204.133 227.703 249.616 1.000 0 212 ASP E O 1
ATOM 5892 N N . VAL E 1 211 ? 205.272 226.069 248.588 1.000 0 213 VAL E N 1
ATOM 5893 C CA . VAL E 1 211 ? 205.102 226.672 247.258 1.000 0 213 VAL E CA 1
ATOM 5894 C C . VAL E 1 211 ? 203.621 226.789 246.914 1.000 0 213 VAL E C 1
ATOM 5895 O O . VAL E 1 211 ? 203.161 227.857 246.508 1.000 0 213 VAL E O 1
ATOM 5899 N N . LEU E 1 212 ? 202.889 225.698 247.086 1.000 0 214 LEU E N 1
ATOM 5900 C CA . LEU E 1 212 ? 201.419 225.710 246.942 1.000 0 214 LEU E CA 1
ATOM 5901 C C . LEU E 1 212 ? 200.707 226.806 247.772 1.000 0 214 LEU E C 1
ATOM 5902 O O . LEU E 1 212 ? 199.828 227.524 247.252 1.000 0 214 LEU E O 1
ATOM 5907 N N . LYS E 1 213 ? 201.075 226.943 249.051 1.000 0 215 LYS E N 1
ATOM 5908 C CA . LYS E 1 213 ? 200.406 227.929 249.923 1.000 0 215 LYS E CA 1
ATOM 5909 C C . LYS E 1 213 ? 200.629 229.356 249.417 1.000 0 215 LYS E C 1
ATOM 5910 O O . LYS E 1 213 ? 199.691 230.138 249.376 1.000 0 215 LYS E O 1
ATOM 5916 N N . ALA E 1 214 ? 201.844 229.667 248.978 1.000 0 216 ALA E N 1
ATOM 5917 C CA . ALA E 1 214 ? 202.115 230.976 248.419 1.000 0 216 ALA E CA 1
ATOM 5918 C C . ALA E 1 214 ? 201.291 231.147 247.178 1.000 0 216 ALA E C 1
ATOM 5919 O O . ALA E 1 214 ? 200.718 232.206 246.942 1.000 0 216 ALA E O 1
ATOM 5921 N N . LEU E 1 215 ? 201.260 230.086 246.379 1.000 0 217 LEU E N 1
ATOM 5922 C CA . LEU E 1 215 ? 200.507 230.061 245.135 1.000 0 217 LEU E CA 1
ATOM 5923 C C . LEU E 1 215 ? 199.036 230.311 245.359 1.000 0 217 LEU E C 1
ATOM 5924 O O . LEU E 1 215 ? 198.458 231.131 244.669 1.000 0 217 LEU E O 1
ATOM 5929 N N . GLN E 1 216 ? 198.429 229.624 246.315 1.000 0 218 GLN E N 1
ATOM 5930 C CA . GLN E 1 216 ? 197.003 229.804 246.556 1.000 0 218 GLN E CA 1
ATOM 5931 C C . GLN E 1 216 ? 196.649 231.217 247.021 1.000 0 218 GLN E C 1
ATOM 5932 O O . GLN E 1 216 ? 195.578 231.712 246.711 1.000 0 218 GLN E O 1
ATOM 5938 N N . MET E 1 217 ? 197.524 231.840 247.800 1.000 0 219 MET E N 1
ATOM 5939 C CA . MET E 1 217 ? 197.290 233.198 248.234 1.000 0 219 MET E CA 1
ATOM 5940 C C . MET E 1 217 ? 197.225 234.071 246.987 1.000 0 219 MET E C 1
ATOM 5941 O O . MET E 1 217 ? 196.275 234.831 246.846 1.000 0 219 MET E O 1
ATOM 5946 N N . LYS E 1 218 ? 198.191 233.960 246.071 1.000 0 220 LYS E N 1
ATOM 5947 C CA . LYS E 1 218 ? 198.119 234.753 244.816 1.000 0 220 LYS E CA 1
ATOM 5948 C C . LYS E 1 218 ? 196.928 234.370 243.916 1.000 0 220 LYS E C 1
ATOM 5949 O O . LYS E 1 218 ? 196.406 235.207 243.178 1.000 0 220 LYS E O 1
ATOM 5955 N N . LEU E 1 219 ? 196.488 233.124 243.983 1.000 0 221 LEU E N 1
ATOM 5956 C CA . LEU E 1 219 ? 195.295 232.724 243.256 1.000 0 221 LEU E CA 1
ATOM 5957 C C . LEU E 1 219 ? 194.121 233.529 243.763 1.000 0 221 LEU E C 1
ATOM 5958 O O . LEU E 1 219 ? 193.393 234.155 242.975 1.000 0 221 LEU E O 1
ATOM 5963 N N . TRP E 1 220 ? 193.985 233.523 245.085 1.000 0 222 TRP E N 1
ATOM 5964 C CA . TRP E 1 220 ? 192.934 234.254 245.772 1.000 0 222 TRP E CA 1
ATOM 5965 C C . TRP E 1 220 ? 192.920 235.731 245.334 1.000 0 222 TRP E C 1
ATOM 5966 O O . TRP E 1 220 ? 191.873 236.266 244.911 1.000 0 222 TRP E O 1
ATOM 5977 N N . GLU E 1 221 ? 194.069 236.391 245.364 1.000 0 223 GLU E N 1
ATOM 5978 C CA . GLU E 1 221 ? 194.086 237.787 244.920 1.000 0 223 GLU E CA 1
ATOM 5979 C C . GLU E 1 221 ? 193.475 237.942 243.538 1.000 0 223 GLU E C 1
ATOM 5980 O O . GLU E 1 221 ? 192.722 238.861 243.327 1.000 0 223 GLU E O 1
ATOM 5986 N N . ALA E 1 222 ? 193.763 237.029 242.615 1.000 0 224 ALA E N 1
ATOM 5987 C CA . ALA E 1 222 ? 193.214 237.120 241.255 1.000 0 224 ALA E CA 1
ATOM 5988 C C . ALA E 1 222 ? 191.737 236.790 241.230 1.000 0 224 ALA E C 1
ATOM 5989 O O . ALA E 1 222 ? 190.951 237.508 240.597 1.000 0 224 ALA E O 1
ATOM 5991 N N . GLU E 1 223 ? 191.338 235.739 241.929 1.000 0 225 GLU E N 1
ATOM 5992 C CA . GLU E 1 223 ? 189.897 235.466 242.027 1.000 0 225 GLU E CA 1
ATOM 5993 C C . GLU E 1 223 ? 189.195 236.736 242.500 1.000 0 225 GLU E C 1
ATOM 5994 O O . GLU E 1 223 ? 188.214 237.168 241.901 1.000 0 225 GLU E O 1
ATOM 6000 N N . SER E 1 224 ? 189.758 237.357 243.542 1.000 0 226 SER E N 1
ATOM 6001 C CA . SER E 1 224 ? 189.197 238.570 244.104 1.000 0 226 SER E CA 1
ATOM 6002 C C . SER E 1 224 ? 189.095 239.671 243.083 1.000 0 226 SER E C 1
ATOM 6003 O O . SER E 1 224 ? 188.072 240.297 243.009 1.000 0 226 SER E O 1
ATOM 6006 N N . LYS E 1 225 ? 190.146 239.862 242.297 1.000 0 227 LYS E N 1
ATOM 6007 C CA . LYS E 1 225 ? 190.186 240.868 241.222 1.000 0 227 LYS E CA 1
ATOM 6008 C C . LYS E 1 225 ? 189.176 240.641 240.093 1.000 0 227 LYS E C 1
ATOM 6009 O O . LYS E 1 225 ? 188.512 241.572 239.690 1.000 0 227 LYS E O 1
ATOM 6015 N N . LEU E 1 226 ? 189.062 239.425 239.584 1.000 0 228 LEU E N 1
ATOM 6016 C CA . LEU E 1 226 ? 188.114 239.167 238.488 1.000 0 228 LEU E CA 1
ATOM 6017 C C . LEU E 1 226 ? 186.667 239.117 238.926 1.000 0 228 LEU E C 1
ATOM 6018 O O . LEU E 1 226 ? 185.811 239.574 238.174 1.000 0 228 LEU E O 1
ATOM 6023 N N . SER E 1 227 ? 186.378 238.577 240.113 1.000 0 229 SER E N 1
ATOM 6024 C CA . SER E 1 227 ? 184.984 238.545 240.591 1.000 0 229 SER E CA 1
ATOM 6025 C C . SER E 1 227 ? 184.452 239.956 240.790 1.000 0 229 SER E C 1
ATOM 6026 O O . SER E 1 227 ? 183.256 240.187 240.611 1.000 0 229 SER E O 1
ATOM 6029 N N . PHE E 1 228 ? 185.339 240.893 241.121 1.000 0 230 PHE E N 1
ATOM 6030 C CA . PHE E 1 228 ? 184.939 242.274 241.329 1.000 0 230 PHE E CA 1
ATOM 6031 C C . PHE E 1 228 ? 184.756 242.965 239.992 1.000 0 230 PHE E C 1
ATOM 6032 O O . PHE E 1 228 ? 183.768 243.699 239.817 1.000 0 230 PHE E O 1
ATOM 6040 N N . ALA E 1 229 ? 185.698 242.736 239.067 1.000 0 231 ALA E N 1
ATOM 6041 C CA . ALA E 1 229 ? 185.700 243.386 237.736 1.000 0 231 ALA E CA 1
ATOM 6042 C C . ALA E 1 229 ? 184.520 242.950 236.875 1.000 0 231 ALA E C 1
ATOM 6043 O O . ALA E 1 229 ? 183.869 243.790 236.233 1.000 0 231 ALA E O 1
ATOM 6045 N N . THR E 1 230 ? 184.232 241.651 236.899 1.000 0 232 THR E N 1
ATOM 6046 C CA . THR E 1 230 ? 183.083 241.095 236.190 1.000 0 232 THR E CA 1
ATOM 6047 C C . THR E 1 230 ? 181.815 240.951 237.051 1.000 0 232 THR E C 1
ATOM 6048 O O . THR E 1 230 ? 180.922 240.220 236.672 1.000 0 232 THR E O 1
ATOM 6052 N N . CYS E 1 231 ? 181.764 241.611 238.209 1.000 0 233 CYS E N 1
ATOM 6053 C CA . CYS E 1 231 ? 180.505 242.021 238.845 1.000 0 233 CYS E CA 1
ATOM 6054 C C . CYS E 1 231 ? 179.558 240.869 239.221 1.000 0 233 CYS E C 1
ATOM 6055 O O . CYS E 1 231 ? 179.761 240.169 240.213 1.000 0 233 CYS E O 1
ATOM 6058 N N . LEU F 1 30 ? 198.515 253.921 190.959 1.000 0 32 LEU F N 1
ATOM 6059 C CA . LEU F 1 30 ? 199.756 253.228 191.314 1.000 0 32 LEU F CA 1
ATOM 6060 C C . LEU F 1 30 ? 199.535 251.721 191.400 1.000 0 32 LEU F C 1
ATOM 6061 O O . LEU F 1 30 ? 200.391 250.936 190.985 1.000 0 32 LEU F O 1
ATOM 6066 N N . LEU F 1 31 ? 198.300 251.150 191.774 1.000 0 33 LEU F N 1
ATOM 6067 C CA . LEU F 1 31 ? 197.854 249.757 191.741 1.000 0 33 LEU F CA 1
ATOM 6068 C C . LEU F 1 31 ? 197.796 249.238 190.308 1.000 0 33 LEU F C 1
ATOM 6069 O O . LEU F 1 31 ? 198.081 248.063 190.060 1.000 0 33 LEU F O 1
ATOM 6074 N N . GLY F 1 32 ? 197.518 249.988 189.307 1.000 0 34 GLY F N 1
ATOM 6075 C CA . GLY F 1 32 ? 197.390 249.527 187.936 1.000 0 34 GLY F CA 1
ATOM 6076 C C . GLY F 1 32 ? 198.703 249.123 187.308 1.000 0 34 GLY F C 1
ATOM 6077 O O . GLY F 1 32 ? 198.764 248.157 186.540 1.000 0 34 GLY F O 1
ATOM 6078 N N . LYS F 1 33 ? 199.809 249.901 187.489 1.000 0 35 LYS F N 1
ATOM 6079 C CA . LYS F 1 33 ? 201.122 249.557 186.966 1.000 0 35 LYS F CA 1
ATOM 6080 C C . LYS F 1 33 ? 201.692 248.336 187.680 1.000 0 35 LYS F C 1
ATOM 6081 O O . LYS F 1 33 ? 202.364 247.505 187.064 1.000 0 35 LYS F O 1
ATOM 6087 N N . ARG F 1 34 ? 201.503 248.176 189.081 1.000 0 36 ARG F N 1
ATOM 6088 C CA . ARG F 1 34 ? 201.899 246.954 189.782 1.000 0 36 ARG F CA 1
ATOM 6089 C C . ARG F 1 34 ? 201.113 245.754 189.258 1.000 0 36 ARG F C 1
ATOM 6090 O O . ARG F 1 34 ? 201.653 244.650 189.148 1.000 0 36 ARG F O 1
ATOM 6098 N N . LEU F 1 35 ? 199.783 245.971 188.904 1.000 0 37 LEU F N 1
ATOM 6099 C CA . LEU F 1 35 ? 198.958 244.902 188.362 1.000 0 37 LEU F CA 1
ATOM 6100 C C . LEU F 1 35 ? 199.447 244.479 186.980 1.000 0 37 LEU F C 1
ATOM 6101 O O . LEU F 1 35 ? 199.515 243.286 186.680 1.000 0 37 LEU F O 1
ATOM 6106 N N . SER F 1 36 ? 199.831 245.463 186.131 1.000 0 38 SER F N 1
ATOM 6107 C CA . SER F 1 36 ? 200.311 245.124 184.795 1.000 0 38 SER F CA 1
ATOM 6108 C C . SER F 1 36 ? 201.686 244.471 184.846 1.000 0 38 SER F C 1
ATOM 6109 O O . SER F 1 36 ? 201.944 243.497 184.134 1.000 0 38 SER F O 1
ATOM 6112 N N . GLU F 1 37 ? 202.599 244.989 185.681 1.000 0 39 GLU F N 1
ATOM 6113 C CA . GLU F 1 37 ? 203.916 244.365 185.828 1.000 0 39 GLU F CA 1
ATOM 6114 C C . GLU F 1 37 ? 203.798 242.967 186.422 1.000 0 39 GLU F C 1
ATOM 6115 O O . GLU F 1 37 ? 204.481 242.041 185.976 1.000 0 39 GLU F O 1
ATOM 6121 N N . ASP F 1 38 ? 202.889 242.807 187.542 1.000 0 40 ASP F N 1
ATOM 6122 C CA . ASP F 1 38 ? 202.583 241.486 188.089 1.000 0 40 ASP F CA 1
ATOM 6123 C C . ASP F 1 38 ? 201.857 240.624 187.059 1.000 0 40 ASP F C 1
ATOM 6124 O O . ASP F 1 38 ? 202.114 239.425 186.957 1.000 0 40 ASP F O 1
ATOM 6129 N N . SER F 1 39 ? 200.981 241.179 186.193 1.000 0 41 SER F N 1
ATOM 6130 C CA . SER F 1 39 ? 200.336 240.441 185.115 1.000 0 41 SER F CA 1
ATOM 6131 C C . SER F 1 39 ? 201.347 240.027 184.048 1.000 0 41 SER F C 1
ATOM 6132 O O . SER F 1 39 ? 201.275 238.919 183.512 1.000 0 41 SER F O 1
ATOM 6135 N N . SER F 1 40 ? 202.178 240.986 183.757 1.000 0 42 SER F N 1
ATOM 6136 C CA . SER F 1 40 ? 203.225 240.655 182.797 1.000 0 42 SER F CA 1
ATOM 6137 C C . SER F 1 40 ? 204.191 239.615 183.365 1.000 0 42 SER F C 1
ATOM 6138 O O . SER F 1 40 ? 204.596 238.686 182.664 1.000 0 42 SER F O 1
ATOM 6141 N N . ARG F 1 41 ? 204.474 239.819 184.613 1.000 0 43 ARG F N 1
ATOM 6142 C CA . ARG F 1 41 ? 205.288 238.810 185.302 1.000 0 43 ARG F CA 1
ATOM 6143 C C . ARG F 1 41 ? 204.541 237.484 185.397 1.000 0 43 ARG F C 1
ATOM 6144 O O . ARG F 1 41 ? 205.116 236.422 185.129 1.000 0 43 ARG F O 1
ATOM 6152 N N . HIS F 1 42 ? 203.276 237.524 185.809 1.000 0 44 HIS F N 1
ATOM 6153 C CA . HIS F 1 42 ? 202.452 236.321 185.852 1.000 0 44 HIS F CA 1
ATOM 6154 C C . HIS F 1 42 ? 202.272 235.726 184.458 1.000 0 44 HIS F C 1
ATOM 6155 O O . HIS F 1 42 ? 202.355 234.508 184.282 1.000 0 44 HIS F O 1
ATOM 6162 N N . GLN F 1 43 ? 202.116 236.568 183.383 1.000 0 45 GLN F N 1
ATOM 6163 C CA . GLN F 1 43 ? 202.023 236.097 182.005 1.000 0 45 GLN F CA 1
ATOM 6164 C C . GLN F 1 43 ? 203.346 235.486 181.542 1.000 0 45 GLN F C 1
ATOM 6165 O O . GLN F 1 43 ? 203.354 234.460 180.862 1.000 0 45 GLN F O 1
ATOM 6171 N N . LEU F 1 44 ? 204.460 236.133 181.878 1.000 0 46 LEU F N 1
ATOM 6172 C CA . LEU F 1 44 ? 205.742 235.502 181.581 1.000 0 46 LEU F CA 1
ATOM 6173 C C . LEU F 1 44 ? 205.910 234.209 182.372 1.000 0 46 LEU F C 1
ATOM 6174 O O . LEU F 1 44 ? 206.343 233.190 181.825 1.000 0 46 LEU F O 1
ATOM 6179 N N . LEU F 1 45 ? 205.576 234.180 183.757 1.000 0 47 LEU F N 1
ATOM 6180 C CA . LEU F 1 45 ? 205.583 232.945 184.537 1.000 0 47 LEU F CA 1
ATOM 6181 C C . LEU F 1 45 ? 204.559 231.954 183.992 1.000 0 47 LEU F C 1
ATOM 6182 O O . LEU F 1 45 ? 204.841 230.761 183.884 1.000 0 47 LEU F O 1
ATOM 6187 N N . GLN F 1 46 ? 203.391 232.389 183.665 1.000 0 48 GLN F N 1
ATOM 6188 C CA . GLN F 1 46 ? 202.396 231.548 182.999 1.000 0 48 GLN F CA 1
ATOM 6189 C C . GLN F 1 46 ? 202.877 231.128 181.611 1.000 0 48 GLN F C 1
ATOM 6190 O O . GLN F 1 46 ? 202.684 229.983 181.198 1.000 0 48 GLN F O 1
ATOM 6196 N N . LYS F 1 47 ? 203.469 232.122 180.878 1.000 0 49 LYS F N 1
ATOM 6197 C CA . LYS F 1 47 ? 204.041 231.786 179.578 1.000 0 49 LYS F CA 1
ATOM 6198 C C . LYS F 1 47 ? 205.236 230.859 179.732 1.000 0 49 LYS F C 1
ATOM 6199 O O . LYS F 1 47 ? 205.383 229.894 178.974 1.000 0 49 LYS F O 1
ATOM 6205 N N . TRP F 1 48 ? 206.051 231.154 180.594 1.000 0 50 TRP F N 1
ATOM 6206 C CA . TRP F 1 48 ? 207.142 230.250 180.937 1.000 0 50 TRP F CA 1
ATOM 6207 C C . TRP F 1 48 ? 206.603 228.920 181.449 1.000 0 50 TRP F C 1
ATOM 6208 O O . TRP F 1 48 ? 207.086 227.852 181.050 1.000 0 50 TRP F O 1
ATOM 6219 N N . ALA F 1 49 ? 205.527 228.955 182.370 1.000 0 51 ALA F N 1
ATOM 6220 C CA . ALA F 1 49 ? 204.810 227.761 182.804 1.000 0 51 ALA F CA 1
ATOM 6221 C C . ALA F 1 49 ? 204.100 227.094 181.629 1.000 0 51 ALA F C 1
ATOM 6222 O O . ALA F 1 49 ? 204.125 225.864 181.495 1.000 0 51 ALA F O 1
ATOM 6224 N N . SER F 1 50 ? 203.477 227.969 180.828 1.000 0 52 SER F N 1
ATOM 6225 C CA . SER F 1 50 ? 202.853 227.413 179.629 1.000 0 52 SER F CA 1
ATOM 6226 C C . SER F 1 50 ? 203.899 226.886 178.657 1.000 0 52 SER F C 1
ATOM 6227 O O . SER F 1 50 ? 203.697 225.841 178.027 1.000 0 52 SER F O 1
ATOM 6230 N N . MET F 1 51 ? 204.916 227.751 178.408 1.000 0 53 MET F N 1
ATOM 6231 C CA . MET F 1 51 ? 206.016 227.227 177.602 1.000 0 53 MET F CA 1
ATOM 6232 C C . MET F 1 51 ? 206.554 225.925 178.190 1.000 0 53 MET F C 1
ATOM 6233 O O . MET F 1 51 ? 206.790 224.961 177.461 1.000 0 53 MET F O 1
ATOM 6238 N N . TRP F 1 52 ? 206.802 226.011 179.526 1.000 0 54 TRP F N 1
ATOM 6239 C CA . TRP F 1 52 ? 207.190 224.779 180.203 1.000 0 54 TRP F CA 1
ATOM 6240 C C . TRP F 1 52 ? 206.088 223.731 180.107 1.000 0 54 TRP F C 1
ATOM 6241 O O . TRP F 1 52 ? 206.357 222.561 179.837 1.000 0 54 TRP F O 1
ATOM 6252 N N . SER F 1 53 ? 204.883 224.162 180.399 1.000 0 55 SER F N 1
ATOM 6253 C CA . SER F 1 53 ? 203.756 223.252 180.197 1.000 0 55 SER F CA 1
ATOM 6254 C C . SER F 1 53 ? 203.623 222.850 178.733 1.000 0 55 SER F C 1
ATOM 6255 O O . SER F 1 53 ? 203.347 221.691 178.426 1.000 0 55 SER F O 1
ATOM 6258 N N . SER F 1 54 ? 203.670 223.908 177.875 1.000 0 56 SER F N 1
ATOM 6259 C CA . SER F 1 54 ? 203.614 223.558 176.461 1.000 0 56 SER F CA 1
ATOM 6260 C C . SER F 1 54 ? 204.840 222.751 176.043 1.000 0 56 SER F C 1
ATOM 6261 O O . SER F 1 54 ? 204.733 221.827 175.236 1.000 0 56 SER F O 1
ATOM 6264 N N . MET F 1 55 ? 206.022 223.139 176.399 1.000 0 57 MET F N 1
ATOM 6265 C CA . MET F 1 55 ? 207.188 222.272 176.242 1.000 0 57 MET F CA 1
ATOM 6266 C C . MET F 1 55 ? 206.992 220.955 176.990 1.000 0 57 MET F C 1
ATOM 6267 O O . MET F 1 55 ? 207.408 219.900 176.513 1.000 0 57 MET F O 1
ATOM 6272 N N . SER F 1 56 ? 206.825 219.500 177.317 1.000 0 58 SER F N 1
ATOM 6273 C CA . SER F 1 56 ? 206.184 218.395 176.620 1.000 0 58 SER F CA 1
ATOM 6274 C C . SER F 1 56 ? 205.103 218.890 175.665 1.000 0 58 SER F C 1
ATOM 6275 O O . SER F 1 56 ? 204.872 218.294 174.613 1.000 0 58 SER F O 1
ATOM 6278 N N . GLU F 1 57 ? 204.356 219.903 176.179 1.000 0 59 GLU F N 1
ATOM 6279 C CA . GLU F 1 57 ? 203.434 220.547 175.245 1.000 0 59 GLU F CA 1
ATOM 6280 C C . GLU F 1 57 ? 204.187 221.379 174.214 1.000 0 59 GLU F C 1
ATOM 6281 O O . GLU F 1 57 ? 203.829 221.389 173.039 1.000 0 59 GLU F O 1
ATOM 6287 N N . ASP F 1 58 ? 205.052 222.184 174.662 1.000 0 60 ASP F N 1
ATOM 6288 C CA . ASP F 1 58 ? 205.905 222.833 173.670 1.000 0 60 ASP F CA 1
ATOM 6289 C C . ASP F 1 58 ? 206.711 221.803 172.879 1.000 0 60 ASP F C 1
ATOM 6290 O O . ASP F 1 58 ? 206.873 221.929 171.671 1.000 0 60 ASP F O 1
ATOM 6295 N N . ALA F 1 59 ? 207.165 220.841 173.488 1.000 0 61 ALA F N 1
ATOM 6296 C CA . ALA F 1 59 ? 207.567 219.670 172.711 1.000 0 61 ALA F CA 1
ATOM 6297 C C . ALA F 1 59 ? 206.369 219.023 172.033 1.000 0 61 ALA F C 1
ATOM 6298 O O . ALA F 1 59 ? 206.465 218.580 170.885 1.000 0 61 ALA F O 1
ATOM 6300 N N . SER F 1 60 ? 205.295 219.067 172.731 1.000 0 62 SER F N 1
ATOM 6301 C CA . SER F 1 60 ? 204.052 218.808 172.002 1.000 0 62 SER F CA 1
ATOM 6302 C C . SER F 1 60 ? 203.696 219.978 171.080 1.000 0 62 SER F C 1
ATOM 6303 O O . SER F 1 60 ? 203.335 219.772 169.926 1.000 0 62 SER F O 1
ATOM 6306 N N . VAL F 1 61 ? 203.766 221.146 171.564 1.000 0 63 VAL F N 1
ATOM 6307 C CA . VAL F 1 61 ? 203.531 222.294 170.688 1.000 0 63 VAL F CA 1
ATOM 6308 C C . VAL F 1 61 ? 204.699 222.447 169.726 1.000 0 63 VAL F C 1
ATOM 6309 O O . VAL F 1 61 ? 204.487 222.665 168.523 1.000 0 63 VAL F O 1
ATOM 6313 N N . ALA F 1 62 ? 205.807 222.375 170.137 1.000 0 64 ALA F N 1
ATOM 6314 C CA . ALA F 1 62 ? 206.919 222.315 169.196 1.000 0 64 ALA F CA 1
ATOM 6315 C C . ALA F 1 62 ? 206.841 221.058 168.329 1.000 0 64 ALA F C 1
ATOM 6316 O O . ALA F 1 62 ? 207.107 221.105 167.126 1.000 0 64 ALA F O 1
ATOM 6318 N N . ASP F 1 63 ? 206.339 220.023 169.017 1.000 0 65 ASP F N 1
ATOM 6319 C CA . ASP F 1 63 ? 205.970 218.847 168.231 1.000 0 65 ASP F CA 1
ATOM 6320 C C . ASP F 1 63 ? 204.739 219.128 167.370 1.000 0 65 ASP F C 1
ATOM 6321 O O . ASP F 1 63 ? 204.690 218.733 166.205 1.000 0 65 ASP F O 1
ATOM 6326 N N . MET F 1 64 ? 203.954 219.836 168.034 1.000 0 66 MET F N 1
ATOM 6327 C CA . MET F 1 64 ? 202.827 220.271 167.211 1.000 0 66 MET F CA 1
ATOM 6328 C C . MET F 1 64 ? 203.256 221.361 166.240 1.000 0 66 MET F C 1
ATOM 6329 O O . MET F 1 64 ? 202.837 221.361 165.080 1.000 0 66 MET F O 1
ATOM 6334 N N . GLU F 1 65 ? 204.000 222.204 166.719 1.000 0 67 GLU F N 1
ATOM 6335 C CA . GLU F 1 65 ? 204.458 223.230 165.777 1.000 0 67 GLU F CA 1
ATOM 6336 C C . GLU F 1 65 ? 205.446 222.655 164.771 1.000 0 67 GLU F C 1
ATOM 6337 O O . GLU F 1 65 ? 205.389 222.981 163.584 1.000 0 67 GLU F O 1
ATOM 6343 N N . ARG F 1 66 ? 206.221 221.797 165.152 1.000 0 68 ARG F N 1
ATOM 6344 C CA . ARG F 1 66 ? 207.021 221.006 164.216 1.000 0 68 ARG F CA 1
ATOM 6345 C C . ARG F 1 66 ? 206.141 220.091 163.378 1.000 0 68 ARG F C 1
ATOM 6346 O O . ARG F 1 66 ? 206.356 219.957 162.166 1.000 0 68 ARG F O 1
ATOM 6354 N N . ALA F 1 67 ? 205.208 219.624 164.108 1.000 0 69 ALA F N 1
ATOM 6355 C CA . ALA F 1 67 ? 204.195 218.915 163.335 1.000 0 69 ALA F CA 1
ATOM 6356 C C . ALA F 1 67 ? 203.476 219.859 162.379 1.000 0 69 ALA F C 1
ATOM 6357 O O . ALA F 1 67 ? 203.236 219.511 161.226 1.000 0 69 ALA F O 1
ATOM 6359 N N . GLN F 1 68 ? 203.169 220.922 162.876 1.000 0 70 GLN F N 1
ATOM 6360 C CA . GLN F 1 68 ? 202.501 221.909 162.032 1.000 0 70 GLN F CA 1
ATOM 6361 C C . GLN F 1 68 ? 203.444 222.446 160.966 1.000 0 70 GLN F C 1
ATOM 6362 O O . GLN F 1 68 ? 203.052 222.604 159.801 1.000 0 70 GLN F O 1
ATOM 6368 N N . LEU F 1 69 ? 204.566 222.742 161.406 1.000 0 71 LEU F N 1
ATOM 6369 C CA . LEU F 1 69 ? 205.562 223.186 160.439 1.000 0 71 LEU F CA 1
ATOM 6370 C C . LEU F 1 69 ? 205.902 222.068 159.457 1.000 0 71 LEU F C 1
ATOM 6371 O O . LEU F 1 69 ? 206.081 222.317 158.271 1.000 0 71 LEU F O 1
ATOM 6376 N N . GLU F 1 70 ? 205.980 220.882 160.038 1.000 0 72 GLU F N 1
ATOM 6377 C CA . GLU F 1 70 ? 206.171 219.734 159.157 1.000 0 72 GLU F CA 1
ATOM 6378 C C . GLU F 1 70 ? 204.955 219.512 158.279 1.000 0 72 GLU F C 1
ATOM 6379 O O . GLU F 1 70 ? 205.090 219.211 157.085 1.000 0 72 GLU F O 1
ATOM 6385 N N . GLU F 1 71 ? 203.916 219.752 158.978 1.000 0 73 GLU F N 1
ATOM 6386 C CA . GLU F 1 71 ? 202.680 219.687 158.190 1.000 0 73 GLU F CA 1
ATOM 6387 C C . GLU F 1 71 ? 202.632 220.797 157.138 1.000 0 73 GLU F C 1
ATOM 6388 O O . GLU F 1 71 ? 202.256 220.553 155.995 1.000 0 73 GLU F O 1
ATOM 6394 N N . GLU F 1 72 ? 203.016 221.946 157.615 1.000 0 74 GLU F N 1
ATOM 6395 C CA . GLU F 1 72 ? 203.035 223.073 156.699 1.000 0 74 GLU F CA 1
ATOM 6396 C C . GLU F 1 72 ? 204.101 222.896 155.610 1.000 0 74 GLU F C 1
ATOM 6397 O O . GLU F 1 72 ? 203.855 223.158 154.442 1.000 0 74 GLU F O 1
ATOM 6403 N N . ALA F 1 73 ? 205.227 222.382 156.085 1.000 0 75 ALA F N 1
ATOM 6404 C CA . ALA F 1 73 ? 206.289 222.069 155.134 1.000 0 75 ALA F CA 1
ATOM 6405 C C . ALA F 1 73 ? 205.859 220.951 154.180 1.000 0 75 ALA F C 1
ATOM 6406 O O . ALA F 1 73 ? 206.134 221.001 152.990 1.000 0 75 ALA F O 1
ATOM 6408 N N . ALA F 1 74 ? 205.137 220.086 155.045 1.000 0 76 ALA F N 1
ATOM 6409 C CA . ALA F 1 74 ? 204.580 219.011 154.234 1.000 0 76 ALA F CA 1
ATOM 6410 C C . ALA F 1 74 ? 203.496 219.535 153.320 1.000 0 76 ALA F C 1
ATOM 6411 O O . ALA F 1 74 ? 203.361 219.081 152.165 1.000 0 76 ALA F O 1
ATOM 6413 N N . ALA F 1 75 ? 202.771 220.596 153.880 1.000 0 77 ALA F N 1
ATOM 6414 C CA . ALA F 1 75 ? 201.673 221.159 153.076 1.000 0 77 ALA F CA 1
ATOM 6415 C C . ALA F 1 75 ? 202.209 222.073 152.004 1.000 0 77 ALA F C 1
ATOM 6416 O O . ALA F 1 75 ? 201.574 222.232 150.954 1.000 0 77 ALA F O 1
ATOM 6418 N N . ALA F 1 76 ? 203.337 222.840 152.396 1.000 0 78 ALA F N 1
ATOM 6419 C CA . ALA F 1 76 ? 203.911 223.762 151.416 1.000 0 78 ALA F CA 1
ATOM 6420 C C . ALA F 1 76 ? 204.578 223.001 150.275 1.000 0 78 ALA F C 1
ATOM 6421 O O . ALA F 1 76 ? 204.923 223.587 149.251 1.000 0 78 ALA F O 1
ATOM 6423 N N . GLU F 1 77 ? 204.612 221.912 150.326 1.000 0 79 GLU F N 1
ATOM 6424 C CA . GLU F 1 77 ? 204.838 221.180 149.080 1.000 0 79 GLU F CA 1
ATOM 6425 C C . GLU F 1 77 ? 203.524 220.884 148.378 1.000 0 79 GLU F C 1
ATOM 6426 O O . GLU F 1 77 ? 202.471 220.817 149.013 1.000 0 79 GLU F O 1
ATOM 6432 N N . GLU F 1 78 ? 203.603 220.882 153.402 1.000 0 80 GLU F N 1
ATOM 6433 C CA . GLU F 1 78 ? 203.212 219.598 152.787 1.000 0 80 GLU F CA 1
ATOM 6434 C C . GLU F 1 78 ? 204.381 218.623 152.920 1.000 0 80 GLU F C 1
ATOM 6435 O O . GLU F 1 78 ? 205.521 219.063 152.783 1.000 0 80 GLU F O 1
ATOM 6441 N N . ARG F 1 79 ? 204.135 217.352 153.263 1.000 0 81 ARG F N 1
ATOM 6442 C CA . ARG F 1 79 ? 205.191 216.327 153.342 1.000 0 81 ARG F CA 1
ATOM 6443 C C . ARG F 1 79 ? 205.812 216.091 151.960 1.000 0 81 ARG F C 1
ATOM 6444 O O . ARG F 1 79 ? 205.070 216.013 150.984 1.000 0 81 ARG F O 1
ATOM 6452 N N . PRO F 1 80 ? 207.145 215.950 151.861 1.000 0 82 PRO F N 1
ATOM 6453 C CA . PRO F 1 80 ? 207.787 215.647 150.594 1.000 0 82 PRO F CA 1
ATOM 6454 C C . PRO F 1 80 ? 207.292 214.327 149.991 1.000 0 82 PRO F C 1
ATOM 6455 O O . PRO F 1 80 ? 207.084 213.345 150.707 1.000 0 82 PRO F O 1
ATOM 6459 N N . LEU F 1 81 ? 207.153 214.303 148.669 1.000 0 83 LEU F N 1
ATOM 6460 C CA . LEU F 1 81 ? 206.879 213.101 147.888 1.000 0 83 LEU F CA 1
ATOM 6461 C C . LEU F 1 81 ? 208.191 212.579 147.314 1.000 0 83 LEU F C 1
ATOM 6462 O O . LEU F 1 81 ? 208.939 213.354 146.729 1.000 0 83 LEU F O 1
ATOM 6467 N N . VAL F 1 82 ? 208.444 211.282 147.420 1.000 0 84 VAL F N 1
ATOM 6468 C CA . VAL F 1 82 ? 209.509 210.588 146.688 1.000 0 84 VAL F CA 1
ATOM 6469 C C . VAL F 1 82 ? 208.885 209.875 145.498 1.000 0 84 VAL F C 1
ATOM 6470 O O . VAL F 1 82 ? 208.012 209.028 145.673 1.000 0 84 VAL F O 1
ATOM 6474 N N . PHE F 1 83 ? 209.325 210.205 144.289 1.000 0 85 PHE F N 1
ATOM 6475 C CA . PHE F 1 83 ? 208.879 209.566 143.055 1.000 0 85 PHE F CA 1
ATOM 6476 C C . PHE F 1 83 ? 209.696 208.301 142.802 1.000 0 85 PHE F C 1
ATOM 6477 O O . PHE F 1 83 ? 210.928 208.326 142.832 1.000 0 85 PHE F O 1
ATOM 6485 N N . LEU F 1 84 ? 209.016 207.193 142.536 1.000 0 86 LEU F N 1
ATOM 6486 C CA . LEU F 1 84 ? 209.594 205.865 142.348 1.000 0 86 LEU F CA 1
ATOM 6487 C C . LEU F 1 84 ? 209.278 205.380 140.928 1.000 0 86 LEU F C 1
ATOM 6488 O O . LEU F 1 84 ? 208.213 205.675 140.403 1.000 0 86 LEU F O 1
ATOM 6493 N N . CYS F 1 85 ? 210.160 204.607 140.299 1.000 0 87 CYS F N 1
ATOM 6494 C CA . CYS F 1 85 ? 209.841 203.940 139.032 1.000 0 87 CYS F CA 1
ATOM 6495 C C . CYS F 1 85 ? 208.667 202.966 139.223 1.000 0 87 CYS F C 1
ATOM 6496 O O . CYS F 1 85 ? 208.742 202.110 140.107 1.000 0 87 CYS F O 1
ATOM 6499 N N . SER F 1 86 ? 207.630 203.027 138.383 1.000 0 88 SER F N 1
ATOM 6500 C CA . SER F 1 86 ? 206.499 202.088 138.487 1.000 0 88 SER F CA 1
ATOM 6501 C C . SER F 1 86 ? 206.887 200.637 138.168 1.000 0 88 SER F C 1
ATOM 6502 O O . SER F 1 86 ? 206.255 199.710 138.664 1.000 0 88 SER F O 1
ATOM 6505 N N . GLY F 1 87 ? 207.972 200.423 137.413 1.000 0 89 GLY F N 1
ATOM 6506 C CA . GLY F 1 87 ? 208.496 199.091 137.097 1.000 0 89 GLY F CA 1
ATOM 6507 C C . GLY F 1 87 ? 209.281 198.443 138.245 1.000 0 89 GLY F C 1
ATOM 6508 O O . GLY F 1 87 ? 208.967 197.334 138.667 1.000 0 89 GLY F O 1
ATOM 6509 N N . CYS F 1 88 ? 210.322 199.112 138.755 1.000 0 90 CYS F N 1
ATOM 6510 C CA . CYS F 1 88 ? 211.259 198.518 139.728 1.000 0 90 CYS F CA 1
ATOM 6511 C C . CYS F 1 88 ? 211.321 199.222 141.091 1.000 0 90 CYS F C 1
ATOM 6512 O O . CYS F 1 88 ? 212.158 198.868 141.921 1.000 0 90 CYS F O 1
ATOM 6515 N N . ARG F 1 89 ? 210.465 200.226 141.330 1.000 0 91 ARG F N 1
ATOM 6516 C CA . ARG F 1 89 ? 210.355 201.019 142.574 1.000 0 91 ARG F CA 1
ATOM 6517 C C . ARG F 1 89 ? 211.606 201.791 142.995 1.000 0 91 ARG F C 1
ATOM 6518 O O . ARG F 1 89 ? 211.646 202.356 144.088 1.000 0 91 ARG F O 1
ATOM 6526 N N . ARG F 1 90 ? 212.623 201.855 142.138 1.000 0 92 ARG F N 1
ATOM 6527 C CA . ARG F 1 90 ? 213.818 202.658 142.391 1.000 0 92 ARG F CA 1
ATOM 6528 C C . ARG F 1 90 ? 213.457 204.149 142.465 1.000 0 92 ARG F C 1
ATOM 6529 O O . ARG F 1 90 ? 212.742 204.617 141.576 1.000 0 92 ARG F O 1
ATOM 6537 N N . PRO F 1 91 ? 213.943 204.899 143.468 1.000 0 93 PRO F N 1
ATOM 6538 C CA . PRO F 1 91 ? 213.696 206.333 143.584 1.000 0 93 PRO F CA 1
ATOM 6539 C C . PRO F 1 91 ? 214.284 207.101 142.408 1.000 0 93 PRO F C 1
ATOM 6540 O O . PRO F 1 91 ? 215.469 206.960 142.102 1.000 0 93 PRO F O 1
ATOM 6544 N N . LEU F 1 92 ? 213.460 207.917 141.759 1.000 0 94 LEU F N 1
ATOM 6545 C CA . LEU F 1 92 ? 213.803 208.734 140.595 1.000 0 94 LEU F CA 1
ATOM 6546 C C . LEU F 1 92 ? 214.053 210.193 140.980 1.000 0 94 LEU F C 1
ATOM 6547 O O . LEU F 1 92 ? 214.846 210.874 140.342 1.000 0 94 LEU F O 1
ATOM 6552 N N . GLY F 1 93 ? 213.386 210.687 142.017 1.000 0 95 GLY F N 1
ATOM 6553 C CA . GLY F 1 93 ? 213.432 212.083 142.429 1.000 0 95 GLY F CA 1
ATOM 6554 C C . GLY F 1 93 ? 212.468 212.338 143.580 1.000 0 95 GLY F C 1
ATOM 6555 O O . GLY F 1 93 ? 211.819 211.416 144.067 1.000 0 95 GLY F O 1
ATOM 6556 N N . ASP F 1 94 ? 212.325 213.595 143.978 1.000 0 96 ASP F N 1
ATOM 6557 C CA . ASP F 1 94 ? 211.371 214.000 145.008 1.000 0 96 ASP F CA 1
ATOM 6558 C C . ASP F 1 94 ? 210.816 215.403 144.746 1.000 0 96 ASP F C 1
ATOM 6559 O O . ASP F 1 94 ? 211.316 216.149 143.896 1.000 0 96 ASP F O 1
ATOM 6564 N N . SER F 1 95 ? 209.761 215.761 145.475 1.000 0 97 SER F N 1
ATOM 6565 C CA . SER F 1 95 ? 209.063 217.036 145.319 1.000 0 97 SER F CA 1
ATOM 6566 C C . SER F 1 95 ? 209.883 218.256 145.745 1.000 0 97 SER F C 1
ATOM 6567 O O . SER F 1 95 ? 209.483 219.370 145.415 1.000 0 97 SER F O 1
ATOM 6570 N N . LEU F 1 96 ? 211.047 218.100 146.396 1.000 0 98 LEU F N 1
ATOM 6571 C CA . LEU F 1 96 ? 211.939 219.240 146.657 1.000 0 98 LEU F CA 1
ATOM 6572 C C . LEU F 1 96 ? 212.556 219.782 145.357 1.000 0 98 LEU F C 1
ATOM 6573 O O . LEU F 1 96 ? 212.992 220.931 145.317 1.000 0 98 LEU F O 1
ATOM 6578 N N . SER F 1 97 ? 212.581 218.969 144.296 1.000 0 99 SER F N 1
ATOM 6579 C CA . SER F 1 97 ? 212.983 219.365 142.942 1.000 0 99 SER F CA 1
ATOM 6580 C C . SER F 1 97 ? 211.812 219.819 142.057 1.000 0 99 SER F C 1
ATOM 6581 O O . SER F 1 97 ? 212.039 220.086 140.875 1.000 0 99 SER F O 1
ATOM 6584 N N . TRP F 1 98 ? 210.576 219.859 142.566 1.000 0 100 TRP F N 1
ATOM 6585 C CA . TRP F 1 98 ? 209.380 220.159 141.769 1.000 0 100 TRP F CA 1
ATOM 6586 C C . TRP F 1 98 ? 209.423 221.571 141.171 1.000 0 100 TRP F C 1
ATOM 6587 O O . TRP F 1 98 ? 209.640 222.550 141.885 1.000 0 100 TRP F O 1
ATOM 6598 N N . VAL F 1 99 ? 209.193 221.685 139.860 1.000 0 101 VAL F N 1
ATOM 6599 C CA . VAL F 1 99 ? 209.064 222.974 139.157 1.000 0 101 VAL F CA 1
ATOM 6600 C C . VAL F 1 99 ? 207.622 223.246 138.779 1.000 0 101 VAL F C 1
ATOM 6601 O O . VAL F 1 99 ? 207.092 224.310 139.086 1.000 0 101 VAL F O 1
ATOM 6605 N N . ALA F 1 100 ? 207.009 222.299 138.073 1.000 0 102 ALA F N 1
ATOM 6606 C CA . ALA F 1 100 ? 205.685 222.445 137.489 1.000 0 102 ALA F CA 1
ATOM 6607 C C . ALA F 1 100 ? 205.080 221.068 137.183 1.000 0 102 ALA F C 1
ATOM 6608 O O . ALA F 1 100 ? 205.759 220.041 137.243 1.000 0 102 ALA F O 1
ATOM 6610 N N . SER F 1 101 ? 203.811 221.061 136.792 1.000 0 103 SER F N 1
ATOM 6611 C CA . SER F 1 101 ? 203.096 219.893 136.284 1.000 0 103 SER F CA 1
ATOM 6612 C C . SER F 1 101 ? 202.237 220.276 135.087 1.000 0 103 SER F C 1
ATOM 6613 O O . SER F 1 101 ? 201.849 221.432 134.940 1.000 0 103 SER F O 1
ATOM 6616 N N . GLN F 1 102 ? 201.941 219.302 134.236 1.000 0 104 GLN F N 1
ATOM 6617 C CA . GLN F 1 102 ? 201.128 219.453 133.035 1.000 0 104 GLN F CA 1
ATOM 6618 C C . GLN F 1 102 ? 200.038 218.384 133.028 1.000 0 104 GLN F C 1
ATOM 6619 O O . GLN F 1 102 ? 200.299 217.226 132.704 1.000 0 104 GLN F O 1
ATOM 6625 N N . GLU F 1 103 ? 198.826 218.772 133.433 1.000 0 105 GLU F N 1
ATOM 6626 C CA . GLU F 1 103 ? 197.669 217.862 133.541 1.000 0 105 GLU F CA 1
ATOM 6627 C C . GLU F 1 103 ? 197.166 217.381 132.188 1.000 0 105 GLU F C 1
ATOM 6628 O O . GLU F 1 103 ? 196.639 216.280 132.072 1.000 0 105 GLU F O 1
ATOM 6634 N N . ASP F 1 104 ? 197.366 218.185 131.149 1.000 0 106 ASP F N 1
ATOM 6635 C CA . ASP F 1 104 ? 197.000 217.870 129.774 1.000 0 106 ASP F CA 1
ATOM 6636 C C . ASP F 1 104 ? 197.842 216.725 129.195 1.000 0 106 ASP F C 1
ATOM 6637 O O . ASP F 1 104 ? 197.317 215.874 128.478 1.000 0 106 ASP F O 1
ATOM 6642 N N . THR F 1 105 ? 199.131 216.678 129.539 1.000 0 107 THR F N 1
ATOM 6643 C CA . THR F 1 105 ? 200.073 215.649 129.067 1.000 0 107 THR F CA 1
ATOM 6644 C C . THR F 1 105 ? 200.423 214.604 130.125 1.000 0 107 THR F C 1
ATOM 6645 O O . THR F 1 105 ? 201.254 213.736 129.863 1.000 0 107 THR F O 1
ATOM 6649 N N . ASN F 1 106 ? 199.805 214.664 131.309 1.000 0 108 ASN F N 1
ATOM 6650 C CA . ASN F 1 106 ? 200.108 213.805 132.458 1.000 0 108 ASN F CA 1
ATOM 6651 C C . ASN F 1 106 ? 201.609 213.752 132.787 1.000 0 108 ASN F C 1
ATOM 6652 O O . ASN F 1 106 ? 202.175 212.674 132.974 1.000 0 108 ASN F O 1
ATOM 6657 N N . CYS F 1 107 ? 202.269 214.911 132.836 1.000 0 109 CYS F N 1
ATOM 6658 C CA . CYS F 1 107 ? 203.703 215.012 133.108 1.000 0 109 CYS F CA 1
ATOM 6659 C C . CYS F 1 107 ? 204.009 215.892 134.330 1.000 0 109 CYS F C 1
ATOM 6660 O O . CYS F 1 107 ? 203.337 216.897 134.576 1.000 0 109 CYS F O 1
ATOM 6663 N N . ILE F 1 108 ? 205.076 215.571 135.061 1.000 0 110 ILE F N 1
ATOM 6664 C CA . ILE F 1 108 ? 205.671 216.428 136.099 1.000 0 110 ILE F CA 1
ATOM 6665 C C . ILE F 1 108 ? 207.054 216.910 135.652 1.000 0 110 ILE F C 1
ATOM 6666 O O . ILE F 1 108 ? 207.762 216.185 134.956 1.000 0 110 ILE F O 1
ATOM 6671 N N . LEU F 1 109 ? 207.457 218.118 136.050 1.000 0 111 LEU F N 1
ATOM 6672 C CA . LEU F 1 109 ? 208.766 218.687 135.722 1.000 0 111 LEU F CA 1
ATOM 6673 C C . LEU F 1 109 ? 209.613 218.840 136.985 1.000 0 111 LEU F C 1
ATOM 6674 O O . LEU F 1 109 ? 209.253 219.596 137.892 1.000 0 111 LEU F O 1
ATOM 6679 N N . LEU F 1 110 ? 210.754 218.150 137.024 1.000 0 112 LEU F N 1
ATOM 6680 C CA . LEU F 1 110 ? 211.731 218.221 138.113 1.000 0 112 LEU F CA 1
ATOM 6681 C C . LEU F 1 110 ? 213.021 218.920 137.657 1.000 0 112 LEU F C 1
ATOM 6682 O O . LEU F 1 110 ? 213.471 218.726 136.527 1.000 0 112 LEU F O 1
ATOM 6687 N N . ARG F 1 111 ? 213.655 219.692 138.552 1.000 0 113 ARG F N 1
ATOM 6688 C CA . ARG F 1 111 ? 214.997 220.278 138.321 1.000 0 113 ARG F CA 1
ATOM 6689 C C . ARG F 1 111 ? 216.116 219.246 138.410 1.000 0 113 ARG F C 1
ATOM 6690 O O . ARG F 1 111 ? 217.099 219.344 137.687 1.000 0 113 ARG F O 1
ATOM 6698 N N . CYS F 1 112 ? 215.989 218.289 139.329 1.000 0 114 CYS F N 1
ATOM 6699 C CA . CYS F 1 112 ? 217.012 217.284 139.607 1.000 0 114 CYS F CA 1
ATOM 6700 C C . CYS F 1 112 ? 216.367 215.922 139.879 1.000 0 114 CYS F C 1
ATOM 6701 O O . CYS F 1 112 ? 215.369 215.846 140.604 1.000 0 114 CYS F O 1
ATOM 6704 N N . VAL F 1 113 ? 216.990 214.871 139.350 1.000 0 115 VAL F N 1
ATOM 6705 C CA . VAL F 1 113 ? 216.628 213.453 139.500 1.000 0 115 VAL F CA 1
ATOM 6706 C C . VAL F 1 113 ? 217.809 212.669 140.088 1.000 0 115 VAL F C 1
ATOM 6707 O O . VAL F 1 113 ? 218.918 213.190 140.179 1.000 0 115 VAL F O 1
ATOM 6711 N N . SER F 1 114 ? 217.574 211.435 140.526 1.000 0 116 SER F N 1
ATOM 6712 C CA . SER F 1 114 ? 218.615 210.530 141.022 1.000 0 116 SER F CA 1
ATOM 6713 C C . SER F 1 114 ? 219.404 209.882 139.877 1.000 0 116 SER F C 1
ATOM 6714 O O . SER F 1 114 ? 219.019 209.952 138.708 1.000 0 116 SER F O 1
ATOM 6717 N N . CYS F 1 115 ? 220.470 209.152 140.216 1.000 0 117 CYS F N 1
ATOM 6718 C CA . CYS F 1 115 ? 221.224 208.327 139.266 1.000 0 117 CYS F CA 1
ATOM 6719 C C . CYS F 1 115 ? 220.413 207.168 138.647 1.000 0 117 CYS F C 1
ATOM 6720 O O . CYS F 1 115 ? 220.906 206.502 137.739 1.000 0 117 CYS F O 1
ATOM 6723 N N . ASN F 1 116 ? 219.174 206.922 139.098 1.000 0 118 ASN F N 1
ATOM 6724 C CA . ASN F 1 116 ? 218.288 205.929 138.490 1.000 0 118 ASN F CA 1
ATOM 6725 C C . ASN F 1 116 ? 217.582 206.432 137.222 1.000 0 118 ASN F C 1
ATOM 6726 O O . ASN F 1 116 ? 216.832 205.665 136.619 1.000 0 118 ASN F O 1
ATOM 6731 N N . VAL F 1 117 ? 217.786 207.686 136.818 1.000 0 119 VAL F N 1
ATOM 6732 C CA . VAL F 1 117 ? 217.293 208.221 135.545 1.000 0 119 VAL F CA 1
ATOM 6733 C C . VAL F 1 117 ? 218.451 208.291 134.550 1.000 0 119 VAL F C 1
ATOM 6734 O O . VAL F 1 117 ? 219.382 209.074 134.717 1.000 0 119 VAL F O 1
ATOM 6738 N N . SER F 1 118 ? 218.372 207.486 133.493 1.000 0 120 SER F N 1
ATOM 6739 C CA . SER F 1 118 ? 219.297 207.508 132.359 1.000 0 120 SER F CA 1
ATOM 6740 C C . SER F 1 118 ? 218.743 208.391 131.245 1.000 0 120 SER F C 1
ATOM 6741 O O . SER F 1 118 ? 217.563 208.293 130.907 1.000 0 120 SER F O 1
ATOM 6744 N N . VAL F 1 119 ? 219.599 209.221 130.647 1.000 0 121 VAL F N 1
ATOM 6745 C CA . VAL F 1 119 ? 219.259 210.046 129.480 1.000 0 121 VAL F CA 1
ATOM 6746 C C . VAL F 1 119 ? 219.826 209.380 128.229 1.000 0 121 VAL F C 1
ATOM 6747 O O . VAL F 1 119 ? 221.044 209.240 128.098 1.000 0 121 VAL F O 1
ATOM 6751 N N . ASP F 1 120 ? 218.951 208.967 127.320 1.000 0 122 ASP F N 1
ATOM 6752 C CA . ASP F 1 120 ? 219.333 208.534 125.979 1.000 0 122 ASP F CA 1
ATOM 6753 C C . ASP F 1 120 ? 219.769 209.762 125.169 1.000 0 122 ASP F C 1
ATOM 6754 O O . ASP F 1 120 ? 218.959 210.647 124.886 1.000 0 122 ASP F O 1
ATOM 6759 N N . LYS F 1 121 ? 221.064 209.827 124.831 1.000 0 123 LYS F N 1
ATOM 6760 C CA . LYS F 1 121 ? 221.677 210.961 124.122 1.000 0 123 LYS F CA 1
ATOM 6761 C C . LYS F 1 121 ? 221.220 211.081 122.663 1.000 0 123 LYS F C 1
ATOM 6762 O O . LYS F 1 121 ? 221.563 212.067 122.013 1.000 0 123 LYS F O 1
ATOM 6768 N N . GLU F 1 122 ? 220.483 210.104 122.129 1.000 0 124 GLU F N 1
ATOM 6769 C CA . GLU F 1 122 ? 219.875 210.222 120.806 1.000 0 124 GLU F CA 1
ATOM 6770 C C . GLU F 1 122 ? 218.774 211.297 120.808 1.000 0 124 GLU F C 1
ATOM 6771 O O . GLU F 1 122 ? 217.706 211.144 121.411 1.000 0 124 GLU F O 1
ATOM 6777 N N . GLN F 1 123 ? 219.037 212.397 120.100 1.000 0 125 GLN F N 1
ATOM 6778 C CA . GLN F 1 123 ? 218.117 213.523 119.986 1.000 0 125 GLN F CA 1
ATOM 6779 C C . GLN F 1 123 ? 217.024 213.274 118.942 1.000 0 125 GLN F C 1
ATOM 6780 O O . GLN F 1 123 ? 217.296 212.880 117.808 1.000 0 125 GLN F O 1
ATOM 6786 N N . LYS F 1 124 ? 215.773 213.558 119.312 1.000 0 126 LYS F N 1
ATOM 6787 C CA . LYS F 1 124 ? 214.570 213.292 118.509 1.000 0 126 LYS F CA 1
ATOM 6788 C C . LYS F 1 124 ? 213.795 214.590 118.295 1.000 0 126 LYS F C 1
ATOM 6789 O O . LYS F 1 124 ? 213.460 215.281 119.254 1.000 0 126 LYS F O 1
ATOM 6795 N N . LEU F 1 125 ? 213.490 214.929 117.041 1.000 0 127 LEU F N 1
ATOM 6796 C CA . LEU F 1 125 ? 212.652 216.089 116.724 1.000 0 127 LEU F CA 1
ATOM 6797 C C . LEU F 1 125 ? 211.176 215.757 117.000 1.000 0 127 LEU F C 1
ATOM 6798 O O . LEU F 1 125 ? 210.631 214.822 116.411 1.000 0 127 LEU F O 1
ATOM 6803 N N . SER F 1 126 ? 210.513 216.532 117.858 1.000 0 128 SER F N 1
ATOM 6804 C CA . SER F 1 126 ? 209.086 216.367 118.137 1.000 0 128 SER F CA 1
ATOM 6805 C C . SER F 1 126 ? 208.240 216.859 116.962 1.000 0 128 SER F C 1
ATOM 6806 O O . SER F 1 126 ? 208.383 217.994 116.497 1.000 0 128 SER F O 1
ATOM 6809 N N . LYS F 1 127 ? 207.325 215.998 116.509 1.000 0 129 LYS F N 1
ATOM 6810 C CA . LYS F 1 127 ? 206.203 216.341 115.619 1.000 0 129 LYS F CA 1
ATOM 6811 C C . LYS F 1 127 ? 204.852 216.278 116.344 1.000 0 129 LYS F C 1
ATOM 6812 O O . LYS F 1 127 ? 203.811 216.200 115.698 1.000 0 129 LYS F O 1
ATOM 6818 N N . ARG F 1 128 ? 204.862 216.238 117.684 1.000 0 130 ARG F N 1
ATOM 6819 C CA . ARG F 1 128 ? 203.630 216.222 118.483 1.000 0 130 ARG F CA 1
ATOM 6820 C C . ARG F 1 128 ? 202.914 217.558 118.348 1.000 0 130 ARG F C 1
ATOM 6821 O O . ARG F 1 128 ? 203.538 218.602 118.144 1.000 0 130 ARG F O 1
ATOM 6829 N N . GLU F 1 129 ? 201.593 217.519 118.479 1.000 0 131 GLU F N 1
ATOM 6830 C CA . GLU F 1 129 ? 200.782 218.728 118.438 1.000 0 131 GLU F CA 1
ATOM 6831 C C . GLU F 1 129 ? 201.298 219.738 119.476 1.000 0 131 GLU F C 1
ATOM 6832 O O . GLU F 1 129 ? 201.586 219.376 120.615 1.000 0 131 GLU F O 1
ATOM 6838 N N . LYS F 1 130 ? 201.454 221.002 119.067 1.000 0 132 LYS F N 1
ATOM 6839 C CA . LYS F 1 130 ? 201.990 222.108 119.888 1.000 0 132 LYS F CA 1
ATOM 6840 C C . LYS F 1 130 ? 203.465 221.988 120.308 1.000 0 132 LYS F C 1
ATOM 6841 O O . LYS F 1 130 ? 203.952 222.895 120.973 1.000 0 132 LYS F O 1
ATOM 6847 N N . GLU F 1 131 ? 204.197 220.963 119.867 1.000 0 133 GLU F N 1
ATOM 6848 C CA . GLU F 1 131 ? 205.633 220.781 120.155 1.000 0 133 GLU F CA 1
ATOM 6849 C C . GLU F 1 131 ? 206.531 220.866 118.913 1.000 0 133 GLU F C 1
ATOM 6850 O O . GLU F 1 131 ? 207.721 220.550 118.980 1.000 0 133 GLU F O 1
ATOM 6856 N N . ASN F 1 132 ? 205.977 221.295 117.776 1.000 0 134 ASN F N 1
ATOM 6857 C CA . ASN F 1 132 ? 206.713 221.414 116.522 1.000 0 134 ASN F CA 1
ATOM 6858 C C . ASN F 1 132 ? 208.015 222.206 116.704 1.000 0 134 ASN F C 1
ATOM 6859 O O . ASN F 1 132 ? 208.007 223.355 117.148 1.000 0 134 ASN F O 1
ATOM 6864 N N . GLY F 1 133 ? 209.131 221.576 116.334 1.000 0 135 GLY F N 1
ATOM 6865 C CA . GLY F 1 133 ? 210.467 222.166 116.435 1.000 0 135 GLY F CA 1
ATOM 6866 C C . GLY F 1 133 ? 211.204 221.867 117.742 1.000 0 135 GLY F C 1
ATOM 6867 O O . GLY F 1 133 ? 212.368 222.242 117.861 1.000 0 135 GLY F O 1
ATOM 6868 N N . CYS F 1 134 ? 210.587 221.180 118.710 1.000 0 136 CYS F N 1
ATOM 6869 C CA . CYS F 1 134 ? 211.299 220.769 119.919 1.000 0 136 CYS F CA 1
ATOM 6870 C C . CYS F 1 134 ? 212.282 219.633 119.631 1.000 0 136 CYS F C 1
ATOM 6871 O O . CYS F 1 134 ? 211.950 218.700 118.901 1.000 0 136 CYS F O 1
ATOM 6874 N N . VAL F 1 135 ? 213.452 219.660 120.266 1.000 0 137 VAL F N 1
ATOM 6875 C CA . VAL F 1 135 ? 214.415 218.547 120.244 1.000 0 137 VAL F CA 1
ATOM 6876 C C . VAL F 1 135 ? 214.417 217.880 121.612 1.000 0 137 VAL F C 1
ATOM 6877 O O . VAL F 1 135 ? 214.576 218.558 122.626 1.000 0 137 VAL F O 1
ATOM 6881 N N . LEU F 1 136 ? 214.205 216.568 121.636 1.000 0 138 LEU F N 1
ATOM 6882 C CA . LEU F 1 136 ? 213.962 215.760 122.829 1.000 0 138 LEU F CA 1
ATOM 6883 C C . LEU F 1 136 ? 215.072 214.722 123.025 1.000 0 138 LEU F C 1
ATOM 6884 O O . LEU F 1 136 ? 215.525 214.124 122.054 1.000 0 138 LEU F O 1
ATOM 6889 N N . GLU F 1 137 ? 215.419 214.429 124.273 1.000 0 139 GLU F N 1
ATOM 6890 C CA . GLU F 1 137 ? 216.190 213.243 124.677 1.000 0 139 GLU F CA 1
ATOM 6891 C C . GLU F 1 137 ? 215.299 212.342 125.542 1.000 0 139 GLU F C 1
ATOM 6892 O O . GLU F 1 137 ? 214.487 212.844 126.326 1.000 0 139 GLU F O 1
ATOM 6898 N N . THR F 1 138 ? 215.389 211.018 125.379 1.000 0 140 THR F N 1
ATOM 6899 C CA . THR F 1 138 ? 214.492 210.076 126.081 1.000 0 140 THR F CA 1
ATOM 6900 C C . THR F 1 138 ? 215.011 209.789 127.489 1.000 0 140 THR F C 1
ATOM 6901 O O . THR F 1 138 ? 216.201 209.545 127.673 1.000 0 140 THR F O 1
ATOM 6905 N N . LEU F 1 139 ? 214.127 209.801 128.485 1.000 0 141 LEU F N 1
ATOM 6906 C CA . LEU F 1 139 ? 214.440 209.402 129.856 1.000 0 141 LEU F CA 1
ATOM 6907 C C . LEU F 1 139 ? 214.033 207.948 130.077 1.000 0 141 LEU F C 1
ATOM 6908 O O . LEU F 1 139 ? 212.879 207.590 129.851 1.000 0 141 LEU F O 1
ATOM 6913 N N . CYS F 1 140 ? 214.949 207.126 130.580 1.000 0 142 CYS F N 1
ATOM 6914 C CA . CYS F 1 140 ? 214.697 205.724 130.906 1.000 0 142 CYS F CA 1
ATOM 6915 C C . CYS F 1 140 ? 215.120 205.423 132.345 1.000 0 142 CYS F C 1
ATOM 6916 O O . CYS F 1 140 ? 216.087 205.982 132.856 1.000 0 142 CYS F O 1
ATOM 6919 N N . CYS F 1 141 ? 214.429 204.504 133.012 1.000 0 143 CYS F N 1
ATOM 6920 C CA . CYS F 1 141 ? 214.854 204.018 134.320 1.000 0 143 CYS F CA 1
ATOM 6921 C C . CYS F 1 141 ? 216.132 203.180 134.175 1.000 0 143 CYS F C 1
ATOM 6922 O O . CYS F 1 141 ? 216.103 202.131 133.534 1.000 0 143 CYS F O 1
ATOM 6925 N N . ALA F 1 142 ? 217.217 203.554 134.850 1.000 0 144 ALA F N 1
ATOM 6926 C CA . ALA F 1 142 ? 218.485 202.823 134.827 1.000 0 144 ALA F CA 1
ATOM 6927 C C . ALA F 1 142 ? 218.365 201.373 135.345 1.000 0 144 ALA F C 1
ATOM 6928 O O . ALA F 1 142 ? 219.173 200.523 134.998 1.000 0 144 ALA F O 1
ATOM 6930 N N . GLY F 1 143 ? 217.359 201.086 136.185 1.000 0 145 GLY F N 1
ATOM 6931 C CA . GLY F 1 143 ? 217.135 199.749 136.745 1.000 0 145 GLY F CA 1
ATOM 6932 C C . GLY F 1 143 ? 216.369 198.757 135.857 1.000 0 145 GLY F C 1
ATOM 6933 O O . GLY F 1 143 ? 216.700 197.580 135.866 1.000 0 145 GLY F O 1
ATOM 6934 N N . CYS F 1 144 ? 215.326 199.190 135.135 1.000 0 146 CYS F N 1
ATOM 6935 C CA . CYS F 1 144 ? 214.452 198.292 134.355 1.000 0 146 CYS F CA 1
ATOM 6936 C C . CYS F 1 144 ? 214.177 198.777 132.924 1.000 0 146 CYS F C 1
ATOM 6937 O O . CYS F 1 144 ? 213.306 198.231 132.254 1.000 0 146 CYS F O 1
ATOM 6940 N N . SER F 1 145 ? 214.861 199.833 132.478 1.000 0 147 SER F N 1
ATOM 6941 C CA . SER F 1 145 ? 214.742 200.429 131.141 1.000 0 147 SER F CA 1
ATOM 6942 C C . SER F 1 145 ? 213.342 200.937 130.768 1.000 0 147 SER F C 1
ATOM 6943 O O . SER F 1 145 ? 213.086 201.214 129.600 1.000 0 147 SER F O 1
ATOM 6946 N N . LEU F 1 146 ? 212.440 201.100 131.748 1.000 0 148 LEU F N 1
ATOM 6947 C CA . LEU F 1 146 ? 211.119 201.695 131.532 1.000 0 148 LEU F CA 1
ATOM 6948 C C . LEU F 1 146 ? 211.283 203.125 131.007 1.000 0 148 LEU F C 1
ATOM 6949 O O . LEU F 1 146 ? 212.040 203.899 131.591 1.000 0 148 LEU F O 1
ATOM 6954 N N . ASN F 1 147 ? 210.557 203.477 129.946 1.000 0 149 ASN F N 1
ATOM 6955 C CA . ASN F 1 147 ? 210.506 204.849 129.456 1.000 0 149 ASN F CA 1
ATOM 6956 C C . ASN F 1 147 ? 209.778 205.731 130.483 1.000 0 149 ASN F C 1
ATOM 6957 O O . ASN F 1 147 ? 208.629 205.469 130.833 1.000 0 149 ASN F O 1
ATOM 6962 N N . LEU F 1 148 ? 210.473 206.750 130.981 1.000 0 150 LEU F N 1
ATOM 6963 C CA . LEU F 1 148 ? 210.000 207.649 132.027 1.000 0 150 LEU F CA 1
ATOM 6964 C C . LEU F 1 148 ? 209.467 208.969 131.473 1.000 0 150 LEU F C 1
ATOM 6965 O O . LEU F 1 148 ? 208.684 209.618 132.157 1.000 0 150 LEU F O 1
ATOM 6970 N N . GLY F 1 149 ? 209.898 209.400 130.287 1.000 0 151 GLY F N 1
ATOM 6971 C CA . GLY F 1 149 ? 209.570 210.717 129.741 1.000 0 151 GLY F CA 1
ATOM 6972 C C . GLY F 1 149 ? 210.703 211.320 128.911 1.000 0 151 GLY F C 1
ATOM 6973 O O . GLY F 1 149 ? 211.407 210.597 128.208 1.000 0 151 GLY F O 1
ATOM 6974 N N . TYR F 1 150 ? 210.872 212.644 128.964 1.000 0 152 TYR F N 1
ATOM 6975 C CA . TYR F 1 150 ? 211.793 213.371 128.078 1.000 0 152 TYR F CA 1
ATOM 6976 C C . TYR F 1 150 ? 212.485 214.562 128.752 1.000 0 152 TYR F C 1
ATOM 6977 O O . TYR F 1 150 ? 211.963 215.159 129.693 1.000 0 152 TYR F O 1
ATOM 6986 N N . VAL F 1 151 ? 213.637 214.955 128.206 1.000 0 153 VAL F N 1
ATOM 6987 C CA . VAL F 1 151 ? 214.249 216.277 128.427 1.000 0 153 VAL F CA 1
ATOM 6988 C C . VAL F 1 151 ? 214.138 217.073 127.132 1.000 0 153 VAL F C 1
ATOM 6989 O O . VAL F 1 151 ? 214.530 216.590 126.070 1.000 0 153 VAL F O 1
ATOM 6993 N N . TYR F 1 152 ? 213.602 218.291 127.208 1.000 0 154 TYR F N 1
ATOM 6994 C CA . TYR F 1 152 ? 213.488 219.195 126.061 1.000 0 154 TYR F CA 1
ATOM 6995 C C . TYR F 1 152 ? 214.775 220.017 125.952 1.000 0 154 TYR F C 1
ATOM 6996 O O . TYR F 1 152 ? 215.035 220.865 126.801 1.000 0 154 TYR F O 1
ATOM 7005 N N . ARG F 1 153 ? 215.581 219.773 124.920 1.000 0 155 ARG F N 1
ATOM 7006 C CA . ARG F 1 153 ? 216.853 220.476 124.675 1.000 0 155 ARG F CA 1
ATOM 7007 C C . ARG F 1 153 ? 216.661 221.770 123.895 1.000 0 155 ARG F C 1
ATOM 7008 O O . ARG F 1 153 ? 217.196 222.807 124.270 1.000 0 155 ARG F O 1
ATOM 7016 N N . CYS F 1 154 ? 215.844 221.721 122.847 1.000 0 156 CYS F N 1
ATOM 7017 C CA . CYS F 1 154 ? 215.452 222.898 122.072 1.000 0 156 CYS F CA 1
ATOM 7018 C C . CYS F 1 154 ? 213.947 223.102 122.202 1.000 0 156 CYS F C 1
ATOM 7019 O O . CYS F 1 154 ? 213.189 222.141 122.069 1.000 0 156 CYS F O 1
ATOM 7022 N N . THR F 1 155 ? 213.517 224.340 122.435 1.000 0 157 THR F N 1
ATOM 7023 C CA . THR F 1 155 ? 212.111 224.714 122.611 1.000 0 157 THR F CA 1
ATOM 7024 C C . THR F 1 155 ? 211.809 226.015 121.872 1.000 0 157 THR F C 1
ATOM 7025 O O . THR F 1 155 ? 212.646 226.919 121.860 1.000 0 157 THR F O 1
ATOM 7029 N N . PRO F 1 156 ? 210.619 226.160 121.267 1.000 0 158 PRO F N 1
ATOM 7030 C CA . PRO F 1 156 ? 210.093 227.475 120.938 1.000 0 158 PRO F CA 1
ATOM 7031 C C . PRO F 1 156 ? 209.782 228.252 122.228 1.000 0 158 PRO F C 1
ATOM 7032 O O . PRO F 1 156 ? 209.555 227.660 123.283 1.000 0 158 PRO F O 1
ATOM 7036 N N . LYS F 1 157 ? 209.711 229.586 122.140 1.000 0 159 LYS F N 1
ATOM 7037 C CA . LYS F 1 157 ? 209.591 230.495 123.300 1.000 0 159 LYS F CA 1
ATOM 7038 C C . LYS F 1 157 ? 208.442 230.157 124.264 1.000 0 159 LYS F C 1
ATOM 7039 O O . LYS F 1 157 ? 208.569 230.354 125.467 1.000 0 159 LYS F O 1
ATOM 7045 N N . ASN F 1 158 ? 207.319 229.648 123.757 1.000 0 160 ASN F N 1
ATOM 7046 C CA . ASN F 1 158 ? 206.162 229.236 124.560 1.000 0 160 ASN F CA 1
ATOM 7047 C C . ASN F 1 158 ? 206.385 227.936 125.360 1.000 0 160 ASN F C 1
ATOM 7048 O O . ASN F 1 158 ? 205.580 227.619 126.231 1.000 0 160 ASN F O 1
ATOM 7053 N N . LEU F 1 159 ? 207.455 227.191 125.076 1.000 0 161 LEU F N 1
ATOM 7054 C CA . LEU F 1 159 ? 207.835 225.945 125.744 1.000 0 161 LEU F CA 1
ATOM 7055 C C . LEU F 1 159 ? 209.162 226.048 126.510 1.000 0 161 LEU F C 1
ATOM 7056 O O . LEU F 1 159 ? 209.572 225.068 127.124 1.000 0 161 LEU F O 1
ATOM 7061 N N . ASP F 1 160 ? 209.801 227.222 126.548 1.000 0 162 ASP F N 1
ATOM 7062 C CA . ASP F 1 160 ? 211.063 227.449 127.271 1.000 0 162 ASP F CA 1
ATOM 7063 C C . ASP F 1 160 ? 210.995 227.067 128.756 1.000 0 162 ASP F C 1
ATOM 7064 O O . ASP F 1 160 ? 212.004 226.677 129.333 1.000 0 162 ASP F O 1
ATOM 7069 N N . TYR F 1 161 ? 209.807 227.102 129.368 1.000 0 163 TYR F N 1
ATOM 7070 C CA . TYR F 1 161 ? 209.606 226.660 130.750 1.000 0 163 TYR F CA 1
ATOM 7071 C C . TYR F 1 161 ? 209.852 225.155 130.963 1.000 0 163 TYR F C 1
ATOM 7072 O O . TYR F 1 161 ? 210.030 224.743 132.105 1.000 0 163 TYR F O 1
ATOM 7081 N N . LYS F 1 162 ? 209.845 224.335 129.898 1.000 0 164 LYS F N 1
ATOM 7082 C CA . LYS F 1 162 ? 210.193 222.902 129.943 1.000 0 164 LYS F CA 1
ATOM 7083 C C . LYS F 1 162 ? 211.670 222.633 129.636 1.000 0 164 LYS F C 1
ATOM 7084 O O . LYS F 1 162 ? 212.128 221.512 129.858 1.000 0 164 LYS F O 1
ATOM 7090 N N . ARG F 1 163 ? 212.386 223.608 129.061 1.000 0 165 ARG F N 1
ATOM 7091 C CA . ARG F 1 163 ? 213.740 223.409 128.533 1.000 0 165 ARG F CA 1
ATOM 7092 C C . ARG F 1 163 ? 214.698 222.997 129.648 1.000 0 165 ARG F C 1
ATOM 7093 O O . ARG F 1 163 ? 214.697 223.604 130.716 1.000 0 165 ARG F O 1
ATOM 7101 N N . ASP F 1 164 ? 215.492 221.965 129.386 1.000 0 166 ASP F N 1
ATOM 7102 C CA . ASP F 1 164 ? 216.476 221.382 130.304 1.000 0 166 ASP F CA 1
ATOM 7103 C C . ASP F 1 164 ? 215.916 220.929 131.671 1.000 0 166 ASP F C 1
ATOM 7104 O O . ASP F 1 164 ? 216.671 220.728 132.623 1.000 0 166 ASP F O 1
ATOM 7109 N N . LEU F 1 165 ? 214.600 220.710 131.776 1.000 0 167 LEU F N 1
ATOM 7110 C CA . LEU F 1 165 ? 213.964 220.055 132.921 1.000 0 167 LEU F CA 1
ATOM 7111 C C . LEU F 1 165 ? 213.697 218.573 132.631 1.000 0 167 LEU F C 1
ATOM 7112 O O . LEU F 1 165 ? 213.492 218.170 131.484 1.000 0 167 LEU F O 1
ATOM 7117 N N . PHE F 1 166 ? 213.640 217.762 133.687 1.000 0 168 PHE F N 1
ATOM 7118 C CA . PHE F 1 166 ? 213.251 216.355 133.591 1.000 0 168 PHE F CA 1
ATOM 7119 C C . PHE F 1 166 ? 211.724 216.252 133.581 1.000 0 168 PHE F C 1
ATOM 7120 O O . PHE F 1 166 ? 211.085 216.420 134.622 1.000 0 168 PHE F O 1
ATOM 7128 N N . CYS F 1 167 ? 211.141 216.004 132.406 1.000 0 169 CYS F N 1
ATOM 7129 C CA . CYS F 1 167 ? 209.703 215.835 132.224 1.000 0 169 CYS F CA 1
ATOM 7130 C C . CYS F 1 167 ? 209.350 214.347 132.365 1.000 0 169 CYS F C 1
ATOM 7131 O O . CYS F 1 167 ? 209.621 213.561 131.455 1.000 0 169 CYS F O 1
ATOM 7134 N N . LEU F 1 168 ? 208.792 213.950 133.509 1.000 0 170 LEU F N 1
ATOM 7135 C CA . LEU F 1 168 ? 208.447 212.560 133.824 1.000 0 170 LEU F CA 1
ATOM 7136 C C . LEU F 1 168 ? 206.948 212.320 133.626 1.000 0 170 LEU F C 1
ATOM 7137 O O . LEU F 1 168 ? 206.127 213.080 134.137 1.000 0 170 LEU F O 1
ATOM 7142 N N . SER F 1 169 ? 206.595 211.244 132.929 1.000 0 171 SER F N 1
ATOM 7143 C CA . SER F 1 169 ? 205.219 210.784 132.763 1.000 0 171 SER F CA 1
ATOM 7144 C C . SER F 1 169 ? 204.683 210.231 134.078 1.000 0 171 SER F C 1
ATOM 7145 O O . SER F 1 169 ? 205.272 209.330 134.680 1.000 0 171 SER F O 1
ATOM 7148 N N . VAL F 1 170 ? 203.518 210.728 134.487 1.000 0 172 VAL F N 1
ATOM 7149 C CA . VAL F 1 170 ? 202.779 210.276 135.669 1.000 0 172 VAL F CA 1
ATOM 7150 C C . VAL F 1 170 ? 202.433 208.785 135.572 1.000 0 172 VAL F C 1
ATOM 7151 O O . VAL F 1 170 ? 202.348 208.120 136.596 1.000 0 172 VAL F O 1
ATOM 7155 N N . GLU F 1 171 ? 202.293 208.209 134.376 1.000 0 173 GLU F N 1
ATOM 7156 C CA . GLU F 1 171 ? 202.082 206.760 134.203 1.000 0 173 GLU F CA 1
ATOM 7157 C C . GLU F 1 171 ? 203.301 205.906 134.567 1.000 0 173 GLU F C 1
ATOM 7158 O O . GLU F 1 171 ? 203.149 204.774 135.027 1.000 0 173 GLU F O 1
ATOM 7164 N N . ALA F 1 172 ? 204.507 206.437 134.372 1.000 0 174 ALA F N 1
ATOM 7165 C CA . ALA F 1 172 ? 205.755 205.703 134.571 1.000 0 174 ALA F CA 1
ATOM 7166 C C . ALA F 1 172 ? 206.305 205.809 136.006 1.000 0 174 ALA F C 1
ATOM 7167 O O . ALA F 1 172 ? 207.342 205.218 136.325 1.000 0 174 ALA F O 1
ATOM 7169 N N . ILE F 1 173 ? 205.627 206.568 136.872 1.000 0 175 ILE F N 1
ATOM 7170 C CA . ILE F 1 173 ? 206.077 206.857 138.233 1.000 0 175 ILE F CA 1
ATOM 7171 C C . ILE F 1 173 ? 205.002 206.536 139.272 1.000 0 175 ILE F C 1
ATOM 7172 O O . ILE F 1 173 ? 203.818 206.824 139.100 1.000 0 175 ILE F O 1
ATOM 7177 N N . GLU F 1 174 ? 205.441 205.974 140.386 1.000 0 176 GLU F N 1
ATOM 7178 C CA . GLU F 1 174 ? 204.709 205.911 141.646 1.000 0 176 GLU F CA 1
ATOM 7179 C C . GLU F 1 174 ? 205.217 207.005 142.591 1.000 0 176 GLU F C 1
ATOM 7180 O O . GLU F 1 174 ? 206.234 207.651 142.327 1.000 0 176 GLU F O 1
ATOM 7186 N N . SER F 1 175 ? 204.530 207.222 143.711 1.000 0 177 SER F N 1
ATOM 7187 C CA . SER F 1 175 ? 204.963 208.187 144.726 1.000 0 177 SER F CA 1
ATOM 7188 C C . SER F 1 175 ? 204.842 207.631 146.141 1.000 0 177 SER F C 1
ATOM 7189 O O . SER F 1 175 ? 203.883 206.930 146.446 1.000 0 177 SER F O 1
ATOM 7192 N N . TYR F 1 176 ? 205.772 207.999 147.018 1.000 0 178 TYR F N 1
ATOM 7193 C CA . TYR F 1 176 ? 205.720 207.757 148.459 1.000 0 178 TYR F CA 1
ATOM 7194 C C . TYR F 1 176 ? 205.704 209.091 149.210 1.000 0 178 TYR F C 1
ATOM 7195 O O . TYR F 1 176 ? 206.566 209.934 148.977 1.000 0 178 TYR F O 1
ATOM 7204 N N . VAL F 1 177 ? 204.747 209.291 150.119 1.000 0 179 VAL F N 1
ATOM 7205 C CA . VAL F 1 177 ? 204.694 210.485 150.981 1.000 0 179 VAL F CA 1
ATOM 7206 C C . VAL F 1 177 ? 205.557 210.235 152.216 1.000 0 179 VAL F C 1
ATOM 7207 O O . VAL F 1 177 ? 205.309 209.287 152.957 1.000 0 179 VAL F O 1
ATOM 7211 N N . LEU F 1 178 ? 206.546 211.085 152.483 1.000 0 180 LEU F N 1
ATOM 7212 C CA . LEU F 1 178 ? 207.390 210.929 153.671 1.000 0 180 LEU F CA 1
ATOM 7213 C C . LEU F 1 178 ? 206.560 210.996 154.969 1.000 0 180 LEU F C 1
ATOM 7214 O O . LEU F 1 178 ? 205.689 211.855 155.100 1.000 0 180 LEU F O 1
ATOM 7219 N N . GLY F 1 179 ? 206.815 210.109 155.931 1.000 0 181 GLY F N 1
ATOM 7220 C CA . GLY F 1 179 ? 206.074 210.006 157.191 1.000 0 181 GLY F CA 1
ATOM 7221 C C . GLY F 1 179 ? 204.728 209.279 157.088 1.000 0 181 GLY F C 1
ATOM 7222 O O . GLY F 1 179 ? 203.980 209.277 158.065 1.000 0 181 GLY F O 1
ATOM 7223 N N . GLU F 1 191 ? 214.259 198.385 170.724 1.000 0 193 GLU F N 1
ATOM 7224 C CA . GLU F 1 191 ? 214.428 199.482 169.784 1.000 0 193 GLU F CA 1
ATOM 7225 C C . GLU F 1 191 ? 213.229 200.397 169.800 1.000 0 193 GLU F C 1
ATOM 7226 O O . GLU F 1 191 ? 213.402 201.604 169.682 1.000 0 193 GLU F O 1
ATOM 7232 N N . LEU F 1 192 ? 212.029 199.850 169.994 1.000 0 194 LEU F N 1
ATOM 7233 C CA . LEU F 1 192 ? 210.865 200.692 170.179 1.000 0 194 LEU F CA 1
ATOM 7234 C C . LEU F 1 192 ? 211.119 201.574 171.383 1.000 0 194 LEU F C 1
ATOM 7235 O O . LEU F 1 192 ? 210.972 202.796 171.343 1.000 0 194 LEU F O 1
ATOM 7240 N N . PHE F 1 193 ? 211.539 200.939 172.468 1.000 0 195 PHE F N 1
ATOM 7241 C CA . PHE F 1 193 ? 211.794 201.640 173.703 1.000 0 195 PHE F CA 1
ATOM 7242 C C . PHE F 1 193 ? 212.811 202.731 173.478 1.000 0 195 PHE F C 1
ATOM 7243 O O . PHE F 1 193 ? 212.532 203.863 173.806 1.000 0 195 PHE F O 1
ATOM 7251 N N . ASN F 1 194 ? 213.960 202.383 172.888 1.000 0 196 ASN F N 1
ATOM 7252 C CA . ASN F 1 194 ? 215.017 203.349 172.615 1.000 0 196 ASN F CA 1
ATOM 7253 C C . ASN F 1 194 ? 214.493 204.531 171.856 1.000 0 196 ASN F C 1
ATOM 7254 O O . ASN F 1 194 ? 214.717 205.655 172.255 1.000 0 196 ASN F O 1
ATOM 7259 N N . LEU F 1 195 ? 213.807 204.291 170.758 1.000 0 197 LEU F N 1
ATOM 7260 C CA . LEU F 1 195 ? 213.214 205.386 170.016 1.000 0 197 LEU F CA 1
ATOM 7261 C C . LEU F 1 195 ? 212.166 206.163 170.851 1.000 0 197 LEU F C 1
ATOM 7262 O O . LEU F 1 195 ? 212.157 207.412 170.848 1.000 0 197 LEU F O 1
ATOM 7267 N N . GLU F 1 196 ? 211.285 205.458 171.560 1.000 0 198 GLU F N 1
ATOM 7268 C CA . GLU F 1 196 ? 210.364 206.174 172.456 1.000 0 198 GLU F CA 1
ATOM 7269 C C . GLU F 1 196 ? 211.127 207.102 173.426 1.000 0 198 GLU F C 1
ATOM 7270 O O . GLU F 1 196 ? 210.675 208.198 173.742 1.000 0 198 GLU F O 1
ATOM 7276 N N . SER F 1 197 ? 212.270 206.629 173.901 1.000 0 199 SER F N 1
ATOM 7277 C CA . SER F 1 197 ? 213.109 207.438 174.735 1.000 0 199 SER F CA 1
ATOM 7278 C C . SER F 1 197 ? 213.529 208.636 173.928 1.000 0 199 SER F C 1
ATOM 7279 O O . SER F 1 197 ? 213.152 209.764 174.253 1.000 0 199 SER F O 1
ATOM 7282 N N . ARG F 1 198 ? 214.281 208.402 172.858 1.000 0 200 ARG F N 1
ATOM 7283 C CA . ARG F 1 198 ? 214.871 209.514 172.115 1.000 0 200 ARG F CA 1
ATOM 7284 C C . ARG F 1 198 ? 213.816 210.578 171.786 1.000 0 200 ARG F C 1
ATOM 7285 O O . ARG F 1 198 ? 214.109 211.760 171.855 1.000 0 200 ARG F O 1
ATOM 7293 N N . VAL F 1 199 ? 212.581 210.179 171.508 1.000 0 201 VAL F N 1
ATOM 7294 C CA . VAL F 1 199 ? 211.528 211.162 171.293 1.000 0 201 VAL F CA 1
ATOM 7295 C C . VAL F 1 199 ? 211.273 212.026 172.526 1.000 0 201 VAL F C 1
ATOM 7296 O O . VAL F 1 199 ? 211.431 213.238 172.430 1.000 0 201 VAL F O 1
ATOM 7300 N N . GLU F 1 200 ? 210.880 211.420 173.661 1.000 0 202 GLU F N 1
ATOM 7301 C CA . GLU F 1 200 ? 210.594 212.163 174.926 1.000 0 202 GLU F CA 1
ATOM 7302 C C . GLU F 1 200 ? 211.742 213.107 175.267 1.000 0 202 GLU F C 1
ATOM 7303 O O . GLU F 1 200 ? 211.513 214.248 175.664 1.000 0 202 GLU F O 1
ATOM 7309 N N . ILE F 1 201 ? 212.968 212.624 175.101 1.000 0 203 ILE F N 1
ATOM 7310 C CA . ILE F 1 201 ? 214.144 213.400 175.429 1.000 0 203 ILE F CA 1
ATOM 7311 C C . ILE F 1 201 ? 214.117 214.691 174.615 1.000 0 203 ILE F C 1
ATOM 7312 O O . ILE F 1 201 ? 214.020 215.790 175.169 1.000 0 203 ILE F O 1
ATOM 7317 N N . GLU F 1 202 ? 214.170 214.535 173.303 1.000 0 204 GLU F N 1
ATOM 7318 C CA . GLU F 1 202 ? 214.210 215.650 172.369 1.000 0 204 GLU F CA 1
ATOM 7319 C C . GLU F 1 202 ? 213.009 216.602 172.490 1.000 0 204 GLU F C 1
ATOM 7320 O O . GLU F 1 202 ? 213.142 217.806 172.243 1.000 0 204 GLU F O 1
ATOM 7326 N N . LYS F 1 203 ? 211.849 216.072 172.867 1.000 0 205 LYS F N 1
ATOM 7327 C CA . LYS F 1 203 ? 210.671 216.908 173.117 1.000 0 205 LYS F CA 1
ATOM 7328 C C . LYS F 1 203 ? 210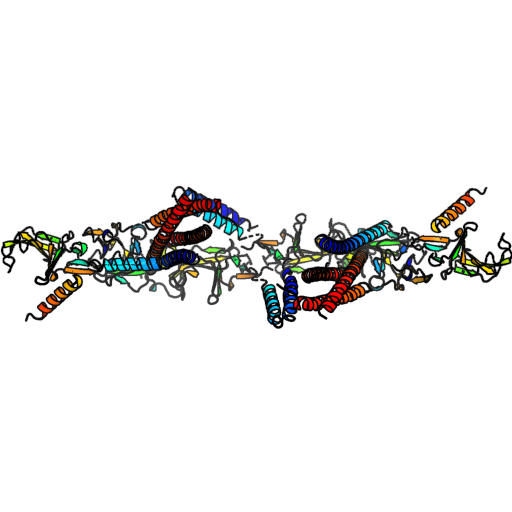.897 217.750 174.353 1.000 0 205 LYS F C 1
ATOM 7329 O O . LYS F 1 203 ? 210.674 218.967 174.348 1.000 0 205 LYS F O 1
ATOM 7335 N N . SER F 1 204 ? 211.347 217.100 175.415 1.000 0 206 SER F N 1
ATOM 7336 C CA . SER F 1 204 ? 211.726 217.832 176.594 1.000 0 206 SER F CA 1
ATOM 7337 C C . SER F 1 204 ? 212.811 218.870 176.293 1.000 0 206 SER F C 1
ATOM 7338 O O . SER F 1 204 ? 212.627 220.008 176.666 1.000 0 206 SER F O 1
ATOM 7341 N N . LEU F 1 205 ? 213.916 218.494 175.640 1.000 0 207 LEU F N 1
ATOM 7342 C CA . LEU F 1 205 ? 215.023 219.446 175.406 1.000 0 207 LEU F CA 1
ATOM 7343 C C . LEU F 1 205 ? 214.530 220.737 174.816 1.000 0 207 LEU F C 1
ATOM 7344 O O . LEU F 1 205 ? 214.896 221.814 175.264 1.000 0 207 LEU F O 1
ATOM 7349 N N . THR F 1 206 ? 213.674 220.634 173.817 1.000 0 208 THR F N 1
ATOM 7350 C CA . THR F 1 206 ? 213.240 221.818 173.135 1.000 0 208 THR F CA 1
ATOM 7351 C C . THR F 1 206 ? 212.248 222.613 174.011 1.000 0 208 THR F C 1
ATOM 7352 O O . THR F 1 206 ? 212.308 223.817 174.016 1.000 0 208 THR F O 1
ATOM 7356 N N . GLN F 1 207 ? 211.377 221.974 174.779 1.000 0 209 GLN F N 1
ATOM 7357 C CA . GLN F 1 207 ? 210.587 222.724 175.768 1.000 0 209 GLN F CA 1
ATOM 7358 C C . GLN F 1 207 ? 211.516 223.530 176.691 1.000 0 209 GLN F C 1
ATOM 7359 O O . GLN F 1 207 ? 211.212 224.672 177.042 1.000 0 209 GLN F O 1
ATOM 7365 N N . MET F 1 208 ? 212.646 222.933 177.072 1.000 0 210 MET F N 1
ATOM 7366 C CA . MET F 1 208 ? 213.619 223.573 177.958 1.000 0 210 MET F CA 1
ATOM 7367 C C . MET F 1 208 ? 214.319 224.746 177.260 1.000 0 210 MET F C 1
ATOM 7368 O O . MET F 1 208 ? 214.408 225.820 177.855 1.000 0 210 MET F O 1
ATOM 7373 N N . GLU F 1 209 ? 214.775 224.549 176.012 1.000 0 211 GLU F N 1
ATOM 7374 C CA . GLU F 1 209 ? 215.288 225.647 175.130 1.000 0 211 GLU F CA 1
ATOM 7375 C C . GLU F 1 209 ? 214.377 226.861 175.143 1.000 0 211 GLU F C 1
ATOM 7376 O O . GLU F 1 209 ? 214.833 227.974 175.248 1.000 0 211 GLU F O 1
ATOM 7382 N N . ASP F 1 210 ? 213.081 226.611 175.020 1.000 0 212 ASP F N 1
ATOM 7383 C CA . ASP F 1 210 ? 212.073 227.640 174.976 1.000 0 212 ASP F CA 1
ATOM 7384 C C . ASP F 1 210 ? 211.900 228.356 176.294 1.000 0 212 ASP F C 1
ATOM 7385 O O . ASP F 1 210 ? 211.906 229.584 176.325 1.000 0 212 ASP F O 1
ATOM 7390 N N . VAL F 1 211 ? 211.720 227.612 177.377 1.000 0 213 VAL F N 1
ATOM 7391 C CA . VAL F 1 211 ? 211.513 228.238 178.690 1.000 0 213 VAL F CA 1
ATOM 7392 C C . VAL F 1 211 ? 212.714 229.098 179.065 1.000 0 213 VAL F C 1
ATOM 7393 O O . VAL F 1 211 ? 212.553 230.258 179.449 1.000 0 213 VAL F O 1
ATOM 7397 N N . LEU F 1 212 ? 213.904 228.530 178.944 1.000 0 214 LEU F N 1
ATOM 7398 C CA . LEU F 1 212 ? 215.159 229.290 179.121 1.000 0 214 LEU F CA 1
ATOM 7399 C C . LEU F 1 212 ? 215.244 230.584 178.273 1.000 0 214 LEU F C 1
ATOM 7400 O O . LEU F 1 212 ? 215.616 231.656 178.790 1.000 0 214 LEU F O 1
ATOM 7405 N N . LYS F 1 213 ? 214.905 230.495 176.983 1.000 0 215 LYS F N 1
ATOM 7406 C CA . LYS F 1 213 ? 215.010 231.671 176.097 1.000 0 215 LYS F CA 1
ATOM 7407 C C . LYS F 1 213 ? 214.074 232.793 176.551 1.000 0 215 LYS F C 1
ATOM 7408 O O . LYS F 1 213 ? 214.482 233.944 176.589 1.000 0 215 LYS F O 1
ATOM 7414 N N . ALA F 1 214 ? 212.855 232.448 176.952 1.000 0 216 ALA F N 1
ATOM 7415 C CA . ALA F 1 214 ? 211.936 233.446 177.465 1.000 0 216 ALA F CA 1
ATOM 7416 C C . ALA F 1 214 ? 212.512 234.031 178.718 1.000 0 216 ALA F C 1
ATOM 7417 O O . ALA F 1 214 ? 212.460 235.236 178.933 1.000 0 216 ALA F O 1
ATOM 7419 N N . LEU F 1 215 ? 213.052 233.144 179.550 1.000 0 217 LEU F N 1
ATOM 7420 C CA . LEU F 1 215 ? 213.667 233.525 180.812 1.000 0 217 LEU F CA 1
ATOM 7421 C C . LEU F 1 215 ? 214.814 234.487 180.613 1.000 0 217 LEU F C 1
ATOM 7422 O O . LEU F 1 215 ? 214.869 235.497 181.291 1.000 0 217 LEU F O 1
ATOM 7427 N N . GLN F 1 216 ? 215.720 234.190 179.694 1.000 0 218 GLN F N 1
ATOM 7428 C CA . GLN F 1 216 ? 216.863 235.068 179.480 1.000 0 218 GLN F CA 1
ATOM 7429 C C . GLN F 1 216 ? 216.467 236.458 178.979 1.000 0 218 GLN F C 1
ATOM 7430 O O . GLN F 1 216 ? 217.125 237.433 179.298 1.000 0 218 GLN F O 1
ATOM 7436 N N . MET F 1 217 ? 215.425 236.535 178.162 1.000 0 219 MET F N 1
ATOM 7437 C CA . MET F 1 217 ? 214.951 237.816 177.690 1.000 0 219 MET F CA 1
ATOM 7438 C C . MET F 1 217 ? 214.517 238.621 178.911 1.000 0 219 MET F C 1
ATOM 7439 O O . MET F 1 217 ? 214.944 239.760 179.048 1.000 0 219 MET F O 1
ATOM 7444 N N . LYS F 1 218 ? 213.711 238.047 179.807 1.000 0 220 LYS F N 1
ATOM 7445 C CA . LYS F 1 218 ? 213.326 238.785 181.037 1.000 0 220 LYS F CA 1
ATOM 7446 C C . LYS F 1 218 ? 214.512 239.076 181.976 1.000 0 220 LYS F C 1
ATOM 7447 O O . LYS F 1 218 ? 214.510 240.073 182.699 1.000 0 220 LYS F O 1
ATOM 7453 N N . LEU F 1 219 ? 215.526 238.226 181.957 1.000 0 221 LEU F N 1
ATOM 7454 C CA . LEU F 1 219 ? 216.730 238.501 182.724 1.000 0 221 LEU F CA 1
ATOM 7455 C C . LEU F 1 219 ? 217.349 239.783 182.221 1.000 0 221 LEU F C 1
ATOM 7456 O O . LEU F 1 219 ? 217.631 240.706 183.004 1.000 0 221 LEU F O 1
ATOM 7461 N N . TRP F 1 220 ? 217.517 239.827 180.900 1.000 0 222 TRP F N 1
ATOM 7462 C CA . TRP F 1 220 ? 218.075 240.981 180.216 1.000 0 222 TRP F CA 1
ATOM 7463 C C . TRP F 1 220 ? 217.320 242.264 180.609 1.000 0 222 TRP F C 1
ATOM 7464 O O . TRP F 1 220 ? 217.933 243.265 181.038 1.000 0 222 TRP F O 1
ATOM 7475 N N . GLU F 1 221 ? 215.998 242.248 180.532 1.000 0 223 GLU F N 1
ATOM 7476 C CA . GLU F 1 221 ? 215.257 243.448 180.931 1.000 0 223 GLU F CA 1
ATOM 7477 C C . GLU F 1 221 ? 215.654 243.914 182.320 1.000 0 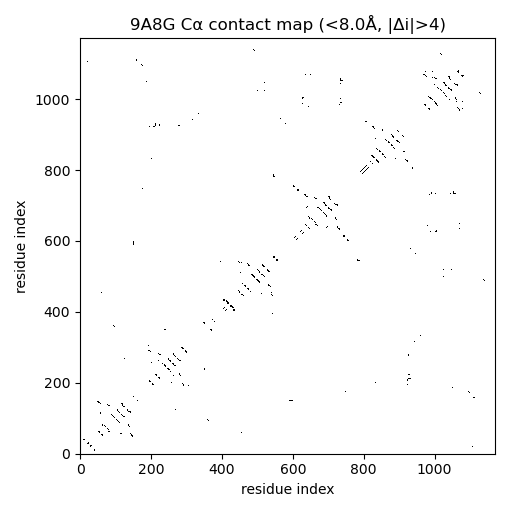223 GLU F C 1
ATOM 7478 O O . GLU F 1 221 ? 215.827 245.090 182.520 1.000 0 223 GLU F O 1
ATOM 7484 N N . ALA F 1 222 ? 215.838 242.995 183.266 1.000 0 224 ALA F N 1
ATOM 7485 C CA . ALA F 1 222 ? 216.214 243.374 184.633 1.000 0 224 ALA F CA 1
ATOM 7486 C C . ALA F 1 222 ? 217.652 243.842 184.702 1.000 0 224 ALA F C 1
ATOM 7487 O O . ALA F 1 222 ? 217.942 244.870 185.331 1.000 0 224 ALA F O 1
ATOM 7489 N N . GLU F 1 223 ? 218.556 243.129 184.047 1.000 0 225 GLU F N 1
ATOM 7490 C CA . GLU F 1 223 ? 219.938 243.627 183.991 1.000 0 225 GLU F CA 1
ATOM 7491 C C . GLU F 1 223 ? 219.913 245.069 183.495 1.000 0 225 GLU F C 1
ATOM 7492 O O . GLU F 1 223 ? 220.516 245.951 184.102 1.000 0 225 GLU F O 1
ATOM 7498 N N . SER F 1 224 ? 219.150 245.301 182.422 1.000 0 226 SER F N 1
ATOM 7499 C CA . SER F 1 224 ? 219.036 246.624 181.834 1.000 0 226 SER F CA 1
ATOM 7500 C C . SER F 1 224 ? 218.529 247.638 182.821 1.000 0 226 SER F C 1
ATOM 7501 O O . SER F 1 224 ? 219.086 248.698 182.900 1.000 0 226 SER F O 1
ATOM 7504 N N . LYS F 1 225 ? 217.498 247.279 183.577 1.000 0 227 LYS F N 1
ATOM 7505 C CA . LYS F 1 225 ? 216.914 248.141 184.620 1.000 0 227 LYS F CA 1
ATOM 7506 C C . LYS F 1 225 ? 217.858 248.477 185.777 1.000 0 227 LYS F C 1
ATOM 7507 O O . LYS F 1 225 ? 217.942 249.623 186.166 1.000 0 227 LYS F O 1
ATOM 7513 N N . LEU F 1 226 ? 218.556 247.497 186.326 1.000 0 228 LEU F N 1
ATOM 7514 C CA . LEU F 1 226 ? 219.464 247.773 187.452 1.000 0 228 LEU F CA 1
ATOM 7515 C C . LEU F 1 226 ? 220.750 248.461 187.048 1.000 0 228 LEU F C 1
ATOM 7516 O O . LEU F 1 226 ? 221.229 249.301 187.807 1.000 0 228 LEU F O 1
ATOM 7521 N N . SER F 1 227 ? 221.316 248.125 185.886 1.000 0 229 SER F N 1
ATOM 7522 C CA . SER F 1 227 ? 222.549 248.800 185.442 1.000 0 229 SER F CA 1
ATOM 7523 C C . SER F 1 227 ? 222.296 250.283 185.212 1.000 0 229 SER F C 1
ATOM 7524 O O . SER F 1 227 ? 223.200 251.092 185.411 1.000 0 229 SER F O 1
ATOM 7527 N N . PHE F 1 228 ? 221.069 250.632 184.831 1.000 0 230 PHE F N 1
ATOM 7528 C CA . PHE F 1 228 ? 220.718 252.021 184.588 1.000 0 230 PHE F CA 1
ATOM 7529 C C . PHE F 1 228 ? 220.476 252.728 185.908 1.000 0 230 PHE F C 1
ATOM 7530 O O . PHE F 1 228 ? 220.946 253.866 186.082 1.000 0 230 PHE F O 1
ATOM 7538 N N . ALA F 1 229 ? 219.749 252.066 186.816 1.000 0 231 ALA F N 1
ATOM 7539 C CA . ALA F 1 229 ? 219.370 252.645 188.126 1.000 0 231 ALA F CA 1
ATOM 7540 C C . ALA F 1 229 ? 220.575 252.884 189.028 1.000 0 231 ALA F C 1
ATOM 7541 O O . ALA F 1 229 ? 220.686 253.948 189.657 1.000 0 231 ALA F O 1
ATOM 7543 N N . THR F 1 230 ? 221.484 251.913 189.051 1.000 0 232 THR F N 1
ATOM 7544 C CA . THR F 1 230 ? 222.732 252.028 189.804 1.000 0 232 THR F CA 1
ATOM 7545 C C . THR F 1 230 ? 223.927 252.537 188.977 1.000 0 232 THR F C 1
ATOM 7546 O O . THR F 1 230 ? 225.052 252.370 189.397 1.000 0 232 THR F O 1
ATOM 7550 N N . CYS F 1 231 ? 223.675 253.114 187.799 1.000 0 233 CYS F N 1
ATOM 7551 C CA . CYS F 1 231 ? 224.572 254.099 187.180 1.000 0 233 CYS F CA 1
ATOM 7552 C C . CYS F 1 231 ? 225.986 253.583 186.863 1.000 0 233 CYS F C 1
ATOM 7553 O O . CYS F 1 231 ? 226.204 252.863 185.888 1.000 0 233 CYS F O 1
ATOM 7556 N N . LEU G 2 70 ? 209.383 217.874 264.097 1.000 0 72 LEU G N 1
ATOM 7557 C CA . LEU G 2 70 ? 209.402 216.961 265.234 1.000 0 72 LEU G CA 1
ATOM 7558 C C . LEU G 2 70 ? 208.812 217.647 266.467 1.000 0 72 LEU G C 1
ATOM 7559 O O . LEU G 2 70 ? 209.477 218.410 267.165 1.000 0 72 LEU G O 1
ATOM 7564 N N . GLN G 2 71 ? 207.546 217.347 266.742 1.000 0 73 GLN G N 1
ATOM 7565 C CA . GLN G 2 71 ? 206.870 217.837 267.939 1.000 0 73 GLN G CA 1
ATOM 7566 C C . GLN G 2 71 ? 207.467 217.195 269.209 1.000 0 73 GLN G C 1
ATOM 7567 O O . GLN G 2 71 ? 207.765 215.996 269.191 1.000 0 73 GLN G O 1
ATOM 7573 N N . PRO G 2 72 ? 207.608 217.936 270.328 1.000 0 74 PRO G N 1
ATOM 7574 C CA . PRO G 2 72 ? 208.152 217.407 271.584 1.000 0 74 PRO G CA 1
ATOM 7575 C C . PRO G 2 72 ? 207.425 216.165 272.119 1.000 0 74 PRO G C 1
ATOM 7576 O O . PRO G 2 72 ? 208.041 215.334 272.784 1.000 0 74 PRO G O 1
ATOM 7580 N N . GLU G 2 73 ? 206.132 216.019 271.823 1.000 0 75 GLU G N 1
ATOM 7581 C CA . GLU G 2 73 ? 205.289 214.875 272.197 1.000 0 75 GLU G CA 1
ATOM 7582 C C . GLU G 2 73 ? 205.683 213.583 271.470 1.000 0 75 GLU G C 1
ATOM 7583 O O . GLU G 2 73 ? 205.340 212.491 271.917 1.000 0 75 GLU G O 1
ATOM 7589 N N . ARG G 2 74 ? 206.405 213.708 270.355 1.000 0 76 ARG G N 1
ATOM 7590 C CA . ARG G 2 74 ? 206.888 212.595 269.525 1.000 0 76 ARG G CA 1
ATOM 7591 C C . ARG G 2 74 ? 208.369 212.315 269.714 1.000 0 76 ARG G C 1
ATOM 7592 O O . ARG G 2 74 ? 208.929 211.428 269.072 1.000 0 76 ARG G O 1
ATOM 7600 N N . CYS G 2 75 ? 209.019 213.077 270.583 1.000 0 77 CYS G N 1
ATOM 7601 C CA . CYS G 2 75 ? 210.402 212.833 270.908 1.000 0 77 CYS G CA 1
ATOM 7602 C C . CYS G 2 75 ? 210.527 211.585 271.778 1.000 0 77 CYS G C 1
ATOM 7603 O O . CYS G 2 75 ? 209.860 211.466 272.805 1.000 0 77 CYS G O 1
ATOM 7606 N N . ALA G 2 76 ? 211.427 210.679 271.410 1.000 0 78 ALA G N 1
ATOM 7607 C CA . ALA G 2 76 ? 211.725 209.498 272.204 1.000 0 78 ALA G CA 1
ATOM 7608 C C . ALA G 2 76 ? 213.221 209.200 272.231 1.000 0 78 ALA G C 1
ATOM 7609 O O . ALA G 2 76 ? 213.948 209.497 271.284 1.000 0 78 ALA G O 1
ATOM 7611 N N . VAL G 2 77 ? 213.664 208.587 273.324 1.000 0 79 VAL G N 1
ATOM 7612 C CA . VAL G 2 77 ? 215.018 208.055 273.490 1.000 0 79 VAL G CA 1
ATOM 7613 C C . VAL G 2 77 ? 214.935 206.540 273.547 1.000 0 79 VAL G C 1
ATOM 7614 O O . VAL G 2 77 ? 214.212 205.991 274.376 1.000 0 79 VAL G O 1
ATOM 7618 N N . PHE G 2 78 ? 215.700 205.868 272.696 1.000 0 80 PHE G N 1
ATOM 7619 C CA . PHE G 2 78 ? 215.778 204.415 272.631 1.000 0 80 PHE G CA 1
ATOM 7620 C C . PHE G 2 78 ? 216.973 203.955 273.447 1.000 0 80 PHE G C 1
ATOM 7621 O O . PHE G 2 78 ? 218.095 204.428 273.252 1.000 0 80 PHE G O 1
ATOM 7629 N N . GLN G 2 79 ? 216.750 203.021 274.359 1.000 0 81 GLN G N 1
ATOM 7630 C CA . GLN G 2 79 ? 217.775 202.484 275.238 1.000 0 81 GLN G CA 1
ATOM 7631 C C . GLN G 2 79 ? 217.834 200.966 275.121 1.000 0 81 GLN G C 1
ATOM 7632 O O . GLN G 2 79 ? 216.820 200.316 274.897 1.000 0 81 GLN G O 1
ATOM 7638 N N . CYS G 2 80 ? 219.012 200.381 275.333 1.000 0 82 CYS G N 1
ATOM 7639 C CA . CYS G 2 80 ? 219.178 198.935 275.429 1.000 0 82 CYS G CA 1
ATOM 7640 C C . CYS G 2 80 ? 218.260 198.371 276.523 1.000 0 82 CYS G C 1
ATOM 7641 O O . CYS G 2 80 ? 218.336 198.810 277.672 1.000 0 82 CYS G O 1
ATOM 7644 N N . ALA G 2 81 ? 217.435 197.375 276.196 1.000 0 83 ALA G N 1
ATOM 7645 C CA . ALA G 2 81 ? 216.476 196.789 277.133 1.000 0 83 ALA G CA 1
ATOM 7646 C C . ALA G 2 81 ? 217.144 196.138 278.362 1.000 0 83 ALA G C 1
ATOM 7647 O O . ALA G 2 81 ? 216.537 196.070 279.427 1.000 0 83 ALA G O 1
ATOM 7649 N N . GLN G 2 82 ? 218.404 195.702 278.239 1.000 0 84 GLN G N 1
ATOM 7650 C CA . GLN G 2 82 ? 219.131 195.039 279.326 1.000 0 84 GLN G CA 1
ATOM 7651 C C . GLN G 2 82 ? 219.866 196.007 280.264 1.000 0 84 GLN G C 1
ATOM 7652 O O . GLN G 2 82 ? 219.845 195.814 281.475 1.000 0 84 GLN G O 1
ATOM 7658 N N . CYS G 2 83 ? 220.557 197.024 279.733 1.000 0 85 CYS G N 1
ATOM 7659 C CA . CYS G 2 83 ? 221.408 197.915 280.544 1.000 0 85 CYS G CA 1
ATOM 7660 C C . CYS G 2 83 ? 221.020 199.399 280.496 1.000 0 85 CYS G C 1
ATOM 7661 O O . CYS G 2 83 ? 221.730 200.234 281.061 1.000 0 85 CYS G O 1
ATOM 7664 N N . HIS G 2 84 ? 219.939 199.745 279.796 1.000 0 86 HIS G N 1
ATOM 7665 C CA . HIS G 2 84 ? 219.427 201.108 279.638 1.000 0 86 HIS G CA 1
ATOM 7666 C C . HIS G 2 84 ? 220.431 202.119 279.048 1.000 0 86 HIS G C 1
ATOM 7667 O O . HIS G 2 84 ? 220.248 203.327 279.167 1.000 0 86 HIS G O 1
ATOM 7674 N N . ALA G 2 85 ? 221.503 201.657 278.392 1.000 0 87 ALA G N 1
ATOM 7675 C CA . ALA G 2 85 ? 222.369 202.543 277.618 1.000 0 87 ALA G CA 1
ATOM 7676 C C . ALA G 2 85 ? 221.559 203.169 276.479 1.000 0 87 ALA G C 1
ATOM 7677 O O . ALA G 2 85 ? 220.923 202.431 275.729 1.000 0 87 ALA G O 1
ATOM 7679 N N . VAL G 2 86 ? 221.578 204.497 276.343 1.000 0 88 VAL G N 1
ATOM 7680 C CA . VAL G 2 86 ? 220.942 205.181 275.208 1.000 0 88 VAL G CA 1
ATOM 7681 C C . VAL G 2 86 ? 221.611 204.700 273.928 1.000 0 88 VAL G C 1
ATOM 7682 O O . VAL G 2 86 ? 222.829 204.793 273.833 1.000 0 88 VAL G O 1
ATOM 7686 N N . LEU G 2 87 ? 220.838 204.147 272.996 1.000 0 89 LEU G N 1
ATOM 7687 C CA . LEU G 2 87 ? 221.304 203.635 271.710 1.000 0 89 LEU G CA 1
ATOM 7688 C C . LEU G 2 87 ? 221.031 204.628 270.589 1.000 0 89 LEU G C 1
ATOM 7689 O O . LEU G 2 87 ? 221.912 204.837 269.765 1.000 0 89 LEU G O 1
ATOM 7694 N N . ALA G 2 88 ? 219.853 205.246 270.579 1.000 0 90 ALA G N 1
ATOM 7695 C CA . ALA G 2 88 ? 219.422 206.198 269.562 1.000 0 90 ALA G CA 1
ATOM 7696 C C . ALA G 2 88 ? 218.304 207.097 270.114 1.000 0 90 ALA G C 1
ATOM 7697 O O . ALA G 2 88 ? 217.871 206.951 271.259 1.000 0 90 ALA G O 1
ATOM 7699 N N . ASP G 2 89 ? 217.808 208.003 269.284 1.000 0 91 ASP G N 1
ATOM 7700 C CA . ASP G 2 89 ? 216.694 208.889 269.596 1.000 0 91 ASP G CA 1
ATOM 7701 C C . ASP G 2 89 ? 215.848 209.144 268.335 1.000 0 91 ASP G C 1
ATOM 7702 O O . ASP G 2 89 ? 216.251 208.822 267.215 1.000 0 91 ASP G O 1
ATOM 7707 N N . SER G 2 90 ? 214.653 209.698 268.509 1.000 0 92 SER G N 1
ATOM 7708 C CA . SER G 2 90 ? 213.680 209.898 267.430 1.000 0 92 SER G CA 1
ATOM 7709 C C . SER G 2 90 ? 214.087 210.942 266.383 1.000 0 92 SER G C 1
ATOM 7710 O O . SER G 2 90 ? 213.465 210.986 265.327 1.000 0 92 SER G O 1
ATOM 7713 N N . VAL G 2 91 ? 215.083 211.801 266.644 1.000 0 93 VAL G N 1
ATOM 7714 C CA . VAL G 2 91 ? 215.551 212.813 265.672 1.000 0 93 VAL G CA 1
ATOM 7715 C C . VAL G 2 91 ? 216.166 212.140 264.446 1.000 0 93 VAL G C 1
ATOM 7716 O O . VAL G 2 91 ? 216.033 212.653 263.339 1.000 0 93 VAL G O 1
ATOM 7720 N N . HIS G 2 92 ? 216.790 210.977 264.644 1.000 0 94 HIS G N 1
ATOM 7721 C CA . HIS G 2 92 ? 217.478 210.208 263.601 1.000 0 94 HIS G CA 1
ATOM 7722 C C . HIS G 2 92 ? 216.728 208.932 263.206 1.000 0 94 HIS G C 1
ATOM 7723 O O . HIS G 2 92 ? 217.310 208.034 262.600 1.000 0 94 HIS G O 1
ATOM 7730 N N . LEU G 2 93 ? 215.447 208.820 263.566 1.000 0 95 LEU G N 1
ATOM 7731 C CA . LEU G 2 93 ? 214.610 207.699 263.149 1.000 0 95 LEU G CA 1
ATOM 7732 C C . LEU G 2 93 ? 214.280 207.837 261.661 1.000 0 95 LEU G C 1
ATOM 7733 O O . LEU G 2 93 ? 213.597 208.770 261.245 1.000 0 95 LEU G O 1
ATOM 7738 N N . ALA G 2 94 ? 214.764 206.890 260.863 1.000 0 96 ALA G N 1
ATOM 7739 C CA . ALA G 2 94 ? 214.555 206.870 259.422 1.000 0 96 ALA G CA 1
ATOM 7740 C C . ALA G 2 94 ? 213.277 206.107 259.054 1.000 0 96 ALA G C 1
ATOM 7741 O O . ALA G 2 94 ? 212.437 206.646 258.333 1.000 0 96 ALA G O 1
ATOM 7743 N N . TRP G 2 95 ? 213.111 204.888 259.584 1.000 0 97 TRP G N 1
ATOM 7744 C CA . TRP G 2 95 ? 211.977 204.007 259.285 1.000 0 97 TRP G CA 1
ATOM 7745 C C . TRP G 2 95 ? 211.592 203.193 260.519 1.000 0 97 TRP G C 1
ATOM 7746 O O . TRP G 2 95 ? 212.442 202.535 261.113 1.000 0 97 TRP G O 1
ATOM 7757 N N . ASP G 2 96 ? 210.314 203.183 260.896 1.000 0 98 ASP G N 1
ATOM 7758 C CA . ASP G 2 96 ? 209.813 202.186 261.844 1.000 0 98 ASP G CA 1
ATOM 7759 C C . ASP G 2 96 ? 209.315 200.967 261.064 1.000 0 98 ASP G C 1
ATOM 7760 O O . ASP G 2 96 ? 208.293 201.015 260.378 1.000 0 98 ASP G O 1
ATOM 7765 N N . LEU G 2 97 ? 210.099 199.898 261.162 1.000 0 99 LEU G N 1
ATOM 7766 C CA . LEU G 2 97 ? 209.902 198.619 260.496 1.000 0 99 LEU G CA 1
ATOM 7767 C C . LEU G 2 97 ? 209.729 197.497 261.531 1.000 0 99 LEU G C 1
ATOM 7768 O O . LEU G 2 97 ? 210.016 196.327 261.260 1.000 0 99 LEU G O 1
ATOM 7773 N N . SER G 2 98 ? 209.273 197.855 262.738 1.000 0 100 SER G N 1
ATOM 7774 C CA . SER G 2 98 ? 209.045 196.933 263.854 1.000 0 100 SER G CA 1
ATOM 7775 C C . SER G 2 98 ? 208.111 195.787 263.463 1.000 0 100 SER G C 1
ATOM 7776 O O . SER G 2 98 ? 208.365 194.640 263.815 1.000 0 100 SER G O 1
ATOM 7779 N N . ARG G 2 99 ? 207.078 196.069 262.660 1.000 0 101 ARG G N 1
ATOM 7780 C CA . ARG G 2 99 ? 206.100 195.066 262.216 1.000 0 101 ARG G CA 1
ATOM 7781 C C . ARG G 2 99 ? 206.607 194.143 261.106 1.000 0 101 ARG G C 1
ATOM 7782 O O . ARG G 2 99 ? 206.232 192.977 261.097 1.000 0 101 ARG G O 1
ATOM 7790 N N . SER G 2 100 ? 207.429 194.637 260.178 1.000 0 102 SER G N 1
ATOM 7791 C CA . SER G 2 100 ? 207.828 193.874 258.980 1.000 0 102 SER G CA 1
ATOM 7792 C C . SER G 2 100 ? 209.212 193.236 259.069 1.000 0 102 SER G C 1
ATOM 7793 O O . SER G 2 100 ? 209.408 192.125 258.575 1.000 0 102 SER G O 1
ATOM 7796 N N . LEU G 2 101 ? 210.173 193.899 259.719 1.000 0 103 LEU G N 1
ATOM 7797 C CA . LEU G 2 101 ? 211.524 193.368 259.934 1.000 0 103 LEU G CA 1
ATOM 7798 C C . LEU G 2 101 ? 211.899 193.197 261.411 1.000 0 103 LEU G C 1
ATOM 7799 O O . LEU G 2 101 ? 213.030 192.812 261.704 1.000 0 103 LEU G O 1
ATOM 7804 N N . GLY G 2 102 ? 210.994 193.499 262.348 1.000 0 104 GLY G N 1
ATOM 7805 C CA . GLY G 2 102 ? 211.313 193.460 263.777 1.000 0 104 GLY G CA 1
ATOM 7806 C C . GLY G 2 102 ? 212.298 194.549 264.206 1.000 0 104 GLY G C 1
ATOM 7807 O O . GLY G 2 102 ? 212.851 194.456 265.301 1.000 0 104 GLY G O 1
ATOM 7808 N N . ALA G 2 103 ? 212.540 195.568 263.375 1.000 0 105 ALA G N 1
ATOM 7809 C CA . ALA G 2 103 ? 213.608 196.543 263.573 1.000 0 105 ALA G CA 1
ATOM 7810 C C . ALA G 2 103 ? 213.127 197.990 263.407 1.000 0 105 ALA G C 1
ATOM 7811 O O . ALA G 2 103 ? 212.328 198.301 262.533 1.000 0 105 ALA G O 1
ATOM 7813 N N . VAL G 2 104 ? 213.668 198.896 264.212 1.000 0 106 VAL G N 1
ATOM 7814 C CA . VAL G 2 104 ? 213.559 200.342 264.018 1.000 0 106 VAL G CA 1
ATOM 7815 C C . VAL G 2 104 ? 214.865 200.821 263.398 1.000 0 106 VAL G C 1
ATOM 7816 O O . VAL G 2 104 ? 215.956 200.487 263.867 1.000 0 106 VAL G O 1
ATOM 7820 N N . VAL G 2 105 ? 214.759 201.560 262.304 1.000 0 107 VAL G N 1
ATOM 7821 C CA . VAL G 2 105 ? 215.892 201.955 261.476 1.000 0 107 VAL G CA 1
ATOM 7822 C C . VAL G 2 105 ? 216.272 203.393 261.777 1.000 0 107 VAL G C 1
ATOM 7823 O O . VAL G 2 105 ? 215.441 204.296 261.685 1.000 0 107 VAL G O 1
ATOM 7827 N N . PHE G 2 106 ? 217.548 203.607 262.089 1.000 0 108 PHE G N 1
ATOM 7828 C CA . PHE G 2 106 ? 218.110 204.914 262.409 1.000 0 108 PHE G CA 1
ATOM 7829 C C . PHE G 2 106 ? 219.197 205.303 261.410 1.000 0 108 PHE G C 1
ATOM 7830 O O . PHE G 2 106 ? 220.018 204.470 261.021 1.000 0 108 PHE G O 1
ATOM 7838 N N . SER G 2 107 ? 219.232 206.574 261.015 1.000 0 109 SER G N 1
ATOM 7839 C CA . SER G 2 107 ? 220.326 207.139 260.215 1.000 0 109 SER G CA 1
ATOM 7840 C C . SER G 2 107 ? 221.582 207.370 261.061 1.000 0 109 SER G C 1
ATOM 7841 O O . SER G 2 107 ? 222.701 207.198 260.577 1.000 0 109 SER G O 1
ATOM 7844 N N . ARG G 2 108 ? 221.401 207.696 262.347 1.000 0 110 ARG G N 1
ATOM 7845 C CA . ARG G 2 108 ? 222.473 207.857 263.332 1.000 0 110 ARG G CA 1
ATOM 7846 C C . ARG G 2 108 ? 222.123 207.186 264.648 1.000 0 110 ARG G C 1
ATOM 7847 O O . ARG G 2 108 ? 220.973 207.173 265.078 1.000 0 110 ARG G O 1
ATOM 7855 N N . VAL G 2 109 ? 223.150 206.674 265.311 1.000 0 111 VAL G N 1
ATOM 7856 C CA . VAL G 2 109 ? 223.066 206.061 266.639 1.000 0 111 VAL G CA 1
ATOM 7857 C C . VAL G 2 109 ? 224.107 206.685 267.566 1.000 0 111 VAL G C 1
ATOM 7858 O O . VAL G 2 109 ? 224.988 207.438 267.154 1.000 0 111 VAL G O 1
ATOM 7862 N N . THR G 2 110 ? 224.002 206.411 268.856 1.000 0 112 THR G N 1
ATOM 7863 C CA . THR G 2 110 ? 225.008 206.818 269.838 1.000 0 112 THR G CA 1
ATOM 7864 C C . THR G 2 110 ? 226.262 205.950 269.746 1.000 0 112 THR G C 1
ATOM 7865 O O . THR G 2 110 ? 226.285 204.871 269.146 1.000 0 112 THR G O 1
ATOM 7869 N N . ASN G 2 111 ? 227.316 206.375 270.436 1.000 0 113 ASN G N 1
ATOM 7870 C CA . ASN G 2 111 ? 228.535 205.593 270.595 1.000 0 113 ASN G CA 1
ATOM 7871 C C . ASN G 2 111 ? 228.342 204.246 271.322 1.000 0 113 ASN G C 1
ATOM 7872 O O . ASN G 2 111 ? 229.195 203.370 271.163 1.000 0 113 ASN G O 1
ATOM 7877 N N . ASN G 2 112 ? 227.218 204.041 272.023 1.000 0 114 ASN G N 1
ATOM 7878 C CA . ASN G 2 112 ? 226.859 202.774 272.670 1.000 0 114 ASN G CA 1
ATOM 7879 C C . ASN G 2 112 ? 226.441 201.669 271.689 1.000 0 114 ASN G C 1
ATOM 7880 O O . ASN G 2 112 ? 226.206 200.549 272.133 1.000 0 114 ASN G O 1
ATOM 7885 N N . VAL G 2 113 ? 226.329 201.944 270.388 1.000 0 115 VAL G N 1
ATOM 7886 C CA . VAL G 2 113 ? 226.156 200.907 269.363 1.000 0 115 VAL G CA 1
ATOM 7887 C C . VAL G 2 113 ? 227.515 200.592 268.739 1.000 0 115 VAL G C 1
ATOM 7888 O O . VAL G 2 113 ? 228.247 201.494 268.319 1.000 0 115 VAL G O 1
ATOM 7892 N N . VAL G 2 114 ? 227.868 199.311 268.695 1.000 0 116 VAL G N 1
ATOM 7893 C CA . VAL G 2 114 ? 229.130 198.797 268.141 1.000 0 116 VAL G CA 1
ATOM 7894 C C . VAL G 2 114 ? 228.806 197.857 266.986 1.000 0 116 VAL G C 1
ATOM 7895 O O . VAL G 2 114 ? 228.020 196.933 267.157 1.000 0 116 VAL G O 1
ATOM 7899 N N . LEU G 2 115 ? 229.389 198.104 265.813 1.000 0 117 LEU G N 1
ATOM 7900 C CA . LEU G 2 115 ? 229.286 197.214 264.659 1.000 0 117 LEU G CA 1
ATOM 7901 C C . LEU G 2 115 ? 230.435 196.208 264.706 1.000 0 117 LEU G C 1
ATOM 7902 O O . LEU G 2 115 ? 231.592 196.609 264.807 1.000 0 117 LEU G O 1
ATOM 7907 N N . GLU G 2 116 ? 230.115 194.922 264.627 1.000 0 118 GLU G N 1
ATOM 7908 C CA . GLU G 2 116 ? 231.116 193.858 264.548 1.000 0 118 GLU G CA 1
ATOM 7909 C C . GLU G 2 116 ? 231.523 193.598 263.095 1.000 0 118 GLU G C 1
ATOM 7910 O O . GLU G 2 116 ? 230.680 193.499 262.204 1.000 0 118 GLU G O 1
ATOM 7916 N N . ALA G 2 117 ? 232.828 193.457 262.863 1.000 0 119 ALA G N 1
ATOM 7917 C CA . ALA G 2 117 ? 233.419 193.342 261.530 1.000 0 119 ALA G CA 1
ATOM 7918 C C . ALA G 2 117 ? 232.980 192.131 260.669 1.000 0 119 ALA G C 1
ATOM 7919 O O . ALA G 2 117 ? 232.878 192.312 259.452 1.000 0 119 ALA G O 1
ATOM 7921 N N . PRO G 2 118 ? 232.749 190.908 261.197 1.000 0 120 PRO G N 1
ATOM 7922 C CA . PRO G 2 118 ? 232.464 189.762 260.339 1.000 0 120 PRO G CA 1
ATOM 7923 C C . PRO G 2 118 ? 231.146 189.931 259.585 1.000 0 120 PRO G C 1
ATOM 7924 O O . PRO G 2 118 ? 230.110 190.274 260.163 1.000 0 120 PRO G O 1
ATOM 7928 N N . PHE G 2 119 ? 231.198 189.650 258.285 1.000 0 121 PHE G N 1
ATOM 7929 C CA . PHE G 2 119 ? 230.007 189.536 257.460 1.000 0 121 PHE G CA 1
ATOM 7930 C C . PHE G 2 119 ? 229.331 188.186 257.686 1.000 0 121 PHE G C 1
ATOM 7931 O O . PHE G 2 119 ? 229.958 187.123 257.633 1.000 0 121 PHE G O 1
ATOM 7939 N N . LEU G 2 120 ? 228.024 188.244 257.897 1.000 0 122 LEU G N 1
ATOM 7940 C CA . LEU G 2 120 ? 227.129 187.101 257.950 1.000 0 122 LEU G CA 1
ATOM 7941 C C . LEU G 2 120 ? 226.280 187.083 256.687 1.000 0 122 LEU G C 1
ATOM 7942 O O . LEU G 2 120 ? 225.972 188.133 256.122 1.000 0 122 LEU G O 1
ATOM 7947 N N . VAL G 2 121 ? 225.875 185.888 256.272 1.000 0 123 VAL G N 1
ATOM 7948 C CA . VAL G 2 121 ? 224.907 185.698 255.189 1.000 0 123 VAL G CA 1
ATOM 7949 C C . VAL G 2 121 ? 223.664 185.056 255.780 1.000 0 123 VAL G C 1
ATOM 7950 O O . VAL G 2 121 ? 223.752 183.997 256.404 1.000 0 123 VAL G O 1
ATOM 7954 N N . GLY G 2 122 ? 222.510 185.690 255.578 1.000 0 124 GLY G N 1
ATOM 7955 C CA . GLY G 2 122 ? 221.235 185.117 255.994 1.000 0 124 GLY G CA 1
ATOM 7956 C C . GLY G 2 122 ? 220.909 183.885 255.153 1.000 0 124 GLY G C 1
ATOM 7957 O O . GLY G 2 122 ? 220.810 183.973 253.928 1.000 0 124 GLY G O 1
ATOM 7958 N N . ILE G 2 123 ? 220.732 182.735 255.799 1.000 0 125 ILE G N 1
ATOM 7959 C CA . ILE G 2 123 ? 220.299 181.491 255.139 1.000 0 125 ILE G CA 1
ATOM 7960 C C . ILE G 2 123 ? 218.773 181.322 255.179 1.000 0 125 ILE G C 1
ATOM 7961 O O . ILE G 2 123 ? 218.199 180.673 254.301 1.000 0 125 ILE G O 1
ATOM 7966 N N . GLU G 2 124 ? 218.109 181.979 256.134 1.000 0 126 GLU G N 1
ATOM 7967 C CA . GLU G 2 124 ? 216.661 181.941 256.344 1.000 0 126 GLU G CA 1
ATOM 7968 C C . GLU G 2 124 ? 216.122 183.294 256.860 1.000 0 126 GLU G C 1
ATOM 7969 O O . GLU G 2 124 ? 216.887 184.213 257.163 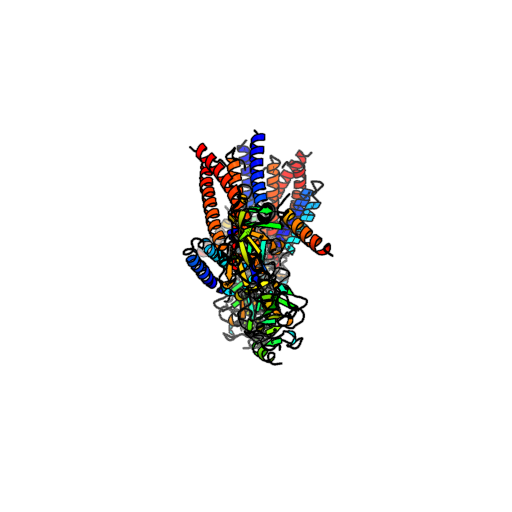1.000 0 126 GLU G O 1
ATOM 7975 N N . GLY G 2 125 ? 214.794 183.443 256.908 1.000 0 127 GLY G N 1
ATOM 7976 C CA . GLY G 2 125 ? 214.108 184.648 257.388 1.000 0 127 GLY G CA 1
ATOM 7977 C C . GLY G 2 125 ? 214.143 185.835 256.415 1.000 0 127 GLY G C 1
ATOM 7978 O O . GLY G 2 125 ? 214.490 185.700 255.241 1.000 0 127 GLY G O 1
ATOM 7979 N N . SER G 2 126 ? 213.786 187.025 256.909 1.000 0 128 SER G N 1
ATOM 7980 C CA . SER G 2 126 ? 213.688 188.256 256.102 1.000 0 128 SER G CA 1
ATOM 7981 C C . SER G 2 126 ? 215.027 188.738 255.533 1.000 0 128 SER G C 1
ATOM 7982 O O . SER G 2 126 ? 215.042 189.559 254.620 1.000 0 128 SER G O 1
ATOM 7985 N N . LEU G 2 127 ? 216.150 188.237 256.059 1.000 0 129 LEU G N 1
ATOM 7986 C CA . LEU G 2 127 ? 217.504 188.560 255.599 1.000 0 129 LEU G CA 1
ATOM 7987 C C . LEU G 2 127 ? 218.108 187.476 254.701 1.000 0 129 LEU G C 1
ATOM 7988 O O . LEU G 2 127 ? 219.298 187.543 254.387 1.000 0 129 LEU G O 1
ATOM 7993 N N . LYS G 2 128 ? 217.323 186.477 254.274 1.000 0 130 LYS G N 1
ATOM 7994 C CA . LYS G 2 128 ? 217.799 185.414 253.384 1.000 0 130 LYS G CA 1
ATOM 7995 C C . LYS G 2 128 ? 218.466 185.999 252.134 1.000 0 130 LYS G C 1
ATOM 7996 O O . LYS G 2 128 ? 217.923 186.894 251.494 1.000 0 130 LYS G O 1
ATOM 8002 N N . GLY G 2 129 ? 219.665 185.516 251.815 1.000 0 131 GLY G N 1
ATOM 8003 C CA . GLY G 2 129 ? 220.477 185.995 250.690 1.000 0 131 GLY G CA 1
ATOM 8004 C C . GLY G 2 129 ? 221.166 187.345 250.921 1.000 0 131 GLY G C 1
ATOM 8005 O O . GLY G 2 129 ? 222.091 187.684 250.184 1.000 0 131 GLY G O 1
ATOM 8006 N N . SER G 2 130 ? 220.783 188.097 251.957 1.000 0 132 SER G N 1
ATOM 8007 C CA . SER G 2 130 ? 221.436 189.356 252.303 1.000 0 132 SER G CA 1
ATOM 8008 C C . SER G 2 130 ? 222.717 189.106 253.093 1.000 0 132 SER G C 1
ATOM 8009 O O . SER G 2 130 ? 222.806 188.185 253.908 1.000 0 132 SER G O 1
ATOM 8012 N N . THR G 2 131 ? 223.711 189.958 252.863 1.000 0 133 THR G N 1
ATOM 8013 C CA . THR G 2 131 ? 224.955 189.989 253.639 1.000 0 133 THR G CA 1
ATOM 8014 C C . THR G 2 131 ? 224.914 191.178 254.591 1.000 0 133 THR G C 1
ATOM 8015 O O . THR G 2 131 ? 224.572 192.284 254.163 1.000 0 133 THR G O 1
ATOM 8019 N N . TYR G 2 132 ? 225.236 190.975 255.867 1.000 0 134 TYR G N 1
ATOM 8020 C CA . TYR G 2 132 ? 225.113 192.001 256.906 1.000 0 134 TYR G CA 1
ATOM 8021 C C . TYR G 2 132 ? 226.124 191.815 258.043 1.000 0 134 TYR G C 1
ATOM 8022 O O . TYR G 2 132 ? 226.697 190.740 258.216 1.000 0 134 TYR G O 1
ATOM 8031 N N . ASN G 2 133 ? 226.322 192.866 258.833 1.000 0 135 ASN G N 1
ATOM 8032 C CA . ASN G 2 133 ? 227.058 192.840 260.097 1.000 0 135 ASN G CA 1
ATOM 8033 C C . ASN G 2 133 ? 226.079 192.905 261.273 1.000 0 135 ASN G C 1
ATOM 8034 O O . ASN G 2 133 ? 224.993 193.473 261.145 1.000 0 135 ASN G O 1
ATOM 8039 N N . LEU G 2 134 ? 226.466 192.380 262.435 1.000 0 136 LEU G N 1
ATOM 8040 C CA . LEU G 2 134 ? 225.685 192.532 263.665 1.000 0 136 LEU G CA 1
ATOM 8041 C C . LEU G 2 134 ? 226.048 193.826 264.401 1.000 0 136 LEU G C 1
ATOM 8042 O O . LEU G 2 134 ? 227.197 194.270 264.394 1.000 0 136 LEU G O 1
ATOM 8047 N N . LEU G 2 135 ? 225.050 194.406 265.063 1.000 0 137 LEU G N 1
ATOM 8048 C CA . LEU G 2 135 ? 225.190 195.544 265.965 1.000 0 137 LEU G CA 1
ATOM 8049 C C . LEU G 2 135 ? 225.031 195.067 267.408 1.000 0 137 LEU G C 1
ATOM 8050 O O . LEU G 2 135 ? 224.094 194.333 267.722 1.000 0 137 LEU G O 1
ATOM 8055 N N . PHE G 2 136 ? 225.903 195.529 268.296 1.000 0 138 PHE G N 1
ATOM 8056 C CA . PHE G 2 136 ? 225.924 195.180 269.713 1.000 0 138 PHE G CA 1
ATOM 8057 C C . PHE G 2 136 ? 225.809 196.420 270.595 1.000 0 138 PHE G C 1
ATOM 8058 O O . PHE G 2 136 ? 226.260 197.511 270.239 1.000 0 138 PHE G O 1
ATOM 8066 N N . CYS G 2 137 ? 225.228 196.253 271.781 1.000 0 139 CYS G N 1
ATOM 8067 C CA . CYS G 2 137 ? 225.289 197.273 272.819 1.000 0 139 CYS G CA 1
ATOM 8068 C C . CYS G 2 137 ? 226.698 197.304 273.426 1.000 0 139 CYS G C 1
ATOM 8069 O O . CYS G 2 137 ? 227.093 196.368 274.113 1.000 0 139 CYS G O 1
ATOM 8072 N N . GLY G 2 138 ? 227.427 198.404 273.265 1.000 0 140 GLY G N 1
ATOM 8073 C CA . GLY G 2 138 ? 228.767 198.603 273.820 1.000 0 140 GLY G CA 1
ATOM 8074 C C . GLY G 2 138 ? 228.832 198.587 275.353 1.000 0 140 GLY G C 1
ATOM 8075 O O . GLY G 2 138 ? 229.905 198.406 275.907 1.000 0 140 GLY G O 1
ATOM 8076 N N . SER G 2 139 ? 227.697 198.736 276.051 1.000 0 141 SER G N 1
ATOM 8077 C CA . SER G 2 139 ? 227.644 198.661 277.520 1.000 0 141 SER G CA 1
ATOM 8078 C C . SER G 2 139 ? 227.496 197.239 278.071 1.000 0 141 SER G C 1
ATOM 8079 O O . SER G 2 139 ? 228.070 196.944 279.113 1.000 0 141 SER G O 1
ATOM 8082 N N . CYS G 2 140 ? 226.702 196.365 277.440 1.000 0 142 CYS G N 1
ATOM 8083 C CA . CYS G 2 140 ? 226.426 195.017 277.973 1.000 0 142 CYS G CA 1
ATOM 8084 C C . CYS G 2 140 ? 226.718 193.866 277.002 1.000 0 142 CYS G C 1
ATOM 8085 O O . CYS G 2 140 ? 226.512 192.711 277.361 1.000 0 142 CYS G O 1
ATOM 8088 N N . GLY G 2 141 ? 227.166 194.164 275.783 1.000 0 143 GLY G N 1
ATOM 8089 C CA . GLY G 2 141 ? 227.616 193.182 274.799 1.000 0 143 GLY G CA 1
ATOM 8090 C C . GLY G 2 141 ? 226.519 192.345 274.139 1.000 0 143 GLY G C 1
ATOM 8091 O O . GLY G 2 141 ? 226.849 191.397 273.435 1.000 0 143 GLY G O 1
ATOM 8092 N N . ILE G 2 142 ? 225.230 192.644 274.342 1.000 0 144 ILE G N 1
ATOM 8093 C CA . ILE G 2 142 ? 224.151 191.903 273.663 1.000 0 144 ILE G CA 1
ATOM 8094 C C . ILE G 2 142 ? 223.977 192.379 272.216 1.000 0 144 ILE G C 1
ATOM 8095 O O . ILE G 2 142 ? 224.170 193.573 271.962 1.000 0 144 ILE G O 1
ATOM 8100 N N . PRO G 2 143 ? 223.569 191.501 271.282 1.000 0 145 PRO G N 1
ATOM 8101 C CA . PRO G 2 143 ? 223.163 191.925 269.949 1.000 0 145 PRO G CA 1
ATOM 8102 C C . PRO G 2 143 ? 221.885 192.766 270.044 1.000 0 145 PRO G C 1
ATOM 8103 O O . PRO G 2 143 ? 220.919 192.377 270.704 1.000 0 145 PRO G O 1
ATOM 8107 N N . VAL G 2 144 ? 221.901 193.929 269.399 1.000 0 146 VAL G N 1
ATOM 8108 C CA . VAL G 2 144 ? 220.800 194.904 269.368 1.000 0 146 VAL G CA 1
ATOM 8109 C C . VAL G 2 144 ? 220.308 195.199 267.956 1.000 0 146 VAL G C 1
ATOM 8110 O O . VAL G 2 144 ? 219.397 196.000 267.811 1.000 0 146 VAL G O 1
ATOM 8114 N N . GLY G 2 145 ? 220.901 194.611 266.915 1.000 0 147 GLY G N 1
ATOM 8115 C CA . GLY G 2 145 ? 220.495 194.873 265.538 1.000 0 147 GLY G CA 1
ATOM 8116 C C . GLY G 2 145 ? 221.482 194.372 264.491 1.000 0 147 GLY G C 1
ATOM 8117 O O . GLY G 2 145 ? 222.350 193.545 264.775 1.000 0 147 GLY G O 1
ATOM 8118 N N . PHE G 2 146 ? 221.369 194.912 263.281 1.000 0 148 PHE G N 1
ATOM 8119 C CA . PHE G 2 146 ? 222.240 194.606 262.148 1.000 0 148 PHE G CA 1
ATOM 8120 C C . PHE G 2 146 ? 222.414 195.809 261.207 1.000 0 148 PHE G C 1
ATOM 8121 O O . PHE G 2 146 ? 221.650 196.778 261.230 1.000 0 148 PHE G O 1
ATOM 8129 N N . HIS G 2 147 ? 223.436 195.732 260.362 1.000 0 149 HIS G N 1
ATOM 8130 C CA . HIS G 2 147 ? 223.710 196.678 259.287 1.000 0 149 HIS G CA 1
ATOM 8131 C C . HIS G 2 147 ? 223.856 195.933 257.955 1.000 0 149 HIS G C 1
ATOM 8132 O O . HIS G 2 147 ? 224.676 195.025 257.841 1.000 0 149 HIS G O 1
ATOM 8139 N N . LEU G 2 148 ? 223.053 196.304 256.956 1.000 0 150 LEU G N 1
ATOM 8140 C CA . LEU G 2 148 ? 222.977 195.616 255.663 1.000 0 150 LEU G CA 1
ATOM 8141 C C . LEU G 2 148 ? 224.085 196.068 254.700 1.000 0 150 LEU G C 1
ATOM 8142 O O . LEU G 2 148 ? 224.270 197.266 254.491 1.000 0 150 LEU G O 1
ATOM 8147 N N . TYR G 2 149 ? 224.739 195.104 254.044 1.000 0 151 TYR G N 1
ATOM 8148 C CA . TYR G 2 149 ? 225.806 195.329 253.061 1.000 0 151 TYR G CA 1
ATOM 8149 C C . TYR G 2 149 ? 225.390 194.991 251.621 1.000 0 151 TYR G C 1
ATOM 8150 O O . TYR G 2 149 ? 225.465 195.848 250.740 1.000 0 151 TYR G O 1
ATOM 8159 N N . SER G 2 150 ? 224.915 193.766 251.382 1.000 0 152 SER G N 1
ATOM 8160 C CA . SER G 2 150 ? 224.394 193.309 250.081 1.000 0 152 SER G CA 1
ATOM 8161 C C . SER G 2 150 ? 222.964 192.832 250.257 1.000 0 152 SER G C 1
ATOM 8162 O O . SER G 2 150 ? 222.679 192.116 251.220 1.000 0 152 SER G O 1
ATOM 8165 N N . THR G 2 151 ? 222.067 193.248 249.363 1.000 0 153 THR G N 1
ATOM 8166 C CA . THR G 2 151 ? 220.630 193.001 249.513 1.000 0 153 THR G CA 1
ATOM 8167 C C . THR G 2 151 ? 219.913 192.827 248.178 1.000 0 153 THR G C 1
ATOM 8168 O O . THR G 2 151 ? 220.379 193.302 247.137 1.000 0 153 THR G O 1
ATOM 8172 N N . HIS G 2 152 ? 218.714 192.245 248.236 1.000 0 154 HIS G N 1
ATOM 8173 C CA . HIS G 2 152 ? 217.689 192.405 247.202 1.000 0 154 HIS G CA 1
ATOM 8174 C C . HIS G 2 152 ? 217.243 193.876 247.073 1.000 0 154 HIS G C 1
ATOM 8175 O O . HIS G 2 152 ? 217.514 194.701 247.958 1.000 0 154 HIS G O 1
ATOM 8182 N N . ALA G 2 153 ? 216.527 194.194 245.989 1.000 0 155 ALA G N 1
ATOM 8183 C CA . ALA G 2 153 ? 216.008 195.535 245.718 1.000 0 155 ALA G CA 1
ATOM 8184 C C . ALA G 2 153 ? 215.137 196.082 246.866 1.000 0 155 ALA G C 1
ATOM 8185 O O . ALA G 2 153 ? 215.354 197.215 247.292 1.000 0 155 ALA G O 1
ATOM 8187 N N . ALA G 2 154 ? 214.254 195.254 247.436 1.000 0 156 ALA G N 1
ATOM 8188 C CA . ALA G 2 154 ? 213.340 195.651 248.513 1.000 0 156 ALA G CA 1
ATOM 8189 C C . ALA G 2 154 ? 214.053 196.191 249.770 1.000 0 156 ALA G C 1
ATOM 8190 O O . ALA G 2 154 ? 213.582 197.135 250.395 1.000 0 156 ALA G O 1
ATOM 8192 N N . LEU G 2 155 ? 215.221 195.643 250.128 1.000 0 157 LEU G N 1
ATOM 8193 C CA . LEU G 2 155 ? 215.987 196.086 251.303 1.000 0 157 LEU G CA 1
ATOM 8194 C C . LEU G 2 155 ? 217.078 197.116 250.951 1.000 0 157 LEU G C 1
ATOM 8195 O O . LEU G 2 155 ? 217.800 197.575 251.834 1.000 0 157 LEU G O 1
ATOM 8200 N N . ALA G 2 156 ? 217.232 197.481 249.673 1.000 0 158 ALA G N 1
ATOM 8201 C CA . ALA G 2 156 ? 218.344 198.315 249.216 1.000 0 158 ALA G CA 1
ATOM 8202 C C . ALA G 2 156 ? 218.365 199.699 249.879 1.000 0 158 ALA G C 1
ATOM 8203 O O . ALA G 2 156 ? 219.443 200.211 250.183 1.000 0 158 ALA G O 1
ATOM 8205 N N . ALA G 2 157 ? 217.190 200.268 250.155 1.000 0 159 ALA G N 1
ATOM 8206 C CA . ALA G 2 157 ? 217.048 201.562 250.819 1.000 0 159 ALA G CA 1
ATOM 8207 C C . ALA G 2 157 ? 217.509 201.558 252.288 1.000 0 159 ALA G C 1
ATOM 8208 O O . ALA G 2 157 ? 217.792 202.617 252.843 1.000 0 159 ALA G O 1
ATOM 8210 N N . LEU G 2 158 ? 217.616 200.382 252.916 1.000 0 160 LEU G N 1
ATOM 8211 C CA . LEU G 2 158 ? 218.100 200.256 254.290 1.000 0 160 LEU G CA 1
ATOM 8212 C C . LEU G 2 158 ? 219.624 200.197 254.401 1.000 0 160 LEU G C 1
ATOM 8213 O O . LEU G 2 158 ? 220.171 200.363 255.494 1.000 0 160 LEU G O 1
ATOM 8218 N N . ARG G 2 159 ? 220.333 199.964 253.291 1.000 0 161 ARG G N 1
ATOM 8219 C CA . ARG G 2 159 ? 221.798 200.001 253.292 1.000 0 161 ARG G CA 1
ATOM 8220 C C . ARG G 2 159 ? 222.270 201.387 253.736 1.000 0 161 ARG G C 1
ATOM 8221 O O . ARG G 2 159 ? 221.718 202.400 253.324 1.000 0 161 ARG G O 1
ATOM 8229 N N . GLY G 2 160 ? 223.290 201.429 254.591 1.000 0 162 GLY G N 1
ATOM 8230 C CA . GLY G 2 160 ? 223.786 202.676 255.189 1.000 0 162 GLY G CA 1
ATOM 8231 C C . GLY G 2 160 ? 223.134 203.066 256.522 1.000 0 162 GLY G C 1
ATOM 8232 O O . GLY G 2 160 ? 223.714 203.868 257.249 1.000 0 162 GLY G O 1
ATOM 8233 N N . HIS G 2 161 ? 221.998 202.461 256.882 1.000 0 163 HIS G N 1
ATOM 8234 C CA . HIS G 2 161 ? 221.308 202.713 258.147 1.000 0 163 HIS G CA 1
ATOM 8235 C C . HIS G 2 161 ? 221.634 201.655 259.213 1.000 0 163 HIS G C 1
ATOM 8236 O O . HIS G 2 161 ? 222.164 200.576 258.919 1.000 0 163 HIS G O 1
ATOM 8243 N N . PHE G 2 162 ? 221.287 201.951 260.465 1.000 0 164 PHE G N 1
ATOM 8244 C CA . PHE G 2 162 ? 221.349 201.018 261.588 1.000 0 164 PHE G CA 1
ATOM 8245 C C . PHE G 2 162 ? 219.963 200.430 261.835 1.000 0 164 PHE G C 1
ATOM 8246 O O . PHE G 2 162 ? 219.052 201.153 262.236 1.000 0 164 PHE G O 1
ATOM 8254 N N . CYS G 2 163 ? 219.795 199.128 261.621 1.000 0 165 CYS G N 1
ATOM 8255 C CA . CYS G 2 163 ? 218.538 198.442 261.901 1.000 0 165 CYS G CA 1
ATOM 8256 C C . CYS G 2 163 ? 218.605 197.866 263.320 1.000 0 165 CYS G C 1
ATOM 8257 O O . CYS G 2 163 ? 219.212 196.815 263.523 1.000 0 165 CYS G O 1
ATOM 8260 N N . LEU G 2 164 ? 218.034 198.562 264.306 1.000 0 166 LEU G N 1
ATOM 8261 C CA . LEU G 2 164 ? 218.027 198.122 265.703 1.000 0 166 LEU G CA 1
ATOM 8262 C C . LEU G 2 164 ? 216.771 197.300 266.004 1.000 0 166 LEU G C 1
ATOM 8263 O O . LEU G 2 164 ? 215.656 197.749 265.761 1.000 0 166 LEU G O 1
ATOM 8268 N N . SER G 2 165 ? 216.943 196.103 266.552 1.000 0 167 SER G N 1
ATOM 8269 C CA . SER G 2 165 ? 215.855 195.184 266.878 1.000 0 167 SER G CA 1
ATOM 8270 C C . SER G 2 165 ? 214.934 195.772 267.950 1.000 0 167 SER G C 1
ATOM 8271 O O . SER G 2 165 ? 215.368 196.162 269.037 1.000 0 167 SER G O 1
ATOM 8274 N N . SER G 2 166 ? 213.643 195.823 267.640 1.000 0 168 SER G N 1
ATOM 8275 C CA . SER G 2 166 ? 212.603 196.418 268.484 1.000 0 168 SER G CA 1
ATOM 8276 C C . SER G 2 166 ? 212.394 195.676 269.814 1.000 0 168 SER G C 1
ATOM 8277 O O . SER G 2 166 ? 212.041 196.301 270.807 1.000 0 168 SER G O 1
ATOM 8280 N N . ASP G 2 167 ? 212.703 194.378 269.881 1.000 0 169 ASP G N 1
ATOM 8281 C CA . ASP G 2 167 ? 212.668 193.563 271.108 1.000 0 169 ASP G CA 1
ATOM 8282 C C . ASP G 2 167 ? 213.900 193.766 272.015 1.000 0 169 ASP G C 1
ATOM 8283 O O . ASP G 2 167 ? 213.935 193.282 273.148 1.000 0 169 ASP G O 1
ATOM 8288 N N . LYS G 2 168 ? 214.940 194.459 271.527 1.000 0 170 LYS G N 1
ATOM 8289 C CA . LYS G 2 168 ? 216.184 194.742 272.270 1.000 0 170 LYS G CA 1
ATOM 8290 C C . LYS G 2 168 ? 216.239 196.158 272.826 1.000 0 170 LYS G C 1
ATOM 8291 O O . LYS G 2 168 ? 217.255 196.541 273.418 1.000 0 170 LYS G O 1
ATOM 8297 N N . MET G 2 169 ? 215.169 196.931 272.660 1.000 0 171 MET G N 1
ATOM 8298 C CA . MET G 2 169 ? 215.116 198.331 273.049 1.000 0 171 MET G CA 1
ATOM 8299 C C . MET G 2 169 ? 213.885 198.658 273.888 1.000 0 171 MET G C 1
ATOM 8300 O O . MET G 2 169 ? 212.788 198.183 273.627 1.000 0 171 MET G O 1
ATOM 8305 N N . VAL G 2 170 ? 214.075 199.546 274.856 1.000 0 172 VAL G N 1
ATOM 8306 C CA . VAL G 2 170 ? 212.993 200.253 275.548 1.000 0 172 VAL G CA 1
ATOM 8307 C C . VAL G 2 170 ? 213.036 201.724 275.155 1.000 0 172 VAL G C 1
ATOM 8308 O O . VAL G 2 170 ? 214.115 202.300 274.999 1.000 0 172 VAL G O 1
ATOM 8312 N N . CYS G 2 171 ? 211.874 202.339 274.998 1.000 0 173 CYS G N 1
ATOM 8313 C CA . CYS G 2 171 ? 211.726 203.726 274.587 1.000 0 173 CYS G CA 1
ATOM 8314 C C . CYS G 2 171 ? 211.237 204.572 275.753 1.000 0 173 CYS G C 1
ATOM 8315 O O . CYS G 2 171 ? 210.240 204.235 276.385 1.000 0 173 CYS G O 1
ATOM 8318 N N . TYR G 2 172 ? 211.896 205.700 275.995 1.000 0 174 TYR G N 1
ATOM 8319 C CA . TYR G 2 172 ? 211.398 206.756 276.865 1.000 0 174 TYR G CA 1
ATOM 8320 C C . TYR G 2 172 ? 210.794 207.872 276.019 1.000 0 174 TYR G C 1
ATOM 8321 O O . TYR G 2 172 ? 211.523 208.540 275.281 1.000 0 174 TYR G O 1
ATOM 8330 N N . LEU G 2 173 ? 209.482 208.074 276.126 1.000 0 175 LEU G N 1
ATOM 8331 C CA . LEU G 2 173 ? 208.777 209.152 275.439 1.000 0 175 LEU G CA 1
ATOM 8332 C C . LEU G 2 173 ? 208.883 210.446 276.244 1.000 0 175 LEU G C 1
ATOM 8333 O O . LEU G 2 173 ? 208.506 210.518 277.421 1.000 0 175 LEU G O 1
ATOM 8338 N N . LEU G 2 174 ? 209.369 211.493 275.584 1.000 0 176 LEU G N 1
ATOM 8339 C CA . LEU G 2 174 ? 209.399 212.830 276.148 1.000 0 176 LEU G CA 1
ATOM 8340 C C . LEU G 2 174 ? 207.969 213.337 276.347 1.000 0 176 LEU G C 1
ATOM 8341 O O . LEU G 2 174 ? 207.004 212.844 275.768 1.000 0 176 LEU G O 1
ATOM 8346 N N . LYS G 2 175 ? 207.836 214.338 277.223 1.000 0 177 LYS G N 1
ATOM 8347 C CA . LYS G 2 175 ? 206.566 214.926 277.679 1.000 0 177 LYS G CA 1
ATOM 8348 C C . LYS G 2 175 ? 205.741 213.993 278.567 1.000 0 177 LYS G C 1
ATOM 8349 O O . LYS G 2 175 ? 205.532 214.372 279.720 1.000 0 177 LYS G O 1
ATOM 8355 N N . THR G 2 176 ? 205.344 212.813 278.091 1.000 0 178 THR G N 1
ATOM 8356 C CA . THR G 2 176 ? 204.527 211.842 278.849 1.000 0 178 THR G CA 1
ATOM 8357 C C . THR G 2 176 ? 205.318 211.101 279.923 1.000 0 178 THR G C 1
ATOM 8358 O O . THR G 2 176 ? 204.717 210.610 280.874 1.000 0 178 THR G O 1
ATOM 8362 N N . LYS G 2 177 ? 206.656 211.056 279.806 1.000 0 179 LYS G N 1
ATOM 8363 C CA . LYS G 2 177 ? 207.554 210.323 280.717 1.000 0 179 LYS G CA 1
ATOM 8364 C C . LYS G 2 177 ? 207.332 208.803 280.686 1.000 0 179 LYS G C 1
ATOM 8365 O O . LYS G 2 177 ? 207.812 208.101 281.580 1.000 0 179 LYS G O 1
ATOM 8371 N N . ALA G 2 178 ? 206.589 208.308 279.693 1.000 0 180 ALA G N 1
ATOM 8372 C CA . ALA G 2 178 ? 206.241 206.902 279.559 1.000 0 180 ALA G CA 1
ATOM 8373 C C . ALA G 2 178 ? 207.451 206.085 279.094 1.000 0 180 ALA G C 1
ATOM 8374 O O . ALA G 2 178 ? 208.257 206.554 278.289 1.000 0 180 ALA G O 1
ATOM 8376 N N . ILE G 2 179 ? 207.561 204.855 279.599 1.000 0 181 ILE G N 1
ATOM 8377 C CA . ILE G 2 179 ? 208.579 203.887 279.191 1.000 0 181 ILE G CA 1
ATOM 8378 C C . ILE G 2 179 ? 207.847 202.687 278.614 1.000 0 181 ILE G C 1
ATOM 8379 O O . ILE G 2 179 ? 207.082 202.043 279.327 1.000 0 181 ILE G O 1
ATOM 8384 N N . VAL G 2 180 ? 208.069 202.413 277.334 1.000 0 182 VAL G N 1
ATOM 8385 C CA . VAL G 2 180 ? 207.410 201.330 276.590 1.000 0 182 VAL G CA 1
ATOM 8386 C C . VAL G 2 180 ? 208.453 200.470 275.892 1.000 0 182 VAL G C 1
ATOM 8387 O O . VAL G 2 180 ? 209.586 200.911 275.681 1.000 0 182 VAL G O 1
ATOM 8391 N N . ASN G 2 181 ? 208.099 199.241 275.530 1.000 0 183 ASN G N 1
ATOM 8392 C CA . ASN G 2 181 ? 208.957 198.445 274.657 1.000 0 183 ASN G CA 1
ATOM 8393 C C . ASN G 2 181 ? 209.016 199.093 273.270 1.000 0 183 ASN G C 1
ATOM 8394 O O . ASN G 2 181 ? 208.004 199.610 272.797 1.000 0 183 ASN G O 1
ATOM 8399 N N . ALA G 2 182 ? 210.166 199.066 272.594 1.000 0 184 ALA G N 1
ATOM 8400 C CA . ALA G 2 182 ? 210.249 199.667 271.261 1.000 0 184 ALA G CA 1
ATOM 8401 C C . ALA G 2 182 ? 209.358 198.941 270.240 1.000 0 184 ALA G C 1
ATOM 8402 O O . ALA G 2 182 ? 208.905 199.563 269.287 1.000 0 184 ALA G O 1
ATOM 8404 N N . SER G 2 183 ? 209.056 197.657 270.467 1.000 0 185 SER G N 1
ATOM 8405 C CA . SER G 2 183 ? 208.081 196.878 269.694 1.000 0 185 SER G CA 1
ATOM 8406 C C . SER G 2 183 ? 206.619 197.292 269.912 1.000 0 185 SER G C 1
ATOM 8407 O O . SER G 2 183 ? 205.775 196.997 269.073 1.000 0 185 SER G O 1
ATOM 8410 N N . GLU G 2 184 ? 206.314 197.960 271.025 1.000 0 186 GLU G N 1
ATOM 8411 C CA . GLU G 2 184 ? 204.970 198.440 271.382 1.000 0 186 GLU G CA 1
ATOM 8412 C C . GLU G 2 184 ? 204.803 199.939 271.110 1.000 0 186 GLU G C 1
ATOM 8413 O O . GLU G 2 184 ? 203.709 200.488 271.246 1.000 0 186 GLU G O 1
ATOM 8419 N N . MET G 2 185 ? 205.894 200.623 270.761 1.000 0 187 MET G N 1
ATOM 8420 C CA . MET G 2 185 ? 205.884 202.057 270.565 1.000 0 187 MET G CA 1
ATOM 8421 C C . MET G 2 185 ? 205.236 202.392 269.223 1.000 0 187 MET G C 1
ATOM 8422 O O . MET G 2 185 ? 205.801 202.127 268.165 1.000 0 187 MET G O 1
ATOM 8427 N N . ASP G 2 186 ? 204.084 203.053 269.265 1.000 0 188 ASP G N 1
ATOM 8428 C CA . ASP G 2 186 ? 203.519 203.696 268.083 1.000 0 188 ASP G CA 1
ATOM 8429 C C . ASP G 2 186 ? 204.201 205.053 267.873 1.000 0 188 ASP G C 1
ATOM 8430 O O . ASP G 2 186 ? 203.729 206.109 268.290 1.000 0 188 ASP G O 1
ATOM 8435 N N . ILE G 2 187 ? 205.415 205.001 267.321 1.000 0 189 ILE G N 1
ATOM 8436 C CA . ILE G 2 187 ? 206.207 206.203 266.993 1.000 0 189 ILE G CA 1
ATOM 8437 C C . ILE G 2 187 ? 205.627 206.905 265.776 1.000 0 189 ILE G C 1
ATOM 8438 O O . ILE G 2 187 ? 205.868 208.092 265.550 1.000 0 189 ILE G O 1
ATOM 8443 N N . GLN G 2 188 ? 204.966 206.122 264.925 1.000 0 190 GLN G N 1
ATOM 8444 C CA . GLN G 2 188 ? 204.596 206.527 263.590 1.000 0 190 GLN G CA 1
ATOM 8445 C C . GLN G 2 188 ? 203.575 207.664 263.660 1.000 0 190 GLN G C 1
ATOM 8446 O O . GLN G 2 188 ? 202.469 207.532 264.173 1.000 0 190 GLN G O 1
ATOM 8452 N N . VAL G 2 190 ? 202.991 205.461 256.831 1.000 0 192 VAL G N 1
ATOM 8453 C CA . VAL G 2 190 ? 201.639 205.774 256.270 1.000 0 192 VAL G CA 1
ATOM 8454 C C . VAL G 2 190 ? 201.361 207.295 256.379 1.000 0 192 VAL G C 1
ATOM 8455 O O . VAL G 2 190 ? 201.147 207.928 255.350 1.000 0 192 VAL G O 1
ATOM 8459 N N . PRO G 2 191 ? 201.421 207.901 257.586 1.000 0 193 PRO G N 1
ATOM 8460 C CA . PRO G 2 191 ? 201.448 209.378 257.594 1.000 0 193 PRO G CA 1
ATOM 8461 C C . PRO G 2 191 ? 202.637 210.081 256.911 1.000 0 193 PRO G C 1
ATOM 8462 O O . PRO G 2 191 ? 203.014 211.167 257.323 1.000 0 193 PRO G O 1
ATOM 8466 N N . LEU G 2 192 ? 203.266 209.439 255.932 1.000 0 194 LEU G N 1
ATOM 8467 C CA . LEU G 2 192 ? 203.835 210.128 254.782 1.000 0 194 LEU G CA 1
ATOM 8468 C C . LEU G 2 192 ? 202.912 209.904 253.583 1.000 0 194 LEU G C 1
ATOM 8469 O O . LEU G 2 192 ? 202.703 210.809 252.791 1.000 0 194 LEU G O 1
ATOM 8474 N N . SER G 2 193 ? 202.379 208.699 253.431 1.000 0 195 SER G N 1
ATOM 8475 C CA . SER G 2 193 ? 201.467 208.411 252.332 1.000 0 195 SER G CA 1
ATOM 8476 C C . SER G 2 193 ? 200.083 208.981 252.527 1.000 0 195 SER G C 1
ATOM 8477 O O . SER G 2 193 ? 199.308 208.978 251.596 1.000 0 195 SER G O 1
ATOM 8480 N N . GLU G 2 194 ? 199.730 209.409 253.732 1.000 0 196 GLU G N 1
ATOM 8481 C CA . GLU G 2 194 ? 198.491 210.143 253.909 1.000 0 196 GLU G CA 1
ATOM 8482 C C . GLU G 2 194 ? 198.817 211.569 253.570 1.000 0 196 GLU G C 1
ATOM 8483 O O . GLU G 2 194 ? 198.004 212.210 252.949 1.000 0 196 GLU G O 1
ATOM 8489 N N . LYS G 2 195 ? 199.996 212.067 253.954 1.000 0 197 LYS G N 1
ATOM 8490 C CA . LYS G 2 195 ? 200.423 213.413 253.537 1.000 0 197 LYS G CA 1
ATOM 8491 C C . LYS G 2 195 ? 200.374 213.602 251.999 1.000 0 197 LYS G C 1
ATOM 8492 O O . LYS G 2 195 ? 199.925 214.659 251.547 1.000 0 197 LYS G O 1
ATOM 8498 N N . ILE G 2 196 ? 200.776 212.586 251.213 1.000 0 198 ILE G N 1
ATOM 8499 C CA . ILE G 2 196 ? 200.767 212.669 249.718 1.000 0 198 ILE G CA 1
ATOM 8500 C C . ILE G 2 196 ? 199.356 212.739 249.110 1.000 0 198 ILE G C 1
ATOM 8501 O O . ILE G 2 196 ? 199.147 213.430 248.119 1.000 0 198 ILE G O 1
ATOM 8506 N N . ALA G 2 197 ? 198.402 212.014 249.689 1.000 0 199 ALA G N 1
ATOM 8507 C CA . ALA G 2 197 ? 197.033 211.956 249.163 1.000 0 199 ALA G CA 1
ATOM 8508 C C . ALA G 2 197 ? 196.311 213.262 249.451 1.000 0 199 ALA G C 1
ATOM 8509 O O . ALA G 2 197 ? 195.572 213.778 248.600 1.000 0 199 ALA G O 1
ATOM 8511 N N . GLU G 2 198 ? 196.548 213.764 250.663 1.000 0 200 GLU G N 1
ATOM 8512 C CA . GLU G 2 198 ? 196.099 215.067 251.125 1.000 0 200 GLU G CA 1
ATOM 8513 C C . GLU G 2 198 ? 196.596 216.161 250.206 1.000 0 200 GLU G C 1
ATOM 8514 O O . GLU G 2 198 ? 195.837 217.045 249.806 1.000 0 200 GLU G O 1
ATOM 8520 N N . LEU G 2 199 ? 197.874 216.112 249.881 1.000 0 201 LEU G N 1
ATOM 8521 C CA . LEU G 2 199 ? 198.462 217.107 248.987 1.000 0 201 LEU G CA 1
ATOM 8522 C C . LEU G 2 199 ? 197.986 216.958 247.529 1.000 0 201 LEU G C 1
ATOM 8523 O O . LEU G 2 199 ? 197.940 217.933 246.779 1.000 0 201 LEU G O 1
ATOM 8528 N N . LYS G 2 200 ? 197.662 215.738 247.127 1.000 0 202 LYS G N 1
ATOM 8529 C CA . LYS G 2 200 ? 197.196 215.486 245.776 1.000 0 202 LYS G CA 1
ATOM 8530 C C . LYS G 2 200 ? 195.899 216.242 245.596 1.000 0 202 LYS G C 1
ATOM 8531 O O . LYS G 2 200 ? 195.733 217.031 244.664 1.000 0 202 LYS G O 1
ATOM 8537 N N . GLU G 2 201 ? 195.002 216.010 246.545 1.000 0 203 GLU G N 1
ATOM 8538 C CA . GLU G 2 201 ? 193.693 216.629 246.565 1.000 0 203 GLU G CA 1
ATOM 8539 C C . GLU G 2 201 ? 193.870 218.125 246.460 1.000 0 203 GLU G C 1
ATOM 8540 O O . GLU G 2 201 ? 193.285 218.748 245.624 1.000 0 203 GLU G O 1
ATOM 8546 N N . LYS G 2 202 ? 194.733 218.691 247.271 1.000 0 204 LYS G N 1
ATOM 8547 C CA . LYS G 2 202 ? 194.912 220.133 247.253 1.000 0 204 LYS G CA 1
ATOM 8548 C C . LYS G 2 202 ? 195.334 220.649 245.879 1.000 0 204 LYS G C 1
ATOM 8549 O O . LYS G 2 202 ? 194.718 221.578 245.345 1.000 0 204 LYS G O 1
ATOM 8555 N N . ILE G 2 203 ? 196.349 220.017 245.292 1.000 0 205 ILE G N 1
ATOM 8556 C CA . ILE G 2 203 ? 196.865 220.451 243.999 1.000 0 205 ILE G CA 1
ATOM 8557 C C . ILE G 2 203 ? 195.776 220.373 242.955 1.000 0 205 ILE G C 1
ATOM 8558 O O . ILE G 2 203 ? 195.657 221.277 242.149 1.000 0 205 ILE G O 1
ATOM 8563 N N . VAL G 2 204 ? 194.981 219.307 242.983 1.000 0 206 VAL G N 1
ATOM 8564 C CA . VAL G 2 204 ? 193.817 219.201 242.103 1.000 0 206 VAL G CA 1
ATOM 8565 C C . VAL G 2 204 ? 192.861 220.402 242.301 1.000 0 206 VAL G C 1
ATOM 8566 O O . VAL G 2 204 ? 192.555 221.136 241.351 1.000 0 206 VAL G O 1
ATOM 8570 N N . LEU G 2 205 ? 192.394 220.606 243.528 1.000 0 207 LEU G N 1
ATOM 8571 C CA . LEU G 2 205 ? 191.420 221.676 243.809 1.000 0 207 LEU G CA 1
ATOM 8572 C C . LEU G 2 205 ? 191.944 223.008 243.366 1.000 0 207 LEU G C 1
ATOM 8573 O O . LEU G 2 205 ? 191.238 223.784 242.737 1.000 0 207 LEU G O 1
ATOM 8578 N N . THR G 2 206 ? 193.193 223.268 243.695 1.000 0 208 THR G N 1
ATOM 8579 C CA . THR G 2 206 ? 193.801 224.536 243.332 1.000 0 208 THR G CA 1
ATOM 8580 C C . THR G 2 206 ? 193.875 224.729 241.814 1.000 0 208 THR G C 1
ATOM 8581 O O . THR G 2 206 ? 193.672 225.825 241.317 1.000 0 208 THR G O 1
ATOM 8585 N N . HIS G 2 207 ? 194.175 223.645 241.107 1.000 0 209 HIS G N 1
ATOM 8586 C CA . HIS G 2 207 ? 194.200 223.588 239.632 1.000 0 209 HIS G CA 1
ATOM 8587 C C . HIS G 2 207 ? 192.809 223.864 239.035 1.000 0 209 HIS G C 1
ATOM 8588 O O . HIS G 2 207 ? 192.678 224.606 238.055 1.000 0 209 HIS G O 1
ATOM 8595 N N . ASN G 2 208 ? 191.777 223.299 239.660 1.000 0 210 ASN G N 1
ATOM 8596 C CA . ASN G 2 208 ? 190.408 223.598 239.288 1.000 0 210 ASN G CA 1
ATOM 8597 C C . ASN G 2 208 ? 190.063 225.056 239.492 1.000 0 210 ASN G C 1
ATOM 8598 O O . ASN G 2 208 ? 189.635 225.687 238.522 1.000 0 210 ASN G O 1
ATOM 8603 N N . ARG G 2 209 ? 190.277 225.610 240.695 1.000 0 211 ARG G N 1
ATOM 8604 C CA . ARG G 2 209 ? 190.087 227.064 240.911 1.000 0 211 ARG G CA 1
ATOM 8605 C C . ARG G 2 209 ? 190.746 227.837 239.750 1.000 0 211 ARG G C 1
ATOM 8606 O O . ARG G 2 209 ? 190.121 228.680 239.113 1.000 0 211 ARG G O 1
ATOM 8614 N N . LEU G 2 210 ? 191.993 227.503 239.463 1.000 0 212 LEU G N 1
ATOM 8615 C CA . LEU G 2 210 ? 192.748 228.143 238.394 1.000 0 212 LEU G CA 1
ATOM 8616 C C . LEU G 2 210 ? 192.118 227.946 237.004 1.000 0 212 LEU G C 1
ATOM 8617 O O . LEU G 2 210 ? 192.098 228.876 236.199 1.000 0 212 LEU G O 1
ATOM 8622 N N . LYS G 2 211 ? 191.620 226.746 236.713 1.000 0 213 LYS G N 1
ATOM 8623 C CA . LYS G 2 211 ? 190.997 226.485 235.408 1.000 0 213 LYS G CA 1
ATOM 8624 C C . LYS G 2 211 ? 189.734 227.359 235.207 1.000 0 213 LYS G C 1
ATOM 8625 O O . LYS G 2 211 ? 189.626 228.125 234.218 1.000 0 213 LYS G O 1
ATOM 8631 N N . SER G 2 212 ? 188.819 227.241 236.180 1.000 0 214 SER G N 1
ATOM 8632 C CA . SER G 2 212 ? 187.584 228.006 236.237 1.000 0 214 SER G CA 1
ATOM 8633 C C . SER G 2 212 ? 187.866 229.447 236.063 1.000 0 214 SER G C 1
ATOM 8634 O O . SER G 2 212 ? 187.225 230.131 235.275 1.000 0 214 SER G O 1
ATOM 8637 N N . LEU G 2 213 ? 188.836 229.904 236.825 1.000 0 215 LEU G N 1
ATOM 8638 C CA . LEU G 2 213 ? 189.248 231.298 236.785 1.000 0 215 LEU G CA 1
ATOM 8639 C C . LEU G 2 213 ? 189.777 231.673 235.417 1.000 0 215 LEU G C 1
ATOM 8640 O O . LEU G 2 213 ? 189.595 232.794 235.008 1.000 0 215 LEU G O 1
ATOM 8645 N N . MET G 2 214 ? 190.416 230.739 234.716 1.000 0 216 MET G N 1
ATOM 8646 C CA . MET G 2 214 ? 190.954 230.990 233.363 1.000 0 216 MET G CA 1
ATOM 8647 C C . MET G 2 214 ? 189.882 231.256 232.323 1.000 0 216 MET G C 1
ATOM 8648 O O . MET G 2 214 ? 190.076 232.088 231.439 1.000 0 216 MET G O 1
ATOM 8653 N N . LYS G 2 215 ? 188.784 230.509 232.426 1.000 0 217 LYS G N 1
ATOM 8654 C CA . LYS G 2 215 ? 187.633 230.688 231.553 1.000 0 217 LYS G CA 1
ATOM 8655 C C . LYS G 2 215 ? 187.165 232.122 231.712 1.000 0 217 LYS G C 1
ATOM 8656 O O . LYS G 2 215 ? 187.183 232.918 230.771 1.000 0 217 LYS G O 1
ATOM 8662 N N . ILE G 2 216 ? 186.795 232.435 232.939 1.000 0 218 ILE G N 1
ATOM 8663 C CA . ILE G 2 216 ? 186.341 233.753 233.308 1.000 0 218 ILE G CA 1
ATOM 8664 C C . ILE G 2 216 ? 187.242 234.821 232.670 1.000 0 218 ILE G C 1
ATOM 8665 O O . ILE G 2 216 ? 186.762 235.655 231.926 1.000 0 218 ILE G O 1
ATOM 8670 N N . LEU G 2 217 ? 188.547 234.759 232.899 1.000 0 219 LEU G N 1
ATOM 8671 C CA . LEU G 2 217 ? 189.442 235.742 232.295 1.000 0 219 LEU G CA 1
ATOM 8672 C C . LEU G 2 217 ? 189.314 235.751 230.765 1.000 0 219 LEU G C 1
ATOM 8673 O O . LEU G 2 217 ? 189.273 236.806 230.156 1.000 0 219 LEU G O 1
ATOM 8678 N N . SER G 2 218 ? 189.227 234.582 230.154 1.000 0 220 SER G N 1
ATOM 8679 C CA . SER G 2 218 ? 189.129 234.483 228.685 1.000 0 220 SER G CA 1
ATOM 8680 C C . SER G 2 218 ? 187.866 235.142 228.079 1.000 0 220 SER G C 1
ATOM 8681 O O . SER G 2 218 ? 187.934 235.733 226.996 1.000 0 220 SER G O 1
ATOM 8684 N N . GLU G 2 219 ? 186.739 235.061 228.787 1.000 0 221 GLU G N 1
ATOM 8685 C CA . GLU G 2 219 ? 185.516 235.762 228.375 1.000 0 221 GLU G CA 1
ATOM 8686 C C . GLU G 2 219 ? 185.674 237.302 228.260 1.000 0 221 GLU G C 1
ATOM 8687 O O . GLU G 2 219 ? 184.789 237.955 227.747 1.000 0 221 GLU G O 1
ATOM 8693 N N . VAL G 2 220 ? 186.771 237.883 228.740 1.000 0 222 VAL G N 1
ATOM 8694 C CA . VAL G 2 220 ? 186.991 239.330 228.658 1.000 0 222 VAL G CA 1
ATOM 8695 C C . VAL G 2 220 ? 188.318 239.770 228.016 1.000 0 222 VAL G C 1
ATOM 8696 O O . VAL G 2 220 ? 188.643 240.960 228.072 1.000 0 222 VAL G O 1
ATOM 8700 N N . THR G 2 221 ? 189.079 238.838 227.425 1.000 0 223 THR G N 1
ATOM 8701 C CA . THR G 2 221 ? 190.388 239.174 226.858 1.000 0 223 THR G CA 1
ATOM 8702 C C . THR G 2 221 ? 190.341 239.309 225.332 1.000 0 223 THR G C 1
ATOM 8703 O O . THR G 2 221 ? 189.471 238.730 224.681 1.000 0 223 THR G O 1
ATOM 8707 N N . PRO G 2 222 ? 191.274 240.095 224.764 1.000 0 224 PRO G N 1
ATOM 8708 C CA . PRO G 2 222 ? 191.433 240.258 223.312 1.000 0 224 PRO G CA 1
ATOM 8709 C C . PRO G 2 222 ? 192.345 239.178 222.691 1.000 0 224 PRO G C 1
ATOM 8710 O O . PRO G 2 222 ? 192.579 238.133 223.313 1.000 0 224 PRO G O 1
ATOM 8714 N N . ASP G 2 223 ? 192.827 239.422 221.467 1.000 0 225 ASP G N 1
ATOM 8715 C CA . ASP G 2 223 ? 193.743 238.510 220.760 1.000 0 225 ASP G CA 1
ATOM 8716 C C . ASP G 2 223 ? 195.044 238.262 221.537 1.000 0 225 ASP G C 1
ATOM 8717 O O . ASP G 2 223 ? 195.387 237.116 221.847 1.000 0 225 ASP G O 1
ATOM 8722 N N . GLN H 3 20 ? 232.600 178.796 276.176 1.000 23.900 1 GLN H N 1
ATOM 8723 C CA . GLN H 3 20 ? 231.613 179.858 276.479 1.000 23.900 1 GLN H CA 1
ATOM 8724 C C . GLN H 3 20 ? 230.865 180.366 275.253 1.000 23.900 1 GLN H C 1
ATOM 8725 O O . GLN H 3 20 ? 229.664 180.533 275.383 1.000 23.900 1 GLN H O 1
ATOM 8731 N N . ARG H 3 21 ? 231.527 180.596 274.100 1.000 26.390 2 ARG H N 1
ATOM 8732 C CA . ARG H 3 21 ? 230.950 181.096 272.826 1.000 26.390 2 ARG H CA 1
ATOM 8733 C C . ARG H 3 21 ? 229.856 180.199 272.181 1.000 26.390 2 ARG H C 1
ATOM 8734 O O . ARG H 3 21 ? 229.798 180.084 270.971 1.000 26.390 2 ARG H O 1
ATOM 8742 N N . ARG H 3 22 ? 229.048 179.491 272.977 1.000 29.890 3 ARG H N 1
ATOM 8743 C CA . ARG H 3 22 ? 228.137 178.429 272.524 1.000 29.890 3 ARG H CA 1
ATOM 8744 C C . ARG H 3 22 ? 226.837 178.965 271.912 1.000 29.890 3 ARG H C 1
ATOM 8745 O O . ARG H 3 22 ? 226.436 178.475 270.873 1.000 29.890 3 ARG H O 1
ATOM 8753 N N . ASN H 3 23 ? 226.182 179.939 272.555 1.000 34.950 4 ASN H N 1
ATOM 8754 C CA . ASN H 3 23 ? 224.838 180.403 272.167 1.000 34.950 4 ASN H CA 1
ATOM 8755 C C . ASN H 3 23 ? 224.890 181.517 271.101 1.000 34.950 4 ASN H C 1
ATOM 8756 O O . ASN H 3 23 ? 224.381 182.611 271.339 1.000 34.950 4 ASN H O 1
ATOM 8761 N N . LEU H 3 24 ? 225.528 181.289 269.949 1.000 43.030 5 LEU H N 1
ATOM 8762 C CA . LEU H 3 24 ? 225.192 182.097 268.770 1.000 43.030 5 LEU H CA 1
ATOM 8763 C C . LEU H 3 24 ? 223.811 181.650 268.248 1.000 43.030 5 LEU H C 1
ATOM 8764 O O . LEU H 3 24 ? 223.477 180.472 268.392 1.000 43.030 5 LEU H O 1
ATOM 8769 N N . PRO H 3 25 ? 223.001 182.548 267.657 1.000 45.800 6 PRO H N 1
ATOM 8770 C CA . PRO H 3 25 ? 221.775 182.136 266.977 1.000 45.800 6 PRO H CA 1
ATOM 8771 C C . PRO H 3 25 ? 222.125 181.153 265.850 1.000 45.800 6 PRO H C 1
ATOM 8772 O O . PRO H 3 25 ? 223.059 181.395 265.089 1.000 45.800 6 PRO H O 1
ATOM 8776 N N . MET H 3 26 ? 221.402 180.032 265.778 1.000 46.310 7 MET H N 1
ATOM 8777 C CA . MET H 3 26 ? 221.709 178.908 264.884 1.000 46.310 7 MET H CA 1
ATOM 8778 C C . MET H 3 26 ? 221.485 179.234 263.393 1.000 46.310 7 MET H C 1
ATOM 8779 O O . MET H 3 26 ? 222.009 178.522 262.549 1.000 46.310 7 MET H O 1
ATOM 8784 N N . ASP H 3 27 ? 220.787 180.315 263.033 1.000 67.160 8 ASP H N 1
ATOM 8785 C CA . ASP H 3 27 ? 220.243 180.514 261.673 1.000 67.160 8 ASP H CA 1
ATOM 8786 C C . ASP H 3 27 ? 221.159 181.296 260.697 1.000 67.160 8 ASP H C 1
ATOM 8787 O O . ASP H 3 27 ? 220.678 181.929 259.757 1.000 67.160 8 ASP H O 1
ATOM 8792 N N . ALA H 3 28 ? 222.480 181.306 260.907 1.000 72.610 9 ALA H N 1
ATOM 8793 C CA . ALA H 3 28 ? 223.455 181.925 259.997 1.000 72.610 9 ALA H CA 1
ATOM 8794 C C . ALA H 3 28 ? 224.797 181.174 260.009 1.000 72.610 9 ALA H C 1
ATOM 8795 O O . ALA H 3 28 ? 225.142 180.517 260.988 1.000 72.610 9 ALA H O 1
ATOM 8797 N N . ILE H 3 29 ? 225.577 181.310 258.932 1.000 81.320 10 ILE H N 1
ATOM 8798 C CA . ILE H 3 29 ? 226.947 180.779 258.835 1.000 81.320 10 ILE H CA 1
ATOM 8799 C C . ILE H 3 29 ? 227.960 181.911 258.631 1.000 81.320 10 ILE H C 1
ATOM 8800 O O . ILE H 3 29 ? 227.644 182.951 258.049 1.000 81.320 10 ILE H O 1
ATOM 8805 N N . PHE H 3 30 ? 229.195 181.705 259.089 1.000 78.510 11 PHE H N 1
ATOM 8806 C CA . PHE H 3 30 ? 230.287 182.649 258.855 1.000 78.510 11 PHE H CA 1
ATOM 8807 C C . PHE H 3 30 ? 230.717 182.626 257.384 1.000 78.510 11 PHE H C 1
ATOM 8808 O O . PHE H 3 30 ? 230.972 181.562 256.815 1.000 78.510 11 PHE H O 1
ATOM 8816 N N . PHE H 3 31 ? 230.853 183.806 256.772 1.000 79.870 12 PHE H N 1
ATOM 8817 C CA . PHE H 3 31 ? 231.241 183.928 255.362 1.000 79.870 12 PHE H CA 1
ATOM 8818 C C . PHE H 3 31 ? 232.635 183.343 255.065 1.000 79.870 12 PHE H C 1
ATOM 8819 O O . PHE H 3 31 ? 232.864 182.804 253.975 1.000 79.870 12 PHE H O 1
ATOM 8827 N N . ASP H 3 32 ? 233.547 183.403 256.037 1.000 80.210 13 ASP H N 1
ATOM 8828 C CA . ASP H 3 32 ? 234.925 182.904 255.927 1.000 80.210 13 ASP H CA 1
ATOM 8829 C C . ASP H 3 32 ? 235.033 181.376 256.017 1.000 80.210 13 ASP H C 1
ATOM 8830 O O . ASP H 3 32 ? 236.019 180.807 255.553 1.000 80.210 13 ASP H O 1
ATOM 8835 N N . SER H 3 33 ? 234.002 180.688 256.524 1.000 78.300 14 SER H N 1
ATOM 8836 C CA . SER H 3 33 ? 233.942 179.217 256.519 1.000 78.300 14 SER H CA 1
ATOM 8837 C C . SER H 3 33 ? 233.700 178.638 255.116 1.000 78.300 14 SER H C 1
ATOM 8838 O O . SER H 3 33 ? 233.913 177.447 254.887 1.000 78.300 14 SER H O 1
ATOM 8841 N N . ILE H 3 34 ? 233.257 179.463 254.158 1.000 80.960 15 ILE H N 1
ATOM 8842 C CA . ILE H 3 34 ? 233.003 179.060 252.770 1.000 80.960 15 ILE H CA 1
ATOM 8843 C C . ILE H 3 34 ? 234.303 179.221 251.953 1.000 80.960 15 ILE H C 1
ATOM 8844 O O . ILE H 3 34 ? 234.825 180.341 251.893 1.000 80.960 15 ILE H O 1
ATOM 8849 N N . PRO H 3 35 ? 234.804 178.178 251.259 1.000 80.520 16 PRO H N 1
ATOM 8850 C CA . PRO H 3 35 ? 236.053 178.251 250.493 1.000 80.520 16 PRO H CA 1
ATOM 8851 C C . PRO H 3 35 ? 236.071 179.394 249.464 1.000 80.520 16 PRO H C 1
ATOM 8852 O O . PRO H 3 35 ? 235.110 179.595 248.716 1.000 80.520 16 PRO H O 1
ATOM 8856 N N . SER H 3 36 ? 237.173 180.144 249.408 1.000 78.010 17 SER H N 1
ATOM 8857 C CA . SER H 3 36 ? 237.355 181.258 248.465 1.000 78.010 17 SER H CA 1
ATOM 8858 C C . SER H 3 36 ? 237.351 180.800 246.999 1.000 78.010 17 SER H C 1
ATOM 8859 O O . SER H 3 36 ? 237.761 179.684 246.691 1.000 78.010 17 SER H O 1
ATOM 8862 N N . GLY H 3 37 ? 236.888 181.664 246.085 1.000 76.810 18 GLY H N 1
ATOM 8863 C CA . GLY H 3 37 ? 236.835 181.384 244.641 1.000 76.810 18 GLY H CA 1
ATOM 8864 C C . GLY H 3 37 ? 235.720 180.424 244.198 1.000 76.810 18 GLY H C 1
ATOM 8865 O O . GLY H 3 37 ? 235.661 180.056 243.027 1.000 76.810 18 GLY H O 1
ATOM 8866 N N . THR H 3 38 ? 234.827 180.018 245.104 1.000 78.020 19 THR H N 1
ATOM 8867 C CA . THR H 3 38 ? 233.738 179.078 244.807 1.000 78.020 19 THR H CA 1
ATOM 8868 C C . THR H 3 38 ? 232.411 179.787 244.513 1.000 78.020 19 THR H C 1
ATOM 8869 O O . THR H 3 38 ? 232.142 180.878 245.017 1.000 78.020 19 THR H O 1
ATOM 8873 N N . LEU H 3 39 ? 231.551 179.144 243.715 1.000 76.980 20 LEU H N 1
ATOM 8874 C CA . LEU H 3 39 ? 230.103 179.366 243.767 1.000 76.980 20 LEU H CA 1
ATOM 8875 C C . LEU H 3 39 ? 229.488 178.190 244.519 1.000 76.980 20 LEU H C 1
ATOM 8876 O O . LEU H 3 39 ? 229.611 177.048 244.078 1.000 76.980 20 LEU H O 1
ATOM 8881 N N . THR H 3 40 ? 228.832 178.471 245.638 1.000 77.310 21 THR H N 1
ATOM 8882 C CA . THR H 3 40 ? 228.219 177.437 246.480 1.000 77.310 21 THR H CA 1
ATOM 8883 C C . THR H 3 40 ? 226.692 177.517 246.366 1.000 77.310 21 THR H C 1
ATOM 8884 O O . THR H 3 40 ? 226.138 178.594 246.599 1.000 77.310 21 THR H O 1
ATOM 8888 N N . PRO H 3 41 ? 225.989 176.419 246.022 1.000 73.960 22 PRO H N 1
ATOM 8889 C CA . PRO H 3 41 ? 224.529 176.379 246.054 1.000 73.960 22 PRO H CA 1
ATOM 8890 C C . PRO H 3 41 ? 223.989 176.665 247.462 1.000 73.960 22 PRO H C 1
ATOM 8891 O O . PRO H 3 41 ? 224.474 176.099 248.440 1.000 73.960 22 PRO H O 1
ATOM 8895 N N . VAL H 3 42 ? 222.947 177.497 247.575 1.000 70.400 23 VAL H N 1
ATOM 8896 C CA . VAL H 3 42 ? 222.398 177.937 248.876 1.000 70.400 23 VAL H CA 1
ATOM 8897 C C . VAL H 3 42 ? 221.907 176.762 249.740 1.000 70.400 23 VAL H C 1
ATOM 8898 O O . VAL H 3 42 ? 222.097 176.767 250.953 1.000 70.400 23 VAL H O 1
ATOM 8902 N N . LYS H 3 43 ? 221.334 175.719 249.125 1.000 71.000 24 LYS H N 1
ATOM 8903 C CA . LYS H 3 43 ? 220.843 174.511 249.821 1.000 71.000 24 LYS H CA 1
ATOM 8904 C C . LYS H 3 43 ? 221.943 173.730 250.553 1.000 71.000 24 LYS H C 1
ATOM 8905 O O . LYS H 3 43 ? 221.668 173.079 251.553 1.000 71.000 24 LYS H O 1
ATOM 8911 N N . ASP H 3 44 ? 223.183 173.827 250.079 1.000 77.700 25 ASP H N 1
ATOM 8912 C CA . ASP H 3 44 ? 224.314 173.111 250.659 1.000 77.700 25 ASP H CA 1
ATOM 8913 C C . ASP H 3 44 ? 224.964 173.905 251.798 1.000 77.700 25 ASP H C 1
ATOM 8914 O O . ASP H 3 44 ? 225.861 173.379 252.451 1.000 77.700 25 ASP H O 1
ATOM 8919 N N . LEU H 3 45 ? 224.559 175.160 252.052 1.000 76.470 26 LEU H N 1
ATOM 8920 C CA . LEU H 3 45 ? 225.198 176.021 253.058 1.000 76.470 26 LEU H CA 1
ATOM 8921 C C . LEU H 3 45 ? 225.079 175.472 254.486 1.000 76.470 26 LEU H C 1
ATOM 8922 O O . LEU H 3 45 ? 225.969 175.707 255.298 1.000 76.470 26 LEU H O 1
ATOM 8927 N N . VAL H 3 46 ? 224.048 174.670 254.772 1.000 76.750 27 VAL H N 1
ATOM 8928 C CA . VAL H 3 46 ? 223.849 174.005 256.074 1.000 76.750 27 VAL H CA 1
ATOM 8929 C C . VAL H 3 46 ? 225.058 173.158 256.508 1.000 76.750 27 VAL H C 1
ATOM 8930 O O . VAL H 3 46 ? 225.326 173.016 257.699 1.000 76.750 27 VAL H O 1
ATOM 8934 N N . LYS H 3 47 ? 225.859 172.641 255.562 1.000 78.390 28 LYS H N 1
ATOM 8935 C CA . LYS H 3 47 ? 227.048 171.825 255.872 1.000 78.390 28 LYS H CA 1
ATOM 8936 C C . LYS H 3 47 ? 228.156 172.592 256.607 1.000 78.390 28 LYS H C 1
ATOM 8937 O O . LYS H 3 47 ? 229.012 171.954 257.209 1.000 78.390 28 LYS H O 1
ATOM 8943 N N . TYR H 3 48 ? 228.134 173.927 256.579 1.000 73.150 29 TYR H N 1
ATOM 8944 C CA . TYR H 3 48 ? 229.121 174.796 257.237 1.000 73.150 29 TYR H CA 1
ATOM 8945 C C . TYR H 3 48 ? 228.709 175.236 258.655 1.000 73.150 29 TYR H C 1
ATOM 8946 O O . TYR H 3 48 ? 229.319 176.146 259.208 1.000 73.150 29 TYR H O 1
ATOM 8955 N N . GLN H 3 49 ? 227.661 174.643 259.235 1.000 65.070 30 GLN H N 1
ATOM 8956 C CA . GLN H 3 49 ? 227.106 175.066 260.528 1.000 65.070 30 GLN H CA 1
ATOM 8957 C C . GLN H 3 49 ? 227.759 174.384 261.758 1.000 65.070 30 GLN H C 1
ATOM 8958 O O . GLN H 3 49 ? 227.879 175.024 262.796 1.000 65.070 30 GLN H O 1
ATOM 8964 N N . ASN H 3 50 ? 228.174 173.104 261.664 1.000 57.960 31 ASN H N 1
ATOM 8965 C CA . ASN H 3 50 ? 228.709 172.291 262.789 1.000 57.960 31 ASN H CA 1
ATOM 8966 C C . ASN H 3 50 ? 230.246 172.224 262.887 1.000 57.960 31 ASN H C 1
ATOM 8967 O O . ASN H 3 50 ? 230.773 171.682 263.859 1.000 57.960 31 ASN H O 1
ATOM 8972 N N . SER H 3 51 ? 230.951 172.673 261.851 1.000 45.390 32 SER H N 1
ATOM 8973 C CA . SER H 3 51 ? 232.410 172.812 261.830 1.000 45.390 32 SER H CA 1
ATOM 8974 C C . SER H 3 51 ? 232.776 174.158 262.437 1.000 45.390 32 SER H C 1
ATOM 8975 O O . SER H 3 51 ? 233.416 174.208 263.499 1.000 45.390 32 SER H O 1
ATOM 8979 N N . GLU H 3 109 ? 221.711 234.974 282.757 1.000 0 90 GLU H N 1
ATOM 8980 C CA . GLU H 3 109 ? 222.531 233.801 282.365 1.000 0 90 GLU H CA 1
ATOM 8981 C C . GLU H 3 109 ? 221.659 232.536 282.140 1.000 0 90 GLU H C 1
ATOM 8982 O O . GLU H 3 109 ? 220.587 232.425 282.731 1.000 0 90 GLU H O 1
ATOM 8988 N N . SER H 3 110 ? 222.050 231.592 281.264 1.000 0 91 SER H N 1
ATOM 8989 C CA . SER H 3 110 ? 221.169 230.500 280.777 1.000 0 91 SER H CA 1
ATOM 8990 C C . SER H 3 110 ? 221.277 229.156 281.538 1.000 0 91 SER H C 1
ATOM 8991 O O . SER H 3 110 ? 222.365 228.801 281.984 1.000 0 91 SER H O 1
ATOM 8994 N N . PRO H 3 111 ? 220.208 228.325 281.610 1.000 0 92 PRO H N 1
ATOM 8995 C CA . PRO H 3 111 ? 220.192 227.059 282.365 1.000 0 92 PRO H CA 1
ATOM 8996 C C . PRO H 3 111 ? 221.278 226.028 282.020 1.000 0 92 PRO H C 1
ATOM 8997 O O . PRO H 3 111 ? 221.861 225.442 282.929 1.000 0 92 PRO H O 1
ATOM 9001 N N . GLY H 3 112 ? 221.578 225.784 280.740 1.000 0 93 GLY H N 1
ATOM 9002 C CA . GLY H 3 112 ? 222.627 224.825 280.357 1.000 0 93 GLY H CA 1
ATOM 9003 C C . GLY H 3 112 ? 224.014 225.234 280.871 1.000 0 93 GLY H C 1
ATOM 9004 O O . GLY H 3 112 ? 224.769 224.400 281.372 1.000 0 93 GLY H O 1
ATOM 9005 N N . LYS H 3 113 ? 224.316 226.541 280.840 1.000 0 94 LYS H N 1
ATOM 9006 C CA . LYS H 3 113 ? 225.546 227.106 281.420 1.000 0 94 LYS H CA 1
ATOM 9007 C C . LYS H 3 113 ? 225.554 226.986 282.943 1.000 0 94 LYS H C 1
ATOM 9008 O O . LYS H 3 113 ? 226.571 226.608 283.517 1.000 0 94 LYS H O 1
ATOM 9014 N N . ILE H 3 114 ? 224.407 227.249 283.565 1.000 0 95 ILE H N 1
ATOM 9015 C CA . ILE H 3 114 ? 224.185 227.088 285.004 1.000 0 95 ILE H CA 1
ATOM 9016 C C . ILE H 3 114 ? 224.488 225.636 285.429 1.000 0 95 ILE H C 1
ATOM 9017 O O . ILE H 3 114 ? 225.289 225.411 286.334 1.000 0 95 ILE H O 1
ATOM 9022 N N . PHE H 3 115 ? 223.911 224.638 284.752 1.000 0 96 PHE H N 1
ATOM 9023 C CA . PHE H 3 115 ? 224.124 223.225 285.085 1.000 0 96 PHE H CA 1
ATOM 9024 C C . PHE H 3 115 ? 225.589 222.791 284.915 1.000 0 96 PHE H C 1
ATOM 9025 O O . PHE H 3 115 ? 226.130 222.128 285.800 1.000 0 96 PHE H O 1
ATOM 9033 N N . LEU H 3 116 ? 226.253 223.187 283.821 1.000 0 97 LEU H N 1
ATOM 9034 C CA . LEU H 3 116 ? 227.673 222.881 283.603 1.000 0 97 LEU H CA 1
ATOM 9035 C C . LEU H 3 116 ? 228.560 223.466 284.706 1.000 0 97 LEU H C 1
ATOM 9036 O O . LEU H 3 116 ? 229.375 222.744 285.279 1.000 0 97 LEU H O 1
ATOM 9041 N N . ARG H 3 117 ? 228.342 224.731 285.079 1.000 0 98 ARG H N 1
ATOM 9042 C CA . ARG H 3 117 ? 229.103 225.397 286.144 1.000 0 98 ARG H CA 1
ATOM 9043 C C . ARG H 3 117 ? 228.934 224.710 287.498 1.000 0 98 ARG H C 1
ATOM 9044 O O . ARG H 3 117 ? 229.924 224.522 288.207 1.000 0 98 ARG H O 1
ATOM 9052 N N . MET H 3 118 ? 227.709 224.309 287.848 1.000 0 99 MET H N 1
ATOM 9053 C CA . MET H 3 118 ? 227.470 223.502 289.049 1.000 0 99 MET H CA 1
ATOM 9054 C C . MET H 3 118 ? 228.264 222.200 289.006 1.000 0 99 MET H C 1
ATOM 9055 O O . MET H 3 118 ? 228.915 221.826 289.979 1.000 0 99 MET H O 1
ATOM 9060 N N . LYS H 3 119 ? 228.229 221.501 287.869 1.000 0 100 LYS H N 1
ATOM 9061 C CA . LYS H 3 119 ? 228.872 220.198 287.731 1.000 0 100 LYS H CA 1
ATOM 9062 C C . LYS H 3 119 ? 230.393 220.298 287.831 1.000 0 100 LYS H C 1
ATOM 9063 O O . LYS H 3 119 ? 231.009 219.503 288.541 1.000 0 100 LYS H O 1
ATOM 9069 N N . GLU H 3 120 ? 230.978 221.322 287.219 1.000 0 101 GLU H N 1
ATOM 9070 C CA . GLU H 3 120 ? 232.396 221.669 287.358 1.000 0 101 GLU H CA 1
ATOM 9071 C C . GLU H 3 120 ? 232.763 222.068 288.792 1.000 0 101 GLU H C 1
ATOM 9072 O O . GLU H 3 120 ? 233.848 221.731 289.263 1.000 0 101 GLU H O 1
ATOM 9078 N N . LYS H 3 121 ? 231.883 222.781 289.505 1.000 0 102 LYS H N 1
ATOM 9079 C CA . LYS H 3 121 ? 232.087 223.114 290.920 1.000 0 102 LYS H CA 1
ATOM 9080 C C . LYS H 3 121 ? 232.108 221.852 291.783 1.000 0 102 LYS H C 1
ATOM 9081 O O . LYS H 3 121 ? 233.059 221.659 292.525 1.000 0 102 LYS H O 1
ATOM 9087 N N . VAL H 3 122 ? 231.124 220.965 291.639 1.000 0 103 VAL H N 1
ATOM 9088 C CA . VAL H 3 122 ? 231.066 219.695 292.389 1.000 0 103 VAL H CA 1
ATOM 9089 C C . VAL H 3 122 ? 232.306 218.832 292.133 1.000 0 103 VAL H C 1
ATOM 9090 O O . VAL H 3 122 ? 232.836 218.222 293.059 1.000 0 103 VAL H O 1
ATOM 9094 N N . LEU H 3 123 ? 232.790 218.788 290.888 1.000 0 104 LEU H N 1
ATOM 9095 C CA . LEU H 3 123 ? 234.018 218.071 290.532 1.000 0 104 LEU H CA 1
ATOM 9096 C C . LEU H 3 123 ? 235.272 218.696 291.167 1.000 0 104 LEU H C 1
ATOM 9097 O O . LEU H 3 123 ? 236.134 217.951 291.625 1.000 0 104 LEU H O 1
ATOM 9102 N N . ARG H 3 124 ? 235.359 220.032 291.229 1.000 0 105 ARG H N 1
ATOM 9103 C CA . ARG H 3 124 ? 236.468 220.753 291.883 1.000 0 105 ARG H CA 1
ATOM 9104 C C . ARG H 3 124 ? 236.463 220.588 293.397 1.000 0 105 ARG H C 1
ATOM 9105 O O . ARG H 3 124 ? 237.490 220.224 293.961 1.000 0 105 ARG H O 1
ATOM 9113 N N . ASP H 3 125 ? 235.310 220.771 294.032 1.000 0 106 ASP H N 1
ATOM 9114 C CA . ASP H 3 125 ? 235.164 220.665 295.488 1.000 0 106 ASP H CA 1
ATOM 9115 C C . ASP H 3 125 ? 235.589 219.269 295.991 1.000 0 106 ASP H C 1
ATOM 9116 O O . ASP H 3 125 ? 236.147 219.135 297.076 1.000 0 106 ASP H O 1
ATOM 9121 N N . LYS H 3 126 ? 235.388 218.221 295.177 1.000 0 107 LYS H N 1
ATOM 9122 C CA . LYS H 3 126 ? 235.856 216.858 295.475 1.000 0 107 LYS H CA 1
ATOM 9123 C C . LYS H 3 126 ? 237.369 216.660 295.377 1.000 0 107 LYS H C 1
ATOM 9124 O O . LYS H 3 126 ? 237.867 215.718 295.982 1.000 0 107 LYS H O 1
ATOM 9130 N N . GLN H 3 127 ? 238.084 217.468 294.596 1.000 0 108 GLN H N 1
ATOM 9131 C CA . GLN H 3 127 ? 239.542 217.371 294.457 1.000 0 108 GLN H CA 1
ATOM 9132 C C . GLN H 3 127 ? 240.291 218.169 295.528 1.000 0 108 GLN H C 1
ATOM 9133 O O . GLN H 3 127 ? 241.404 217.796 295.880 1.000 0 108 GLN H O 1
ATOM 9139 N N . GLU H 3 128 ? 239.705 219.260 296.030 1.000 0 109 GLU H N 1
ATOM 9140 C CA . GLU H 3 128 ? 240.354 220.136 297.016 1.000 0 109 GLU H CA 1
ATOM 9141 C C . GLU H 3 128 ? 240.266 219.640 298.462 1.000 0 109 GLU H C 1
ATOM 9142 O O . GLU H 3 128 ? 240.995 220.165 299.298 1.000 0 109 GLU H O 1
ATOM 9148 N N . GLN H 3 129 ? 239.410 218.667 298.793 1.000 0 110 GLN H N 1
ATOM 9149 C CA . GLN H 3 129 ? 239.389 218.122 300.155 1.000 0 110 GLN H CA 1
ATOM 9150 C C . GLN H 3 129 ? 240.643 217.259 300.429 1.000 0 110 GLN H C 1
ATOM 9151 O O . GLN H 3 129 ? 240.761 216.204 299.800 1.000 0 110 GLN H O 1
ATOM 9157 N N . PRO H 3 130 ? 241.556 217.659 301.353 1.000 0 111 PRO H N 1
ATOM 9158 C CA . PRO H 3 130 ? 242.429 216.705 302.039 1.000 0 111 PRO H CA 1
ATOM 9159 C C . PRO H 3 130 ? 241.580 215.882 303.013 1.000 0 111 PRO H C 1
ATOM 9160 O O . PRO H 3 130 ? 241.768 214.658 303.100 1.000 0 111 PRO H O 1
#

Solvent-accessible surface area: 64198 Å² total; per-residue (Å²): 133,145,42,189,166,62,64,113,48,15,54,149,51,63,38,90,0,120,52,31,22,54,110,1,72,31,64,162,107,19,65,99,56,5,144,101,134,23,122,107,8,118,116,64,27,75,89,154,221,143,34,52,1,8,6,0,45,54,22,67,83,12,0,4,5,31,105,21,102,55,33,58,17,155,123,66,77,20,10,0,0,163,76,36,28,102,21,15,50,57,60,184,66,68,42,4,0,22,89,147,160,21,68,1,0,2,1,12,11,0,35,1,60,39,57,91,64,75,0,8,45,8,12,81,0,0,5,150,104,13,42,110,9,38,70,22,44,5,0,29,74,146,9,18,98,64,32,81,5,54,25,3,27,82,49,134,82,16,4,60,93,1,0,51,53,2,10,90,15,0,65,52,0,53,84,33,4,133,92,5,62,66,101,28,76,98,5,150,76,107,53,83,150,6,0,0,0,2,0,40,114,27,34,1,10,0,2,2,11,45,42,40,3,16,26,30,22,231,79,46,33,0,0,0,0,35,161,35,28,154,49,17,66,80,77,83,61,75,18,3,3,36,130,56,73,24,111,9,0,4,22,6,41,0,45,1,50,52,41,53,35,63,0,5,20,42,2,90,0,0,60,30,76,17,6,0,3,20,26,0,51,0,0,24,6,84,70,0,24,0,1,34,0,110,93,17,40,62,45,60,1,62,132,14,116,26,113,118,72,18,38,105,60,18,30,88,3,15,70,75,10,68,105,3,26,66,86,0,108,67,9,47,138,65,2,68,130,58,33,105,195,221,238,212,146,98,119,73,100,18,3,100,29,131,52,3,71,104,61,49,56,15,37,38,150,35,3,94,132,55,82,158,136,159,47,51,19,136,28,20,112,86,2,41,94,92,15,110,144,64,137,157,146,152,196,197,80,24,189,157,56,64,138,48,14,54,154,50,63,117,89,0,123,162,32,23,144,190,1,76,178,64,113,25,20,63,51,51,4,142,39,134,22,122,107,7,119,116,64,28,75,87,50,222,31,34,52,1,8,6,0,45,53,23,69,83,12,0,4,5,32,92,21,98,54,31,56,13,158,121,65,78,20,9,0,0,104,77,36,28,120,22,16,49,57,60,186,74,69,42,5,0,25,88,146,159,22,68,2,0,4,0,10,11,0,34,2,61,40,56,92,63,75,0,7,50,7,12,82,0,0,6,152,105,14,41,111,10,40,70,21,41,5,0,29,74,145,9,18,96,43,16,18,4,48,13,0,24,57,39,132,68,4,4,72,91,1,0,57,48,0,36,92,15,0,104,50,0,62,103,32,4,78,91,6,57,67,102,26,75,98,5,149,204,156,49,166,145,128,57,40,59,40,47,49,104,105,47,47,92,135,31,47,46,44,51,49,34,6,39,94,73,16,42,52,28,56,125,92,41,51,109,41,14,115,72,0,48,71,43,57,191,121,24,38,0,1,13,0,44,54,30,91,81,2,0,0,0,31,62,11,64,58,30,32,14,55,122,64,25,19,0,0,0,166,65,26,5,103,5,16,49,51,56,181,111,106,78,116,6,181,115,148,166,12,109,46,0,29,7,12,9,0,32,2,54,40,56,90,63,73,0,6,48,4,7,86,65,24,51,195,105,15,50,113,7,104,79,25,43,5,0,30,0,82,8,1,91,46,36,76,2,17,0,23,57,7,3,46,5,27,15,59,4,70,7,18,1,55,1,0,30,58,0,4,125,33,11,46,147,42,0,152,77,0,41,45,80,6,72,163,58,67,147,204,158,49,161,113,130,58,32,49,39,38,33,104,109,32,38,93,133,17,46,46,30,48,62,13,0,61,85,12,2,28,48,18,72,125,91,102,51,109,104,43,111,100,54,6,62,86,48,41,104,15,27,0,1,12,0,46,53,30,95,83,2,0,0,0,7,53,9,56,56,30,33,15,59,121,67,25,19,0,0,0,165,67,26,6,105,6,15,49,52,57,182,112,108,79,115,6,181,117,149,164,13,108,47,0,29,8,12,10,0,33,1,56,39,55,90,62,75,0,7,46,3,9,89,66,22,49,191,106,15,49,112,9,106,79,25,43,6,0,29,0,84,8,0,83,44,44,76,3,30,0,36,56,8,4,70,5,27,82,84,3,74,55,20,2,15,1,0,31,43,0,4,127,25,8,44,147,32,0,153,78,0,41,44,82,6,73,163,58,64,145,133,107,58,88,145,6,0,0,0,2,0,40,113,27,31,1,9,0,2,4,11,46,11,42,2,13,24,28,23,234,80,40,33,0,0,0,0,5,2,4,20,130,42,9,64,78,78,83,64,76,10,3,4,35,129,56,74,23,113,15,0,4,22,7,39,0,45,0,51,52,41,53,34,62,0,5,19,41,2,90,0,0,60,30,69,22,6,0,1,18,23,0,18,0,0,24,6,84,71,0,23,0,2,32,0,110,91,12,40,61,45,60,1,62,130,13,116,25,114,117,74,19,39,105,59,21,55,89,2,71,113,75,9,75,105,3,16,66,87,0,46,60,9,11,85,65,2,22,106,59,32,106,196,217,236,208,154,87,94,136,94,27,3,98,30,134,49,4,71,101,65,46,58,10,41,48,150,48,4,98,119,42,72,156,133,161,54,62,25,139,29,28,112,92,2,47,96,95,16,110,140,65,139,155,142,152,191

Radius of gyration: 53.59 Å; Cα contacts (8 Å, |Δi|>4): 2400; chains: 8; bounding box: 62×87×194 Å

B-factor: mean 64.78, std 19.15, range [22.84, 81.33]

Sequence (1172 aa):
LLGKRLSEDSSRHQLLQKWASMWSSMSEDASVADMERAQLEEEAAAAEERPLVFLCSGCRRPLGDSLSWVASQEDTNCILLRCVSCNVSVDKEQKLSKREKENGCVLETLCCAGCSLNLGYVYRCTPKNLDYKRDLFCLSVEAIESYVLGFNLESRVEIEKSLTQMEDVLKALQMKLWEAESKLSFATLQPERCAVFQCAQCHAVLADSVHLAWDLSRSLGAVVFSRVTNNVVLEAPFLVGIEGSLKGSTYNLLFCGSCGIPVGFHLYSTHAALAALRGHFCLSSDKMVCYLLKTKAIVNASEMDIQVPLSEKIAELKEKIVLTHNRLKSLMKILSEVTPDQRRNLPMDAIFFDSIPSGTLTPVKDLVKYQNSESPGKIFLRMKEKVLRDKQEQPLLGKRLSEDSSRHQLLQKWASMWSSMSEDASVADMERAQLEEEAAAAEERPLVFLCSGCRRPLGDSLSWVASQEDTNCILLRCVSCNVSVDKEQKLSKREKENGCVLETLCCAGCSLNLGYVYRCTPKNLDYKRDLFCLSVEAIESYVLGFNLESRVEIEKSLTQMEDVLKALQMKLWEAESKLSFATLLGKRLSEDSSRHQLLQKWASMWSSMSEDASVADMERAQLEEEAAAAEERPLVFLCSGCRRPLGDSLSWVASQEDTNCILLRCVSCNVSVDKEQKLSKREKENGCVLETLCCAGCSLNLGYVYRCTPKNLDYKRDLFCLSVEAIESYVLGELFNLESRVEIEKSLTQMEDVLKALQMKLWEAESKLSFATCLLGKRLSEDSSRHQLLQKWASMWSSMSEDASVADMERAQLEEEAAAAEERPLVFLCSGCRRPLGDSLSWVASQEDTNCILLRCVSCNVSVDKEQKLSKREKENGCVLETLCCAGCSLNLGYVYRCTPKNLDYKRDLFCLSVEAIESYVLGELFNLESRVEIEKSLTQMEDVLKALQMKLWEAESKLSFATCLQPERCAVFQCAQCHAVLADSVHLAWDLSRSLGAVVFSRVTNNVVLEAPFLVGIEGSLKGSTYNLLFCGSCGIPVGFHLYSTHAALAALRGHFCLSSDKMVCYLLKTKAIVNASEMDIQVPLSEKIAELKEKIVLTHNRLKSLMKILSEVTPDQRRNLPMDAIFFDSIPSGTLTPVKDLVKYQNSESPGKIFLRMKEKVLRDKQEQP

Nearest PDB structures (foldseek):
  7sfz-assembly1_A  TM=9.751E-01  e=2.317E-17  Homo sapiens
  7sfz-assembly2_C  TM=9.875E-01  e=1.168E-16  Homo sapiens
  7sfz-assembly3_F  TM=9.615E-01  e=3.118E-16  Homo sapiens
  7sfz-assembly3_E  TM=9.762E-01  e=1.247E-15  Homo sapiens
  5hj0-assembly1_A  TM=9.446E-01  e=2.914E-10  Schizosaccharomyces pombe